Protein 1KQN (pdb70)

Organism: Homo sapiens (NCBI:txid9606)

Solvent-accessible surface area: 59235 Å² total; per-residue (Å²): 177,55,69,0,2,0,0,5,15,24,14,11,3,0,0,0,11,39,27,4,14,21,2,11,36,0,51,40,79,0,56,41,32,45,113,30,51,9,61,56,0,7,0,0,0,8,3,58,28,46,87,84,109,0,2,2,53,7,163,45,0,11,41,0,0,82,46,8,12,138,98,20,136,26,10,86,26,19,50,65,7,15,137,38,186,115,25,53,12,16,6,80,0,0,87,46,4,27,104,115,40,111,120,149,68,26,120,1,10,0,2,5,22,16,130,39,0,60,23,15,69,67,103,78,27,45,81,78,96,9,22,51,60,0,0,37,98,27,0,0,0,0,4,9,103,38,4,43,81,0,59,101,43,10,12,89,30,59,55,3,44,150,33,82,95,31,10,22,22,6,36,20,56,25,6,17,39,4,36,20,63,45,0,16,26,7,21,58,42,70,51,22,0,22,28,2,2,27,54,61,0,26,92,32,3,86,160,78,122,20,12,43,73,144,11,33,87,99,32,49,89,78,99,41,13,4,55,98,85,42,96,116,177,54,82,0,2,0,0,9,14,25,17,11,7,0,0,0,11,38,33,2,19,24,2,12,35,0,51,37,76,0,59,42,40,42,106,28,51,11,59,68,0,13,0,0,0,10,6,59,30,42,90,94,114,0,2,3,34,11,133,22,0,17,66,0,0,80,48,7,12,146,94,16,135,25,8,79,27,20,44,64,6,16,134,53,191,113,27,48,11,15,8,78,0,0,84,50,8,27,100,126,49,109,126,124,29,112,1,10,0,2,8,22,14,127,41,0,61,25,21,68,69,104,84,27,45,79,81,98,10,17,48,61,0,0,41,98,23,0,0,0,0,4,11,112,42,2,45,82,0,53,98,38,11,13,89,29,56,51,3,48,148,35,87,94,28,13,17,26,7,35,25,51,24,10,15,39,5,32,20,64,41,0,21,30,6,37,58,43,66,52,27,4,24,31,5,4,25,63,62,0,18,91,24,5,101,167,77,134,17,15,43,75,149,14,32,82,98,30,53,83,80,100,36,12,4,48,79,99,48,98,102,170,51,81,0,0,0,0,5,16,27,16,11,6,0,0,0,9,38,29,3,15,22,2,12,34,0,53,45,76,0,57,36,38,40,112,30,51,10,55,55,0,11,0,0,0,11,3,54,27,43,91,88,108,0,2,3,52,7,162,45,0,14,42,0,0,80,47,9,11,142,100,19,129,28,11,95,21,20,47,66,8,18,135,42,192,113,24,51,12,18,9,78,0,0,88,52,3,26,99,115,37,109,119,123,28,110,1,13,0,1,6,22,14,129,41,0,62,26,16,68,69,109,79,27,45,80,78,97,7,21,48,58,0,0,34,102,24,0,0,0,0,4,9,119,40,2,44,86,0,60,101,41,8,15,90,31,54,55,3,45,150,33,86,93,35,11,18,26,7,37,24,56,22,10,11,49,4,31,19,67,38,0,16,26,6,38,57,44,70,50,24,3,18,27,2,3,26,53,64,0,22,88,33,4,112,165,75,122,19,12,42,77,147,12,34,84,101,32,54,87,80,97,39,13,4,48,85,89,44,97,105,176,59,80,0,1,0,0,5,14,26,16,12,8,0,0,0,13,38,34,2,15,24,2,10,30,0,51,39,76,0,57,45,39,45,112,32,51,10,62,59,0,10,0,0,0,10,6,64,28,42,92,89,112,0,2,4,34,11,137,22,0,17,68,0,0,82,45,6,12,143,92,18,132,24,7,88,27,18,45,63,6,17,135,54,194,113,27,46,10,15,6,76,0,0,88,53,4,31,101,115,39,107,122,125,26,105,1,4,0,1,6,24,15,124,42,0,59,24,16,69,70,105,86,27,48,85,72,96,11,20,50,60,0,0,40,94,20,0,0,0,0,3,10,98,40,3,48,82,0,59,102,38,13,15,84,30,53,51,2,47,154,40,82,90,29,13,19,26,6,36,20,51,17,10,12,41,6,34,20,65,40,0,18,27,5,34,57,45,68,46,27,5,22,23,0,3,24,53,64,0,19,87,28,4,101,174,84,131,17,15,45,76,150,13,34,88,102,29,51,87,77,93,35,12,4,50,77,92,54,80,111,175,51,74,0,1,0,0,7,16,24,16,13,4,0,0,0,10,49,34,3,16,32,2,10,21,0,49,41,77,0,56,41,42,42,118,32,49,13,56,59,0,4,0,0,0,9,5,64,31,45,96,92,105,0,2,4,33,9,136,18,0,12,60,0,0,78,45,8,9,146,100,14,140,25,8,77,23,13,48,61,8,18,137,56,190,120,26,50,9,18,7,73,0,0,89,48,4,28,105,111,44,107,132,149,69,26,118,0,10,0,1,6,18,16,112,35,0,61,24,18,65,67,104,87,25,47,87,77,96,12,22,52,69,0,0,40,100,25,0,0,0,0,5,14,134,44,3,38,83,0,56,102,40,11,15,83,33,54,58,2,48,149,37,90,93,30,12,24,24,7,36,24,48,10,4,20,57,4,30,21,64,44,0,22,28,8,38,58,43,70,44,26,3,16,22,1,3,26,55,63,0,19,80,33,4,105,171,85,133,19,16,45,76,152,14,33,85,99,31,51,86,74,101,40,13,4,51,97,85,43,98,119,179,54,86,0,0,0,0,4,15,26,15,12,4,0,0,0,9,40,31,4,17,29,2,12,35,0,53,38,76,0,56,39,38,38,112,27,53,11,52,65,0,8,0,0,0,9,2,54,27,40,88,92,108,0,1,3,49,8,155,44,0,15,47,0,0,77,48,6,10,145,100,15,136,25,9,85,26,21,42,71,6,14,135,46,186,106,24,49,10,17,8,76,0,0,82,48,1,34,103,117,40,110,129,119,28,112,1,10,0,1,5,21,13,132,41,0,56,22,17,68,68,103,87,26,46,76,74,100,9,23,51,66,0,0,38,96,24,0,0,0,0,3,10,105,45,4,59,55,0,62,106,41,7,13,84,31,57,60,4,46,152,34,92,97,28,12,22,25,6,34,23,45,22,11,17,42,1,36,22,64,45,0,20,32,3,23,56,43,65,43,22,0,16,19,4,2,25,58,60,0,24,87,39,2,70,166,77,120,21,10,40,72,149,14,34,84,97,35,47,90,82,94,39,14,4,54,86,90,41,100,110

Secondary structure (DSSP, 8-state):
-EEEEEEEEE--TT--HHHHHHHHHHHHHHHHTSSEEEEEEEEEEPPGGG--TT---HHHHHHHHHHHTTT-SSEEE--TGGG-SSPPPHHHHHHHHHHHHT--PPEEEEEEEHHHHHHTTSTTTS-HHHHHHHHHHT-EEEEES-HHHHHHHHHT-HHHHHTGGGEEEEE--S-----HHHHHHHHHTT---BTTB-HHHHHHHHHHT--SHHHHTTTTTPPPHHHHHHH-/-EEEEEEEEE--TT--HHHHHHHHHHHHHHHHTSSEEEEEEEEEEPPGGG--TT---HHHHHHHHHHHHTT-SSEEE--HHHHSSS---HHHHHHHHHHHH---PEEEEEEEHHHHHHTTSTTTS-HHHHHHIIIII-EEEEES-HHHHHHHHHT-HHHHHTGGGEEEEE-SS-----HHHHHHHHHTT---BTTB-HHHHHHHHHHT---HHHHHTTTTPPPHHHHHS--/-EEEEEEEEE--TT--HHHHHHHHHHHHHHHHTSSEEEEEEEEEEPPGGG--TT---HHHHHHHHHHHTTT-SSEEE--TGGG-SSPPPHHHHHHHHHHHHT---EEEEEEEHHHHHGGGSTTTS-HHHHHHIIIII-EEEEES-HHHHHHHHHT-HHHHHTGGGEEEEE--S-B---HHHHHHHHHTT---BTTB-HHHHHHHHHHT--SHHHHTTTTTPPPHHHHHHH-/-EEEEEEEEE--TT--HHHHHHHHHHHHHHHHTSSEEEEEEEEEEPPGGG--TT---HHHHHHHHHHHHTT-SSEEE--HHHHSSS---HHHHHHHHHHHH---PEEEEEEEHHHHHGGGSTTTS-HHHHHHHHHHT-EEEEES-HHHHHHHHHT-HHHHHTGGGEEEEE-SS-B---HHHHHHHHHTT---BTTB-HHHHHHHHHTT---HHHHHTTTTPPPHHHHHHH-/-EEEEEEEEE--TT--HHHHHHHHHHHHHHHHHSSEEEEEEEEEEPPGGG--TT---HHHHHHHHHHHHTT-SSEEE--HHHHSSS---HHHHHHHHHHHH---PPEEEEEEEHHHHHGGGSTTTS-HHHHHHIIIII-EEEEES-HHHHHHHHHT-HHHHHTGGGEEEEE-SS-B---HHHHHHHHHTT---BTTB-HHHHHHHHHHT---HHHHHTTTTPPPHHHHHHH-/-EEEEEEEEE--TT--HHHHHHHHHHHHHHHHHSSEEEEEEEEEEPPGGG--TT---HHHHHHHHHHHHTT-SSEEE--TTTT-SSPPPHHHHHHHHHHHHT--PEEEEEEEHHHHHGGGSTTTS-HHHHHHHHHHT-EEEEES-HHHHHHHHHT-HHHHHTGGGEEEEE--S-B---HHHHHHHHHTT---BTTB-HHHHHHHHHHT---HHHHTTTTTPPPHHHHHTT-

Foldseek 3Di:
DAEAEEEEEEACLPPWVVVVVLVVQLQCVQVVVVPYHYQAYEYEHAACLLLDFLRFQLVLNQVLVCLQCVPPPGYDYDYPRNPDPATDDVLVVLVVVQVVQVCNGHAYAYREELVVVLCVPVPQLDDVVSVLCNLQPGAYAYEYCDQVVSVVSLVPDPRSVVSVVRYHYGHDPVDDDLDSVVVLVCLQVVHDCPPGHDPSSSVVCVVVVRHYPVSSRGSPVHDRNSNVVRVD/DAEAEEEEEEACLPPWVVNVVLVVLLQCVQVVVVPYHYQAYEYEHWACLQLDFLRDHPVLRQVLQQLQCVVPPGYHYDHPRRVDPHTDDVLVVLVVVCVVCVCPHAYAYREELVVVVCVPVPQLDDVVSVLCRLPPGAYEYEYQPQVVSVVSLVPDPSSVVSVVRYHYGHDPPDDDLDSVVVLVCLQVVHDCPPTHDPSSVVSCVVVVPHHPVSNRGSPVPDRRSNVVSPD/DAEAEEEEEDACLPPWVVVVVLVVQLQCVQVVVVPYHYQAYEYEHAACLLLDFLRFQPVLNQVLVCVQCVVPPGYHYDHVRNPDPATDDVLVVLVVVCVVCVCPHAYAYREELVVVLCVPVPQQDDPVSVLCRLVPGAYEYEYQCQVVSVVSQVPDPSSVVSVVRYHYGHDPVDDDLDSVVVLVCLQVVHDCPPTHDPVSSVVCVVVVRHHPVSSRRSPPPDRNRNVVRVD/DAEEEEEEEDACLPPWPVNVVLVVLLQCVQVVVVPYHYQAYEYEHWACLQLPFLRDHPVLRQVLQQLQCVPPPGYHYDHPNRVDPHTDDVLVVLVVVCVVCVCPHAYAYREELVVVVCVPPPQQHDVVSVLCRLPVGAYEYEYQPQVVSVVSLVPDPSSVVSVVRYHYGHDPPDDDLDSVVVLVCLQVVHDCPPGHPPSSVVSCVVVVPHYPVSSRGSPVPDRRSSVVSPD/DAEAEEEEEEQCLPPWVVNVVLVVQLQCVQVVVVPYHYQAYEYEHWACLQLDFLRFHPVLRQVLVQVQCVVPPHYHYDHPRRPDDHTDDVLVVLVVVQVVQVCSGHAYAYEEEQVVLLCVPVPLQHDVVSVLCRLPVGAYEYEYQCQVSSVVSLVPDPSSVVSVVRYHYGHDPPDDCLDSVVVLVCLQVVHDCPPTHDPRSSVSCVVVVPHHPVSSRGSPPPDRRSNVVSVD/DAEAEEEEEEACLPPWPVNVVLVVQLQCVQVVVVPYHYQAYEYEHAACLQLDFLRFHPVLRQVLQQVQCVVPDGYHYDHPRRPDPHTDDVLVVLVVVCVVCVCPHAYAYREELVVVVCVPVPQLDDVVSVLCRLVPHAYAYEYQCLPVSVVSLVPDPSSVVSVVRYHYGYDVPPQDLDSVVVLVCLQVPHQCPPGHDPVSSVVCVVVVRHYPVSSRGSPVHDRNSNVVRVD

Sequence (1388 aa):
KTEVVLLACGSFNPITNMHLRLFELAKDYMNGTGRYTVVKGIISPVGDAYKKKGLIPAYHRVIMAELATKNSKWVEVDTWESLQKEWKETLKVLRHHQEKLEAAVPKVKLLCGADLLESFAVPNLWKSEDITQIVANYGLICVTRAGNDAQKFIYESDVLWKHRSNIHVVNEWIANDISSTKIRRALRRGQSIRYLVPDLVQEYIEKHNLYSSESEDRNAGVILAPLQRNTAKTEVVLLACGSFNPITNMHLRLFELAKDYMNGTGRYTVVKGIISPVGDAYKKKGLIPAYHRVIMAELATKNSKWVEVDTWESLQKEWKETLKVLRHHQEKLEAVPKVKLLCGADLLESFAVPNLWKSEDITQIVANYGLICVTRAGNDAQKFIYESDVLWKHRSNIHVVNEWIANDISSTKIRRALRRGQSIRYLVPDLVQEYIEKHNLYSSESEDRNAGVILAPLQRNTAKTEVVLLACGSFNPITNMHLRLFELAKDYMNGTGRYTVVKGIISPVGDAYKKKGLIPAYHRVIMAELATKNSKWVEVDTWESLQKEWKETLKVLRHHQEKLEAVPKVKLLCGADLLESFAVPNLWKSEDITQIVANYGLICVTRAGNDAQKFIYESDVLWKHRSNIHVVNEWIANDISSTKIRRALRRGQSIRYLVPDLVQEYIEKHNLYSSESEDRNAGVILAPLQRNTAKTEVVLLACGSFNPITNMHLRLFELAKDYMNGTGRYTVVKGIISPVGDAYKKKGLIPAYHRVIMAELATKNSKWVEVDTWESLQKEWKETLKVLRHHQEKLEAVPKVKLLCGADLLESFAVPNLWKSEDITQIVANYGLICVTRAGNDAQKFIYESDVLWKHRSNIHVVNEWIANDISSTKIRRALRRGQSIRYLVPDLVQEYIEKHNLYSSESEDRNAGVILAPLQRNTAKTEVVLLACGSFNPITNMHLRLFELAKDYMNGTGRYTVVKGIISPVGDAYKKKGLIPAYHRVIMAELATKNSKWVEVDTWESLQKEWKETLKVLRHHQEKLEAAVPKVKLLCGADLLESFAVPNLWKSEDITQIVANYGLICVTRAGNDAQKFIYESDVLWKHRSNIHVVNEWIANDISSTKIRRALRRGQSIRYLVPDLVQEYIEKHNLYSSESEDRNAGVILAPLQRNTAKTEVVLLACGSFNPITNMHLRLFELAKDYMNGTGRYTVVKGIISPVGDAYKKKGLIPAYHRVIMAELATKNSKWVEVDTWESLQKEWKETLKVLRHHQEKLEAVPKVKLLCGADLLESFAVPNLWKSEDITQIVANYGLICVTRAGNDAQKFIYESDVLWKHRSNIHVVNEWIANDISSTKIRRALRRGQSIRYLVPDLVQEYIEKHNLYSSESEDRNAGVILAPLQRNTA

Structure (mmCIF, N/CA/C/O backbone):
data_1KQN
#
_entry.id   1KQN
#
_cell.length_a   130.816
_cell.length_b   90.879
_cell.length_c   136.585
_cell.angle_alpha   90.00
_cell.angle_beta   116.85
_cell.angle_gamma   90.00
#
_symmetry.space_group_name_H-M   'P 1 21 1'
#
loop_
_entity.id
_entity.type
_entity.pdbx_description
1 polymer 'NICOTINAMIDE MONONUCLEOTIDE ADENYLYL TRANSFERASE'
2 non-polymer NICOTINAMIDE-ADENINE-DINUCLEOTIDE
3 non-polymer XENON
4 water water
#
loop_
_atom_site.group_PDB
_atom_site.id
_atom_site.type_symbol
_atom_site.label_atom_id
_atom_site.label_alt_id
_atom_site.label_comp_id
_atom_site.label_asym_id
_atom_site.label_entity_id
_atom_site.label_seq_id
_atom_site.pdbx_PDB_ins_code
_atom_site.Cartn_x
_atom_site.Cartn_y
_atom_site.Cartn_z
_atom_site.occupancy
_atom_site.B_iso_or_equiv
_atom_site.auth_seq_id
_atom_site.auth_comp_id
_atom_site.auth_asym_id
_atom_site.auth_atom_id
_atom_site.pdbx_PDB_model_num
ATOM 1 N N . LYS A 1 6 ? -7.925 28.138 35.776 1.00 47.84 6 LYS A N 1
ATOM 2 C CA . LYS A 1 6 ? -7.070 28.283 34.549 1.00 48.26 6 LYS A CA 1
ATOM 3 C C . LYS A 1 6 ? -7.323 29.603 33.830 1.00 48.49 6 LYS A C 1
ATOM 4 O O . LYS A 1 6 ? -8.461 29.929 33.480 1.00 48.90 6 LYS A O 1
ATOM 10 N N . THR A 1 7 ? -6.251 30.353 33.603 1.00 48.29 7 THR A N 1
ATOM 11 C CA . THR A 1 7 ? -6.337 31.645 32.922 1.00 47.92 7 THR A CA 1
ATOM 12 C C . THR A 1 7 ? -6.327 31.546 31.405 1.00 47.25 7 THR A C 1
ATOM 13 O O . THR A 1 7 ? -5.367 31.019 30.813 1.00 47.14 7 THR A O 1
ATOM 17 N N . GLU A 1 8 ? -7.397 32.045 30.783 1.00 46.38 8 GLU A N 1
ATOM 18 C CA . GLU A 1 8 ? -7.501 32.051 29.323 1.00 44.42 8 GLU A CA 1
ATOM 19 C C . GLU A 1 8 ? -6.552 33.115 28.833 1.00 40.82 8 GLU A C 1
ATOM 20 O O . GLU A 1 8 ? -6.447 34.158 29.442 1.00 41.76 8 GLU A O 1
ATOM 26 N N . VAL A 1 9 ? -5.855 32.840 27.740 1.00 38.59 9 VAL A N 1
ATOM 27 C CA . VAL A 1 9 ? -4.875 33.770 27.194 1.00 36.02 9 VAL A CA 1
ATOM 28 C C . VAL A 1 9 ? -5.058 34.005 25.695 1.00 35.02 9 VAL A C 1
ATOM 29 O O . VAL A 1 9 ? -5.541 33.124 24.952 1.00 33.76 9 VAL A O 1
ATOM 33 N N . VAL A 1 10 ? -4.691 35.210 25.267 1.00 32.90 10 VAL A N 1
ATOM 34 C CA . VAL A 1 10 ? -4.711 35.571 23.851 1.00 31.78 10 VAL A CA 1
ATOM 35 C C . VAL A 1 10 ? -3.261 35.965 23.571 1.00 29.89 10 VAL A C 1
ATOM 36 O O . VAL A 1 10 ? -2.669 36.808 24.276 1.00 31.21 10 VAL A O 1
ATOM 40 N N . LEU A 1 11 ? -2.677 35.320 22.574 1.00 27.21 11 LEU A N 1
ATOM 41 C CA . LEU A 1 11 ? -1.312 35.595 22.209 1.00 26.81 11 LEU A CA 1
ATOM 42 C C . LEU A 1 11 ? -1.367 36.640 21.119 1.00 26.65 11 LEU A C 1
ATOM 43 O O . LEU A 1 11 ? -1.970 36.430 20.067 1.00 28.27 11 LEU A O 1
ATOM 48 N N . LEU A 1 12 ? -0.731 37.772 21.377 1.00 25.89 12 LEU A N 1
ATOM 49 C CA . LEU A 1 12 ? -0.696 38.860 20.426 1.00 24.18 12 LEU A CA 1
ATOM 50 C C . LEU A 1 12 ? 0.707 39.057 19.944 1.00 22.33 12 LEU A C 1
ATOM 51 O O . LEU A 1 12 ? 1.609 39.357 20.726 1.00 23.96 12 LEU A O 1
ATOM 56 N N . ALA A 1 13 ? 0.895 38.896 18.644 1.00 21.37 13 ALA A N 1
ATOM 57 C CA . ALA A 1 13 ? 2.203 39.091 18.080 1.00 21.49 13 ALA A CA 1
ATOM 58 C C . ALA A 1 13 ? 2.269 40.374 17.250 1.00 22.31 13 ALA A C 1
ATOM 59 O O . ALA A 1 13 ? 1.666 40.458 16.180 1.00 20.59 13 ALA A O 1
ATOM 61 N N . CYS A 1 14 ? 3.009 41.363 17.761 1.00 22.71 14 CYS A N 1
ATOM 62 C CA . CYS A 1 14 ? 3.208 42.624 17.062 1.00 24.00 14 CYS A CA 1
ATOM 63 C C . CYS A 1 14 ? 4.478 42.514 16.257 1.00 25.98 14 CYS A C 1
ATOM 64 O O . CYS A 1 14 ? 5.529 42.133 16.780 1.00 28.22 14 CYS A O 1
ATOM 67 N N . GLY A 1 15 ? 4.408 42.845 14.976 1.00 26.22 15 GLY A N 1
ATOM 68 C CA . GLY A 1 15 ? 5.613 42.745 14.181 1.00 26.83 15 GLY A CA 1
ATOM 69 C C . GLY A 1 15 ? 5.437 43.273 12.785 1.00 27.05 15 GLY A C 1
ATOM 70 O O . GLY A 1 15 ? 4.333 43.664 12.394 1.00 29.36 15 GLY A O 1
ATOM 71 N N . SER A 1 16 ? 6.529 43.293 12.034 1.00 25.63 16 SER A N 1
ATOM 72 C CA . SER A 1 16 ? 6.485 43.762 10.670 1.00 26.15 16 SER A CA 1
ATOM 73 C C . SER A 1 16 ? 5.902 42.772 9.680 1.00 26.22 16 SER A C 1
ATOM 74 O O . SER A 1 16 ? 5.142 43.172 8.786 1.00 27.48 16 SER A O 1
ATOM 77 N N . PHE A 1 17 ? 6.269 41.496 9.818 1.00 25.17 17 PHE A N 1
ATOM 78 C CA . PHE A 1 17 ? 5.790 40.440 8.904 1.00 23.71 17 PHE A CA 1
ATOM 79 C C . PHE A 1 17 ? 6.031 40.871 7.472 1.00 22.10 17 PHE A C 1
ATOM 80 O O . PHE A 1 17 ? 5.131 40.945 6.661 1.00 21.76 17 PHE A O 1
ATOM 88 N N . ASN A 1 18 ? 7.289 41.134 7.187 1.00 19.98 18 ASN A N 1
ATOM 89 C CA . ASN A 1 18 ? 7.721 41.646 5.914 1.00 19.21 18 ASN A CA 1
ATOM 90 C C . ASN A 1 18 ? 8.706 40.703 5.225 1.00 19.62 18 ASN A C 1
ATOM 91 O O . ASN A 1 18 ? 9.850 41.075 4.956 1.00 21.48 18 ASN A O 1
ATOM 96 N N . PRO A 1 19 ? 8.256 39.508 4.842 1.00 20.72 19 PRO A N 1
ATOM 97 C CA . PRO A 1 19 ? 6.894 38.978 4.977 1.00 19.48 19 PRO A CA 1
ATOM 98 C C . PRO A 1 19 ? 6.708 37.956 6.075 1.00 19.78 19 PRO A C 1
ATOM 99 O O . PRO A 1 19 ? 7.676 37.507 6.694 1.00 19.81 19 PRO A O 1
ATOM 103 N N . ILE A 1 20 ? 5.454 37.577 6.313 1.00 19.01 20 ILE A N 1
ATOM 104 C CA . ILE A 1 20 ? 5.185 36.527 7.289 1.00 16.32 20 ILE A CA 1
ATOM 105 C C . ILE A 1 20 ? 5.855 35.214 6.725 1.00 17.62 20 ILE A C 1
ATOM 106 O O . ILE A 1 20 ? 5.909 35.002 5.492 1.00 16.39 20 ILE A O 1
ATOM 111 N N . THR A 1 21 ? 6.426 34.389 7.602 1.00 17.68 21 THR A N 1
ATOM 112 C CA . THR A 1 21 ? 7.057 33.127 7.160 1.00 19.42 21 THR A CA 1
ATOM 113 C C . THR A 1 21 ? 6.583 31.940 8.043 1.00 20.44 21 THR A C 1
ATOM 114 O O . THR A 1 21 ? 5.791 32.149 8.981 1.00 20.18 21 THR A O 1
ATOM 118 N N . ASN A 1 22 ? 7.050 30.720 7.765 1.00 20.70 22 ASN A N 1
ATOM 119 C CA . ASN A 1 22 ? 6.622 29.589 8.602 1.00 23.38 22 ASN A CA 1
ATOM 120 C C . ASN A 1 22 ? 7.110 29.767 10.034 1.00 24.63 22 ASN A C 1
ATOM 121 O O . ASN A 1 22 ? 6.481 29.298 10.993 1.00 25.40 22 ASN A O 1
ATOM 126 N N . MET A 1 23 ? 8.223 30.467 10.193 1.00 25.99 23 MET A N 1
ATOM 127 C CA . MET A 1 23 ? 8.734 30.689 11.534 1.00 26.82 23 MET A CA 1
ATOM 128 C C . MET A 1 23 ? 7.732 31.470 12.390 1.00 25.63 23 MET A C 1
ATOM 129 O O . MET A 1 23 ? 7.520 31.133 13.550 1.00 26.29 23 MET A O 1
ATOM 134 N N . HIS A 1 24 ? 7.090 32.498 11.845 1.00 23.27 24 HIS A N 1
ATOM 135 C CA . HIS A 1 24 ? 6.118 33.256 12.646 1.00 22.34 24 HIS A CA 1
ATOM 136 C C . HIS A 1 24 ? 4.961 32.338 13.008 1.00 23.59 24 HIS A C 1
ATOM 137 O O . HIS A 1 24 ? 4.404 32.457 14.098 1.00 24.61 24 HIS A O 1
ATOM 144 N N . LEU A 1 25 ? 4.580 31.421 12.107 1.00 23.32 25 LEU A N 1
ATOM 145 C CA . LEU A 1 25 ? 3.430 30.540 12.414 1.00 24.67 25 LEU A CA 1
ATOM 146 C C . LEU A 1 25 ? 3.819 29.543 13.520 1.00 23.84 25 LEU A C 1
ATOM 147 O O . LEU A 1 25 ? 3.056 29.312 14.446 1.00 23.28 25 LEU A O 1
ATOM 152 N N . ARG A 1 26 ? 5.016 28.980 13.413 1.00 24.80 26 ARG A N 1
ATOM 153 C CA . ARG A 1 26 ? 5.530 28.050 14.414 1.00 27.62 26 ARG A CA 1
ATOM 154 C C . ARG A 1 26 ? 5.492 28.716 15.783 1.00 27.66 26 ARG A C 1
ATOM 155 O O . ARG A 1 26 ? 5.071 28.118 16.785 1.00 27.93 26 ARG A O 1
ATOM 163 N N . LEU A 1 27 ? 5.922 29.967 15.807 1.00 27.27 27 LEU A N 1
ATOM 164 C CA . LEU A 1 27 ? 5.944 30.745 17.033 1.00 27.94 27 LEU A CA 1
ATOM 165 C C . LEU A 1 27 ? 4.657 30.600 17.796 1.00 27.06 27 LEU A C 1
ATOM 166 O O . LEU A 1 27 ? 4.668 30.418 19.001 1.00 26.93 27 LEU A O 1
ATOM 171 N N . PHE A 1 28 ? 3.532 30.720 17.103 1.00 25.66 28 PHE A N 1
ATOM 172 C CA . PHE A 1 28 ? 2.247 30.587 17.770 1.00 24.99 28 PHE A CA 1
ATOM 173 C C . PHE A 1 28 ? 2.064 29.122 18.241 1.00 26.10 28 PHE A C 1
ATOM 174 O O . PHE A 1 28 ? 1.667 28.885 19.391 1.00 27.27 28 PHE A O 1
ATOM 182 N N . GLU A 1 29 ? 2.345 28.149 17.367 1.00 24.69 29 GLU A N 1
ATOM 183 C CA . GLU A 1 29 ? 2.237 26.729 17.752 1.00 25.95 29 GLU A CA 1
ATOM 184 C C . GLU A 1 29 ? 3.015 26.420 19.055 1.00 24.71 29 GLU A C 1
ATOM 185 O O . GLU A 1 29 ? 2.453 25.880 19.997 1.00 24.63 29 GLU A O 1
ATOM 191 N N . LEU A 1 30 ? 4.298 26.768 19.086 1.00 25.05 30 LEU A N 1
ATOM 192 C CA . LEU A 1 30 ? 5.167 26.542 20.234 1.00 25.50 30 LEU A CA 1
ATOM 193 C C . LEU A 1 30 ? 4.628 27.172 21.510 1.00 27.17 30 LEU A C 1
ATOM 194 O O . LEU A 1 30 ? 4.510 26.506 22.573 1.00 25.34 30 LEU A O 1
ATOM 199 N N . ALA A 1 31 ? 4.312 28.467 21.410 1.00 25.49 31 ALA A N 1
ATOM 200 C CA . ALA A 1 31 ? 3.819 29.190 22.559 1.00 25.71 31 ALA A CA 1
ATOM 201 C C . ALA A 1 31 ? 2.515 28.599 23.043 1.00 25.66 31 ALA A C 1
ATOM 202 O O . ALA A 1 31 ? 2.270 28.595 24.235 1.00 26.60 31 ALA A O 1
ATOM 204 N N . LYS A 1 32 ? 1.682 28.104 22.134 1.00 26.65 32 LYS A N 1
ATOM 205 C CA . LYS A 1 32 ? 0.399 27.544 22.555 1.00 27.42 32 LYS A CA 1
ATOM 206 C C . LYS A 1 32 ? 0.666 26.264 23.329 1.00 27.11 32 LYS A C 1
ATOM 207 O O . LYS A 1 32 ? 0.134 26.056 24.432 1.00 26.56 32 LYS A O 1
ATOM 213 N N . ASP A 1 33 ? 1.493 25.402 22.747 1.00 25.52 33 ASP A N 1
ATOM 214 C CA . ASP A 1 33 ? 1.821 24.157 23.407 1.00 26.30 33 ASP A CA 1
ATOM 215 C C . ASP A 1 33 ? 2.412 24.423 24.791 1.00 26.98 33 ASP A C 1
ATOM 216 O O . ASP A 1 33 ? 2.034 23.798 25.782 1.00 26.73 33 ASP A O 1
ATOM 221 N N . TYR A 1 34 ? 3.344 25.356 24.862 1.00 27.49 34 TYR A N 1
ATOM 222 C CA . TYR A 1 34 ? 3.963 25.661 26.139 1.00 29.04 34 TYR A CA 1
ATOM 223 C C . TYR A 1 34 ? 2.982 26.163 27.195 1.00 30.70 34 TYR A C 1
ATOM 224 O O . TYR A 1 34 ? 2.970 25.664 28.331 1.00 31.71 34 TYR A O 1
ATOM 233 N N . MET A 1 35 ? 2.186 27.171 26.844 1.00 30.00 35 MET A N 1
ATOM 234 C CA . MET A 1 35 ? 1.240 27.733 27.800 1.00 30.41 35 MET A CA 1
ATOM 235 C C . MET A 1 35 ? 0.215 26.692 28.247 1.00 31.50 35 MET A C 1
ATOM 236 O O . MET A 1 35 ? -0.128 26.589 29.425 1.00 31.32 35 MET A O 1
ATOM 241 N N . ASN A 1 36 ? -0.289 25.921 27.298 1.00 32.00 36 ASN A N 1
ATOM 242 C CA . ASN A 1 36 ? -1.288 24.918 27.649 1.00 34.04 36 ASN A CA 1
ATOM 243 C C . ASN A 1 36 ? -0.646 23.809 28.480 1.00 34.77 36 ASN A C 1
ATOM 244 O O . ASN A 1 36 ? -1.285 23.269 29.375 1.00 34.63 36 ASN A O 1
ATOM 249 N N . GLY A 1 37 ? 0.615 23.498 28.169 1.00 34.84 37 GLY A N 1
ATOM 250 C CA . GLY A 1 37 ? 1.339 22.461 28.869 1.00 35.13 37 GLY A CA 1
ATOM 251 C C . GLY A 1 37 ? 1.673 22.776 30.316 1.00 36.61 37 GLY A C 1
ATOM 252 O O . GLY A 1 37 ? 1.996 21.855 31.065 1.00 37.33 37 GLY A O 1
ATOM 253 N N . THR A 1 38 ? 1.602 24.050 30.725 1.00 35.81 38 THR A N 1
ATOM 254 C CA . THR A 1 38 ? 1.901 24.397 32.112 1.00 35.04 38 THR A CA 1
ATOM 255 C C . THR A 1 38 ? 0.760 23.953 33.017 1.00 36.99 38 THR A C 1
ATOM 256 O O . THR A 1 38 ? 0.885 23.968 34.248 1.00 37.21 38 THR A O 1
ATOM 260 N N . GLY A 1 39 ? -0.351 23.568 32.411 1.00 37.19 39 GLY A N 1
ATOM 261 C CA . GLY A 1 39 ? -1.480 23.165 33.206 1.00 40.06 39 GLY A CA 1
ATOM 262 C C . GLY A 1 39 ? -2.210 24.365 33.800 1.00 42.45 39 GLY A C 1
ATOM 263 O O . GLY A 1 39 ? -3.301 24.195 34.354 1.00 43.29 39 GLY A O 1
ATOM 264 N N . ARG A 1 40 ? -1.654 25.577 33.703 1.00 43.28 40 ARG A N 1
ATOM 265 C CA . ARG A 1 40 ? -2.370 26.715 34.280 1.00 44.22 40 ARG A CA 1
ATOM 266 C C . ARG A 1 40 ? -2.958 27.754 33.348 1.00 43.20 40 ARG A C 1
ATOM 267 O O . ARG A 1 40 ? -3.561 28.732 33.797 1.00 43.57 40 ARG A O 1
ATOM 275 N N . TYR A 1 41 ? -2.832 27.525 32.052 1.00 41.43 41 TYR A N 1
ATOM 276 C CA . TYR A 1 41 ? -3.362 28.458 31.078 1.00 39.94 41 TYR A CA 1
ATOM 277 C C . TYR A 1 41 ? -4.138 27.743 29.998 1.00 39.61 41 TYR A C 1
ATOM 278 O O . TYR A 1 41 ? -3.991 26.542 29.818 1.00 38.96 41 TYR A O 1
ATOM 287 N N . THR A 1 42 ? -4.972 28.489 29.286 1.00 38.92 42 THR A N 1
ATOM 288 C CA . THR A 1 42 ? -5.713 27.942 28.154 1.00 39.70 42 THR A CA 1
ATOM 289 C C . THR A 1 42 ? -5.664 29.002 27.070 1.00 38.70 42 THR A C 1
ATOM 290 O O . THR A 1 42 ? -6.300 30.048 27.185 1.00 38.06 42 THR A O 1
ATOM 294 N N . VAL A 1 43 ? -4.883 28.737 26.030 1.00 38.76 43 VAL A N 1
ATOM 295 C CA . VAL A 1 43 ? -4.745 29.678 24.919 1.00 37.45 43 VAL A CA 1
ATOM 296 C C . VAL A 1 43 ? -5.992 29.643 24.040 1.00 36.35 43 VAL A C 1
ATOM 297 O O . VAL A 1 43 ? -6.274 28.658 23.369 1.00 35.79 43 VAL A O 1
ATOM 301 N N . VAL A 1 44 ? -6.741 30.733 24.038 1.00 36.94 44 VAL A N 1
ATOM 302 C CA . VAL A 1 44 ? -7.968 30.768 23.247 1.00 37.26 44 VAL A CA 1
ATOM 303 C C . VAL A 1 44 ? -7.887 31.390 21.855 1.00 37.60 44 VAL A C 1
ATOM 304 O O . VAL A 1 44 ? -8.779 31.193 21.027 1.00 35.88 44 VAL A O 1
ATOM 308 N N . LYS A 1 45 ? -6.824 32.143 21.591 1.00 36.75 45 LYS A N 1
ATOM 309 C CA . LYS A 1 45 ? -6.721 32.796 20.301 1.00 35.44 45 LYS A CA 1
ATOM 310 C C . LYS A 1 45 ? -5.354 33.385 20.049 1.00 32.88 45 LYS A C 1
ATOM 311 O O . LYS A 1 45 ? -4.636 33.771 20.972 1.00 33.52 45 LYS A O 1
ATOM 317 N N . GLY A 1 46 ? -4.997 33.447 18.780 1.00 30.58 46 GLY A N 1
ATOM 318 C CA . GLY A 1 46 ? -3.739 34.049 18.399 1.00 27.89 46 GLY A CA 1
ATOM 319 C C . GLY A 1 46 ? -4.034 35.247 17.493 1.00 27.92 46 GLY A C 1
ATOM 320 O O . GLY A 1 46 ? -4.964 35.204 16.662 1.00 26.53 46 GLY A O 1
ATOM 321 N N . ILE A 1 47 ? -3.240 36.309 17.621 1.00 25.68 47 ILE A N 1
ATOM 322 C CA . ILE A 1 47 ? -3.463 37.476 16.797 1.00 24.13 47 ILE A CA 1
ATOM 323 C C . ILE A 1 47 ? -2.197 37.980 16.157 1.00 22.92 47 ILE A C 1
ATOM 324 O O . ILE A 1 47 ? -1.211 38.222 16.835 1.00 25.47 47 ILE A O 1
ATOM 329 N N . ILE A 1 48 ? -2.222 38.088 14.834 1.00 22.08 48 ILE A N 1
ATOM 330 C CA . ILE A 1 48 ? -1.104 38.598 14.059 1.00 20.64 48 ILE A CA 1
ATOM 331 C C . ILE A 1 48 ? -1.473 40.056 13.755 1.00 22.66 48 ILE A C 1
ATOM 332 O O . ILE A 1 48 ? -2.554 40.344 13.223 1.00 22.12 48 ILE A O 1
ATOM 337 N N . SER A 1 49 ? -0.589 40.967 14.151 1.00 23.04 49 SER A N 1
ATOM 338 C CA . SER A 1 49 ? -0.834 42.398 13.977 1.00 21.85 49 SER A CA 1
ATOM 339 C C . SER A 1 49 ? 0.294 43.092 13.286 1.00 21.30 49 SER A C 1
ATOM 340 O O . SER A 1 49 ? 1.250 43.518 13.933 1.00 23.23 49 SER A O 1
ATOM 343 N N . PRO A 1 50 ? 0.208 43.219 11.957 1.00 19.89 50 PRO A N 1
ATOM 344 C CA . PRO A 1 50 ? 1.246 43.873 11.169 1.00 20.13 50 PRO A CA 1
ATOM 345 C C . PRO A 1 50 ? 1.309 45.349 11.499 1.00 20.39 50 PRO A C 1
ATOM 346 O O . PRO A 1 50 ? 0.285 45.990 11.728 1.00 22.86 50 PRO A O 1
ATOM 350 N N . VAL A 1 51 ? 2.514 45.880 11.530 1.00 20.34 51 VAL A N 1
ATOM 351 C CA . VAL A 1 51 ? 2.718 47.268 11.873 1.00 20.09 51 VAL A CA 1
ATOM 352 C C . VAL A 1 51 ? 2.340 48.212 10.688 1.00 21.22 51 VAL A C 1
ATOM 353 O O . VAL A 1 51 ? 2.505 47.856 9.529 1.00 20.00 51 VAL A O 1
ATOM 357 N N . GLY A 1 52 ? 1.829 49.407 11.002 1.00 22.41 52 GLY A N 1
ATOM 358 C CA . GLY A 1 52 ? 1.460 50.362 9.966 1.00 22.03 52 GLY A CA 1
ATOM 359 C C . GLY A 1 52 ? 2.706 50.901 9.311 1.00 20.62 52 GLY A C 1
ATOM 360 O O . GLY A 1 52 ? 3.786 50.780 9.858 1.00 22.63 52 GLY A O 1
ATOM 361 N N . ASP A 1 53 ? 2.564 51.505 8.147 1.00 22.98 53 ASP A N 1
ATOM 362 C CA . ASP A 1 53 ? 3.700 52.013 7.403 1.00 23.83 53 ASP A CA 1
ATOM 363 C C . ASP A 1 53 ? 4.479 53.154 8.063 1.00 25.26 53 ASP A C 1
ATOM 364 O O . ASP A 1 53 ? 5.648 53.365 7.745 1.00 28.02 53 ASP A O 1
ATOM 369 N N . ALA A 1 54 ? 3.829 53.893 8.947 1.00 23.33 54 ALA A N 1
ATOM 370 C CA . ALA A 1 54 ? 4.480 54.969 9.693 1.00 26.82 54 ALA A CA 1
ATOM 371 C C . ALA A 1 54 ? 5.614 54.439 10.623 1.00 29.13 54 ALA A C 1
ATOM 372 O O . ALA A 1 54 ? 6.397 55.235 11.153 1.00 28.16 54 ALA A O 1
ATOM 374 N N . TYR A 1 55 ? 5.695 53.117 10.842 1.00 29.58 55 TYR A N 1
ATOM 375 C CA . TYR A 1 55 ? 6.770 52.591 11.684 1.00 30.38 55 TYR A CA 1
ATOM 376 C C . TYR A 1 55 ? 8.040 53.010 10.964 1.00 31.64 55 TYR A C 1
ATOM 377 O O . TYR A 1 55 ? 9.048 53.357 11.603 1.00 32.29 55 TYR A O 1
ATOM 386 N N . LYS A 1 56 ? 7.985 53.004 9.628 1.00 30.93 56 LYS A N 1
ATOM 387 C CA . LYS A 1 56 ? 9.103 53.470 8.800 1.00 31.06 56 LYS A CA 1
ATOM 388 C C . LYS A 1 56 ? 10.340 52.628 8.735 1.00 31.19 56 LYS A C 1
ATOM 389 O O . LYS A 1 56 ? 11.419 53.148 8.412 1.00 30.16 56 LYS A O 1
ATOM 395 N N . LYS A 1 57 ? 10.210 51.344 9.051 1.00 31.15 57 LYS A N 1
ATOM 396 C CA . LYS A 1 57 ? 11.355 50.437 9.006 1.00 30.45 57 LYS A CA 1
ATOM 397 C C . LYS A 1 57 ? 11.946 50.302 7.592 1.00 29.33 57 LYS A C 1
ATOM 398 O O . LYS A 1 57 ? 11.220 50.290 6.597 1.00 28.05 57 LYS A O 1
ATOM 404 N N . LYS A 1 58 ? 13.267 50.203 7.510 1.00 29.22 58 LYS A N 1
ATOM 405 C CA . LYS A 1 58 ? 13.912 50.036 6.221 1.00 30.72 58 LYS A CA 1
ATOM 406 C C . LYS A 1 58 ? 13.376 48.784 5.525 1.00 30.07 58 LYS A C 1
ATOM 407 O O . LYS A 1 58 ? 13.150 47.759 6.178 1.00 30.83 58 LYS A O 1
ATOM 413 N N . GLY A 1 59 ? 13.154 48.883 4.211 1.00 28.73 59 GLY A N 1
ATOM 414 C CA . GL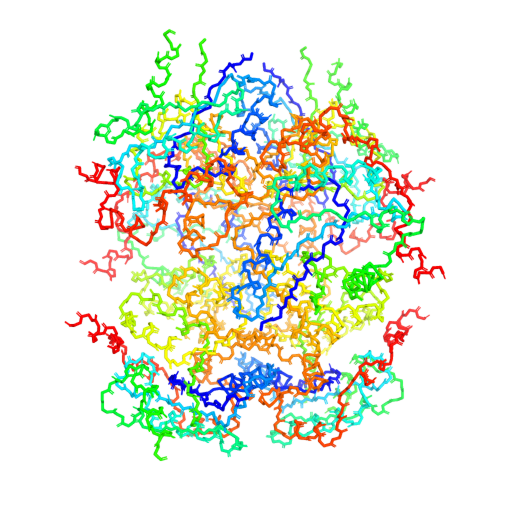Y A 1 59 ? 12.608 47.777 3.446 1.00 26.07 59 GLY A CA 1
ATOM 415 C C . GLY A 1 59 ? 11.153 47.369 3.723 1.00 24.53 59 GLY A C 1
ATOM 416 O O . GLY A 1 59 ? 10.703 46.380 3.179 1.00 24.81 59 GLY A O 1
ATOM 417 N N . LEU A 1 60 ? 10.401 48.125 4.519 1.00 23.27 60 LEU A N 1
ATOM 418 C CA . LEU A 1 60 ? 9.009 47.773 4.835 1.00 23.64 60 LEU A CA 1
ATOM 419 C C . LEU A 1 60 ? 8.023 48.065 3.684 1.00 26.25 60 LEU A C 1
ATOM 420 O O . LEU A 1 60 ? 7.796 49.233 3.338 1.00 25.34 60 LEU A O 1
ATOM 425 N N . ILE A 1 61 ? 7.414 47.029 3.102 1.00 25.50 61 ILE A N 1
ATOM 426 C CA . ILE A 1 61 ? 6.480 47.263 1.995 1.00 22.67 61 ILE A CA 1
ATOM 427 C C . ILE A 1 61 ? 5.082 47.694 2.483 1.00 22.94 61 ILE A C 1
ATOM 428 O O . ILE A 1 61 ? 4.785 47.626 3.670 1.00 21.92 61 ILE A O 1
ATOM 433 N N . PRO A 1 62 ? 4.211 48.149 1.570 1.00 22.58 62 PRO A N 1
ATOM 434 C CA . PRO A 1 62 ? 2.880 48.574 2.002 1.00 21.84 62 PRO A CA 1
ATOM 435 C C . PRO A 1 62 ? 2.207 47.628 2.982 1.00 22.88 62 PRO A C 1
ATOM 436 O O . PRO A 1 62 ? 2.268 46.405 2.849 1.00 23.96 62 PRO A O 1
ATOM 440 N N . ALA A 1 63 ? 1.565 48.223 3.968 1.00 20.75 63 ALA A N 1
ATOM 441 C CA . ALA A 1 63 ? 0.895 47.489 5.004 1.00 23.43 63 ALA A CA 1
ATOM 442 C C . ALA A 1 63 ? -0.194 46.570 4.480 1.00 24.57 63 ALA A C 1
ATOM 443 O O . ALA A 1 63 ? -0.387 45.446 4.981 1.00 24.64 63 ALA A O 1
ATOM 445 N N . TYR A 1 64 ? -0.917 47.050 3.477 1.00 24.95 64 TYR A N 1
ATOM 446 C CA . TYR A 1 64 ? -2.023 46.279 2.921 1.00 24.11 64 TYR A CA 1
ATOM 447 C C . TYR A 1 64 ? -1.527 44.921 2.411 1.00 24.04 64 TYR A C 1
ATOM 448 O O . TYR A 1 64 ? -2.216 43.920 2.592 1.00 24.46 64 TYR A O 1
ATOM 457 N N . HIS A 1 65 ? -0.352 44.883 1.770 1.00 21.28 65 HIS A N 1
ATOM 458 C CA . HIS A 1 65 ? 0.185 43.594 1.281 1.00 22.92 65 HIS A CA 1
ATOM 459 C C . HIS A 1 65 ? 0.577 42.665 2.432 1.00 23.29 65 HIS A C 1
ATOM 460 O O . HIS A 1 65 ? 0.235 41.488 2.418 1.00 23.44 65 HIS A O 1
ATOM 467 N N . ARG A 1 66 ? 1.285 43.212 3.422 1.00 21.26 66 ARG A N 1
ATOM 468 C CA . ARG A 1 66 ? 1.700 42.421 4.575 1.00 20.83 66 ARG A CA 1
ATOM 469 C C . ARG A 1 66 ? 0.459 41.874 5.270 1.00 21.65 66 ARG A C 1
ATOM 470 O O . ARG A 1 66 ? 0.474 40.750 5.743 1.00 21.87 66 ARG A O 1
ATOM 478 N N . VAL A 1 67 ? -0.616 42.659 5.323 1.00 21.14 67 VAL A N 1
ATOM 479 C CA . VAL A 1 67 ? -1.860 42.193 5.938 1.00 19.72 67 VAL A CA 1
ATOM 480 C C . VAL A 1 67 ? -2.434 41.036 5.124 1.00 21.17 67 VAL A C 1
ATOM 481 O O . VAL A 1 67 ? -2.841 40.025 5.676 1.00 22.42 67 VAL A O 1
ATOM 485 N N . ILE A 1 68 ? -2.480 41.187 3.808 1.00 21.60 68 ILE A N 1
ATOM 486 C CA . ILE A 1 68 ? -3.000 40.135 2.947 1.00 22.41 68 ILE A CA 1
ATOM 487 C C . ILE A 1 68 ? -2.161 38.851 3.064 1.00 22.83 68 ILE A C 1
ATOM 488 O O . ILE A 1 68 ? -2.709 37.752 3.104 1.00 21.22 68 ILE A O 1
ATOM 493 N N . MET A 1 69 ? -0.839 38.979 3.085 1.00 21.12 69 MET A N 1
ATOM 494 C CA . MET A 1 69 ? -0.020 37.785 3.230 1.00 22.36 69 MET A CA 1
ATOM 495 C C . MET A 1 69 ? -0.327 37.009 4.528 1.00 21.31 69 MET A C 1
ATOM 496 O O . MET A 1 69 ? -0.397 35.782 4.517 1.00 20.14 69 MET A O 1
ATOM 501 N N . ALA A 1 70 ? -0.555 37.734 5.618 1.00 22.14 70 ALA A N 1
ATOM 502 C CA . ALA A 1 70 ? -0.855 37.130 6.908 1.00 22.70 70 ALA A CA 1
ATOM 503 C C . ALA A 1 70 ? -2.209 36.435 6.897 1.00 25.19 70 ALA A C 1
ATOM 504 O O . ALA A 1 70 ? -2.429 35.418 7.604 1.00 23.30 70 ALA A O 1
ATOM 506 N N . GLU A 1 71 ? -3.138 37.010 6.139 1.00 25.70 71 GLU A N 1
ATOM 507 C CA . GLU A 1 71 ? -4.460 36.415 6.049 1.00 28.99 71 GLU A CA 1
ATOM 508 C C . GLU A 1 71 ? -4.357 35.183 5.186 1.00 27.21 71 GLU A C 1
ATOM 509 O O . GLU A 1 71 ? -4.993 34.176 5.458 1.00 25.23 71 GLU A O 1
ATOM 515 N N . LEU A 1 72 ? -3.539 35.257 4.154 1.00 25.89 72 LEU A N 1
ATOM 516 C CA . LEU A 1 72 ? -3.359 34.088 3.317 1.00 27.13 72 LEU A CA 1
ATOM 517 C C . LEU A 1 72 ? -2.711 33.000 4.189 1.00 28.06 72 LEU A C 1
ATOM 518 O O . LEU A 1 72 ? -3.158 31.846 4.188 1.00 27.85 72 LEU A O 1
ATOM 523 N N . ALA A 1 73 ? -1.708 33.402 4.967 1.00 27.62 73 ALA A N 1
ATOM 524 C CA . ALA A 1 73 ? -0.970 32.490 5.842 1.00 27.02 73 ALA A CA 1
ATOM 525 C C . ALA A 1 73 ? -1.833 31.834 6.892 1.00 27.71 73 ALA A C 1
ATOM 526 O O . ALA A 1 73 ? -1.536 30.728 7.314 1.00 27.76 73 ALA A O 1
ATOM 528 N N . THR A 1 74 ? -2.886 32.504 7.332 1.00 27.74 74 THR A N 1
ATOM 529 C CA . THR A 1 74 ? -3.718 31.931 8.361 1.00 28.58 74 THR A CA 1
ATOM 530 C C . THR A 1 74 ? -5.064 31.432 7.883 1.00 29.71 74 THR A C 1
ATOM 531 O O . THR A 1 74 ? -5.937 31.081 8.680 1.00 28.58 74 THR A O 1
ATOM 535 N N . LYS A 1 75 ? -5.226 31.373 6.575 1.00 34.40 75 LYS A N 1
ATOM 536 C CA . LYS A 1 75 ? -6.488 30.919 6.004 1.00 38.76 75 LYS A CA 1
ATOM 537 C C . LYS A 1 75 ? -6.897 29.552 6.562 1.00 39.27 75 LYS A C 1
ATOM 538 O O . LYS A 1 75 ? -8.051 29.319 6.860 1.00 37.84 75 LYS A O 1
ATOM 544 N N . ASN A 1 76 ? -5.927 28.666 6.727 1.00 42.56 76 ASN A N 1
ATOM 545 C CA . ASN A 1 76 ? -6.209 27.339 7.239 1.00 47.78 76 ASN A CA 1
ATOM 546 C C . ASN A 1 76 ? -5.902 27.147 8.735 1.00 48.95 76 ASN A C 1
ATOM 547 O O . ASN A 1 76 ? -5.627 26.026 9.184 1.00 50.32 76 ASN A O 1
ATOM 552 N N . SER A 1 77 ? -5.946 28.237 9.504 1.00 47.55 77 SER A N 1
ATOM 553 C CA . SER A 1 77 ? -5.696 28.146 10.921 1.00 45.30 77 SER A CA 1
ATOM 554 C C . SER A 1 77 ? -7.001 28.257 11.633 1.00 45.13 77 SER A C 1
ATOM 555 O O . SER A 1 77 ? -7.792 29.156 11.386 1.00 45.84 77 SER A O 1
ATOM 558 N N . LYS A 1 78 ? -7.199 27.346 12.561 1.00 44.77 78 LYS A N 1
ATOM 559 C CA . LYS A 1 78 ? -8.409 27.298 13.357 1.00 44.02 78 LYS A CA 1
ATOM 560 C C . LYS A 1 78 ? -8.365 28.291 14.507 1.00 42.20 78 LYS A C 1
ATOM 561 O O . LYS A 1 78 ? -9.407 28.614 15.091 1.00 44.31 78 LYS A O 1
ATOM 567 N N . TRP A 1 79 ? -7.183 28.806 14.838 1.00 37.31 79 TRP A N 1
ATOM 568 C CA . TRP A 1 79 ? -7.134 29.673 16.002 1.00 33.01 79 TRP A CA 1
ATOM 569 C C . TRP A 1 79 ? -6.322 30.971 15.920 1.00 30.84 79 TRP A C 1
ATOM 570 O O . TRP A 1 79 ? -6.425 31.831 16.796 1.00 29.49 79 TRP A O 1
ATOM 581 N N . VAL A 1 80 ? -5.501 31.108 14.891 1.00 30.47 80 VAL A N 1
ATOM 582 C CA . VAL A 1 80 ? -4.739 32.340 14.712 1.00 29.92 80 VAL A CA 1
ATOM 583 C C . VAL A 1 80 ? -5.418 33.237 13.665 1.00 30.90 80 VAL A C 1
ATOM 584 O O . VAL A 1 80 ? -5.800 32.768 12.590 1.00 31.22 80 VAL A O 1
ATOM 588 N N . GLU A 1 81 ? -5.568 34.519 13.975 1.00 30.76 81 GLU A N 1
ATOM 589 C CA . GLU A 1 81 ? -6.183 35.436 13.033 1.00 31.46 81 GLU A CA 1
ATOM 590 C C . GLU A 1 81 ? -5.410 36.739 12.910 1.00 30.05 81 GLU A C 1
ATOM 591 O O . GLU A 1 81 ? -4.518 37.012 13.698 1.00 30.25 81 GLU A O 1
ATOM 597 N N . VAL A 1 82 ? -5.752 37.537 11.906 1.00 29.90 82 VAL A N 1
ATOM 598 C CA . VAL A 1 82 ? -5.076 38.808 11.672 1.00 28.70 82 VAL A CA 1
ATOM 599 C C . VAL A 1 82 ? -5.891 40.023 12.132 1.00 30.02 82 VAL A C 1
ATOM 600 O O . VAL A 1 82 ? -7.088 40.090 11.883 1.00 30.98 82 VAL A O 1
ATOM 604 N N . ASP A 1 83 ? -5.260 40.959 12.847 1.00 29.64 83 ASP A N 1
ATOM 605 C CA . ASP A 1 83 ? -5.964 42.171 13.253 1.00 29.09 83 ASP A CA 1
ATOM 606 C C . ASP A 1 83 ? -5.285 43.348 12.554 1.00 29.91 83 ASP A C 1
ATOM 607 O O . ASP A 1 83 ? -4.058 43.516 12.639 1.00 28.88 83 ASP A O 1
ATOM 612 N N . THR A 1 84 ? -6.086 44.197 11.914 1.00 29.90 84 THR A N 1
ATOM 613 C CA . THR A 1 84 ? -5.557 45.334 11.143 1.00 28.68 84 THR A CA 1
ATOM 614 C C . THR A 1 84 ? -5.471 46.695 11.816 1.00 29.45 84 THR A C 1
ATOM 615 O O . THR A 1 84 ? -4.984 47.664 11.206 1.00 26.60 84 THR A O 1
ATOM 619 N N . TRP A 1 85 ? -5.935 46.788 13.051 1.00 31.60 85 TRP A N 1
ATOM 620 C CA . TRP A 1 85 ? -5.950 48.090 13.732 1.00 34.26 85 TRP A CA 1
ATOM 621 C C . TRP A 1 85 ? -4.642 48.855 13.607 1.00 34.19 85 TRP A C 1
ATOM 622 O O . TRP A 1 85 ? -4.580 50.044 13.258 1.00 34.03 85 TRP A O 1
ATOM 633 N N . GLU A 1 86 ? -3.574 48.142 13.884 1.00 33.28 86 GLU A N 1
ATOM 634 C CA . GLU A 1 86 ? -2.278 48.735 13.832 1.00 31.07 86 GLU A CA 1
ATOM 635 C C . GLU A 1 86 ? -1.878 49.153 12.399 1.00 31.28 86 GLU A C 1
ATOM 636 O O . GLU A 1 86 ? -1.258 50.222 12.196 1.00 32.60 86 GLU A O 1
ATOM 642 N N . SER A 1 87 ? -2.238 48.343 11.394 1.00 29.35 87 SER A N 1
ATOM 643 C CA . SER A 1 87 ? -1.901 48.655 9.994 1.00 27.28 87 SER A CA 1
ATOM 644 C C . SER A 1 87 ? -2.626 49.904 9.449 1.00 27.43 87 SER A C 1
ATOM 645 O O . SER A 1 87 ? -2.178 50.517 8.488 1.00 27.29 87 SER A O 1
ATOM 648 N N . LEU A 1 88 ? -3.744 50.252 10.074 1.00 28.46 88 LEU A N 1
ATOM 649 C CA . LEU A 1 88 ? -4.569 51.407 9.717 1.00 31.24 88 LEU A CA 1
ATOM 650 C C . LEU A 1 88 ? -4.288 52.728 10.474 1.00 33.28 88 LEU A C 1
ATOM 651 O O . LEU A 1 88 ? -5.013 53.717 10.259 1.00 33.82 88 LEU A O 1
ATOM 656 N N . GLN A 1 89 ? -3.293 52.741 11.377 1.00 34.49 89 GLN A N 1
ATOM 657 C CA . GLN A 1 89 ? -2.944 53.937 12.167 1.00 33.97 89 GLN A CA 1
ATOM 658 C C . GLN A 1 89 ? -2.019 54.829 11.381 1.00 32.63 89 GLN A C 1
ATOM 659 O O . GLN A 1 89 ? -0.963 54.372 10.948 1.00 31.26 89 GLN A O 1
ATOM 665 N N . LYS A 1 90 ? -2.379 56.103 11.232 1.00 31.95 90 LYS A N 1
ATOM 666 C CA . LYS A 1 90 ? -1.537 57.049 10.488 1.00 33.85 90 LYS A CA 1
ATOM 667 C C . LYS A 1 90 ? -0.282 57.423 11.281 1.00 34.50 90 LYS A C 1
ATOM 668 O O . LYS A 1 90 ? 0.767 57.772 10.708 1.00 34.23 90 LYS A O 1
ATOM 674 N N . GLU A 1 91 ? -0.407 57.379 12.602 1.00 35.19 91 GLU A N 1
ATOM 675 C CA . GLU A 1 91 ? 0.739 57.654 13.484 1.00 39.02 91 GLU A CA 1
ATOM 676 C C . GLU A 1 91 ? 1.128 56.295 14.102 1.00 37.28 91 GLU A C 1
ATOM 677 O O . GLU A 1 91 ? 0.273 55.572 14.646 1.00 36.01 91 GLU A O 1
ATOM 683 N N . TRP A 1 92 ? 2.398 55.927 13.982 1.00 35.10 92 TRP A N 1
ATOM 684 C CA . TRP A 1 92 ? 2.840 54.665 14.533 1.00 34.42 92 TRP A CA 1
ATOM 685 C C . TRP A 1 92 ? 2.429 54.529 16.012 1.00 33.92 92 TRP A C 1
ATOM 686 O O . TRP A 1 92 ? 2.568 55.451 16.810 1.00 31.44 92 TRP A O 1
ATOM 697 N N . LYS A 1 93 ? 1.874 53.382 16.371 1.00 34.65 93 LYS A N 1
ATOM 698 C CA . LYS A 1 93 ? 1.433 53.152 17.750 1.00 35.59 93 LYS A CA 1
ATOM 699 C C . LYS A 1 93 ? 2.427 52.293 18.587 1.00 35.15 93 LYS A C 1
ATOM 700 O O . LYS A 1 93 ? 2.949 51.275 18.102 1.00 34.30 93 LYS A O 1
ATOM 706 N N . GLU A 1 94 ? 2.705 52.722 19.822 1.00 32.78 94 GLU A N 1
ATOM 707 C CA . GLU A 1 94 ? 3.588 51.978 20.743 1.00 30.79 94 GLU A CA 1
ATOM 708 C C . GLU A 1 94 ? 2.951 50.622 21.080 1.00 27.58 94 GLU A C 1
ATOM 709 O O . GLU A 1 94 ? 1.733 50.544 21.320 1.00 27.01 94 GLU A O 1
ATOM 715 N N . THR A 1 95 ? 3.763 49.565 21.130 1.00 25.10 95 THR A N 1
ATOM 716 C CA . THR A 1 95 ? 3.219 48.237 21.448 1.00 23.94 95 THR A CA 1
ATOM 717 C C . THR A 1 95 ? 2.368 48.219 22.706 1.00 24.09 95 THR A C 1
ATOM 718 O O . THR A 1 95 ? 1.366 47.473 22.793 1.00 24.25 95 THR A O 1
ATOM 722 N N . LEU A 1 96 ? 2.760 49.012 23.708 1.00 25.69 96 LEU A N 1
ATOM 723 C CA . LEU A 1 96 ? 1.961 49.060 24.926 1.00 27.17 96 LEU A CA 1
ATOM 724 C C . LEU A 1 96 ? 0.542 49.527 24.561 1.00 27.70 96 LEU A C 1
ATOM 725 O O . LEU A 1 96 ? -0.460 49.014 25.105 1.00 28.01 96 LEU A O 1
ATOM 730 N N . LYS A 1 97 ? 0.441 50.456 23.609 1.00 28.80 97 LYS A N 1
ATOM 731 C CA . LYS A 1 97 ? -0.890 50.944 23.208 1.00 30.70 97 LYS A CA 1
ATOM 732 C C . LYS A 1 97 ? -1.652 49.857 22.463 1.00 30.79 97 LYS A C 1
ATOM 733 O O . LYS A 1 97 ? -2.874 49.715 22.632 1.00 29.93 97 LYS A O 1
ATOM 739 N N . VAL A 1 98 ? -0.940 49.062 21.660 1.00 29.53 98 VAL A N 1
ATOM 740 C CA . VAL A 1 98 ? -1.624 47.985 20.951 1.00 29.72 98 VAL A CA 1
ATOM 741 C C . VAL A 1 98 ? -2.102 46.967 21.976 1.00 30.02 98 VAL A C 1
ATOM 742 O O . VAL A 1 98 ? -3.218 46.449 21.865 1.00 30.05 98 VAL A O 1
ATOM 746 N N . LEU A 1 99 ? -1.263 46.677 22.977 1.00 31.28 99 LEU A N 1
ATOM 747 C CA . LEU A 1 99 ? -1.646 45.717 24.015 1.00 29.65 99 LEU A CA 1
ATOM 748 C C . LEU A 1 99 ? -2.913 46.215 24.722 1.00 30.99 99 LEU A C 1
ATOM 749 O O . LEU A 1 99 ? -3.890 45.462 24.907 1.00 29.54 99 LEU A O 1
ATOM 754 N N . ARG A 1 100 ? -2.885 47.484 25.123 1.00 32.65 100 ARG A N 1
ATOM 755 C CA . ARG A 1 100 ? -4.037 48.111 25.793 1.00 35.62 100 ARG A CA 1
ATOM 756 C C . ARG A 1 100 ? -5.280 48.048 24.896 1.00 34.54 100 ARG A C 1
ATOM 757 O O . ARG A 1 100 ? -6.371 47.647 25.335 1.00 33.01 100 ARG A O 1
ATOM 765 N N . HIS A 1 101 ? -5.099 48.424 23.626 1.00 35.15 101 HIS A N 1
ATOM 766 C CA . HIS A 1 101 ? -6.201 48.391 22.663 1.00 35.54 101 HIS A CA 1
ATOM 767 C C . HIS A 1 101 ? -6.872 47.001 22.624 1.00 34.82 101 HIS A C 1
ATOM 768 O O . HIS A 1 101 ? -8.089 46.873 22.657 1.00 34.28 101 HIS A O 1
ATOM 775 N N . HIS A 1 102 ? -6.070 45.948 22.563 1.00 33.77 102 HIS A N 1
ATOM 776 C CA . HIS A 1 102 ? -6.639 44.622 22.517 1.00 32.94 102 HIS A CA 1
ATOM 777 C C . HIS A 1 102 ? -7.269 44.146 23.794 1.00 35.90 102 HIS A C 1
ATOM 778 O O . HIS A 1 102 ? -8.301 43.445 23.765 1.00 35.91 102 HIS A O 1
ATOM 785 N N . GLN A 1 103 ? -6.652 44.503 24.915 1.00 37.18 103 GLN A N 1
ATOM 786 C CA . GLN A 1 103 ? -7.193 44.112 26.195 1.00 38.77 103 GLN A CA 1
ATOM 787 C C . GLN A 1 103 ? -8.525 44.838 26.360 1.00 40.42 103 GLN A C 1
ATOM 788 O O . GLN A 1 103 ? -9.512 44.225 26.726 1.00 40.34 103 GLN A O 1
ATOM 794 N N . GLU A 1 104 ? -8.562 46.140 26.081 1.00 42.58 104 GLU A N 1
ATOM 795 C CA . GLU A 1 104 ? -9.822 46.879 26.223 1.00 46.18 104 GLU A CA 1
ATOM 796 C C . GLU A 1 104 ? -10.886 46.290 25.323 1.00 46.75 104 GLU A C 1
ATOM 797 O O . GLU A 1 104 ? -12.065 46.291 25.652 1.00 45.88 104 GLU A O 1
ATOM 803 N N . LYS A 1 105 ? -10.451 45.775 24.185 1.00 48.44 105 LYS A N 1
ATOM 804 C CA . LYS A 1 105 ? -11.363 45.177 23.236 1.00 49.88 105 LYS A CA 1
ATOM 805 C C . LYS A 1 105 ? -11.970 43.902 23.817 1.00 51.47 105 LYS A C 1
ATOM 806 O O . LYS A 1 105 ? -13.181 43.699 23.750 1.00 51.34 105 LYS A O 1
ATOM 812 N N . LEU A 1 106 ? -11.131 43.049 24.401 1.00 53.01 106 LEU A N 1
ATOM 813 C CA . LEU A 1 106 ? -11.611 41.799 24.981 1.00 54.27 106 LEU A CA 1
ATOM 814 C C . LEU A 1 106 ? -12.616 42.077 26.070 1.00 56.38 106 LEU A C 1
ATOM 815 O O . LEU A 1 106 ? -13.583 41.343 26.231 1.00 56.48 106 LEU A O 1
ATOM 820 N N . GLU A 1 107 ? -12.378 43.146 26.815 1.00 59.77 107 GLU A N 1
ATOM 821 C CA . GLU A 1 107 ? -13.256 43.542 27.907 1.00 64.30 107 GLU A CA 1
ATOM 822 C C . GLU A 1 107 ? -14.674 43.876 27.430 1.00 66.02 107 GLU A C 1
ATOM 823 O O . GLU A 1 107 ? -15.601 43.935 28.235 1.00 67.02 107 GLU A O 1
ATOM 829 N N . ALA A 1 108 ? -14.845 44.078 26.124 1.00 67.31 108 ALA A N 1
ATOM 830 C CA . ALA A 1 108 ? -16.154 44.410 25.561 1.00 67.63 108 ALA A CA 1
ATOM 831 C C . ALA A 1 108 ? -16.876 43.193 24.976 1.00 67.65 108 ALA A C 1
ATOM 832 O O . ALA A 1 108 ? -16.385 42.061 25.042 1.00 68.03 108 ALA A O 1
ATOM 834 N N . ALA A 1 147 ? -13.871 36.817 34.146 1.00 55.61 147 ALA A N 1
ATOM 835 C CA . ALA A 1 147 ? -13.801 35.762 33.122 1.00 55.29 147 ALA A CA 1
ATOM 836 C C . ALA A 1 147 ? -13.236 36.295 31.768 1.00 54.87 147 ALA A C 1
ATOM 837 O O . ALA A 1 147 ? -13.457 35.636 30.693 1.00 55.11 147 ALA A O 1
ATOM 839 N N . VAL A 1 148 ? -12.536 37.448 31.757 1.00 51.66 148 VAL A N 1
ATOM 840 C CA . VAL A 1 148 ? -11.986 38.008 30.495 1.00 48.97 148 VAL A CA 1
ATOM 841 C C . VAL A 1 148 ? -10.564 37.565 30.189 1.00 47.39 148 VAL A C 1
ATOM 842 O O . VAL A 1 148 ? -9.672 37.758 31.013 1.00 46.70 148 VAL A O 1
ATOM 846 N N . PRO A 1 149 ? -10.322 37.022 28.984 1.00 44.02 149 PRO A N 1
ATOM 847 C CA . PRO A 1 149 ? -8.976 36.561 28.616 1.00 43.17 149 PRO A CA 1
ATOM 848 C C . PRO A 1 149 ? -7.894 37.644 28.729 1.00 41.90 149 PRO A C 1
ATOM 849 O O . PRO A 1 149 ? -8.174 38.823 28.518 1.00 42.97 149 PRO A O 1
ATOM 853 N N . LYS A 1 150 ? -6.667 37.242 29.064 1.00 39.53 150 LYS A N 1
ATOM 854 C CA . LYS A 1 150 ? -5.582 38.205 29.204 1.00 39.18 150 LYS A CA 1
ATOM 855 C C . LYS A 1 150 ? -4.718 38.227 27.981 1.00 37.23 150 LYS A C 1
ATOM 856 O O . LYS A 1 150 ? -4.325 37.183 27.462 1.00 36.87 150 LYS A O 1
ATOM 862 N N . VAL A 1 151 ? -4.408 39.430 27.522 1.00 34.78 151 VAL A N 1
ATOM 863 C CA . VAL A 1 151 ? -3.596 39.558 26.338 1.00 33.47 151 VAL A CA 1
ATOM 864 C C . VAL A 1 151 ? -2.129 39.555 26.697 1.00 32.10 151 VAL A C 1
ATOM 865 O O . VAL A 1 151 ? -1.684 40.375 27.500 1.00 32.67 151 VAL A O 1
ATOM 869 N N . LYS A 1 152 ? -1.377 38.661 26.070 1.00 29.90 152 LYS A N 1
ATOM 870 C CA . LYS A 1 152 ? 0.059 38.584 26.300 1.00 28.18 152 LYS A CA 1
ATOM 871 C C . LYS A 1 152 ? 0.774 38.815 24.991 1.00 26.48 152 LYS A C 1
ATOM 872 O O . LYS A 1 152 ? 0.335 38.329 23.943 1.00 27.35 152 LYS A O 1
ATOM 878 N N . LEU A 1 153 ? 1.888 39.532 25.048 1.00 25.74 153 LEU A N 1
ATOM 879 C CA . LEU A 1 153 ? 2.712 39.782 23.882 1.00 24.20 153 LEU A CA 1
ATOM 880 C C . LEU A 1 153 ? 3.577 38.513 23.557 1.00 26.11 153 LEU A C 1
ATOM 881 O O . LEU A 1 153 ? 4.272 37.968 24.419 1.00 24.86 153 LEU A O 1
ATOM 886 N N . LEU A 1 154 ? 3.491 38.044 22.319 1.00 25.77 154 LEU A N 1
ATOM 887 C CA . LEU A 1 154 ? 4.231 36.874 21.840 1.00 26.37 154 LEU A CA 1
ATOM 888 C C . LEU A 1 154 ? 5.386 37.453 21.060 1.00 25.67 154 LEU A C 1
ATOM 889 O O . LEU A 1 154 ? 5.156 38.257 20.162 1.00 26.76 154 LEU A O 1
ATOM 894 N N . CYS A 1 155 ? 6.607 37.056 21.350 1.00 22.14 155 CYS A N 1
ATOM 895 C CA . CYS A 1 155 ? 7.706 37.594 20.605 1.00 22.50 155 CYS A CA 1
ATOM 896 C C . CYS A 1 155 ? 8.884 36.653 20.690 1.00 24.03 155 CYS A C 1
ATOM 897 O O . CYS A 1 155 ? 8.800 35.571 21.289 1.00 23.50 155 CYS A O 1
ATOM 900 N N . GLY A 1 156 ? 9.975 37.090 20.074 1.00 23.82 156 GLY A N 1
ATOM 901 C CA . GLY A 1 156 ? 11.215 36.350 20.084 1.00 24.32 156 GLY A CA 1
ATOM 902 C C . GLY A 1 156 ? 12.231 37.085 20.962 1.00 25.15 156 GLY A C 1
ATOM 903 O O . GLY A 1 156 ? 11.979 38.189 21.480 1.00 22.07 156 GLY A O 1
ATOM 904 N N . ALA A 1 157 ? 13.397 36.476 21.110 1.00 25.06 157 ALA A N 1
ATOM 905 C CA . ALA A 1 157 ? 14.471 37.035 21.918 1.00 27.84 157 ALA A CA 1
ATOM 906 C C . ALA A 1 157 ? 14.912 38.396 21.415 1.00 27.99 157 ALA A C 1
ATOM 907 O O . ALA A 1 157 ? 15.283 39.237 22.223 1.00 29.44 157 ALA A O 1
ATOM 909 N N . ASP A 1 158 ? 14.903 38.587 20.093 1.00 28.41 158 ASP A N 1
ATOM 910 C CA . ASP A 1 158 ? 15.283 39.845 19.471 1.00 31.09 158 ASP A CA 1
ATOM 911 C C . ASP A 1 158 ? 14.446 41.002 19.972 1.00 30.34 158 ASP A C 1
ATOM 912 O O . ASP A 1 158 ? 14.971 42.076 20.274 1.00 29.25 158 ASP A O 1
ATOM 917 N N . LEU A 1 159 ? 13.136 40.806 20.060 1.00 29.74 159 LEU A N 1
ATOM 918 C CA . LEU A 1 159 ? 12.295 41.920 20.516 1.00 29.85 159 LEU A CA 1
ATOM 919 C C . LEU A 1 159 ? 12.570 42.190 22.005 1.00 30.90 159 LEU A C 1
ATOM 920 O O . LEU A 1 159 ? 12.698 43.351 22.415 1.00 32.59 159 LEU A O 1
ATOM 925 N N . LEU A 1 160 ? 12.701 41.135 22.808 1.00 28.84 160 LEU A N 1
ATOM 926 C CA . LEU A 1 160 ? 12.950 41.329 24.225 1.00 27.80 160 LEU A CA 1
ATOM 927 C C . LEU A 1 160 ? 14.229 42.115 24.474 1.00 27.24 160 LEU A C 1
ATOM 928 O O . LEU A 1 160 ? 14.255 43.102 25.215 1.00 29.59 160 LEU A O 1
ATOM 933 N N . GLU A 1 161 ? 15.291 41.690 23.837 1.00 26.75 161 GLU A N 1
ATOM 934 C CA . GLU A 1 161 ? 16.567 42.320 24.046 1.00 28.88 161 GLU A CA 1
ATOM 935 C C . GLU A 1 161 ? 16.663 43.703 23.413 1.00 28.96 161 GLU A C 1
ATOM 936 O O . GLU A 1 161 ? 17.554 44.484 23.759 1.00 28.72 161 GLU A O 1
ATOM 942 N N . SER A 1 162 ? 15.735 44.005 22.501 1.00 27.51 162 SER A N 1
ATOM 943 C CA . SER A 1 162 ? 15.694 45.322 21.869 1.00 28.73 162 SER A CA 1
ATOM 944 C C . SER A 1 162 ? 15.323 46.359 22.968 1.00 28.48 162 SER A C 1
ATOM 945 O O . SER A 1 162 ? 15.587 47.548 22.794 1.00 29.48 162 SER A O 1
ATOM 948 N N . PHE A 1 163 ? 14.731 45.903 24.086 1.00 28.60 163 PHE A N 1
ATOM 949 C CA . PHE A 1 163 ? 14.397 46.804 25.203 1.00 29.97 163 PHE A CA 1
ATOM 950 C C . PHE A 1 163 ? 15.650 47.561 25.624 1.00 30.06 163 PHE A C 1
ATOM 951 O O . PHE A 1 163 ? 15.558 48.594 26.238 1.00 29.14 163 PHE A O 1
ATOM 959 N N . ALA A 1 164 ? 16.824 47.035 25.328 1.00 31.33 164 ALA A N 1
ATOM 960 C CA . ALA A 1 164 ? 18.023 47.745 25.751 1.00 33.11 164 ALA A CA 1
ATOM 961 C C . ALA A 1 164 ? 18.567 48.751 24.737 1.00 33.70 164 ALA A C 1
ATOM 962 O O . ALA A 1 164 ? 19.498 49.477 25.051 1.00 33.85 164 ALA A O 1
ATOM 964 N N . VAL A 1 165 ? 18.018 48.792 23.528 1.00 34.07 165 VAL A N 1
ATOM 965 C CA . VAL A 1 165 ? 18.506 49.759 22.549 1.00 33.36 165 VAL A CA 1
ATOM 966 C C . VAL A 1 165 ? 18.111 51.162 23.066 1.00 34.34 165 VAL A C 1
ATOM 967 O O . VAL A 1 165 ? 16.935 51.422 23.394 1.00 33.39 165 VAL A O 1
ATOM 971 N N . PRO A 1 166 ? 19.092 52.081 23.145 1.00 34.97 166 PRO A N 1
ATOM 972 C CA . PRO A 1 166 ? 18.859 53.454 23.634 1.00 36.57 166 PRO A CA 1
ATOM 973 C C . PRO A 1 166 ? 17.688 54.106 22.929 1.00 36.62 166 PRO A C 1
ATOM 974 O O . PRO A 1 166 ? 17.643 54.096 21.696 1.00 37.88 166 PRO A O 1
ATOM 978 N N . ASN A 1 167 ? 16.743 54.642 23.695 1.00 36.55 167 ASN A N 1
ATOM 979 C CA . ASN A 1 167 ? 15.588 55.344 23.109 1.00 37.65 167 ASN A CA 1
ATOM 980 C C . ASN A 1 167 ? 14.496 54.571 22.375 1.00 38.29 167 ASN A C 1
ATOM 981 O O . ASN A 1 167 ? 13.491 55.185 21.975 1.00 40.62 167 ASN A O 1
ATOM 986 N N . LEU A 1 168 ? 14.673 53.264 22.175 1.00 35.60 168 LEU A N 1
ATOM 987 C CA . LEU A 1 168 ? 13.701 52.504 21.416 1.00 32.92 168 LEU A CA 1
ATOM 988 C C . LEU A 1 168 ? 12.397 52.320 22.155 1.00 32.47 168 LEU A C 1
ATOM 989 O O . LEU A 1 168 ? 11.317 52.392 21.574 1.00 33.37 168 LEU A O 1
ATOM 994 N N . TRP A 1 169 ? 12.494 52.084 23.449 1.00 31.74 169 TRP A N 1
ATOM 995 C CA . TRP A 1 169 ? 11.317 51.877 24.264 1.00 31.30 169 TRP A CA 1
ATOM 996 C C . TRP A 1 169 ? 11.343 52.803 25.478 1.00 33.62 169 TRP A C 1
ATOM 997 O O . TRP A 1 169 ? 12.355 52.873 26.181 1.00 34.18 169 TRP A O 1
ATOM 1008 N N . LYS A 1 170 ? 10.240 53.493 25.748 1.00 33.73 170 LYS A N 1
ATOM 1009 C CA . LYS A 1 170 ? 10.200 54.350 26.923 1.00 35.13 170 LYS A CA 1
ATOM 1010 C C . LYS A 1 170 ? 10.295 53.388 28.117 1.00 36.75 170 LYS A C 1
ATOM 1011 O O . LYS A 1 170 ? 9.644 52.320 28.132 1.00 36.04 170 LYS A O 1
ATOM 1017 N N . SER A 1 171 ? 11.092 53.752 29.119 1.00 35.43 171 SER A N 1
ATOM 1018 C CA . SER A 1 171 ? 11.252 52.861 30.241 1.00 36.19 171 SER A CA 1
ATOM 1019 C C . SER A 1 171 ? 9.929 52.481 30.921 1.00 35.90 171 SER A C 1
ATOM 1020 O O . SER A 1 171 ? 9.760 51.346 31.338 1.00 36.35 171 SER A O 1
ATOM 1023 N N . GLU A 1 172 ? 8.971 53.391 31.010 1.00 35.82 172 GLU A N 1
ATOM 1024 C CA . GLU A 1 172 ? 7.712 53.044 31.662 1.00 36.59 172 GLU A CA 1
ATOM 1025 C C . GLU A 1 172 ? 6.900 52.074 30.813 1.00 34.74 172 GLU A C 1
ATOM 1026 O O . GLU A 1 172 ? 6.034 51.348 31.319 1.00 35.40 172 GLU A O 1
ATOM 1032 N N . ASP A 1 173 ? 7.149 52.094 29.511 1.00 33.23 173 ASP A N 1
ATOM 1033 C CA . ASP A 1 173 ? 6.437 51.200 28.604 1.00 31.00 173 ASP A CA 1
ATOM 1034 C C . ASP A 1 173 ? 6.923 49.789 28.926 1.00 29.83 173 ASP A C 1
ATOM 1035 O O . ASP A 1 173 ? 6.125 48.892 29.162 1.00 26.57 173 ASP A O 1
ATOM 1040 N N . ILE A 1 174 ? 8.240 49.604 28.962 1.00 29.76 174 ILE A N 1
ATOM 1041 C CA . ILE A 1 174 ? 8.793 48.299 29.315 1.00 29.82 174 ILE A CA 1
ATOM 1042 C C . ILE A 1 174 ? 8.181 47.828 30.649 1.00 30.89 174 ILE A C 1
ATOM 1043 O O . ILE A 1 174 ? 7.710 46.666 30.793 1.00 30.39 174 ILE A O 1
ATOM 1048 N N . THR A 1 175 ? 8.121 48.750 31.612 1.00 28.93 175 THR A N 1
ATOM 1049 C CA . THR A 1 175 ? 7.570 48.387 32.891 1.00 28.40 175 THR A CA 1
ATOM 1050 C C . THR A 1 175 ? 6.130 47.937 32.879 1.00 29.45 175 THR A C 1
ATOM 1051 O O . THR A 1 175 ? 5.782 46.937 33.519 1.00 29.48 175 THR A O 1
ATOM 1055 N N . GLN A 1 176 ? 5.279 48.682 32.181 1.00 30.32 176 GLN A N 1
ATOM 1056 C CA . GLN A 1 176 ? 3.847 48.346 32.148 1.00 32.71 176 GLN A CA 1
ATOM 1057 C C . GLN A 1 176 ? 3.538 47.118 31.319 1.00 31.44 176 GLN A C 1
ATOM 1058 O O . GLN A 1 176 ? 2.573 46.399 31.588 1.00 31.81 176 GLN A O 1
ATOM 1064 N N . ILE A 1 177 ? 4.335 46.911 30.282 1.00 29.73 177 ILE A N 1
ATOM 1065 C CA . ILE A 1 177 ? 4.142 45.748 29.453 1.00 31.22 177 ILE A CA 1
ATOM 1066 C C . ILE A 1 177 ? 4.405 44.506 30.289 1.00 31.83 177 ILE A C 1
ATOM 1067 O O . ILE A 1 177 ? 3.546 43.625 30.358 1.00 32.89 177 ILE A O 1
ATOM 1072 N N . VAL A 1 178 ? 5.561 44.444 30.952 1.00 32.46 178 VAL A N 1
ATOM 1073 C CA . VAL A 1 178 ? 5.878 43.223 31.718 1.00 33.18 178 VAL A CA 1
ATOM 1074 C C . VAL A 1 178 ? 5.092 43.063 32.979 1.00 34.18 178 VAL A C 1
ATOM 1075 O O . VAL A 1 178 ? 4.805 41.927 33.373 1.00 35.37 178 VAL A O 1
ATOM 1079 N N . ALA A 1 179 ? 4.707 44.183 33.593 1.00 33.52 179 ALA A N 1
ATOM 1080 C CA . ALA A 1 179 ? 3.922 44.107 34.812 1.00 32.07 179 ALA A CA 1
ATOM 1081 C C . ALA A 1 179 ? 2.453 43.945 34.531 1.00 33.32 179 ALA A C 1
ATOM 1082 O O . ALA A 1 179 ? 1.769 43.183 35.212 1.00 33.28 179 ALA A O 1
ATOM 1084 N N . ASN A 1 180 ? 1.929 44.644 33.531 1.00 34.37 180 ASN A N 1
ATOM 1085 C CA . ASN A 1 180 ? 0.486 44.532 33.325 1.00 35.86 180 ASN A CA 1
ATOM 1086 C C . ASN A 1 180 ? -0.046 43.650 32.222 1.00 35.80 180 ASN A C 1
ATOM 1087 O O . ASN A 1 180 ? -1.249 43.438 32.141 1.00 37.74 180 ASN A O 1
ATOM 1092 N N . TYR A 1 181 ? 0.835 43.111 31.386 1.00 36.06 181 TYR A N 1
ATOM 1093 C CA . TYR A 1 181 ? 0.381 42.245 30.323 1.00 35.76 181 TYR A CA 1
ATOM 1094 C C . TYR A 1 181 ? 1.182 40.969 30.325 1.00 35.61 181 TYR A C 1
ATOM 1095 O O . TYR A 1 181 ? 0.657 39.914 30.650 1.00 37.25 181 TYR A O 1
ATOM 1104 N N . GLY A 1 182 ? 2.452 41.052 29.943 1.00 34.16 182 GLY A N 1
ATOM 1105 C CA . GLY A 1 182 ? 3.270 39.859 29.932 1.00 32.60 182 GLY A CA 1
ATOM 1106 C C . GLY A 1 182 ? 3.848 39.513 28.588 1.00 31.80 182 GLY A C 1
ATOM 1107 O O . GLY A 1 182 ? 3.312 39.942 27.570 1.00 32.42 182 GLY A O 1
ATOM 1108 N N . LEU A 1 183 ? 4.945 38.758 28.595 1.00 29.96 183 LEU A N 1
ATOM 1109 C CA . LEU A 1 183 ? 5.628 38.325 27.393 1.00 31.52 183 LEU A CA 1
ATOM 1110 C C . LEU A 1 183 ? 5.788 36.825 27.309 1.00 31.11 183 LEU A C 1
ATOM 1111 O O . LEU A 1 183 ? 6.025 36.155 28.308 1.00 33.15 183 LEU A O 1
ATOM 1116 N N . ILE A 1 184 ? 5.673 36.290 26.115 1.00 28.89 184 ILE A N 1
ATOM 1117 C CA . ILE A 1 184 ? 5.919 34.882 25.935 1.00 27.18 184 ILE A CA 1
ATOM 1118 C C . ILE A 1 184 ? 6.999 34.971 24.901 1.00 27.04 184 ILE A C 1
ATOM 1119 O O . ILE A 1 184 ? 6.740 35.239 23.733 1.00 28.57 184 ILE A O 1
ATOM 1124 N N . CYS A 1 185 ? 8.229 34.812 25.362 1.00 24.88 185 CYS A N 1
ATOM 1125 C CA . CYS A 1 185 ? 9.384 34.928 24.508 1.00 24.52 185 CYS A CA 1
ATOM 1126 C C . CYS A 1 185 ? 9.928 33.565 24.040 1.00 25.27 185 CYS A C 1
ATOM 1127 O O . CYS A 1 185 ? 10.483 32.788 24.828 1.00 22.26 185 CYS A O 1
ATOM 1130 N N . VAL A 1 186 ? 9.762 33.305 22.741 1.00 24.39 186 VAL A N 1
ATOM 1131 C CA . VAL A 1 186 ? 10.201 32.064 22.147 1.00 23.09 186 VAL A CA 1
ATOM 1132 C C . VAL A 1 186 ? 11.586 32.230 21.576 1.00 26.24 186 VAL A C 1
ATOM 1133 O O . VAL A 1 186 ? 11.862 33.171 20.826 1.00 27.53 186 VAL A O 1
ATOM 1137 N N . THR A 1 187 ? 12.480 31.306 21.888 1.00 27.75 187 THR A N 1
ATOM 1138 C CA . THR A 1 187 ? 13.813 31.465 21.377 1.00 28.29 187 THR A CA 1
ATOM 1139 C C . THR A 1 187 ? 14.665 30.205 21.432 1.00 30.95 187 THR A C 1
ATOM 1140 O O . THR A 1 187 ? 14.470 29.298 22.262 1.00 28.43 187 THR A O 1
ATOM 1144 N N . ARG A 1 188 ? 15.651 30.209 20.556 1.00 32.40 188 ARG A N 1
ATOM 1145 C CA . ARG A 1 188 ? 16.625 29.143 20.405 1.00 37.22 188 ARG A CA 1
ATOM 1146 C C . ARG A 1 188 ? 17.805 29.436 21.348 1.00 37.23 188 ARG A C 1
ATOM 1147 O O . ARG A 1 188 ? 18.741 28.655 21.438 1.00 36.22 188 ARG A O 1
ATOM 1155 N N . ALA A 1 189 ? 17.748 30.587 22.026 1.00 38.57 189 ALA A N 1
ATOM 1156 C CA . ALA A 1 189 ? 18.800 31.049 22.955 1.00 40.02 189 ALA A CA 1
ATOM 1157 C C . ALA A 1 189 ? 18.156 31.371 24.299 1.00 41.73 189 ALA A C 1
ATOM 1158 O O . ALA A 1 189 ? 18.008 32.553 24.672 1.00 42.49 189 ALA A O 1
ATOM 1160 N N . GLY A 1 190 ? 17.747 30.315 25.007 1.00 41.38 190 GLY A N 1
ATOM 1161 C CA . GLY A 1 190 ? 17.082 30.487 26.290 1.00 42.18 190 GLY A CA 1
ATOM 1162 C C . GLY A 1 190 ? 17.907 31.104 27.417 1.00 42.83 190 GLY A C 1
ATOM 1163 O O . GLY A 1 190 ? 17.391 31.940 28.146 1.00 40.38 190 GLY A O 1
ATOM 1164 N N . ASN A 1 191 ? 19.163 30.676 27.580 1.00 45.25 191 ASN A N 1
ATOM 1165 C CA . ASN A 1 191 ? 20.044 31.218 28.632 1.00 46.59 191 ASN A CA 1
ATOM 1166 C C . ASN A 1 191 ? 20.223 32.725 28.412 1.00 44.54 191 ASN A C 1
ATOM 1167 O O . ASN A 1 191 ? 20.096 33.478 29.348 1.00 46.05 191 ASN A O 1
ATOM 1172 N N . ASP A 1 192 ? 20.519 33.151 27.183 1.00 43.12 192 ASP A N 1
ATOM 1173 C CA . ASP A 1 192 ? 20.674 34.573 26.860 1.00 41.69 192 ASP A CA 1
ATOM 1174 C C . ASP A 1 192 ? 19.448 35.394 27.279 1.00 38.39 192 ASP A C 1
ATOM 1175 O O . ASP A 1 192 ? 19.583 36.448 27.869 1.00 38.01 192 ASP A O 1
ATOM 1180 N N . ALA A 1 193 ? 18.255 34.910 26.949 1.00 33.61 193 ALA A N 1
ATOM 1181 C CA . ALA A 1 193 ? 17.038 35.590 27.340 1.00 30.31 193 ALA A CA 1
ATOM 1182 C C . ALA A 1 193 ? 16.900 35.606 28.889 1.00 28.81 193 ALA A C 1
ATOM 1183 O O . ALA A 1 193 ? 16.375 36.557 29.466 1.00 26.67 193 ALA A O 1
ATOM 1185 N N . GLN A 1 194 ? 17.328 34.533 29.555 1.00 28.22 194 GLN A N 1
ATOM 1186 C CA . GLN A 1 194 ? 17.255 34.478 31.024 1.00 28.67 194 GLN A CA 1
ATOM 1187 C C . GLN A 1 194 ? 18.302 35.431 31.600 1.00 27.36 194 GLN A C 1
ATOM 1188 O O . GLN A 1 194 ? 18.067 36.126 32.562 1.00 26.94 194 GLN A O 1
ATOM 1194 N N . LYS A 1 195 ? 19.476 35.443 30.997 1.00 26.27 195 LYS A N 1
ATOM 1195 C CA . LYS A 1 195 ? 20.518 36.314 31.440 1.00 26.55 195 LYS A CA 1
ATOM 1196 C C . LYS A 1 195 ? 20.014 37.770 31.322 1.00 26.83 195 LYS A C 1
ATOM 1197 O O . LYS A 1 195 ? 20.155 38.545 32.266 1.00 24.08 195 LYS A O 1
ATOM 1203 N N . PHE A 1 196 ? 19.411 38.111 30.173 1.00 26.18 196 PHE A N 1
ATOM 1204 C CA . PHE A 1 196 ? 18.881 39.458 29.911 1.00 25.72 196 PHE A CA 1
ATOM 1205 C C . PHE A 1 196 ? 17.877 39.861 30.986 1.00 24.95 196 PHE A C 1
ATOM 1206 O O . PHE A 1 196 ? 17.877 40.995 31.460 1.00 26.89 196 PHE A O 1
ATOM 1214 N N . ILE A 1 197 ? 17.006 38.926 31.334 1.00 21.98 197 ILE A N 1
ATOM 1215 C CA . ILE A 1 197 ? 16.014 39.127 32.357 1.00 21.88 197 ILE A CA 1
ATOM 1216 C C . ILE A 1 197 ? 16.703 39.338 33.717 1.00 25.41 197 ILE A C 1
ATOM 1217 O O . ILE A 1 197 ? 16.361 40.272 34.475 1.00 22.98 197 ILE A O 1
ATOM 1222 N N . TYR A 1 198 ? 17.671 38.461 34.011 1.00 24.89 198 TYR A N 1
ATOM 1223 C CA . TYR A 1 198 ? 18.414 38.502 35.251 1.00 25.49 198 TYR A CA 1
ATOM 1224 C C . TYR A 1 198 ? 19.169 39.829 35.396 1.00 26.48 198 TYR A C 1
ATOM 1225 O O . TYR A 1 198 ? 19.277 40.352 36.506 1.00 25.56 198 TYR A O 1
ATOM 1234 N N . GLU A 1 199 ? 19.690 40.360 34.291 1.00 25.10 199 GLU A N 1
ATOM 1235 C CA . GLU A 1 199 ? 20.409 41.627 34.354 1.00 27.04 199 GLU A CA 1
ATOM 1236 C C . GLU A 1 199 ? 19.526 42.918 34.453 1.00 26.14 199 GLU A C 1
ATOM 1237 O O . GLU A 1 199 ? 20.029 44.007 34.526 1.00 26.49 199 GLU A O 1
ATOM 1243 N N . SER A 1 200 ? 18.219 42.783 34.517 1.00 24.68 200 SER A N 1
ATOM 1244 C CA . SER A 1 200 ? 17.407 43.968 34.545 1.00 25.27 200 SER A CA 1
ATOM 1245 C C . SER A 1 200 ? 16.508 43.934 35.723 1.00 24.91 200 SER A C 1
ATOM 1246 O O . SER A 1 200 ? 15.602 43.080 35.822 1.00 24.65 200 SER A O 1
ATOM 1249 N N . ASP A 1 201 ? 16.740 44.875 36.625 1.00 25.72 201 ASP A N 1
ATOM 1250 C CA . ASP A 1 201 ? 15.931 44.921 37.809 1.00 26.27 201 ASP A CA 1
ATOM 1251 C C . ASP A 1 201 ? 14.450 44.827 37.512 1.00 24.79 201 ASP A C 1
ATOM 1252 O O . ASP A 1 201 ? 13.760 44.083 38.188 1.00 24.38 201 ASP A O 1
ATOM 1257 N N . VAL A 1 202 ? 13.958 45.540 36.484 1.00 27.13 202 VAL A N 1
ATOM 1258 C CA . VAL A 1 202 ? 12.512 45.520 36.149 1.00 26.77 202 VAL A CA 1
ATOM 1259 C C . VAL A 1 202 ? 12.060 44.199 35.594 1.00 24.76 202 VAL A C 1
ATOM 1260 O O . VAL A 1 202 ? 11.015 43.673 35.968 1.00 24.45 202 VAL A O 1
ATOM 1264 N N . LEU A 1 203 ? 12.836 43.669 34.672 1.00 24.68 203 LEU A N 1
ATOM 1265 C CA . LEU A 1 203 ? 12.462 42.386 34.107 1.00 25.84 203 LEU A CA 1
ATOM 1266 C C . LEU A 1 203 ? 12.446 41.320 35.206 1.00 27.71 203 LEU A C 1
ATOM 1267 O O . LEU A 1 203 ? 11.445 40.593 35.395 1.00 23.87 203 LEU A O 1
ATOM 1272 N N . TRP A 1 204 ? 13.545 41.259 35.969 1.00 29.74 204 TRP A N 1
ATOM 1273 C CA . TRP A 1 204 ? 13.629 40.271 37.042 1.00 29.69 204 TRP A CA 1
ATOM 1274 C C . TRP A 1 204 ? 12.468 40.399 37.992 1.00 29.31 204 TRP A C 1
ATOM 1275 O O . TRP A 1 204 ? 11.840 39.394 38.370 1.00 29.85 204 TRP A O 1
ATOM 1286 N N . LYS A 1 205 ? 12.166 41.629 38.392 1.00 29.66 205 LYS A N 1
ATOM 1287 C CA . LYS A 1 205 ? 11.055 41.830 39.312 1.00 28.93 205 LYS A CA 1
ATOM 1288 C C . LYS A 1 205 ? 9.759 41.234 38.821 1.00 28.32 205 LYS A C 1
ATOM 1289 O O . LYS A 1 205 ? 8.996 40.690 39.604 1.00 28.85 205 LYS A O 1
ATOM 1295 N N . HIS A 1 206 ? 9.512 41.318 37.518 1.00 29.10 206 HIS A N 1
ATOM 1296 C CA . HIS A 1 206 ? 8.277 40.801 36.942 1.00 30.02 206 HIS A CA 1
ATOM 1297 C C . HIS A 1 206 ? 8.458 39.485 36.187 1.00 32.58 206 HIS A C 1
ATOM 1298 O O . HIS A 1 206 ? 7.592 39.074 35.404 1.00 32.79 206 HIS A O 1
ATOM 1305 N N . ARG A 1 207 ? 9.575 38.811 36.433 1.00 31.94 207 ARG A N 1
ATOM 1306 C CA . ARG A 1 207 ? 9.861 37.563 35.766 1.00 32.07 207 ARG A CA 1
ATOM 1307 C C . ARG A 1 207 ? 8.732 36.547 35.804 1.00 33.14 207 ARG A C 1
ATOM 1308 O O . ARG A 1 207 ? 8.695 35.656 34.966 1.00 33.47 207 ARG A O 1
ATOM 1316 N N . SER A 1 208 ? 7.811 36.653 36.751 1.00 34.57 208 SER A N 1
ATOM 1317 C CA . SER A 1 208 ? 6.740 35.671 36.766 1.00 36.89 208 SER A CA 1
ATOM 1318 C C . SER A 1 208 ? 5.839 35.884 35.557 1.00 38.66 208 SER A C 1
ATOM 1319 O O . SER A 1 208 ? 5.069 34.994 35.175 1.00 39.80 208 SER A O 1
ATOM 1322 N N . ASN A 1 209 ? 5.931 37.066 34.957 1.00 38.54 209 ASN A N 1
ATOM 1323 C CA . ASN A 1 209 ? 5.096 37.381 33.811 1.00 37.66 209 ASN A CA 1
ATOM 1324 C C . ASN A 1 209 ? 5.792 37.282 32.483 1.00 35.32 209 ASN A C 1
ATOM 1325 O O . ASN A 1 209 ? 5.228 37.605 31.457 1.00 36.61 209 ASN A O 1
ATOM 1330 N N . ILE A 1 210 ? 7.033 36.846 32.512 1.00 32.39 210 ILE A N 1
ATOM 1331 C CA . ILE A 1 210 ? 7.817 36.681 31.318 1.00 31.43 210 ILE A CA 1
ATOM 1332 C C . ILE A 1 210 ? 8.116 35.193 31.161 1.00 32.52 210 ILE A C 1
ATOM 1333 O O . ILE A 1 210 ? 8.836 34.622 31.963 1.00 36.87 210 ILE A O 1
ATOM 1338 N N . HIS A 1 211 ? 7.560 34.555 30.143 1.00 32.39 211 HIS A N 1
ATOM 1339 C CA . HIS A 1 211 ? 7.766 33.122 29.938 1.00 30.62 211 HIS A CA 1
ATOM 1340 C C . HIS A 1 211 ? 8.744 32.864 28.801 1.00 28.86 211 HIS A C 1
ATOM 1341 O O . HIS A 1 211 ? 8.448 33.203 27.657 1.00 28.71 211 HIS A O 1
ATOM 1348 N N . VAL A 1 212 ? 9.908 32.291 29.107 1.00 25.41 212 VAL A N 1
ATOM 1349 C CA . VAL A 1 212 ? 10.894 32.000 28.073 1.00 22.88 212 VAL A CA 1
ATOM 1350 C C . VAL A 1 212 ? 10.577 30.616 27.561 1.00 23.58 212 VAL A C 1
ATOM 1351 O O . VAL A 1 212 ? 10.470 29.683 28.332 1.00 24.44 212 VAL A O 1
ATOM 1355 N N . VAL A 1 213 ? 10.356 30.501 26.261 1.00 22.27 213 VAL A N 1
ATOM 1356 C CA . VAL A 1 213 ? 9.997 29.232 25.683 1.00 23.54 213 VAL A CA 1
ATOM 1357 C C . VAL A 1 213 ? 11.078 28.703 24.778 1.00 24.08 213 VAL A C 1
ATOM 1358 O O . VAL A 1 213 ? 11.425 29.334 23.783 1.00 23.62 213 VAL A O 1
ATOM 1362 N N . ASN A 1 214 ? 11.647 27.557 25.154 1.00 23.06 214 ASN A N 1
ATOM 1363 C CA . ASN A 1 214 ? 12.703 26.964 24.341 1.00 25.75 214 ASN A CA 1
ATOM 1364 C C . ASN A 1 214 ? 12.214 26.433 22.996 1.00 25.15 214 ASN A C 1
ATOM 1365 O O . ASN A 1 214 ? 11.165 25.792 22.904 1.00 24.40 214 ASN A O 1
ATOM 1370 N N . GLU A 1 215 ? 12.990 26.716 21.959 1.00 25.23 215 GLU A N 1
ATOM 1371 C CA . GLU A 1 215 ? 12.682 26.273 20.606 1.00 26.36 215 GLU A CA 1
ATOM 1372 C C . GLU A 1 215 ? 13.778 25.229 20.322 1.00 24.42 215 GLU A C 1
ATOM 1373 O O . GLU A 1 215 ? 14.859 25.559 19.854 1.00 25.02 215 GLU A O 1
ATOM 1379 N N . TRP A 1 216 ? 13.508 23.972 20.626 1.00 24.14 216 TRP A N 1
ATOM 1380 C CA . TRP A 1 216 ? 14.499 22.920 20.391 1.00 25.40 216 TRP A CA 1
ATOM 1381 C C . TRP A 1 216 ? 14.724 22.562 18.905 1.00 27.89 216 TRP A C 1
ATOM 1382 O O . TRP A 1 216 ? 15.833 22.160 18.509 1.00 25.80 216 TRP A O 1
ATOM 1393 N N . ILE A 1 217 ? 13.684 22.684 18.073 1.00 30.48 217 ILE A N 1
ATOM 1394 C CA . ILE A 1 217 ? 13.859 22.437 16.626 1.00 33.67 217 ILE A CA 1
ATOM 1395 C C . ILE A 1 217 ? 14.238 23.827 16.151 1.00 36.33 217 ILE A C 1
ATOM 1396 O O . ILE A 1 217 ? 13.375 24.687 16.038 1.00 37.69 217 ILE A O 1
ATOM 1401 N N . ALA A 1 218 ? 15.521 24.049 15.907 1.00 39.10 218 ALA A N 1
ATOM 1402 C CA . ALA A 1 218 ? 15.992 25.360 15.489 1.00 43.82 218 ALA A CA 1
ATOM 1403 C C . ALA A 1 218 ? 15.310 25.788 14.197 1.00 46.84 218 ALA A C 1
ATOM 1404 O O . ALA A 1 218 ? 15.208 25.033 13.220 1.00 47.99 218 ALA A O 1
ATOM 1406 N N . ASN A 1 219 ? 14.907 27.046 14.176 1.00 48.85 219 ASN A N 1
ATOM 1407 C CA . ASN A 1 219 ? 14.177 27.636 13.072 1.00 48.88 219 ASN A CA 1
ATOM 1408 C C . ASN A 1 219 ? 14.695 29.070 13.008 1.00 48.51 219 ASN A C 1
ATOM 1409 O O . ASN A 1 219 ? 14.724 29.774 14.038 1.00 47.31 219 ASN A O 1
ATOM 1414 N N . ASP A 1 220 ? 15.183 29.486 11.847 1.00 46.13 220 ASP A N 1
ATOM 1415 C CA . ASP A 1 220 ? 15.586 30.870 11.731 1.00 44.29 220 ASP A CA 1
ATOM 1416 C C . ASP A 1 220 ? 15.298 31.361 10.327 1.00 38.84 220 ASP A C 1
ATOM 1417 O O . ASP A 1 220 ? 16.162 31.848 9.588 1.00 36.05 220 ASP A O 1
ATOM 1422 N N . ILE A 1 221 ? 14.027 31.209 9.977 1.00 34.02 221 ILE A N 1
ATOM 1423 C CA . ILE A 1 221 ? 13.543 31.655 8.689 1.00 31.82 221 ILE A CA 1
ATOM 1424 C C . ILE A 1 221 ? 13.167 33.132 8.891 1.00 30.91 221 ILE A C 1
ATOM 1425 O O . ILE A 1 221 ? 11.991 33.473 9.093 1.00 31.71 221 ILE A O 1
ATOM 1430 N N . SER A 1 222 ? 14.176 34.001 8.875 1.00 26.15 222 SER A N 1
ATOM 1431 C CA . SER A 1 222 ? 13.915 35.418 9.042 1.00 24.37 222 SER A CA 1
ATOM 1432 C C . SER A 1 222 ? 13.336 36.015 7.749 1.00 22.54 222 SER A C 1
ATOM 1433 O O . SER A 1 222 ? 13.594 35.538 6.639 1.00 22.53 222 SER A O 1
ATOM 1436 N N . SER A 1 223 ? 12.535 37.051 7.921 1.00 20.90 223 SER A N 1
ATOM 1437 C CA . SER A 1 223 ? 11.992 37.782 6.803 1.00 21.46 223 SER A CA 1
ATOM 1438 C C . SER A 1 223 ? 13.172 38.300 5.955 1.00 20.73 223 SER A C 1
ATOM 1439 O O . SER A 1 223 ? 13.145 38.219 4.740 1.00 19.56 223 SER A O 1
ATOM 1442 N N . THR A 1 224 ? 14.211 38.821 6.597 1.00 21.14 224 THR A N 1
ATOM 1443 C CA . THR A 1 224 ? 15.349 39.354 5.851 1.00 20.86 224 THR A CA 1
ATOM 1444 C C . THR A 1 224 ? 15.950 38.295 4.931 1.00 22.01 224 THR A C 1
ATOM 1445 O O . THR A 1 224 ? 16.229 38.562 3.750 1.00 23.41 224 THR A O 1
ATOM 1449 N N . LYS A 1 225 ? 16.150 37.078 5.423 1.00 21.22 225 LYS A N 1
ATOM 1450 C CA . LYS A 1 225 ? 16.707 36.056 4.515 1.00 22.15 225 LYS A CA 1
ATOM 1451 C C . LYS A 1 225 ? 15.692 35.685 3.410 1.00 20.66 225 LYS A C 1
ATOM 1452 O O . LYS A 1 225 ? 16.082 35.323 2.300 1.00 20.41 225 LYS A O 1
ATOM 1458 N N . ILE A 1 226 ? 14.394 35.819 3.698 1.00 19.84 226 ILE A N 1
ATOM 1459 C CA . ILE A 1 226 ? 13.392 35.499 2.691 1.00 19.57 226 ILE A CA 1
ATOM 1460 C C . ILE A 1 226 ? 13.476 36.537 1.569 1.00 21.20 226 ILE A C 1
ATOM 1461 O O . ILE A 1 226 ? 13.522 36.171 0.393 1.00 20.76 226 ILE A O 1
ATOM 1466 N N . ARG A 1 227 ? 13.525 37.821 1.918 1.00 20.97 227 ARG A N 1
ATOM 1467 C CA . ARG A 1 227 ? 13.615 38.871 0.882 1.00 21.39 227 ARG A CA 1
ATOM 1468 C C . ARG A 1 227 ? 14.874 38.761 0.080 1.00 20.76 227 ARG A C 1
ATOM 1469 O O . ARG A 1 227 ? 14.886 38.921 -1.141 1.00 24.03 227 ARG A O 1
ATOM 1477 N N . ARG A 1 228 ? 15.965 38.471 0.747 1.00 23.28 228 ARG A N 1
ATOM 1478 C CA . ARG A 1 228 ? 17.224 38.319 0.021 1.00 23.00 228 ARG A CA 1
ATOM 1479 C C . ARG A 1 228 ? 17.052 37.192 -1.014 1.00 22.39 228 ARG A C 1
ATOM 1480 O O . ARG A 1 228 ? 17.410 37.336 -2.182 1.00 24.76 228 ARG A O 1
ATOM 1488 N N . ALA A 1 229 ? 16.480 36.066 -0.587 1.00 21.71 229 ALA A N 1
ATOM 1489 C CA . ALA A 1 229 ? 16.252 34.949 -1.493 1.00 20.38 229 ALA A CA 1
ATOM 1490 C C . ALA A 1 229 ? 15.459 35.369 -2.715 1.00 20.72 229 ALA A C 1
ATOM 1491 O O . ALA A 1 229 ? 15.822 35.022 -3.831 1.00 21.14 229 ALA A O 1
ATOM 1493 N N . LEU A 1 230 ? 14.351 36.080 -2.485 1.00 21.39 230 LEU A N 1
ATOM 1494 C CA . LEU A 1 230 ? 13.486 36.559 -3.548 1.00 21.62 230 LEU A CA 1
ATOM 1495 C C . LEU A 1 230 ? 14.233 37.514 -4.492 1.00 22.30 230 LEU A C 1
ATOM 1496 O O . LEU A 1 230 ? 14.130 37.388 -5.692 1.00 23.39 230 LEU A O 1
ATOM 1501 N N . ARG A 1 231 ? 14.995 38.462 -3.965 1.00 24.08 231 ARG A N 1
ATOM 1502 C CA . ARG A 1 231 ? 15.753 39.345 -4.861 1.00 24.82 231 ARG A CA 1
ATOM 1503 C C . ARG A 1 231 ? 16.635 38.527 -5.764 1.00 27.20 231 ARG A C 1
ATOM 1504 O O . ARG A 1 231 ? 16.845 38.894 -6.897 1.00 28.82 231 ARG A O 1
ATOM 1512 N N . ARG A 1 232 ? 17.144 37.401 -5.273 1.00 27.58 232 ARG A N 1
ATOM 1513 C CA . ARG A 1 232 ? 18.046 36.590 -6.078 1.00 27.93 232 ARG A CA 1
ATOM 1514 C C . ARG A 1 232 ? 17.363 35.512 -6.916 1.00 29.30 232 ARG A C 1
ATOM 1515 O O . ARG A 1 232 ? 18.019 34.683 -7.526 1.00 28.92 232 ARG A O 1
ATOM 1523 N N . GLY A 1 233 ? 16.039 35.530 -6.948 1.00 29.50 233 GLY A N 1
ATOM 1524 C CA . GLY A 1 233 ? 15.320 34.532 -7.722 1.00 30.58 233 GLY A CA 1
ATOM 1525 C C . GLY A 1 233 ? 15.482 33.117 -7.185 1.00 29.41 233 GLY A C 1
ATOM 1526 O O . GLY A 1 233 ? 15.481 32.160 -7.953 1.00 29.85 233 GLY A O 1
ATOM 1527 N N . GLN A 1 234 ? 15.637 32.976 -5.871 1.00 28.55 234 GLN A N 1
ATOM 1528 C CA . GLN A 1 234 ? 15.785 31.659 -5.262 1.00 27.31 234 GLN A CA 1
ATOM 1529 C C . GLN A 1 234 ? 14.490 31.159 -4.734 1.00 25.55 234 GLN A C 1
ATOM 1530 O O . GLN A 1 234 ? 13.595 31.934 -4.442 1.00 23.59 234 GLN A O 1
ATOM 1536 N N . SER A 1 235 ? 14.395 29.852 -4.559 1.00 25.75 235 SER A N 1
ATOM 1537 C CA . SER A 1 235 ? 13.144 29.302 -4.083 1.00 22.80 235 SER A CA 1
ATOM 1538 C C . SER A 1 235 ? 12.880 29.515 -2.635 1.00 23.41 235 SER A C 1
ATOM 1539 O O . SER A 1 235 ? 13.768 29.304 -1.810 1.00 23.37 235 SER A O 1
ATOM 1542 N N . ILE A 1 236 ? 11.671 29.957 -2.305 1.00 19.56 236 ILE A N 1
ATOM 1543 C CA . ILE A 1 236 ? 11.346 30.069 -0.905 1.00 22.06 236 ILE A CA 1
ATOM 1544 C C . ILE A 1 236 ? 10.217 29.074 -0.581 1.00 20.94 236 ILE A C 1
ATOM 1545 O O . ILE A 1 236 ? 9.571 29.171 0.440 1.00 22.48 236 ILE A O 1
ATOM 1550 N N . ARG A 1 237 ? 9.963 28.147 -1.487 1.00 22.58 237 ARG A N 1
ATOM 1551 C CA . ARG A 1 237 ? 8.935 27.117 -1.255 1.00 24.56 237 ARG A CA 1
ATOM 1552 C C . ARG A 1 237 ? 9.245 26.337 0.036 1.00 25.25 237 ARG A C 1
ATOM 1553 O O . ARG A 1 237 ? 10.411 25.981 0.309 1.00 24.72 237 ARG A O 1
ATOM 1561 N N . TYR A 1 238 ? 8.206 26.073 0.813 1.00 23.66 238 TYR A N 1
ATOM 1562 C CA . TYR A 1 238 ? 8.339 25.322 2.043 1.00 24.38 238 TYR A CA 1
ATOM 1563 C C . TYR A 1 238 ? 8.893 26.135 3.207 1.00 26.50 238 TYR A C 1
ATOM 1564 O O . TYR A 1 238 ? 9.017 25.596 4.315 1.00 25.55 238 TYR A O 1
ATOM 1573 N N . LEU A 1 239 ? 9.235 27.410 2.966 1.00 23.94 239 LEU A N 1
ATOM 1574 C CA . LEU A 1 239 ? 9.733 28.287 4.030 1.00 22.87 239 LEU A CA 1
ATOM 1575 C C . LEU A 1 239 ? 8.607 29.260 4.466 1.00 21.71 239 LEU A C 1
ATOM 1576 O O . LEU A 1 239 ? 8.650 29.853 5.558 1.00 24.44 239 LEU A O 1
ATOM 1581 N N . VAL A 1 240 ? 7.628 29.436 3.578 1.00 20.65 240 VAL A N 1
ATOM 1582 C CA . VAL A 1 240 ? 6.456 30.284 3.819 1.00 20.17 240 VAL A CA 1
ATOM 1583 C C . VAL A 1 240 ? 5.280 29.495 3.266 1.00 21.09 240 VAL A C 1
ATOM 1584 O O . VAL A 1 240 ? 5.455 28.604 2.434 1.00 22.29 240 VAL A O 1
ATOM 1588 N N . PRO A 1 241 ? 4.064 29.800 3.694 1.00 21.30 241 PRO A N 1
ATOM 1589 C CA . PRO A 1 241 ? 3.011 28.967 3.090 1.00 22.69 241 PRO A CA 1
ATOM 1590 C C . PRO A 1 241 ? 2.896 29.173 1.574 1.00 23.14 241 PRO A C 1
ATOM 1591 O O . PRO A 1 241 ? 3.263 30.230 1.059 1.00 22.83 241 PRO A O 1
ATOM 1595 N N . ASP A 1 242 ? 2.417 28.152 0.864 1.00 23.85 242 ASP A N 1
ATOM 1596 C CA . ASP A 1 242 ? 2.239 28.217 -0.604 1.00 24.02 242 ASP A CA 1
ATOM 1597 C C . ASP A 1 242 ? 1.468 29.484 -1.119 1.00 23.41 242 ASP A C 1
ATOM 1598 O O . ASP A 1 242 ? 1.908 30.169 -2.052 1.00 22.54 242 ASP A O 1
ATOM 1603 N N . LEU A 1 243 ? 0.325 29.794 -0.507 1.00 22.70 243 LEU A N 1
ATOM 1604 C CA . LEU A 1 243 ? -0.450 30.987 -0.913 1.00 21.64 243 LEU A CA 1
ATOM 1605 C C . LEU A 1 243 ? 0.391 32.272 -0.796 1.00 21.15 243 LEU A C 1
ATOM 1606 O O . LEU A 1 243 ? 0.316 33.151 -1.644 1.00 22.59 243 LEU A O 1
ATOM 1611 N N . VAL A 1 244 ? 1.190 32.374 0.262 1.00 21.30 244 VAL A N 1
ATOM 1612 C CA . VAL A 1 244 ? 2.045 33.540 0.479 1.00 19.24 244 VAL A CA 1
ATOM 1613 C C . VAL A 1 244 ? 3.128 33.621 -0.571 1.00 21.47 244 VAL A C 1
ATOM 1614 O O . VAL A 1 244 ? 3.389 34.693 -1.149 1.00 24.61 244 VAL A O 1
ATOM 1618 N N . GLN A 1 245 ? 3.764 32.485 -0.833 1.00 22.67 245 GLN A N 1
ATOM 1619 C CA . GLN A 1 245 ? 4.813 32.440 -1.841 1.00 24.15 245 GLN A CA 1
ATOM 1620 C C . GLN A 1 245 ? 4.196 32.818 -3.184 1.00 23.87 245 GLN A C 1
ATOM 1621 O O . GLN A 1 245 ? 4.762 33.611 -3.954 1.00 22.16 245 GLN A O 1
ATOM 1627 N N . GLU A 1 246 ? 3.032 32.238 -3.464 1.00 23.97 246 GLU A N 1
ATOM 1628 C CA . GLU A 1 246 ? 2.339 32.527 -4.727 1.00 25.25 246 GLU A CA 1
ATOM 1629 C C . GLU A 1 246 ? 1.929 34.012 -4.838 1.00 24.89 246 GLU A C 1
ATOM 1630 O O . GLU A 1 246 ? 2.142 34.649 -5.876 1.00 24.43 246 GLU A O 1
ATOM 1636 N N . TYR A 1 247 ? 1.350 34.572 -3.774 1.00 24.39 247 TYR A N 1
ATOM 1637 C CA . TYR A 1 247 ? 0.966 35.974 -3.825 1.00 23.27 247 TYR A CA 1
ATOM 1638 C C . TYR A 1 247 ? 2.234 36.808 -4.075 1.00 25.38 247 TYR A C 1
ATOM 1639 O O . TYR A 1 247 ? 2.258 37.677 -4.943 1.00 24.61 247 TYR A O 1
ATOM 1648 N N . ILE A 1 248 ? 3.306 36.517 -3.336 1.00 26.52 248 ILE A N 1
ATOM 1649 C CA . ILE A 1 248 ? 4.542 37.281 -3.494 1.00 26.39 248 ILE A CA 1
ATOM 1650 C C . ILE A 1 248 ? 5.088 37.237 -4.916 1.00 27.20 248 ILE A C 1
ATOM 1651 O O . ILE A 1 248 ? 5.561 38.252 -5.463 1.00 25.78 248 ILE A O 1
ATOM 1656 N N . GLU A 1 249 ? 5.054 36.046 -5.500 1.00 29.46 249 GLU A N 1
ATOM 1657 C CA . GLU A 1 249 ? 5.601 35.870 -6.830 1.00 33.34 249 GLU A CA 1
ATOM 1658 C C . GLU A 1 249 ? 4.738 36.580 -7.852 1.00 32.19 249 GLU A C 1
ATOM 1659 O O . GLU A 1 249 ? 5.253 37.186 -8.785 1.00 30.45 249 GLU A O 1
ATOM 1665 N N . LYS A 1 250 ? 3.428 36.510 -7.660 1.00 31.01 250 LYS A N 1
ATOM 1666 C CA . LYS A 1 250 ? 2.515 37.142 -8.576 1.00 30.71 250 LYS A CA 1
ATOM 1667 C C . LYS A 1 250 ? 2.650 38.668 -8.625 1.00 30.54 250 LYS A C 1
ATOM 1668 O O . LYS A 1 250 ? 2.473 39.284 -9.674 1.00 29.95 250 LYS A O 1
ATOM 1674 N N . HIS A 1 251 ? 2.979 39.297 -7.510 1.00 29.32 251 HIS A N 1
ATOM 1675 C CA . HIS A 1 251 ? 3.052 40.745 -7.537 1.00 27.84 251 HIS A CA 1
ATOM 1676 C C . HIS A 1 251 ? 4.458 41.289 -7.463 1.00 29.55 251 HIS A C 1
ATOM 1677 O O . HIS A 1 251 ? 4.636 42.502 -7.392 1.00 29.89 251 HIS A O 1
ATOM 1684 N N . ASN A 1 252 ? 5.455 40.405 -7.489 1.00 30.58 252 ASN A N 1
ATOM 1685 C CA . ASN A 1 252 ? 6.862 40.796 -7.357 1.00 31.41 252 ASN A CA 1
ATOM 1686 C C . ASN A 1 252 ? 7.106 41.778 -6.221 1.00 31.09 252 ASN A C 1
ATOM 1687 O O . ASN A 1 252 ? 7.810 42.774 -6.399 1.00 29.32 252 ASN A O 1
ATOM 1692 N N . LEU A 1 253 ? 6.555 41.464 -5.049 1.00 29.42 253 LEU A N 1
ATOM 1693 C CA . LEU A 1 253 ? 6.656 42.351 -3.903 1.00 28.71 253 LEU A CA 1
ATOM 1694 C C . LEU A 1 253 ? 8.036 42.730 -3.380 1.00 27.51 253 LEU A C 1
ATOM 1695 O O . LEU A 1 253 ? 8.224 43.861 -2.914 1.00 27.13 253 LEU A O 1
ATOM 1700 N N . TYR A 1 254 ? 9.009 41.831 -3.490 1.00 24.75 254 TYR A N 1
ATOM 1701 C CA . TYR A 1 254 ? 10.315 42.121 -2.924 1.00 22.65 254 TYR A CA 1
ATOM 1702 C C . TYR A 1 254 ? 11.395 42.245 -3.926 1.00 23.29 254 TYR A C 1
ATOM 1703 O O . TYR A 1 254 ? 11.552 41.377 -4.748 1.00 25.63 254 TYR A O 1
ATOM 1712 N N . SER A 1 255 ? 12.167 43.323 -3.817 1.00 23.62 255 SER A N 1
ATOM 1713 C CA . SER A 1 255 ? 13.226 43.633 -4.778 1.00 25.72 255 SER A CA 1
ATOM 1714 C C . SER A 1 255 ? 14.220 44.630 -4.207 1.00 26.02 255 SER A C 1
ATOM 1715 O O . SER A 1 255 ? 14.086 45.122 -3.074 1.00 24.55 255 SER A O 1
ATOM 1718 N N . SER A 1 256 ? 15.214 44.944 -5.024 1.00 28.96 256 SER A N 1
ATOM 1719 C CA . SER A 1 256 ? 16.210 45.931 -4.619 1.00 31.40 256 SER A CA 1
ATOM 1720 C C . SER A 1 256 ? 15.502 47.229 -4.225 1.00 32.11 256 SER A C 1
ATOM 1721 O O . SER A 1 256 ? 15.778 47.824 -3.174 1.00 31.76 256 SER A O 1
ATOM 1724 N N . GLU A 1 257 ? 14.549 47.631 -5.053 1.00 33.70 257 GLU A N 1
ATOM 1725 C CA . GLU A 1 257 ? 13.810 48.845 -4.794 1.00 36.38 257 GLU A CA 1
ATOM 1726 C C . GLU A 1 257 ? 13.003 48.779 -3.508 1.00 34.92 257 GLU A C 1
ATOM 1727 O O . GLU A 1 257 ? 13.067 49.713 -2.704 1.00 34.45 257 GLU A O 1
ATOM 1733 N N . SER A 1 258 ? 12.240 47.696 -3.292 1.00 33.88 258 SER A N 1
ATOM 1734 C CA . SER A 1 258 ? 11.452 47.628 -2.057 1.00 30.94 258 SER A CA 1
ATOM 1735 C C . SER A 1 258 ? 12.378 47.679 -0.833 1.00 29.42 258 SER A C 1
ATOM 1736 O O . SER A 1 258 ? 12.052 48.302 0.191 1.00 26.40 258 SER A O 1
ATOM 1739 N N . GLU A 1 259 ? 13.543 47.047 -0.953 1.00 29.49 259 GLU A N 1
ATOM 1740 C CA . GLU A 1 259 ? 14.498 47.026 0.147 1.00 32.33 259 GLU A CA 1
ATOM 1741 C C . GLU A 1 259 ? 15.007 48.428 0.532 1.00 33.65 259 GLU A C 1
ATOM 1742 O O . GLU A 1 259 ? 15.390 48.658 1.693 1.00 32.66 259 GLU A O 1
ATOM 1748 N N . ASP A 1 260 ? 14.967 49.355 -0.427 1.00 34.29 260 ASP A N 1
ATOM 1749 C CA . ASP A 1 260 ? 15.405 50.736 -0.212 1.00 35.82 260 ASP A CA 1
ATOM 1750 C C . ASP A 1 260 ? 14.386 51.636 0.454 1.00 34.19 260 ASP A C 1
ATOM 1751 O O . ASP A 1 260 ? 14.688 52.768 0.813 1.00 35.33 260 ASP A O 1
ATOM 1756 N N . ARG A 1 261 ? 13.177 51.142 0.624 1.00 31.61 261 ARG A N 1
ATOM 1757 C CA . ARG A 1 261 ? 12.157 51.970 1.210 1.00 31.07 261 ARG A CA 1
ATOM 1758 C C . ARG A 1 261 ? 12.599 52.394 2.579 1.00 32.46 261 ARG A C 1
ATOM 1759 O O . ARG A 1 261 ? 13.091 51.581 3.367 1.00 31.19 261 ARG A O 1
ATOM 1767 N N . ASN A 1 262 ? 12.428 53.685 2.827 1.00 31.45 262 ASN A N 1
ATOM 1768 C CA . ASN A 1 262 ? 12.762 54.330 4.082 1.00 32.32 262 ASN A CA 1
ATOM 1769 C C . ASN A 1 262 ? 14.253 54.408 4.391 1.00 31.29 262 ASN A C 1
ATOM 1770 O O . ASN A 1 262 ? 14.618 54.655 5.517 1.00 31.45 262 ASN A O 1
ATOM 1775 N N . ALA A 1 263 ? 15.111 54.138 3.420 1.00 32.24 263 ALA A N 1
ATOM 1776 C CA . ALA A 1 263 ? 16.554 54.274 3.657 1.00 36.37 263 ALA A CA 1
ATOM 1777 C C . ALA A 1 263 ? 16.818 55.695 4.208 1.00 38.18 263 ALA A C 1
ATOM 1778 O O . ALA A 1 263 ? 16.122 56.653 3.843 1.00 39.77 263 ALA A O 1
ATOM 1780 N N . GLY A 1 264 ? 17.804 55.838 5.085 1.00 38.99 264 GLY A N 1
ATOM 1781 C CA . GLY A 1 264 ? 18.097 57.154 5.619 1.00 38.75 264 GLY A CA 1
ATOM 1782 C C . GLY A 1 264 ? 17.069 57.702 6.590 1.00 38.76 264 GLY A C 1
ATOM 1783 O O . GLY A 1 264 ? 17.320 58.706 7.258 1.00 39.84 264 GLY A O 1
ATOM 1784 N N . VAL A 1 265 ? 15.911 57.062 6.664 1.00 36.75 265 VAL A N 1
ATOM 1785 C CA . VAL A 1 265 ? 14.860 57.498 7.570 1.00 36.60 265 VAL A CA 1
ATOM 1786 C C . VAL A 1 265 ? 15.045 56.860 8.973 1.00 38.67 265 VAL A C 1
ATOM 1787 O O . VAL A 1 265 ? 15.520 55.726 9.099 1.00 40.09 265 VAL A O 1
ATOM 1791 N N . ILE A 1 266 ? 14.666 57.590 10.019 1.00 39.84 266 ILE A N 1
ATOM 1792 C CA . ILE A 1 266 ? 14.774 57.126 11.408 1.00 40.67 266 ILE A CA 1
ATOM 1793 C C . ILE A 1 266 ? 13.525 56.373 11.841 1.00 40.09 266 ILE A C 1
ATOM 1794 O O . ILE A 1 266 ? 12.414 56.871 11.662 1.00 40.60 266 ILE A O 1
ATOM 1799 N N . LEU A 1 267 ? 13.707 55.189 12.423 1.00 40.09 267 LEU A N 1
ATOM 1800 C CA . LEU A 1 267 ? 12.579 54.354 12.881 1.00 38.96 267 LEU A CA 1
ATOM 1801 C C . LEU A 1 267 ? 11.610 55.163 13.777 1.00 38.21 267 LEU A C 1
ATOM 1802 O O . LEU A 1 267 ? 12.052 55.831 14.716 1.00 40.12 267 LEU A O 1
ATOM 1807 N N . ALA A 1 268 ? 10.304 55.095 13.525 1.00 33.94 268 ALA A N 1
ATOM 1808 C CA . ALA A 1 268 ? 9.376 55.889 14.309 1.00 32.89 268 ALA A CA 1
ATOM 1809 C C . ALA A 1 268 ? 9.639 56.013 15.823 1.00 35.25 268 ALA A C 1
ATOM 1810 O O . ALA A 1 268 ? 9.735 57.126 16.338 1.00 34.44 268 ALA A O 1
ATOM 1812 N N . PRO A 1 269 ? 9.762 54.885 16.556 1.00 35.87 269 PRO A N 1
ATOM 1813 C CA . PRO A 1 269 ? 10.006 55.012 18.007 1.00 35.84 269 PRO A CA 1
ATOM 1814 C C . PRO A 1 269 ? 11.236 55.860 18.347 1.00 34.74 269 PRO A C 1
ATOM 1815 O O . PRO A 1 269 ? 11.167 56.659 19.245 1.00 33.57 269 PRO A O 1
ATOM 1819 N N . LEU A 1 270 ? 12.340 55.682 17.622 1.00 35.23 270 LEU A N 1
ATOM 1820 C CA . LEU A 1 270 ? 13.557 56.426 17.881 1.00 37.57 270 LEU A CA 1
ATOM 1821 C C . LEU A 1 270 ? 13.321 57.924 17.658 1.00 41.36 270 LEU A C 1
ATOM 1822 O O . LEU A 1 270 ? 13.606 58.743 18.539 1.00 43.35 270 LEU A O 1
ATOM 1827 N N . GLN A 1 271 ? 12.806 58.289 16.490 1.00 42.95 271 GLN A N 1
ATOM 1828 C CA . GLN A 1 271 ? 12.511 59.688 16.191 1.00 43.99 271 GLN A CA 1
ATOM 1829 C C . GLN A 1 271 ? 11.673 60.323 17.315 1.00 43.47 271 GLN A C 1
ATOM 1830 O O . GLN A 1 271 ? 12.029 61.363 17.872 1.00 43.10 271 GLN A O 1
ATOM 1836 N N . ARG A 1 272 ? 10.564 59.671 17.648 1.00 43.27 272 ARG A N 1
ATOM 1837 C CA . ARG A 1 272 ? 9.630 60.149 18.657 1.00 42.82 272 ARG A CA 1
ATOM 1838 C C . ARG A 1 272 ? 10.152 60.204 20.092 1.00 45.11 272 ARG A C 1
ATOM 1839 O O . ARG A 1 272 ? 9.739 61.069 20.861 1.00 43.61 272 ARG A O 1
ATOM 1847 N N . ASN A 1 273 ? 11.040 59.282 20.457 1.00 46.87 273 ASN A N 1
ATOM 1848 C CA . ASN A 1 273 ? 11.573 59.239 21.821 1.00 49.18 273 ASN A CA 1
ATOM 1849 C C . ASN A 1 273 ? 12.828 60.095 21.991 1.00 51.82 273 ASN A C 1
ATOM 1850 O O . ASN A 1 273 ? 13.378 60.188 23.075 1.00 52.72 273 ASN A O 1
ATOM 1855 N N . THR A 1 274 ? 13.278 60.718 20.915 1.00 55.70 274 THR A N 1
ATOM 1856 C CA . THR A 1 274 ? 14.454 61.576 20.966 1.00 59.37 274 THR A CA 1
ATOM 1857 C C . THR A 1 274 ? 14.030 63.020 20.700 1.00 62.43 274 THR A C 1
ATOM 1858 O O . THR A 1 274 ? 14.850 63.948 20.769 1.00 64.31 274 THR A O 1
ATOM 1862 N N . ALA A 1 275 ? 12.741 63.196 20.398 1.00 64.48 275 ALA A N 1
ATOM 1863 C CA . ALA A 1 275 ? 12.166 64.512 20.116 1.00 66.28 275 ALA A CA 1
ATOM 1864 C C . ALA A 1 275 ? 11.963 65.290 21.421 1.00 67.48 275 ALA A C 1
ATOM 1865 O O . ALA A 1 275 ? 12.617 66.310 21.653 1.00 68.76 275 ALA A O 1
ATOM 1867 N N . LYS B 1 6 ? 25.173 22.545 -21.274 1.00 48.06 6 LYS B N 1
ATOM 1868 C CA . LYS B 1 6 ? 24.668 22.260 -19.887 1.00 47.78 6 LYS B CA 1
ATOM 1869 C C . LYS B 1 6 ? 24.303 20.788 -19.666 1.00 47.35 6 LYS B C 1
ATOM 1870 O O . LYS B 1 6 ? 23.525 20.207 -20.438 1.00 48.59 6 LYS B O 1
ATOM 1876 N N . THR B 1 7 ? 24.858 20.205 -18.602 1.00 45.21 7 THR B N 1
ATOM 1877 C CA . THR B 1 7 ? 24.621 18.809 -18.226 1.00 42.96 7 THR B CA 1
ATOM 1878 C C . THR B 1 7 ? 23.279 18.664 -17.496 1.00 42.18 7 THR B C 1
ATOM 1879 O O . THR B 1 7 ? 23.059 19.330 -16.481 1.00 42.64 7 THR B O 1
ATOM 1883 N N . GLU B 1 8 ? 22.385 17.807 -17.989 1.00 41.24 8 GLU B N 1
ATOM 1884 C CA . GLU B 1 8 ? 21.104 17.596 -17.299 1.00 37.90 8 GLU B CA 1
ATOM 1885 C C . GLU B 1 8 ? 21.429 16.733 -16.089 1.00 35.97 8 GLU B C 1
ATOM 1886 O O . GLU B 1 8 ? 22.277 15.848 -16.156 1.00 34.02 8 GLU B O 1
ATOM 1892 N N . VAL B 1 9 ? 20.744 16.972 -14.982 1.00 35.68 9 VAL B N 1
ATOM 1893 C CA . VAL B 1 9 ? 21.008 16.205 -13.778 1.00 33.52 9 VAL B CA 1
ATOM 1894 C C . VAL B 1 9 ? 19.749 15.778 -13.020 1.00 31.29 9 VAL B C 1
ATOM 1895 O O . VAL B 1 9 ? 18.733 16.496 -12.999 1.00 32.03 9 VAL B O 1
ATOM 1899 N N . VAL B 1 10 ? 19.813 14.597 -12.420 1.00 28.27 10 VAL B N 1
ATOM 1900 C CA . VAL B 1 10 ? 18.705 14.073 -11.630 1.00 26.14 10 VAL B CA 1
ATOM 1901 C C . VAL B 1 10 ? 19.220 13.933 -10.223 1.00 25.54 10 VAL B C 1
ATOM 1902 O O . VAL B 1 10 ? 20.214 13.236 -9.987 1.00 23.85 10 VAL B O 1
ATOM 1906 N N . LEU B 1 11 ? 18.569 14.627 -9.300 1.00 24.39 11 LEU B N 1
ATOM 1907 C CA . LEU B 1 11 ? 18.936 14.585 -7.898 1.00 25.44 11 LEU B CA 1
ATOM 1908 C C . LEU B 1 11 ? 18.228 13.408 -7.232 1.00 25.33 11 LEU B C 1
ATOM 1909 O O . LEU B 1 11 ? 16.993 13.316 -7.241 1.00 25.55 11 LEU B O 1
ATOM 1914 N N . LEU B 1 12 ? 19.014 12.520 -6.643 1.00 26.45 12 LEU B N 1
ATOM 1915 C CA . LEU B 1 12 ? 18.464 11.350 -5.976 1.00 26.64 12 LEU B CA 1
ATOM 1916 C C . LEU B 1 12 ? 18.838 11.364 -4.515 1.00 27.29 12 LEU B C 1
ATOM 1917 O O . LEU B 1 12 ? 20.019 11.414 -4.177 1.00 28.72 12 LEU B O 1
ATOM 1922 N N . ALA B 1 13 ? 17.845 11.302 -3.643 1.00 25.64 13 ALA B N 1
ATOM 1923 C CA . ALA B 1 13 ? 18.143 11.266 -2.233 1.00 25.83 13 ALA B CA 1
ATOM 1924 C C . ALA B 1 13 ? 17.631 9.980 -1.599 1.00 26.70 13 ALA B C 1
ATOM 1925 O O . ALA B 1 13 ? 16.425 9.761 -1.518 1.00 24.57 13 ALA B O 1
ATOM 1927 N N . CYS B 1 14 ? 18.563 9.133 -1.158 1.00 27.53 14 CYS B N 1
ATOM 1928 C CA . CYS B 1 14 ? 18.189 7.912 -0.460 1.00 27.76 14 CYS B CA 1
ATOM 1929 C C . CYS B 1 14 ? 18.137 8.316 1.003 1.00 26.77 14 CYS B C 1
ATOM 1930 O O . CYS B 1 14 ? 18.973 9.068 1.471 1.00 26.60 14 CYS B O 1
ATOM 1933 N N . GLY B 1 15 ? 17.162 7.815 1.737 1.00 26.13 15 GLY B N 1
ATOM 1934 C CA . GLY B 1 15 ? 17.083 8.163 3.130 1.00 24.49 15 GLY B CA 1
ATOM 1935 C C . GLY B 1 15 ? 15.956 7.346 3.702 1.00 26.03 15 GLY B C 1
ATOM 1936 O O . GLY B 1 15 ? 15.277 6.627 2.980 1.00 24.67 15 GLY B O 1
ATOM 1937 N N . SER B 1 16 ? 15.765 7.493 4.999 1.00 24.35 16 SER B N 1
ATOM 1938 C CA . SER B 1 16 ? 14.741 6.816 5.740 1.00 26.05 16 SER B CA 1
ATOM 1939 C C . SER B 1 16 ? 13.406 7.506 5.659 1.00 25.40 16 SER B C 1
ATOM 1940 O O . SER B 1 16 ? 12.385 6.830 5.622 1.00 26.31 16 SER B O 1
ATOM 1943 N N . PHE B 1 17 ? 13.415 8.842 5.686 1.00 24.59 17 PHE B N 1
ATOM 1944 C CA . PHE B 1 17 ? 12.184 9.666 5.656 1.00 23.65 17 PHE B CA 1
ATOM 1945 C C . PHE B 1 17 ? 11.189 9.080 6.622 1.00 23.60 17 PHE B C 1
ATOM 1946 O O . PHE B 1 17 ? 10.113 8.584 6.267 1.00 24.48 17 PHE B O 1
ATOM 1954 N N . ASN B 1 18 ? 11.587 9.166 7.880 1.00 24.81 18 ASN B N 1
ATOM 1955 C CA . ASN B 1 18 ? 10.856 8.604 8.974 1.00 22.90 18 ASN B CA 1
ATOM 1956 C C . ASN B 1 18 ? 10.531 9.649 10.022 1.00 23.25 18 ASN B C 1
ATOM 1957 O O . ASN B 1 18 ? 10.976 9.536 11.154 1.00 24.51 18 ASN B O 1
ATOM 1962 N N . PRO B 1 19 ? 9.687 10.636 9.690 1.00 21.03 19 PRO B N 1
ATOM 1963 C CA . PRO B 1 19 ? 8.983 10.875 8.429 1.00 20.41 19 PRO B CA 1
ATOM 1964 C C . PRO B 1 19 ? 9.606 11.991 7.611 1.00 22.85 19 PRO B C 1
ATOM 1965 O O . PRO B 1 19 ? 10.441 12.745 8.082 1.00 24.27 19 PRO B O 1
ATOM 1969 N N . ILE B 1 20 ? 9.195 12.090 6.366 1.00 22.58 20 ILE B N 1
ATOM 1970 C CA . ILE B 1 20 ? 9.668 13.154 5.516 1.00 22.55 20 ILE B CA 1
ATOM 1971 C C . ILE B 1 20 ? 9.203 14.456 6.203 1.00 23.53 20 ILE B C 1
ATOM 1972 O O . ILE B 1 20 ? 8.139 14.469 6.852 1.00 22.33 20 ILE B O 1
ATOM 1977 N N . THR B 1 21 ? 10.006 15.523 6.107 1.00 23.07 21 THR B N 1
ATOM 1978 C CA . THR B 1 21 ? 9.659 16.836 6.701 1.00 23.98 21 THR B CA 1
ATOM 1979 C C . THR B 1 21 ? 9.920 17.952 5.671 1.00 24.49 21 THR B C 1
ATOM 1980 O O . THR B 1 21 ? 10.490 17.687 4.603 1.00 25.61 21 THR B O 1
ATOM 1984 N N . ASN B 1 22 ? 9.520 19.188 5.984 1.00 24.94 22 ASN B N 1
ATOM 1985 C CA . ASN B 1 22 ? 9.768 20.318 5.067 1.00 25.19 22 ASN B CA 1
ATOM 1986 C C . ASN B 1 22 ? 11.256 20.445 4.786 1.00 26.75 22 ASN B C 1
ATOM 1987 O O . ASN B 1 22 ? 11.676 20.857 3.697 1.00 26.15 22 ASN B O 1
ATOM 1992 N N . MET B 1 23 ? 12.064 20.049 5.763 1.00 28.28 23 MET B N 1
ATOM 1993 C CA . MET B 1 23 ? 13.505 20.091 5.608 1.00 28.67 23 MET B CA 1
ATOM 1994 C C . MET B 1 23 ? 13.996 19.266 4.411 1.00 27.08 23 MET B C 1
ATOM 1995 O O . MET B 1 23 ? 14.844 19.740 3.627 1.00 24.24 23 MET B O 1
ATOM 2000 N N . HIS B 1 24 ? 13.475 18.045 4.249 1.00 24.91 24 HIS B N 1
ATOM 2001 C CA . HIS B 1 24 ? 13.902 17.171 3.124 1.00 23.55 24 HIS B CA 1
ATOM 2002 C C . HIS B 1 24 ? 13.542 17.805 1.792 1.00 22.62 24 HIS B C 1
ATOM 2003 O O . HIS B 1 24 ? 14.355 17.798 0.858 1.00 22.53 24 HIS B O 1
ATOM 2010 N N . LEU B 1 25 ? 12.325 18.355 1.701 1.00 20.78 25 LEU B N 1
ATOM 2011 C CA . LEU B 1 25 ? 11.839 19.003 0.460 1.00 21.90 25 LEU B CA 1
ATOM 2012 C C . LEU B 1 25 ? 12.696 20.247 0.210 1.00 23.34 25 LEU B C 1
ATOM 2013 O O . LEU B 1 25 ? 13.092 20.547 -0.913 1.00 24.39 25 LEU B O 1
ATOM 2018 N N . ARG B 1 26 ? 12.976 20.958 1.294 1.00 23.87 26 ARG B N 1
ATOM 2019 C CA . ARG B 1 26 ? 13.790 22.164 1.259 1.00 25.66 26 ARG B CA 1
ATOM 2020 C C . ARG B 1 26 ? 15.172 21.835 0.715 1.00 24.74 26 ARG B C 1
ATOM 2021 O O . ARG B 1 26 ? 15.743 22.576 -0.077 1.00 27.86 26 ARG B O 1
ATOM 2029 N N . LEU B 1 27 ? 15.672 20.665 1.077 1.00 25.45 27 LEU B N 1
ATOM 2030 C CA . LEU B 1 27 ? 16.973 20.217 0.618 1.00 25.83 27 LEU B CA 1
ATOM 2031 C C . LEU B 1 27 ? 17.029 20.192 -0.893 1.00 26.06 27 LEU B C 1
ATOM 2032 O O . LEU B 1 27 ? 18.002 20.656 -1.495 1.00 25.43 27 LEU B O 1
ATOM 2037 N N . PHE B 1 28 ? 15.980 19.632 -1.506 1.00 25.56 28 PHE B N 1
ATOM 2038 C CA . PHE B 1 28 ? 15.881 19.563 -2.954 1.00 23.76 28 PHE B CA 1
ATOM 2039 C C . PHE B 1 28 ? 15.866 20.952 -3.590 1.00 22.25 28 PHE B C 1
ATOM 2040 O O . PHE B 1 28 ? 16.572 21.163 -4.544 1.00 21.56 28 PHE B O 1
ATOM 2048 N N . GLU B 1 29 ? 15.079 21.887 -3.040 1.00 20.79 29 GLU B N 1
ATOM 2049 C CA . GLU B 1 29 ? 14.976 23.256 -3.570 1.00 21.74 29 GLU B CA 1
ATOM 2050 C C . GLU B 1 29 ? 16.355 23.944 -3.603 1.00 21.52 29 GLU B C 1
ATOM 2051 O O . GLU B 1 29 ? 16.743 24.577 -4.596 1.00 20.54 29 GLU B O 1
ATOM 2057 N N . LEU B 1 30 ? 17.076 23.831 -2.490 1.00 22.68 30 LEU B N 1
ATOM 2058 C CA . LEU B 1 30 ? 18.415 24.405 -2.372 1.00 23.41 30 LEU B CA 1
ATOM 2059 C C . LEU B 1 30 ? 19.374 23.782 -3.361 1.00 23.31 30 LEU B C 1
ATOM 2060 O O . LEU B 1 30 ? 20.133 24.491 -4.039 1.00 22.75 30 LEU B O 1
ATOM 2065 N N . ALA B 1 31 ? 19.372 22.456 -3.448 1.00 22.16 31 ALA B N 1
ATOM 2066 C CA . ALA B 1 31 ? 20.309 21.844 -4.390 1.00 23.78 31 ALA B CA 1
ATOM 2067 C C . ALA B 1 31 ? 19.983 22.263 -5.832 1.00 24.94 31 ALA B C 1
ATOM 2068 O O . ALA B 1 31 ? 20.869 22.463 -6.671 1.00 26.45 31 ALA B O 1
ATOM 2070 N N . LYS B 1 32 ? 18.701 22.416 -6.127 1.00 24.49 32 LYS B N 1
ATOM 2071 C CA . LYS B 1 32 ? 18.333 22.770 -7.485 1.00 26.72 32 LYS B CA 1
ATOM 2072 C C . LYS B 1 32 ? 18.796 24.189 -7.803 1.00 26.32 32 LYS B C 1
ATOM 2073 O O . LYS B 1 32 ? 19.378 24.432 -8.869 1.00 26.50 32 LYS B O 1
ATOM 2079 N N . ASP B 1 33 ? 18.525 25.117 -6.880 1.00 26.21 33 ASP B N 1
ATOM 2080 C CA . ASP B 1 33 ? 18.901 26.518 -7.057 1.00 26.84 33 ASP B CA 1
ATOM 2081 C C . ASP B 1 33 ? 20.409 26.576 -7.269 1.00 27.49 33 ASP B C 1
ATOM 2082 O O . ASP B 1 33 ? 20.887 27.218 -8.191 1.00 27.31 33 ASP B O 1
ATOM 2087 N N . TYR B 1 34 ? 21.146 25.879 -6.417 1.00 29.60 34 TYR B N 1
ATOM 2088 C CA . TYR B 1 34 ? 22.590 25.836 -6.525 1.00 32.06 34 TYR B CA 1
ATOM 2089 C C . TYR B 1 34 ? 23.081 25.245 -7.854 1.00 31.59 34 TYR B C 1
ATOM 2090 O O . TYR B 1 34 ? 23.921 25.847 -8.559 1.00 30.96 34 TYR B O 1
ATOM 2099 N N . MET B 1 35 ? 22.591 24.066 -8.202 1.00 30.95 35 MET B N 1
ATOM 2100 C CA . MET B 1 35 ? 23.059 23.475 -9.460 1.00 32.16 35 MET B CA 1
ATOM 2101 C C . MET B 1 35 ? 22.630 24.324 -10.678 1.00 32.18 35 MET B C 1
ATOM 2102 O O . MET B 1 35 ? 23.437 24.540 -11.587 1.00 30.49 35 MET B O 1
ATOM 2107 N N . ASN B 1 36 ? 21.395 24.830 -10.701 1.00 30.86 36 ASN B N 1
ATOM 2108 C CA . ASN B 1 36 ? 20.995 25.641 -11.857 1.00 32.71 36 ASN B CA 1
ATOM 2109 C C . ASN B 1 36 ? 21.727 26.990 -11.825 1.00 34.33 36 ASN B C 1
ATOM 2110 O O . ASN B 1 36 ? 21.924 27.612 -12.859 1.00 34.26 36 ASN B O 1
ATOM 2115 N N . GLY B 1 37 ? 22.091 27.442 -10.630 1.00 34.74 37 GLY B N 1
ATOM 2116 C CA . GLY B 1 37 ? 22.787 28.705 -10.488 1.00 36.44 37 GLY B CA 1
ATOM 2117 C C . GLY B 1 37 ? 24.192 28.721 -11.065 1.00 38.98 37 GLY B C 1
ATOM 2118 O O . GLY B 1 37 ? 24.618 29.755 -11.576 1.00 40.59 37 GLY B O 1
ATOM 2119 N N . THR B 1 38 ? 24.918 27.603 -10.992 1.00 39.49 38 THR B N 1
ATOM 2120 C CA . THR B 1 38 ? 26.283 27.537 -11.523 1.00 39.78 38 THR B CA 1
ATOM 2121 C C . THR B 1 38 ? 26.318 27.810 -13.028 1.00 41.36 38 THR B C 1
ATOM 2122 O O . THR B 1 38 ? 27.388 28.003 -13.600 1.00 41.51 38 THR B O 1
ATOM 2126 N N . GLY B 1 39 ? 25.151 27.783 -13.667 1.00 42.68 39 GLY B N 1
ATOM 2127 C CA . GLY B 1 39 ? 25.070 28.037 -15.092 1.00 42.87 39 GLY B CA 1
ATOM 2128 C C . GLY B 1 39 ? 25.486 26.854 -15.948 1.00 45.17 39 GLY B C 1
ATOM 2129 O O . GLY B 1 39 ? 25.360 26.901 -17.170 1.00 46.15 39 GLY B O 1
ATOM 2130 N N . ARG B 1 40 ? 25.983 25.784 -15.339 1.00 45.28 40 ARG B N 1
ATOM 2131 C CA . ARG B 1 40 ? 26.390 24.647 -16.142 1.00 45.92 40 ARG B CA 1
ATOM 2132 C C . ARG B 1 40 ? 25.661 23.320 -15.897 1.00 43.95 40 ARG B C 1
ATOM 2133 O O . ARG B 1 40 ? 26.162 22.252 -16.219 1.00 43.23 40 ARG B O 1
ATOM 2141 N N . TYR B 1 41 ? 24.460 23.393 -15.352 1.00 41.33 41 TYR B N 1
ATOM 2142 C CA . TYR B 1 41 ? 23.690 22.188 -15.103 1.00 39.15 41 TYR B CA 1
ATOM 2143 C C . TYR B 1 41 ? 22.255 22.584 -15.257 1.00 37.70 41 TYR B C 1
ATOM 2144 O O . TYR B 1 41 ? 21.920 23.764 -15.192 1.00 36.88 41 TYR B O 1
ATOM 2153 N N . THR B 1 42 ? 21.405 21.595 -15.459 1.00 37.16 42 THR B N 1
ATOM 2154 C CA . THR B 1 42 ? 19.976 21.821 -15.554 1.00 36.73 42 THR B CA 1
ATOM 2155 C C . THR B 1 42 ? 19.312 20.670 -14.797 1.00 36.73 42 THR B C 1
ATOM 2156 O O . THR B 1 42 ? 19.353 19.509 -15.241 1.00 36.18 42 THR B O 1
ATOM 2160 N N . VAL B 1 43 ? 18.727 20.986 -13.641 1.00 34.71 43 VAL B N 1
ATOM 2161 C CA . VAL B 1 43 ? 18.092 19.962 -12.822 1.00 33.34 43 VAL B CA 1
ATOM 2162 C C . VAL B 1 43 ? 16.747 19.638 -13.414 1.00 33.95 43 VAL B C 1
ATOM 2163 O O . VAL B 1 43 ? 15.815 20.439 -13.343 1.00 34.37 43 VAL B O 1
ATOM 2167 N N . VAL B 1 44 ? 16.641 18.454 -13.993 1.00 33.26 44 VAL B N 1
ATOM 2168 C CA . VAL B 1 44 ? 15.391 18.070 -14.623 1.00 33.94 44 VAL B CA 1
ATOM 2169 C C . VAL B 1 44 ? 14.481 17.259 -13.720 1.00 34.08 44 VAL B C 1
ATOM 2170 O O . VAL B 1 44 ? 13.297 17.125 -14.010 1.00 35.21 44 VAL B O 1
ATOM 2174 N N . LYS B 1 45 ? 15.008 16.708 -12.632 1.00 32.56 45 LYS B N 1
ATOM 2175 C CA . LYS B 1 45 ? 14.145 15.944 -11.741 1.00 32.10 45 LYS B CA 1
ATOM 2176 C C . LYS B 1 45 ? 14.748 15.618 -10.370 1.00 30.01 45 LYS B C 1
ATOM 2177 O O . LYS B 1 45 ? 15.963 15.514 -10.212 1.00 28.84 45 LYS B O 1
ATOM 2183 N N . GLY B 1 46 ? 13.875 15.447 -9.389 1.00 27.27 46 GLY B N 1
ATOM 2184 C CA . GLY B 1 46 ? 14.306 15.085 -8.066 1.00 25.67 46 GLY B CA 1
ATOM 2185 C C . GLY B 1 46 ? 13.632 13.787 -7.680 1.00 25.90 46 GLY B C 1
ATOM 2186 O O . GLY B 1 46 ? 12.429 13.598 -7.906 1.00 25.27 46 GLY B O 1
ATOM 2187 N N . ILE B 1 47 ? 14.406 12.879 -7.094 1.00 26.58 47 ILE B N 1
ATOM 2188 C CA . ILE B 1 47 ? 13.868 11.584 -6.705 1.00 26.28 47 ILE B CA 1
ATOM 2189 C C . ILE B 1 47 ? 14.102 11.227 -5.252 1.00 25.31 47 ILE B C 1
ATOM 2190 O O . ILE B 1 47 ? 15.225 11.221 -4.787 1.00 27.43 47 ILE B O 1
ATOM 2195 N N . ILE B 1 48 ? 13.030 10.945 -4.543 1.00 24.68 48 ILE B N 1
ATOM 2196 C CA . ILE B 1 48 ? 13.110 10.544 -3.165 1.00 24.95 48 ILE B CA 1
ATOM 2197 C C . ILE B 1 48 ? 12.923 9.021 -3.174 1.00 27.82 48 ILE B C 1
ATOM 2198 O O . ILE B 1 48 ? 11.920 8.527 -3.713 1.00 27.65 48 ILE B O 1
ATOM 2203 N N . SER B 1 49 ? 13.877 8.292 -2.584 1.00 27.11 49 SER B N 1
ATOM 2204 C CA . SER B 1 49 ? 13.856 6.821 -2.528 1.00 25.32 49 SER B CA 1
ATOM 2205 C C . SER B 1 49 ? 13.923 6.345 -1.089 1.00 24.26 49 SER B C 1
ATOM 2206 O O . SER B 1 49 ? 15.009 6.245 -0.509 1.00 23.37 49 SER B O 1
ATOM 2209 N N . PRO B 1 50 ? 12.767 6.084 -0.474 1.00 22.78 50 PRO B N 1
ATOM 2210 C CA . PRO B 1 50 ? 12.755 5.622 0.915 1.00 23.48 50 PRO B CA 1
ATOM 2211 C C . PRO B 1 50 ? 13.484 4.300 1.054 1.00 25.59 50 PRO B C 1
ATOM 2212 O O . PRO B 1 50 ? 13.431 3.479 0.145 1.00 26.39 50 PRO B O 1
ATOM 2216 N N . VAL B 1 51 ? 14.178 4.103 2.179 1.00 26.32 51 VAL B N 1
ATOM 2217 C CA . VAL B 1 51 ? 14.951 2.881 2.417 1.00 26.48 51 VAL B CA 1
ATOM 2218 C C . VAL B 1 51 ? 13.981 1.755 2.812 1.00 27.05 51 VAL B C 1
ATOM 2219 O O . VAL B 1 51 ? 12.901 2.007 3.377 1.00 27.19 51 VAL B O 1
ATOM 2223 N N . GLY B 1 52 ? 14.353 0.525 2.483 1.00 27.43 52 GLY B N 1
ATOM 2224 C CA . GLY B 1 52 ? 13.501 -0.598 2.817 1.00 29.82 52 GLY B CA 1
ATOM 2225 C C . GLY B 1 52 ? 13.604 -0.977 4.278 1.00 31.18 52 GLY B C 1
ATOM 2226 O O . GLY B 1 52 ? 14.584 -0.640 4.952 1.00 32.07 52 GLY B O 1
ATOM 2227 N N . ASP B 1 53 ? 12.602 -1.688 4.769 1.00 31.39 53 ASP B N 1
ATOM 2228 C CA . ASP B 1 53 ? 12.581 -2.117 6.148 1.00 33.48 53 ASP B CA 1
ATOM 2229 C C . ASP B 1 53 ? 13.762 -3.047 6.492 1.00 34.95 53 ASP B C 1
ATOM 2230 O O . ASP B 1 53 ? 14.135 -3.205 7.653 1.00 35.97 53 ASP B O 1
ATOM 2235 N N . ALA B 1 54 ? 14.368 -3.655 5.489 1.00 36.08 54 ALA B N 1
ATOM 2236 C CA . ALA B 1 54 ? 15.515 -4.501 5.756 1.00 38.57 54 ALA B CA 1
ATOM 2237 C C . ALA B 1 54 ? 16.689 -3.673 6.347 1.00 40.34 54 ALA B C 1
ATOM 2238 O O . ALA B 1 54 ? 17.678 -4.246 6.832 1.00 38.82 54 ALA B O 1
ATOM 2240 N N . TYR B 1 55 ? 16.596 -2.339 6.293 1.00 41.77 55 TYR B N 1
ATOM 2241 C CA . TYR B 1 55 ? 17.674 -1.488 6.820 1.00 43.51 55 TYR B CA 1
ATOM 2242 C C . TYR B 1 55 ? 17.842 -1.736 8.323 1.00 44.77 55 TYR B C 1
ATOM 2243 O O . TYR B 1 55 ? 18.952 -1.695 8.851 1.00 43.54 55 TYR B O 1
ATOM 2252 N N . LYS B 1 56 ? 16.726 -1.993 9.001 1.00 46.10 56 LYS B N 1
ATOM 2253 C CA . LYS B 1 56 ? 16.744 -2.296 10.429 1.00 48.72 56 LYS B CA 1
ATOM 2254 C C . LYS B 1 56 ? 17.180 -1.177 11.379 1.00 48.42 56 LYS B C 1
ATOM 2255 O O . LYS B 1 56 ? 17.602 -1.455 12.502 1.00 49.08 56 LYS B O 1
ATOM 2261 N N . LYS B 1 57 ? 17.075 0.076 10.932 1.00 47.22 57 LYS B N 1
ATOM 2262 C CA . LYS B 1 57 ? 17.431 1.240 11.756 1.00 44.64 57 LYS B CA 1
ATOM 2263 C C . LYS B 1 57 ? 16.437 1.284 12.896 1.00 42.25 57 LYS B C 1
ATOM 2264 O O . LYS B 1 57 ? 15.274 0.936 12.724 1.00 41.37 57 LYS B O 1
ATOM 2270 N N . LYS B 1 58 ? 16.889 1.712 14.064 1.00 41.07 58 LYS B N 1
ATOM 2271 C CA . LYS B 1 58 ? 15.999 1.755 15.216 1.00 39.48 58 LYS B CA 1
ATOM 2272 C C . LYS B 1 58 ? 14.867 2.757 15.008 1.00 35.98 58 LYS B C 1
ATOM 2273 O O . LYS B 1 58 ? 15.100 3.838 14.476 1.00 36.84 58 LYS B O 1
ATOM 2279 N N . GLY B 1 59 ? 13.650 2.403 15.419 1.00 32.01 59 GLY B N 1
ATOM 2280 C CA . GLY B 1 59 ? 12.531 3.321 15.272 1.00 29.14 59 GLY B CA 1
ATOM 2281 C C . GLY B 1 59 ? 11.923 3.452 13.874 1.00 28.29 59 GLY B C 1
ATOM 2282 O O . GLY B 1 59 ? 10.910 4.129 13.706 1.00 27.43 59 GLY B O 1
ATOM 2283 N N . LEU B 1 60 ? 12.528 2.796 12.887 1.00 26.71 60 LEU B N 1
ATOM 2284 C CA . LEU B 1 60 ? 12.054 2.825 11.508 1.00 29.27 60 LEU B CA 1
ATOM 2285 C C . LEU B 1 60 ? 10.673 2.204 11.329 1.00 30.27 60 LEU B C 1
ATOM 2286 O O . LEU B 1 60 ? 10.544 0.983 11.420 1.00 30.11 60 LEU B O 1
ATOM 2291 N N . ILE B 1 61 ? 9.635 3.003 11.088 1.00 27.59 61 ILE B N 1
ATOM 2292 C CA . ILE B 1 61 ? 8.346 2.377 10.860 1.00 26.72 61 ILE B CA 1
ATOM 2293 C C . ILE B 1 61 ? 8.262 1.682 9.461 1.00 27.53 61 ILE B C 1
ATOM 2294 O O . ILE B 1 61 ? 9.154 1.855 8.597 1.00 25.26 61 ILE B O 1
ATOM 2299 N N . PRO B 1 62 ? 7.188 0.889 9.214 1.00 28.19 62 PRO B N 1
ATOM 2300 C CA . PRO B 1 62 ? 7.105 0.197 7.906 1.00 28.15 62 PRO B CA 1
ATOM 2301 C C . PRO B 1 62 ? 7.206 1.051 6.650 1.00 27.94 62 PRO B C 1
ATOM 2302 O O . PRO B 1 62 ? 6.630 2.143 6.552 1.00 28.87 62 PRO B O 1
ATOM 2306 N N . ALA B 1 63 ? 7.961 0.531 5.695 1.00 27.27 63 ALA B N 1
ATOM 2307 C CA . ALA B 1 63 ? 8.170 1.208 4.428 1.00 29.13 63 ALA B CA 1
ATOM 2308 C C . ALA B 1 63 ? 6.912 1.800 3.770 1.00 29.57 63 ALA B C 1
ATOM 2309 O O . ALA B 1 63 ? 6.941 2.966 3.320 1.00 28.11 63 ALA B O 1
ATOM 2311 N N . TYR B 1 64 ? 5.807 1.043 3.737 1.00 27.14 64 TYR B N 1
ATOM 2312 C CA . TYR B 1 64 ? 4.614 1.555 3.052 1.00 26.02 64 TYR B CA 1
ATOM 2313 C C . TYR B 1 64 ? 4.148 2.843 3.643 1.00 25.23 64 TYR B C 1
ATOM 2314 O O . TYR B 1 64 ? 3.650 3.709 2.925 1.00 28.93 64 TYR B O 1
ATOM 2323 N N . HIS B 1 65 ? 4.286 2.989 4.946 1.00 25.23 65 HIS B N 1
ATOM 2324 C CA . HIS B 1 65 ? 3.874 4.255 5.551 1.00 26.10 65 HIS B CA 1
ATOM 2325 C C . HIS B 1 65 ? 4.819 5.377 5.091 1.00 26.10 65 HIS B C 1
ATOM 2326 O O . HIS B 1 65 ? 4.373 6.469 4.747 1.00 24.35 65 HIS B O 1
ATOM 2333 N N . ARG B 1 66 ? 6.114 5.080 5.043 1.00 24.80 66 ARG B N 1
ATOM 2334 C CA . ARG B 1 66 ? 7.072 6.105 4.654 1.00 26.38 66 ARG B CA 1
ATOM 2335 C C . ARG B 1 66 ? 6.983 6.489 3.178 1.00 28.21 66 ARG B C 1
ATOM 2336 O O . ARG B 1 66 ? 7.232 7.641 2.812 1.00 29.45 66 ARG B O 1
ATOM 2344 N N . VAL B 1 67 ? 6.598 5.532 2.327 1.00 29.26 67 VAL B N 1
ATOM 2345 C CA . VAL B 1 67 ? 6.455 5.792 0.903 1.00 25.62 67 VAL B CA 1
ATOM 2346 C C . VAL B 1 67 ? 5.228 6.678 0.702 1.00 24.74 67 VAL B C 1
ATOM 2347 O O . VAL B 1 67 ? 5.274 7.712 0.050 1.00 25.01 67 VAL B O 1
ATOM 2351 N N . ILE B 1 68 ? 4.126 6.280 1.289 1.00 25.18 68 ILE B N 1
ATOM 2352 C CA . ILE B 1 68 ? 2.909 7.048 1.132 1.00 26.27 68 ILE B CA 1
ATOM 2353 C C . ILE B 1 68 ? 3.075 8.518 1.575 1.00 27.58 68 ILE B C 1
ATOM 2354 O O . ILE B 1 68 ? 2.643 9.441 0.874 1.00 28.57 68 ILE B O 1
ATOM 2359 N N . MET B 1 69 ? 3.707 8.723 2.723 1.00 25.64 69 MET B N 1
ATOM 2360 C CA . MET B 1 69 ? 3.921 10.062 3.248 1.00 25.32 69 MET B CA 1
ATOM 2361 C C . MET B 1 69 ? 4.796 10.867 2.307 1.00 24.20 69 MET B C 1
ATOM 2362 O O . MET B 1 69 ? 4.550 12.044 2.067 1.00 24.68 69 MET B O 1
ATOM 2367 N N . ALA B 1 70 ? 5.831 10.228 1.793 1.00 22.14 70 ALA B N 1
ATOM 2368 C CA . ALA B 1 70 ? 6.709 10.888 0.879 1.00 24.06 70 ALA B CA 1
ATOM 2369 C C . ALA B 1 70 ? 5.936 11.198 -0.429 1.00 26.85 70 ALA B C 1
ATOM 2370 O O . ALA B 1 70 ? 6.241 12.169 -1.150 1.00 26.45 70 ALA B O 1
ATOM 2372 N N . GLU B 1 71 ? 4.948 10.365 -0.746 1.00 26.57 71 GLU B N 1
ATOM 2373 C CA . GLU B 1 71 ? 4.181 10.581 -1.965 1.00 26.17 71 GLU B CA 1
ATOM 2374 C C . GLU B 1 71 ? 3.203 11.717 -1.705 1.00 27.01 71 GLU B C 1
ATOM 2375 O O . GLU B 1 71 ? 3.026 12.599 -2.547 1.00 27.02 71 GLU B O 1
ATOM 2381 N N . LEU B 1 72 ? 2.621 11.741 -0.515 1.00 25.85 72 LEU B N 1
ATOM 2382 C CA . LEU B 1 72 ? 1.695 12.808 -0.171 1.00 26.41 72 LEU B CA 1
ATOM 2383 C C . LEU B 1 72 ? 2.430 14.147 -0.166 1.00 28.07 72 LEU B C 1
ATOM 2384 O O . LEU B 1 72 ? 1.887 15.185 -0.576 1.00 28.02 72 LEU B O 1
ATOM 2389 N N . ALA B 1 73 ? 3.680 14.115 0.283 1.00 27.87 73 ALA B N 1
ATOM 2390 C CA . ALA B 1 73 ? 4.502 15.322 0.392 1.00 25.68 73 ALA B CA 1
ATOM 2391 C C . ALA B 1 73 ? 4.846 15.940 -0.947 1.00 25.75 73 ALA B C 1
ATOM 2392 O O . ALA B 1 73 ? 4.887 17.160 -1.072 1.00 25.23 73 ALA B O 1
ATOM 2394 N N . THR B 1 74 ? 5.074 15.085 -1.941 1.00 26.11 74 THR B N 1
ATOM 2395 C CA . THR B 1 74 ? 5.436 15.543 -3.269 1.00 28.64 74 THR B CA 1
ATOM 2396 C C . THR B 1 74 ? 4.292 15.634 -4.267 1.00 30.30 74 THR B C 1
ATOM 2397 O O . THR B 1 74 ? 4.509 15.917 -5.437 1.00 30.35 74 THR B O 1
ATOM 2401 N N . LYS B 1 75 ? 3.076 15.382 -3.808 1.00 32.12 75 LYS B N 1
ATOM 2402 C CA . LYS B 1 75 ? 1.919 15.475 -4.673 1.00 34.81 75 LYS B CA 1
ATOM 2403 C C . LYS B 1 75 ? 1.875 16.876 -5.266 1.00 34.19 75 LYS B C 1
ATOM 2404 O O . LYS B 1 75 ? 1.591 17.039 -6.437 1.00 35.03 75 LYS B O 1
ATOM 2410 N N . ASN B 1 76 ? 2.182 17.889 -4.471 1.00 33.60 76 ASN B N 1
ATOM 2411 C CA . ASN B 1 76 ? 2.156 19.237 -4.999 1.00 32.54 76 ASN B CA 1
ATOM 2412 C C . ASN B 1 76 ? 3.487 19.783 -5.435 1.00 32.48 76 ASN B C 1
ATOM 2413 O O . ASN B 1 76 ? 3.668 21.005 -5.491 1.00 31.79 76 ASN B O 1
ATOM 2418 N N . SER B 1 77 ? 4.422 18.878 -5.737 1.00 30.47 77 SER B N 1
ATOM 2419 C CA . SER B 1 77 ? 5.717 19.272 -6.272 1.00 28.88 77 SER B CA 1
ATOM 2420 C C . SER B 1 77 ? 5.638 19.036 -7.783 1.00 31.01 77 SER B C 1
ATOM 2421 O O . SER B 1 77 ? 5.202 17.992 -8.249 1.00 29.12 77 SER B O 1
ATOM 2424 N N . LYS B 1 78 ? 6.090 20.001 -8.556 1.00 32.49 78 LYS B N 1
ATOM 2425 C CA . LYS B 1 78 ? 6.044 19.857 -9.992 1.00 33.63 78 LYS B CA 1
ATOM 2426 C C . LYS B 1 78 ? 7.296 19.148 -10.471 1.00 32.35 78 LYS B C 1
ATOM 2427 O O . LYS B 1 78 ? 7.396 18.820 -11.654 1.00 32.47 78 LYS B O 1
ATOM 2433 N N . TRP B 1 79 ? 8.244 18.869 -9.583 1.00 28.11 79 TRP B N 1
ATOM 2434 C CA . TRP B 1 79 ? 9.464 18.226 -10.072 1.00 25.45 79 TRP B CA 1
ATOM 2435 C C . TRP B 1 79 ? 10.121 17.139 -9.205 1.00 24.67 79 TRP B C 1
ATOM 2436 O O . TRP B 1 79 ? 11.072 16.477 -9.638 1.00 24.80 79 TRP B O 1
ATOM 2447 N N . VAL B 1 80 ? 9.629 16.945 -7.992 1.00 24.33 80 VAL B N 1
ATOM 2448 C CA . VAL B 1 80 ? 10.217 15.947 -7.121 1.00 23.50 80 VAL B CA 1
ATOM 2449 C C . VAL B 1 80 ? 9.276 14.769 -7.007 1.00 24.63 80 VAL B C 1
ATOM 2450 O O . VAL B 1 80 ? 8.080 14.956 -6.754 1.00 21.34 80 VAL B O 1
ATOM 2454 N N . GLU B 1 81 ? 9.790 13.550 -7.188 1.00 24.87 81 GLU B N 1
ATOM 2455 C CA . GLU B 1 81 ? 8.896 12.399 -7.041 1.00 27.78 81 GLU B CA 1
ATOM 2456 C C . GLU B 1 81 ? 9.474 11.249 -6.265 1.00 27.11 81 GLU B C 1
ATOM 2457 O O . GLU B 1 81 ? 10.674 11.204 -5.999 1.00 27.92 81 GLU B O 1
ATOM 2463 N N . VAL B 1 82 ? 8.610 10.323 -5.870 1.00 26.50 82 VAL B N 1
ATOM 2464 C CA . VAL B 1 82 ? 9.067 9.167 -5.132 1.00 26.85 82 VAL B CA 1
ATOM 2465 C C . VAL B 1 82 ? 9.351 7.980 -6.066 1.00 27.82 82 VAL B C 1
ATOM 2466 O O . VAL B 1 82 ? 8.689 7.823 -7.073 1.00 29.62 82 VAL B O 1
ATOM 2470 N N . ASP B 1 83 ? 10.377 7.194 -5.761 1.00 28.58 83 ASP B N 1
ATOM 2471 C CA . ASP B 1 83 ? 10.692 5.995 -6.523 1.00 29.21 83 ASP B CA 1
ATOM 2472 C C . ASP B 1 83 ? 10.714 4.873 -5.520 1.00 28.77 83 ASP B C 1
ATOM 2473 O O . ASP B 1 83 ? 11.443 4.941 -4.554 1.00 30.19 83 ASP B O 1
ATOM 2478 N N . THR B 1 84 ? 9.948 3.815 -5.761 1.00 26.87 84 THR B N 1
ATOM 2479 C CA . THR B 1 84 ? 9.858 2.735 -4.784 1.00 25.37 84 THR B CA 1
ATOM 2480 C C . THR B 1 84 ? 10.770 1.513 -5.014 1.00 25.30 84 THR B C 1
ATOM 2481 O O . THR B 1 84 ? 10.702 0.538 -4.276 1.00 25.13 84 THR B O 1
ATOM 2485 N N . TRP B 1 85 ? 11.641 1.557 -5.996 1.00 25.93 85 TRP B N 1
ATOM 2486 C CA . TRP B 1 85 ? 12.432 0.362 -6.274 1.00 30.56 85 TRP B CA 1
ATOM 2487 C C . TRP B 1 85 ? 13.119 -0.199 -5.050 1.00 31.65 85 TRP B C 1
ATOM 2488 O O . TRP B 1 85 ? 12.823 -1.313 -4.589 1.00 31.23 85 TRP B O 1
ATOM 2499 N N . GLU B 1 86 ? 14.025 0.608 -4.510 1.00 31.21 86 GLU B N 1
ATOM 2500 C CA . GLU B 1 86 ? 14.779 0.245 -3.330 1.00 30.58 86 GLU B CA 1
ATOM 2501 C C . GLU B 1 86 ? 13.907 -0.362 -2.233 1.00 29.13 86 GLU B C 1
ATOM 2502 O O . GLU B 1 86 ? 14.182 -1.444 -1.747 1.00 28.19 86 GLU B O 1
ATOM 2508 N N . SER B 1 87 ? 12.846 0.328 -1.861 1.00 27.75 87 SER B N 1
ATOM 2509 C CA . SER B 1 87 ? 12.000 -0.146 -0.792 1.00 29.45 87 SER B CA 1
ATOM 2510 C C . SER B 1 87 ? 11.285 -1.460 -1.064 1.00 31.68 87 SER B C 1
ATOM 2511 O O . SER B 1 87 ? 10.795 -2.094 -0.135 1.00 32.22 87 SER B O 1
ATOM 2514 N N . LEU B 1 88 ? 11.221 -1.864 -2.327 1.00 31.85 88 LEU B N 1
ATOM 2515 C CA . LEU B 1 88 ? 10.542 -3.095 -2.654 1.00 34.27 88 LEU B CA 1
ATOM 2516 C C . LEU B 1 88 ? 11.485 -4.327 -2.677 1.00 37.00 88 LEU B C 1
ATOM 2517 O O . LEU B 1 88 ? 11.001 -5.453 -2.649 1.00 37.64 88 LEU B O 1
ATOM 2522 N N . GLN B 1 89 ? 12.808 -4.113 -2.718 1.00 38.63 89 GLN B N 1
ATOM 2523 C CA . GLN B 1 89 ? 13.777 -5.209 -2.721 1.00 40.75 89 GLN B CA 1
ATOM 2524 C C . GLN B 1 89 ? 13.711 -5.949 -1.394 1.00 43.92 89 GLN B C 1
ATOM 2525 O O . GLN B 1 89 ? 13.388 -5.363 -0.343 1.00 43.31 89 GLN B O 1
ATOM 2531 N N . LYS B 1 90 ? 14.008 -7.245 -1.437 1.00 47.81 90 LYS B N 1
ATOM 2532 C CA . LYS B 1 90 ? 13.953 -8.061 -0.229 1.00 51.91 90 LYS B CA 1
ATOM 2533 C C . LYS B 1 90 ? 15.099 -7.833 0.732 1.00 50.83 90 LYS B C 1
ATOM 2534 O O . LYS B 1 90 ? 14.895 -7.849 1.950 1.00 50.88 90 LYS B O 1
ATOM 2540 N N . GLU B 1 91 ? 16.288 -7.602 0.185 1.00 50.10 91 GLU B N 1
ATOM 2541 C CA . GLU B 1 91 ? 17.469 -7.314 1.000 1.00 50.61 91 GLU B CA 1
ATOM 2542 C C . GLU B 1 91 ? 17.812 -5.806 0.913 1.00 49.12 91 GLU B C 1
ATOM 2543 O O . GLU B 1 91 ? 17.640 -5.176 -0.141 1.00 47.57 91 GLU B O 1
ATOM 2549 N N . TRP B 1 92 ? 18.255 -5.228 2.029 1.00 46.68 92 TRP B N 1
ATOM 2550 C CA . TRP B 1 92 ? 18.658 -3.830 2.068 1.00 43.13 92 TRP B CA 1
ATOM 2551 C C . TRP B 1 92 ? 19.653 -3.613 0.932 1.00 42.50 92 TRP B C 1
ATOM 2552 O O . TRP B 1 92 ? 20.465 -4.486 0.641 1.00 40.59 92 TRP B O 1
ATOM 2563 N N . LYS B 1 93 ? 19.606 -2.440 0.309 1.00 41.47 93 LYS B N 1
ATOM 2564 C CA . LYS B 1 93 ? 20.477 -2.141 -0.816 1.00 41.71 93 LYS B CA 1
ATOM 2565 C C . LYS B 1 93 ? 21.445 -0.970 -0.599 1.00 40.45 93 LYS B C 1
ATOM 2566 O O . LYS B 1 93 ? 21.038 0.105 -0.160 1.00 40.40 93 LYS B O 1
ATOM 2572 N N . GLU B 1 94 ? 22.716 -1.191 -0.915 1.00 38.10 94 GLU B N 1
ATOM 2573 C CA . GLU B 1 94 ? 23.763 -0.167 -0.807 1.00 37.57 94 GLU B CA 1
ATOM 2574 C C . GLU B 1 94 ? 23.392 1.039 -1.662 1.00 36.61 94 GLU B C 1
ATOM 2575 O O . GLU B 1 94 ? 22.885 0.894 -2.785 1.00 37.49 94 GLU B O 1
ATOM 2581 N N . THR B 1 95 ? 23.678 2.231 -1.169 1.00 33.39 95 THR B N 1
ATOM 2582 C CA . THR B 1 95 ? 23.361 3.407 -1.955 1.00 30.50 95 THR B CA 1
ATOM 2583 C C . THR B 1 95 ? 24.028 3.395 -3.334 1.00 30.48 95 THR B C 1
ATOM 2584 O O . THR B 1 95 ? 23.440 3.864 -4.311 1.00 31.71 95 THR B O 1
ATOM 2588 N N . LEU B 1 96 ? 25.236 2.857 -3.459 1.00 31.29 96 LEU B N 1
ATOM 2589 C CA . LEU B 1 96 ? 25.850 2.793 -4.785 1.00 31.71 96 LEU B CA 1
ATOM 2590 C C . LEU B 1 96 ? 24.969 1.957 -5.735 1.00 32.83 96 LEU B C 1
ATOM 2591 O O . LEU B 1 96 ? 24.889 2.220 -6.941 1.00 31.93 96 LEU B O 1
ATOM 2596 N N . LYS B 1 97 ? 24.308 0.946 -5.183 1.00 33.51 97 LYS B N 1
ATOM 2597 C CA . LYS B 1 97 ? 23.451 0.096 -6.005 1.00 35.30 97 LYS B CA 1
ATOM 2598 C C . LYS B 1 97 ? 22.216 0.862 -6.423 1.00 34.51 97 LYS B C 1
ATOM 2599 O O . LYS B 1 97 ? 21.804 0.747 -7.575 1.00 33.62 97 LYS B O 1
ATOM 2605 N N . VAL B 1 98 ? 21.628 1.645 -5.508 1.00 32.03 98 VAL B N 1
ATOM 2606 C CA . VAL B 1 98 ? 20.450 2.433 -5.882 1.00 30.25 98 VAL B CA 1
ATOM 2607 C C . VAL B 1 98 ? 20.825 3.480 -6.950 1.00 31.01 98 VAL B C 1
ATOM 2608 O O . VAL B 1 98 ? 20.106 3.660 -7.952 1.00 30.10 98 VAL B O 1
ATOM 2612 N N . LEU B 1 99 ? 21.967 4.146 -6.775 1.00 31.62 99 LEU B N 1
ATOM 2613 C CA . LEU B 1 99 ? 22.402 5.131 -7.761 1.00 33.30 99 LEU B CA 1
ATOM 2614 C C . LEU B 1 99 ? 22.555 4.468 -9.112 1.00 35.98 99 LEU B C 1
ATOM 2615 O O . LEU B 1 99 ? 22.103 5.003 -10.130 1.00 35.41 99 LEU B O 1
ATOM 2620 N N . ARG B 1 100 ? 23.210 3.305 -9.125 1.00 37.48 100 ARG B N 1
ATOM 2621 C CA . ARG B 1 100 ? 23.440 2.575 -10.373 1.00 39.56 100 ARG B CA 1
ATOM 2622 C C . ARG B 1 100 ? 22.105 2.166 -11.027 1.00 38.57 100 ARG B C 1
ATOM 2623 O O . ARG B 1 100 ? 21.922 2.316 -12.236 1.00 37.99 100 ARG B O 1
ATOM 2631 N N . HIS B 1 101 ? 21.176 1.666 -10.230 1.00 37.19 101 HIS B N 1
ATOM 2632 C CA . HIS B 1 101 ? 19.892 1.274 -10.765 1.00 38.58 101 HIS B CA 1
ATOM 2633 C C . HIS B 1 101 ? 19.291 2.436 -11.548 1.00 40.16 101 HIS B C 1
ATOM 2634 O O . HIS B 1 101 ? 18.947 2.306 -12.732 1.00 40.35 101 HIS B O 1
ATOM 2641 N N . HIS B 1 102 ? 19.168 3.580 -10.892 1.00 39.91 102 HIS B N 1
ATOM 2642 C CA . HIS B 1 102 ? 18.612 4.735 -11.562 1.00 40.93 102 HIS B CA 1
ATOM 2643 C C . HIS B 1 102 ? 19.406 5.221 -12.727 1.00 41.29 102 HIS B C 1
ATOM 2644 O O . HIS B 1 102 ? 18.815 5.645 -13.703 1.00 41.68 102 HIS B O 1
ATOM 2651 N N . GLN B 1 103 ? 20.731 5.179 -12.661 1.00 42.36 103 GLN B N 1
ATOM 2652 C CA . GLN B 1 103 ? 21.476 5.681 -13.801 1.00 44.35 103 GLN B CA 1
ATOM 2653 C C . GLN B 1 103 ? 21.181 4.810 -15.000 1.00 47.41 103 GLN B C 1
ATOM 2654 O O . GLN B 1 103 ? 21.029 5.319 -16.100 1.00 47.20 103 GLN B O 1
ATOM 2660 N N . GLU B 1 104 ? 21.082 3.501 -14.787 1.00 50.57 104 GLU B N 1
ATOM 2661 C CA . GLU B 1 104 ? 20.804 2.579 -15.891 1.00 54.43 104 GLU B CA 1
ATOM 2662 C C . GLU B 1 104 ? 19.375 2.771 -16.392 1.00 55.60 104 GLU B C 1
ATOM 2663 O O . GLU B 1 104 ? 19.143 2.963 -17.585 1.00 56.51 104 GLU B O 1
ATOM 2669 N N . LYS B 1 105 ? 18.418 2.747 -15.480 1.00 56.94 105 LYS B N 1
ATOM 2670 C CA . LYS B 1 105 ? 17.038 2.947 -15.869 1.00 58.60 105 LYS B CA 1
ATOM 2671 C C . LYS B 1 105 ? 16.904 4.190 -16.750 1.00 60.40 105 LYS B C 1
ATOM 2672 O O . LYS B 1 105 ? 16.020 4.255 -17.599 1.00 61.25 105 LYS B O 1
ATOM 2678 N N . LEU B 1 106 ? 17.775 5.179 -16.565 1.00 62.02 106 LEU B N 1
ATOM 2679 C CA . LEU B 1 106 ? 17.682 6.378 -17.390 1.00 64.14 106 LEU B CA 1
ATOM 2680 C C . LEU B 1 106 ? 18.131 6.032 -18.780 1.00 66.43 106 LEU B C 1
ATOM 2681 O O . LEU B 1 106 ? 17.451 6.349 -19.741 1.00 67.76 106 LEU B O 1
ATOM 2686 N N . GLU B 1 107 ? 19.279 5.372 -18.874 1.00 68.86 107 GLU B N 1
ATOM 2687 C CA . GLU B 1 107 ? 19.849 4.965 -20.155 1.00 71.17 107 GLU B CA 1
ATOM 2688 C C . GLU B 1 107 ? 19.002 3.871 -20.838 1.00 71.95 107 GLU B C 1
ATOM 2689 O O . GLU B 1 107 ? 19.491 2.793 -21.190 1.00 72.08 107 GLU B O 1
ATOM 2695 N N . ALA B 1 108 ? 17.719 4.183 -21.014 1.00 72.48 108 ALA B N 1
ATOM 2696 C CA . ALA B 1 108 ? 16.738 3.308 -21.645 1.00 72.65 108 ALA B CA 1
ATOM 2697 C C . ALA B 1 108 ? 15.701 4.200 -22.327 1.00 73.17 108 ALA B C 1
ATOM 2698 O O . ALA B 1 108 ? 15.118 5.096 -21.698 1.00 73.17 108 ALA B O 1
ATOM 2700 N N . VAL B 1 148 ? 21.735 11.680 -22.063 1.00 47.89 148 VAL B N 1
ATOM 2701 C CA . VAL B 1 148 ? 21.171 11.008 -20.893 1.00 49.20 148 VAL B CA 1
ATOM 2702 C C . VAL B 1 148 ? 21.520 11.757 -19.587 1.00 48.34 148 VAL B C 1
ATOM 2703 O O . VAL B 1 148 ? 22.695 11.998 -19.286 1.00 47.81 148 VAL B O 1
ATOM 2707 N N . PRO B 1 149 ? 20.501 12.132 -18.799 1.00 47.51 149 PRO B N 1
ATOM 2708 C CA . PRO B 1 149 ? 20.754 12.845 -17.543 1.00 47.30 149 PRO B CA 1
ATOM 2709 C C . PRO B 1 149 ? 21.653 12.058 -16.590 1.00 46.69 149 PRO B C 1
ATOM 2710 O O . PRO B 1 149 ? 21.636 10.830 -16.599 1.00 46.65 149 PRO B O 1
ATOM 2714 N N . LYS B 1 150 ? 22.443 12.774 -15.789 1.00 45.93 150 LYS B N 1
ATOM 2715 C CA . LYS B 1 150 ? 23.319 12.150 -14.801 1.00 45.35 150 LYS B CA 1
ATOM 2716 C C . LYS B 1 150 ? 22.667 12.183 -13.443 1.00 43.74 150 LYS B C 1
ATOM 2717 O O . LYS B 1 150 ? 22.127 13.218 -13.025 1.00 42.69 150 LYS B O 1
ATOM 2723 N N . VAL B 1 151 ? 22.705 11.029 -12.776 1.00 41.87 151 VAL B N 1
ATOM 2724 C CA . VAL B 1 151 ? 22.140 10.869 -11.450 1.00 39.62 151 VAL B CA 1
ATOM 2725 C C . VAL B 1 151 ? 23.210 11.247 -10.435 1.00 38.31 151 VAL B C 1
ATOM 2726 O O . VAL B 1 151 ? 24.318 10.753 -10.525 1.00 38.78 151 VAL B O 1
ATOM 2730 N N . LYS B 1 152 ? 22.868 12.137 -9.495 1.00 37.04 152 LYS B N 1
ATOM 2731 C CA . LYS B 1 152 ? 23.769 12.579 -8.422 1.00 34.80 152 LYS B CA 1
ATOM 2732 C C . LYS B 1 152 ? 23.074 12.348 -7.087 1.00 33.00 152 LYS B C 1
ATOM 2733 O O . LYS B 1 152 ? 21.863 12.595 -6.962 1.00 34.12 152 LYS B O 1
ATOM 2739 N N . LEU B 1 153 ? 23.835 11.903 -6.089 1.00 30.01 153 LEU B N 1
ATOM 2740 C CA . LEU B 1 153 ? 23.308 11.688 -4.752 1.00 27.98 153 LEU B CA 1
ATOM 2741 C C . LEU B 1 153 ? 23.144 13.040 -4.019 1.00 28.08 153 LEU B C 1
ATOM 2742 O O . LEU B 1 153 ? 24.064 13.874 -3.996 1.00 27.71 153 LEU B O 1
ATOM 2747 N N . LEU B 1 154 ? 21.958 13.258 -3.457 1.00 27.13 154 LEU B N 1
ATOM 2748 C CA . LEU B 1 154 ? 21.621 14.480 -2.712 1.00 25.86 154 LEU B CA 1
ATOM 2749 C C . LEU B 1 154 ? 21.612 14.062 -1.247 1.00 26.60 154 LEU B C 1
ATOM 2750 O O . LEU B 1 154 ? 20.897 13.115 -0.897 1.00 26.17 154 LEU B O 1
ATOM 2755 N N . CYS B 1 155 ? 22.371 14.746 -0.391 1.00 26.15 155 CYS B N 1
ATOM 2756 C CA . CYS B 1 155 ? 22.403 14.388 1.043 1.00 26.72 155 CYS B CA 1
ATOM 2757 C C . CYS B 1 155 ? 22.848 15.556 1.938 1.00 26.91 155 CYS B C 1
ATOM 2758 O O . CYS B 1 155 ? 23.259 16.609 1.460 1.00 26.91 155 CYS B O 1
ATOM 2761 N N . GLY B 1 156 ? 22.767 15.332 3.247 1.00 28.68 156 GLY B N 1
ATOM 2762 C CA . GLY B 1 156 ? 23.222 16.307 4.213 1.00 30.13 156 GLY B CA 1
ATOM 2763 C C . GLY B 1 156 ? 24.649 15.956 4.635 1.00 32.40 156 GLY B C 1
ATOM 2764 O O . GLY B 1 156 ? 25.218 14.951 4.204 1.00 31.35 156 GLY B O 1
ATOM 2765 N N . ALA B 1 157 ? 25.245 16.794 5.475 1.00 33.94 157 ALA B N 1
ATOM 2766 C CA . ALA B 1 157 ? 26.613 16.573 5.959 1.00 34.12 157 ALA B CA 1
ATOM 2767 C C . ALA B 1 157 ? 26.656 15.272 6.751 1.00 34.05 157 ALA B C 1
ATOM 2768 O O . ALA B 1 157 ? 27.652 14.561 6.757 1.00 31.33 157 ALA B O 1
ATOM 2770 N N . ASP B 1 158 ? 25.555 14.991 7.430 1.00 34.80 158 ASP B N 1
ATOM 2771 C CA . ASP B 1 158 ? 25.417 13.795 8.218 1.00 36.90 158 ASP B CA 1
ATOM 2772 C C . ASP B 1 158 ? 25.855 12.534 7.472 1.00 36.58 158 ASP B C 1
ATOM 2773 O O . ASP B 1 158 ? 26.792 11.820 7.866 1.00 36.43 158 ASP B O 1
ATOM 2778 N N . LEU B 1 159 ? 25.151 12.245 6.388 1.00 35.11 159 LEU B N 1
ATOM 2779 C CA . LEU B 1 159 ? 25.464 11.059 5.619 1.00 35.17 159 LEU B CA 1
ATOM 2780 C C . LEU B 1 159 ? 26.906 11.156 5.112 1.00 34.33 159 LEU B C 1
ATOM 2781 O O . LEU B 1 159 ? 27.672 10.180 5.199 1.00 33.66 159 LEU B O 1
ATOM 2786 N N . LEU B 1 160 ? 27.274 12.321 4.584 1.00 31.97 160 LEU B N 1
ATOM 2787 C CA . LEU B 1 160 ? 28.631 12.497 4.097 1.00 32.89 160 LEU B CA 1
ATOM 2788 C C . LEU B 1 160 ? 29.627 11.981 5.128 1.00 33.73 160 LEU B C 1
ATOM 2789 O O . LEU B 1 160 ? 30.478 11.137 4.841 1.00 33.71 160 LEU B O 1
ATOM 2794 N N . GLU B 1 161 ? 29.485 12.474 6.342 1.00 32.58 161 GLU B N 1
ATOM 2795 C CA . GLU B 1 161 ? 30.388 12.107 7.394 1.00 35.27 161 GLU B CA 1
ATOM 2796 C C . GLU B 1 161 ? 30.280 10.702 7.921 1.00 34.93 161 GLU B C 1
ATOM 2797 O O . GLU B 1 161 ? 31.211 10.249 8.570 1.00 34.09 161 GLU B O 1
ATOM 2803 N N . SER B 1 162 ? 29.161 10.016 7.661 1.00 33.55 162 SER B N 1
ATOM 2804 C CA . SER B 1 162 ? 29.026 8.638 8.131 1.00 34.31 162 SER B CA 1
ATOM 2805 C C . SER B 1 162 ? 29.979 7.763 7.308 1.00 34.02 162 SER B C 1
ATOM 2806 O O . SER B 1 162 ? 30.168 6.592 7.607 1.00 35.06 162 SER B O 1
ATOM 2809 N N . PHE B 1 163 ? 30.584 8.345 6.277 1.00 34.51 163 PHE B N 1
ATOM 2810 C CA . PHE B 1 163 ? 31.544 7.617 5.453 1.00 36.60 163 PHE B CA 1
ATOM 2811 C C . PHE B 1 163 ? 32.698 7.172 6.361 1.00 38.55 163 PHE B C 1
ATOM 2812 O O . PHE B 1 163 ? 33.448 6.253 6.045 1.00 39.63 163 PHE B O 1
ATOM 2820 N N . ALA B 1 164 ? 32.842 7.845 7.492 1.00 40.12 164 ALA B N 1
ATOM 2821 C CA . ALA B 1 164 ? 33.925 7.532 8.418 1.00 40.81 164 ALA B CA 1
ATOM 2822 C C . ALA B 1 164 ? 33.557 6.468 9.459 1.00 40.74 164 ALA B C 1
ATOM 2823 O O . ALA B 1 164 ? 34.440 5.871 10.048 1.00 41.49 164 ALA B O 1
ATOM 2825 N N . VAL B 1 165 ? 32.271 6.225 9.696 1.00 41.07 165 VAL B N 1
ATOM 2826 C CA . VAL B 1 165 ? 31.899 5.208 10.670 1.00 40.94 165 VAL B CA 1
ATOM 2827 C C . VAL B 1 165 ? 32.462 3.869 10.217 1.00 44.01 165 VAL B C 1
ATOM 2828 O O . VAL B 1 165 ? 32.249 3.427 9.076 1.00 44.18 165 VAL B O 1
ATOM 2832 N N . PRO B 1 166 ? 33.238 3.219 11.097 1.00 45.76 166 PRO B N 1
ATOM 2833 C CA . PRO B 1 166 ? 33.856 1.919 10.803 1.00 45.87 166 PRO B CA 1
ATOM 2834 C C . PRO B 1 166 ? 32.845 0.910 10.259 1.00 45.86 166 PRO B C 1
ATOM 2835 O O . PRO B 1 166 ? 31.780 0.720 10.854 1.00 44.52 166 PRO B O 1
ATOM 2839 N N . ASN B 1 167 ? 33.178 0.295 9.122 1.00 47.75 167 ASN B N 1
ATOM 2840 C CA . ASN B 1 167 ? 32.327 -0.742 8.499 1.00 49.38 167 ASN B CA 1
ATOM 2841 C C . ASN B 1 167 ? 30.918 -0.338 8.071 1.00 48.69 167 ASN B C 1
ATOM 2842 O O . ASN B 1 167 ? 30.054 -1.221 7.963 1.00 49.53 167 ASN B O 1
ATOM 2847 N N . LEU B 1 168 ? 30.664 0.950 7.851 1.00 45.53 168 LEU B N 1
ATOM 2848 C CA . LEU B 1 168 ? 29.329 1.367 7.469 1.00 42.86 168 LEU B CA 1
ATOM 2849 C C . LEU B 1 168 ? 29.206 1.397 5.943 1.00 42.08 168 LEU B C 1
ATOM 2850 O O . LEU B 1 168 ? 28.165 1.019 5.373 1.00 40.19 168 LEU B O 1
ATOM 2855 N N . TRP B 1 169 ? 30.289 1.834 5.308 1.00 40.92 169 TRP B N 1
ATOM 2856 C CA . TRP B 1 169 ? 30.387 1.956 3.865 1.00 42.13 169 TRP B CA 1
ATOM 2857 C C . TRP B 1 169 ? 31.653 1.247 3.362 1.00 45.45 169 TRP B C 1
ATOM 2858 O O . TRP B 1 169 ? 32.746 1.455 3.920 1.00 44.69 169 TRP B O 1
ATOM 2869 N N . LYS B 1 170 ? 31.507 0.437 2.307 1.00 46.56 170 LYS B N 1
ATOM 2870 C CA . LYS B 1 170 ? 32.649 -0.251 1.714 1.00 49.05 170 LYS B CA 1
ATOM 2871 C C . LYS B 1 170 ? 33.470 0.847 1.043 1.00 49.62 170 LYS B C 1
ATOM 2872 O O . LYS B 1 170 ? 32.920 1.685 0.326 1.00 51.15 170 LYS B O 1
ATOM 2878 N N . SER B 1 171 ? 34.778 0.864 1.280 1.00 49.24 171 SER B N 1
ATOM 2879 C CA . SER B 1 171 ? 35.624 1.904 0.698 1.00 49.15 171 SER B CA 1
ATOM 2880 C C . SER B 1 171 ? 35.551 2.037 -0.836 1.00 48.87 171 SER B C 1
ATOM 2881 O O . SER B 1 171 ? 35.772 3.124 -1.382 1.00 48.80 171 SER B O 1
ATOM 2884 N N . GLU B 1 172 ? 35.252 0.945 -1.537 1.00 48.11 172 GLU B N 1
ATOM 2885 C CA . GLU B 1 172 ? 35.159 1.022 -2.993 1.00 49.32 172 GLU B CA 1
ATOM 2886 C C . GLU B 1 172 ? 33.824 1.655 -3.379 1.00 47.63 172 GLU B C 1
ATOM 2887 O O . GLU B 1 172 ? 33.724 2.270 -4.438 1.00 47.67 172 GLU B O 1
ATOM 2893 N N . ASP B 1 173 ? 32.804 1.485 -2.533 1.00 45.61 173 ASP B N 1
ATOM 2894 C CA . ASP B 1 173 ? 31.494 2.090 -2.789 1.00 45.06 173 ASP B CA 1
ATOM 2895 C C . ASP B 1 173 ? 31.654 3.612 -2.803 1.00 44.19 173 ASP B C 1
ATOM 2896 O O . ASP B 1 173 ? 31.209 4.279 -3.741 1.00 45.14 173 ASP B O 1
ATOM 2901 N N . ILE B 1 174 ? 32.320 4.139 -1.770 1.00 42.96 174 ILE B N 1
ATOM 2902 C CA . ILE B 1 174 ? 32.575 5.572 -1.627 1.00 40.20 174 ILE B CA 1
ATOM 2903 C C . ILE B 1 174 ? 33.287 6.105 -2.848 1.00 39.87 174 ILE B C 1
ATOM 2904 O O . ILE B 1 174 ? 32.870 7.104 -3.436 1.00 39.93 174 ILE B O 1
ATOM 2909 N N . THR B 1 175 ? 34.343 5.418 -3.267 1.00 39.50 175 THR B N 1
ATOM 2910 C CA . THR B 1 175 ? 35.094 5.872 -4.431 1.00 38.32 175 THR B CA 1
ATOM 2911 C C . THR B 1 175 ? 34.234 5.874 -5.666 1.00 38.29 175 THR B C 1
ATOM 2912 O O . THR B 1 175 ? 34.289 6.792 -6.494 1.00 37.33 175 THR B O 1
ATOM 2916 N N . GLN B 1 176 ? 33.440 4.825 -5.813 1.00 39.53 176 GLN B N 1
ATOM 2917 C CA . GLN B 1 176 ? 32.609 4.758 -7.001 1.00 40.55 176 GLN B CA 1
ATOM 2918 C C . GLN B 1 176 ? 31.510 5.802 -6.935 1.00 38.61 176 GLN B C 1
ATOM 2919 O O . GLN B 1 176 ? 31.219 6.450 -7.952 1.00 38.58 176 GLN B O 1
ATOM 2925 N N . ILE B 1 177 ? 30.928 5.996 -5.748 1.00 35.61 177 ILE B N 1
ATOM 2926 C CA . ILE B 1 177 ? 29.874 6.989 -5.630 1.00 34.10 177 ILE B CA 1
ATOM 2927 C C . ILE B 1 177 ? 30.369 8.378 -6.026 1.00 34.59 177 ILE B C 1
ATOM 2928 O O . ILE B 1 177 ? 29.779 9.015 -6.911 1.00 33.17 177 ILE B O 1
ATOM 2933 N N . VAL B 1 178 ? 31.470 8.830 -5.420 1.00 35.13 178 VAL B N 1
ATOM 2934 C CA . VAL B 1 178 ? 31.978 10.167 -5.732 1.00 36.23 178 VAL B CA 1
ATOM 2935 C C . VAL B 1 178 ? 32.563 10.291 -7.110 1.00 37.24 178 VAL B C 1
ATOM 2936 O O . VAL B 1 178 ? 32.385 11.311 -7.762 1.00 37.69 178 VAL B O 1
ATOM 2940 N N . ALA B 1 179 ? 33.249 9.256 -7.579 1.00 39.29 179 ALA B N 1
ATOM 2941 C CA . ALA B 1 179 ? 33.842 9.337 -8.912 1.00 40.06 179 ALA B CA 1
ATOM 2942 C C . ALA B 1 179 ? 32.846 9.144 -10.055 1.00 40.40 179 ALA B C 1
ATOM 2943 O O . ALA B 1 179 ? 32.869 9.894 -11.026 1.00 40.03 179 ALA B O 1
ATOM 2945 N N . ASN B 1 180 ? 31.947 8.169 -9.927 1.00 41.33 180 ASN B N 1
ATOM 2946 C CA . ASN B 1 180 ? 31.023 7.882 -11.013 1.00 42.39 180 ASN B CA 1
ATOM 2947 C C . ASN B 1 180 ? 29.690 8.586 -11.036 1.00 43.71 180 ASN B C 1
ATOM 2948 O O . ASN B 1 180 ? 29.086 8.745 -12.098 1.00 45.30 180 ASN B O 1
ATOM 2953 N N . TYR B 1 181 ? 29.214 9.029 -9.889 1.00 43.96 181 TYR B N 1
ATOM 2954 C CA . TYR B 1 181 ? 27.932 9.702 -9.881 1.00 44.03 181 TYR B CA 1
ATOM 2955 C C . TYR B 1 181 ? 28.067 11.138 -9.405 1.00 44.24 181 TYR B C 1
ATOM 2956 O O . TYR B 1 181 ? 27.858 12.075 -10.183 1.00 45.67 181 TYR B O 1
ATOM 2965 N N . GLY B 1 182 ? 28.429 11.317 -8.139 1.00 43.59 182 GLY B N 1
ATOM 2966 C CA . GLY B 1 182 ? 28.578 12.662 -7.605 1.00 41.63 182 GLY B CA 1
ATOM 2967 C C . GLY B 1 182 ? 27.816 12.882 -6.315 1.00 39.70 182 GLY B C 1
ATOM 2968 O O . GLY B 1 182 ? 26.931 12.099 -5.948 1.00 40.61 182 GLY B O 1
ATOM 2969 N N . LEU B 1 183 ? 28.151 13.950 -5.612 1.00 37.86 183 LEU B N 1
ATOM 2970 C CA . LEU B 1 183 ? 27.494 14.235 -4.345 1.00 36.35 183 LEU B CA 1
ATOM 2971 C C . LEU B 1 183 ? 27.140 15.706 -4.195 1.00 35.48 183 LEU B C 1
ATOM 2972 O O . LEU B 1 183 ? 27.962 16.577 -4.477 1.00 37.04 183 LEU B O 1
ATOM 2977 N N . ILE B 1 184 ? 25.922 15.980 -3.745 1.00 33.90 184 ILE B N 1
ATOM 2978 C CA . ILE B 1 184 ? 25.490 17.354 -3.497 1.00 31.96 184 ILE B CA 1
ATOM 2979 C C . ILE B 1 184 ? 25.152 17.326 -2.022 1.00 30.90 184 ILE B C 1
ATOM 2980 O O . ILE B 1 184 ? 24.165 16.716 -1.603 1.00 31.38 184 ILE B O 1
ATOM 2985 N N . CYS B 1 185 ? 26.032 17.918 -1.225 1.00 27.87 185 CYS B N 1
ATOM 2986 C CA . CYS B 1 185 ? 25.864 17.909 0.212 1.00 27.17 185 CYS B CA 1
ATOM 2987 C C . CYS B 1 185 ? 25.338 19.265 0.692 1.00 25.47 185 CYS B C 1
ATOM 2988 O O . CYS B 1 185 ? 26.012 20.294 0.591 1.00 24.81 185 CYS B O 1
ATOM 2991 N N . VAL B 1 186 ? 24.118 19.259 1.194 1.00 24.88 186 VAL B N 1
ATOM 2992 C CA . VAL B 1 186 ? 23.481 20.480 1.654 1.00 26.53 186 VAL B CA 1
ATOM 2993 C C . VAL B 1 186 ? 23.621 20.527 3.130 1.00 29.53 186 VAL B C 1
ATOM 2994 O O . VAL B 1 186 ? 23.175 19.612 3.791 1.00 31.46 186 VAL B O 1
ATOM 2998 N N . THR B 1 187 ? 24.213 21.595 3.655 1.00 31.97 187 THR B N 1
ATOM 2999 C CA . THR B 1 187 ? 24.420 21.702 5.095 1.00 33.30 187 THR B CA 1
ATOM 3000 C C . THR B 1 187 ? 24.602 23.104 5.688 1.00 35.97 187 THR B C 1
ATOM 3001 O O . THR B 1 187 ? 24.970 24.062 4.998 1.00 32.45 187 THR B O 1
ATOM 3005 N N . ARG B 1 188 ? 24.375 23.196 6.999 1.00 40.32 188 ARG B N 1
ATOM 3006 C CA . ARG B 1 188 ? 24.541 24.450 7.734 1.00 45.19 188 ARG B CA 1
ATOM 3007 C C . ARG B 1 188 ? 26.010 24.584 8.145 1.00 46.91 188 ARG B C 1
ATOM 3008 O O . ARG B 1 188 ? 26.542 25.690 8.245 1.00 49.46 188 ARG B O 1
ATOM 3016 N N . ALA B 1 189 ? 26.643 23.438 8.407 1.00 47.91 189 ALA B N 1
ATOM 3017 C CA . ALA B 1 189 ? 28.055 23.350 8.784 1.00 48.03 189 ALA B CA 1
ATOM 3018 C C . ALA B 1 189 ? 28.838 23.059 7.496 1.00 48.42 189 ALA B C 1
ATOM 3019 O O . ALA B 1 189 ? 29.182 21.907 7.195 1.00 47.31 189 ALA B O 1
ATOM 3021 N N . GLY B 1 190 ? 29.076 24.127 6.734 1.00 49.08 190 GLY B N 1
ATOM 3022 C CA . GLY B 1 190 ? 29.787 24.029 5.478 1.00 49.53 190 GLY B CA 1
ATOM 3023 C C . GLY B 1 190 ? 31.255 23.765 5.702 1.00 50.38 190 GLY B C 1
ATOM 3024 O O . GLY B 1 190 ? 31.852 22.961 4.986 1.00 50.67 190 GLY B O 1
ATOM 3025 N N . ASN B 1 191 ? 31.841 24.427 6.698 1.00 50.70 191 ASN B N 1
ATOM 3026 C CA . ASN B 1 191 ? 33.248 24.231 6.991 1.00 50.51 191 ASN B CA 1
ATOM 3027 C C . ASN B 1 191 ? 33.476 22.809 7.493 1.00 48.46 191 ASN B C 1
ATOM 3028 O O . ASN B 1 191 ? 34.477 22.211 7.177 1.00 49.55 191 ASN B O 1
ATOM 3033 N N . ASP B 1 192 ? 32.554 22.257 8.268 1.00 47.41 192 ASP B N 1
ATOM 3034 C CA . ASP B 1 192 ? 32.716 20.889 8.730 1.00 45.05 192 ASP B CA 1
ATOM 3035 C C . ASP B 1 192 ? 32.716 19.956 7.522 1.00 42.54 192 ASP B C 1
ATOM 3036 O O . ASP B 1 192 ? 33.543 19.050 7.426 1.00 41.78 192 ASP B O 1
ATOM 3041 N N . ALA B 1 193 ? 31.801 20.174 6.591 1.00 37.99 193 ALA B N 1
ATOM 3042 C CA . ALA B 1 193 ? 31.757 19.338 5.395 1.00 35.81 193 ALA B CA 1
ATOM 3043 C C . ALA B 1 193 ? 33.020 19.509 4.540 1.00 34.83 193 ALA B C 1
ATOM 3044 O O . ALA B 1 193 ? 33.605 18.530 4.061 1.00 33.63 193 ALA B O 1
ATOM 3046 N N . GLN B 1 194 ? 33.424 20.757 4.322 1.00 34.38 194 GLN B N 1
ATOM 3047 C CA . GLN B 1 194 ? 34.622 21.054 3.542 1.00 36.23 194 GLN B CA 1
ATOM 3048 C C . GLN B 1 194 ? 35.831 20.414 4.191 1.00 36.23 194 GLN B C 1
ATOM 3049 O O . GLN B 1 194 ? 36.705 19.894 3.516 1.00 36.41 194 GLN B O 1
ATOM 3055 N N . LYS B 1 195 ? 35.872 20.465 5.513 1.00 34.94 195 LYS B N 1
ATOM 3056 C CA . LYS B 1 195 ? 36.970 19.908 6.253 1.00 36.18 195 LYS B CA 1
ATOM 3057 C C . LYS B 1 195 ? 37.033 18.390 6.102 1.00 35.83 195 LYS B C 1
ATOM 3058 O O . LYS B 1 195 ? 38.124 17.808 5.916 1.00 35.27 195 LYS B O 1
ATOM 3064 N N . PHE B 1 196 ? 35.865 17.756 6.194 1.00 33.64 196 PHE B N 1
ATOM 3065 C CA . PHE B 1 196 ? 35.752 16.310 6.083 1.00 32.98 196 PHE B CA 1
ATOM 3066 C C . PHE B 1 196 ? 36.245 15.888 4.709 1.00 32.66 196 PHE B C 1
ATOM 3067 O O . PHE B 1 196 ? 36.952 14.892 4.551 1.00 32.78 196 PHE B O 1
ATOM 3075 N N . ILE B 1 197 ? 35.851 16.650 3.706 1.00 31.77 197 ILE B N 1
ATOM 3076 C CA . ILE B 1 197 ? 36.286 16.347 2.368 1.00 32.96 197 ILE B CA 1
ATOM 3077 C C . ILE B 1 197 ? 37.806 16.502 2.281 1.00 35.39 197 ILE B C 1
ATOM 3078 O O . ILE B 1 197 ? 38.490 15.659 1.690 1.00 33.27 197 ILE B O 1
ATOM 3083 N N . TYR B 1 198 ? 38.323 17.581 2.866 1.00 35.99 198 TYR B N 1
ATOM 3084 C CA . TYR B 1 198 ? 39.757 17.847 2.867 1.00 37.50 198 TYR B CA 1
ATOM 3085 C C . TYR B 1 198 ? 40.532 16.736 3.599 1.00 37.10 198 TYR B C 1
ATOM 3086 O O . TYR B 1 198 ? 41.627 16.358 3.177 1.00 37.61 198 TYR B O 1
ATOM 3095 N N . GLU B 1 199 ? 39.963 16.193 4.666 1.00 35.61 199 GLU B N 1
ATOM 3096 C CA . GLU B 1 199 ? 40.669 15.158 5.408 1.00 35.88 199 GLU B CA 1
ATOM 3097 C C . GLU B 1 199 ? 40.689 13.743 4.829 1.00 35.21 199 GLU B C 1
ATOM 3098 O O . GLU B 1 199 ? 41.191 12.813 5.467 1.00 35.78 199 GLU B O 1
ATOM 3104 N N . SER B 1 200 ? 40.154 13.578 3.631 1.00 35.12 200 SER B N 1
ATOM 3105 C CA . SER B 1 200 ? 40.117 12.267 2.995 1.00 34.69 200 SER B CA 1
ATOM 3106 C C . SER B 1 200 ? 40.660 12.347 1.597 1.00 34.85 200 SER B C 1
ATOM 3107 O O . SER B 1 200 ? 40.219 13.181 0.804 1.00 35.28 200 SER B O 1
ATOM 3110 N N . ASP B 1 201 ? 41.596 11.462 1.276 1.00 34.34 201 ASP B N 1
ATOM 3111 C CA . ASP B 1 201 ? 42.206 11.471 -0.053 1.00 35.50 201 ASP B CA 1
ATOM 3112 C C . ASP B 1 201 ? 41.231 11.189 -1.205 1.00 33.70 201 ASP B C 1
ATOM 3113 O O . ASP B 1 201 ? 41.289 11.860 -2.244 1.00 32.38 201 ASP B O 1
ATOM 3118 N N . VAL B 1 202 ? 40.337 10.212 -1.039 1.00 33.06 202 VAL B N 1
ATOM 3119 C CA . VAL B 1 202 ? 39.372 9.922 -2.111 1.00 32.11 202 VAL B CA 1
ATOM 3120 C C . VAL B 1 202 ? 38.489 11.137 -2.350 1.00 31.19 202 VAL B C 1
ATOM 3121 O O . VAL B 1 202 ? 38.381 11.620 -3.469 1.00 30.27 202 VAL B O 1
ATOM 3125 N N . LEU B 1 203 ? 37.841 11.629 -1.300 1.00 31.74 203 LEU B N 1
ATOM 3126 C CA . LEU B 1 203 ? 36.965 12.769 -1.511 1.00 33.37 203 LEU B CA 1
ATOM 3127 C C . LEU B 1 203 ? 37.710 13.959 -2.104 1.00 34.00 203 LEU B C 1
ATOM 3128 O O . LEU B 1 203 ? 37.267 14.541 -3.104 1.00 32.66 203 LEU B O 1
ATOM 3133 N N . TRP B 1 204 ? 38.858 14.305 -1.528 1.00 35.18 204 TRP B N 1
ATOM 3134 C CA . TRP B 1 204 ? 39.604 15.432 -2.053 1.00 35.69 204 TRP B CA 1
ATOM 3135 C C . TRP B 1 204 ? 39.900 15.194 -3.521 1.00 36.21 204 TRP B C 1
ATOM 3136 O O . TRP B 1 204 ? 39.752 16.090 -4.363 1.00 35.17 204 TRP B O 1
ATOM 3147 N N . LYS B 1 205 ? 40.319 13.976 -3.839 1.00 37.52 205 LYS B N 1
ATOM 3148 C CA . LYS B 1 205 ? 40.650 13.666 -5.224 1.00 39.82 205 LYS B CA 1
ATOM 3149 C C . LYS B 1 205 ? 39.473 13.894 -6.197 1.00 39.77 205 LYS B C 1
ATOM 3150 O O . LYS B 1 205 ? 39.668 14.382 -7.320 1.00 37.65 205 LYS B O 1
ATOM 3156 N N . HIS B 1 206 ? 38.259 13.570 -5.749 1.00 39.72 206 HIS B N 1
ATOM 3157 C CA . HIS B 1 206 ? 37.055 13.743 -6.562 1.00 41.45 206 HIS B CA 1
ATOM 3158 C C . HIS B 1 206 ? 36.213 14.933 -6.131 1.00 42.54 206 HIS B C 1
ATOM 3159 O O . HIS B 1 206 ? 34.986 14.971 -6.360 1.00 43.03 206 HIS B O 1
ATOM 3166 N N . ARG B 1 207 ? 36.871 15.908 -5.512 1.00 41.55 207 ARG B N 1
ATOM 3167 C CA . ARG B 1 207 ? 36.171 17.077 -5.023 1.00 41.88 207 ARG B CA 1
ATOM 3168 C C . ARG B 1 207 ? 35.436 17.832 -6.122 1.00 41.69 207 ARG B C 1
ATOM 3169 O O . ARG B 1 207 ? 34.437 18.482 -5.847 1.00 42.80 207 ARG B O 1
ATOM 3177 N N . SER B 1 208 ? 35.903 17.731 -7.363 1.00 42.13 208 SER B N 1
ATOM 3178 C CA . SER B 1 208 ? 35.259 18.436 -8.473 1.00 43.55 208 SER B CA 1
ATOM 3179 C C . SER B 1 208 ? 33.886 17.853 -8.782 1.00 43.96 208 SER B C 1
ATOM 3180 O O . SER B 1 208 ? 33.109 18.403 -9.576 1.00 44.58 208 SER B O 1
ATOM 3183 N N . ASN B 1 209 ? 33.591 16.721 -8.169 1.00 42.62 209 ASN B N 1
ATOM 3184 C CA . ASN B 1 209 ? 32.310 16.105 -8.408 1.00 40.69 209 ASN B CA 1
ATOM 3185 C C . ASN B 1 209 ? 31.511 16.115 -7.117 1.00 38.76 209 ASN B C 1
ATOM 3186 O O . ASN B 1 209 ? 30.456 15.475 -7.019 1.00 37.98 209 ASN B O 1
ATOM 3191 N N . ILE B 1 210 ? 32.023 16.831 -6.110 1.00 36.19 210 ILE B N 1
ATOM 3192 C CA . ILE B 1 210 ? 31.324 16.947 -4.842 1.00 33.91 210 ILE B CA 1
ATOM 3193 C C . ILE B 1 210 ? 30.950 18.411 -4.648 1.00 35.70 210 ILE B C 1
ATOM 3194 O O . ILE B 1 210 ? 31.810 19.283 -4.793 1.00 38.91 210 ILE B O 1
ATOM 3199 N N . HIS B 1 211 ? 29.690 18.709 -4.349 1.00 34.25 211 HIS B N 1
ATOM 3200 C CA . HIS B 1 211 ? 29.306 20.115 -4.160 1.00 33.97 211 HIS B CA 1
ATOM 3201 C C . HIS B 1 211 ? 28.697 20.364 -2.799 1.00 32.29 211 HIS B C 1
ATOM 3202 O O . HIS B 1 211 ? 27.726 19.701 -2.405 1.00 31.71 211 HIS B O 1
ATOM 3209 N N . VAL B 1 212 ? 29.298 21.281 -2.054 1.00 28.84 212 VAL B N 1
ATOM 3210 C CA . VAL B 1 212 ? 28.786 21.604 -0.729 1.00 28.53 212 VAL B CA 1
ATOM 3211 C C . VAL B 1 212 ? 27.843 22.774 -0.916 1.00 26.62 212 VAL B C 1
ATOM 3212 O O . VAL B 1 212 ? 28.197 23.753 -1.544 1.00 28.14 212 VAL B O 1
ATOM 3216 N N . VAL B 1 213 ? 26.619 22.652 -0.436 1.00 25.30 213 VAL B N 1
ATOM 3217 C CA . VAL B 1 213 ? 25.651 23.746 -0.607 1.00 25.00 213 VAL B CA 1
ATOM 3218 C C . VAL B 1 213 ? 25.319 24.301 0.741 1.00 24.39 213 VAL B C 1
ATOM 3219 O O . VAL B 1 213 ? 24.746 23.604 1.577 1.00 24.23 213 VAL B O 1
ATOM 3223 N N . ASN B 1 214 ? 25.711 25.546 0.954 1.00 26.08 214 ASN B N 1
ATOM 3224 C CA . ASN B 1 214 ? 25.454 26.225 2.229 1.00 28.70 214 ASN B CA 1
ATOM 3225 C C . ASN B 1 214 ? 23.975 26.479 2.396 1.00 29.55 214 ASN B C 1
ATOM 3226 O O . ASN B 1 214 ? 23.320 26.937 1.467 1.00 30.51 214 ASN B O 1
ATOM 3231 N N . GLU B 1 215 ? 23.476 26.181 3.589 1.00 29.52 215 GLU B N 1
ATOM 3232 C CA . GLU B 1 215 ? 22.080 26.355 3.958 1.00 29.41 215 GLU B CA 1
ATOM 3233 C C . GLU B 1 215 ? 22.147 27.557 4.908 1.00 28.62 215 GLU B C 1
ATOM 3234 O O . GLU B 1 215 ? 22.344 27.377 6.104 1.00 28.42 215 GLU B O 1
ATOM 3240 N N . TRP B 1 216 ? 22.014 28.771 4.368 1.00 28.10 216 TRP B N 1
ATOM 3241 C CA . TRP B 1 216 ? 22.078 30.015 5.160 1.00 28.39 216 TRP B CA 1
ATOM 3242 C C . TRP B 1 216 ? 20.861 30.246 6.045 1.00 29.59 216 TRP B C 1
ATOM 3243 O O . TRP B 1 216 ? 20.956 30.979 7.030 1.00 27.32 216 TRP B O 1
ATOM 3254 N N . ILE B 1 217 ? 19.720 29.649 5.688 1.00 31.55 217 ILE B N 1
ATOM 3255 C CA . ILE B 1 217 ? 18.509 29.772 6.495 1.00 34.97 217 ILE B CA 1
ATOM 3256 C C . ILE B 1 217 ? 18.500 28.467 7.223 1.00 39.87 217 ILE B C 1
ATOM 3257 O O . ILE B 1 217 ? 17.902 27.500 6.761 1.00 41.82 217 ILE B O 1
ATOM 3262 N N . ALA B 1 218 ? 19.196 28.451 8.353 1.00 43.97 218 ALA B N 1
ATOM 3263 C CA . ALA B 1 218 ? 19.356 27.272 9.190 1.00 49.57 218 ALA B CA 1
ATOM 3264 C C . ALA B 1 218 ? 18.078 26.676 9.695 1.00 52.73 218 ALA B C 1
ATOM 3265 O O . ALA B 1 218 ? 17.490 27.169 10.658 1.00 55.14 218 ALA B O 1
ATOM 3267 N N . ASN B 1 219 ? 17.645 25.610 9.050 1.00 54.97 219 ASN B N 1
ATOM 3268 C CA . ASN B 1 219 ? 16.472 24.949 9.540 1.00 57.19 219 ASN B CA 1
ATOM 3269 C C . ASN B 1 219 ? 16.933 23.563 9.986 1.00 56.55 219 ASN B C 1
ATOM 3270 O O . ASN B 1 219 ? 17.939 23.013 9.507 1.00 56.58 219 ASN B O 1
ATOM 3275 N N . ASP B 1 220 ? 16.205 23.023 10.939 1.00 54.69 220 ASP B N 1
ATOM 3276 C CA . ASP B 1 220 ? 16.599 21.779 11.549 1.00 53.49 220 ASP B CA 1
ATOM 3277 C C . ASP B 1 220 ? 15.644 20.639 11.257 1.00 49.22 220 ASP B C 1
ATOM 3278 O O . ASP B 1 220 ? 16.049 19.606 10.733 1.00 53.59 220 ASP B O 1
ATOM 3283 N N . ILE B 1 221 ? 14.383 20.849 11.587 1.00 43.57 221 ILE B N 1
ATOM 3284 C CA . ILE B 1 221 ? 13.318 19.862 11.459 1.00 37.95 221 ILE B CA 1
ATOM 3285 C C . ILE B 1 221 ? 13.787 18.441 11.152 1.00 35.52 221 ILE B C 1
ATOM 3286 O O . ILE B 1 221 ? 13.537 17.904 10.062 1.00 34.36 221 ILE B O 1
ATOM 3291 N N . SER B 1 222 ? 14.465 17.822 12.125 1.00 31.80 222 SER B N 1
ATOM 3292 C CA . SER B 1 222 ? 14.962 16.454 11.937 1.00 29.22 222 SER B CA 1
ATOM 3293 C C . SER B 1 222 ? 13.798 15.508 12.229 1.00 25.91 222 SER B C 1
ATOM 3294 O O . SER B 1 222 ? 12.870 15.866 12.964 1.00 24.01 222 SER B O 1
ATOM 3297 N N . SER B 1 223 ? 13.839 14.325 11.623 1.00 23.27 223 SER B N 1
ATOM 3298 C CA . SER B 1 223 ? 12.785 13.325 11.838 1.00 23.99 223 SER B CA 1
ATOM 3299 C C . SER B 1 223 ? 12.757 12.962 13.314 1.00 21.11 223 SER B C 1
ATOM 3300 O O . SER B 1 223 ? 11.705 12.850 13.943 1.00 22.78 223 SER B O 1
ATOM 3303 N N . THR B 1 224 ? 13.934 12.812 13.882 1.00 21.37 224 THR B N 1
ATOM 3304 C CA . THR B 1 224 ? 13.988 12.476 15.299 1.00 23.24 224 THR B CA 1
ATOM 3305 C C . THR B 1 224 ? 13.209 13.464 16.159 1.00 23.68 224 THR B C 1
ATOM 3306 O O . THR B 1 224 ? 12.454 13.060 17.057 1.00 25.09 224 THR B O 1
ATOM 3310 N N . LYS B 1 225 ? 13.359 14.754 15.887 1.00 22.61 225 LYS B N 1
ATOM 3311 C CA . LYS B 1 225 ? 12.625 15.744 16.675 1.00 22.28 225 LYS B CA 1
ATOM 3312 C C . LYS B 1 225 ? 11.139 15.747 16.410 1.00 20.75 225 LYS B C 1
ATOM 3313 O O . LYS B 1 225 ? 10.337 16.113 17.294 1.00 20.30 225 LYS B O 1
ATOM 3319 N N . ILE B 1 226 ? 10.770 15.362 15.188 1.00 21.39 226 ILE B N 1
ATOM 3320 C CA . ILE B 1 226 ? 9.359 15.314 14.826 1.00 22.77 226 ILE B CA 1
ATOM 3321 C C . ILE B 1 226 ? 8.693 14.111 15.578 1.00 22.68 226 ILE B C 1
ATOM 3322 O O . ILE B 1 226 ? 7.644 14.272 16.187 1.00 24.64 226 ILE B O 1
ATOM 3327 N N . ARG B 1 227 ? 9.303 12.924 15.515 1.00 22.42 227 ARG B N 1
ATOM 3328 C CA . ARG B 1 227 ? 8.768 11.749 16.248 1.00 24.24 227 ARG B CA 1
ATOM 3329 C C . ARG B 1 227 ? 8.719 12.126 17.740 1.00 24.04 227 ARG B C 1
ATOM 3330 O O . ARG B 1 227 ? 7.725 11.881 18.436 1.00 24.23 227 ARG B O 1
ATOM 3338 N N . ARG B 1 228 ? 9.789 12.744 18.239 1.00 23.63 228 ARG B N 1
ATOM 3339 C CA . ARG B 1 228 ? 9.764 13.146 19.656 1.00 22.43 228 ARG B CA 1
ATOM 3340 C C . ARG B 1 228 ? 8.566 14.064 19.934 1.00 21.20 228 ARG B C 1
ATOM 3341 O O . ARG B 1 228 ? 7.832 13.833 20.905 1.00 21.22 228 ARG B O 1
ATOM 3349 N N . ALA B 1 229 ? 8.343 15.097 19.102 1.00 18.55 229 ALA B N 1
ATOM 3350 C CA . ALA B 1 229 ? 7.182 15.963 19.360 1.00 19.04 229 ALA B CA 1
ATOM 3351 C C . ALA B 1 229 ? 5.836 15.199 19.306 1.00 20.40 229 ALA B C 1
ATOM 3352 O O . ALA B 1 229 ? 4.920 15.472 20.101 1.00 21.02 229 ALA B O 1
ATOM 3354 N N . LEU B 1 230 ? 5.702 14.263 18.350 1.00 21.01 230 LEU B N 1
ATOM 3355 C CA . LEU B 1 230 ? 4.469 13.465 18.205 1.00 20.07 230 LEU B CA 1
ATOM 3356 C C . LEU B 1 230 ? 4.237 12.619 19.432 1.00 22.35 230 LEU B C 1
ATOM 3357 O O . LEU B 1 230 ? 3.141 12.608 19.978 1.00 23.45 230 LEU B O 1
ATOM 3362 N N . ARG B 1 231 ? 5.270 11.924 19.900 1.00 25.07 231 ARG B N 1
ATOM 3363 C CA . ARG B 1 231 ? 5.123 11.151 21.136 1.00 26.61 231 ARG B CA 1
ATOM 3364 C C . ARG B 1 231 ? 4.578 12.041 22.268 1.00 28.21 231 ARG B C 1
ATOM 3365 O O . ARG B 1 231 ? 3.790 11.582 23.121 1.00 29.25 231 ARG B O 1
ATOM 3373 N N . ARG B 1 232 ? 4.964 13.317 22.271 1.00 27.18 232 ARG B N 1
ATOM 3374 C CA . ARG B 1 232 ? 4.525 14.201 23.344 1.00 26.51 232 ARG B CA 1
ATOM 3375 C C . ARG B 1 232 ? 3.263 14.949 23.059 1.00 26.68 232 ARG B C 1
ATOM 3376 O O . ARG B 1 232 ? 2.841 15.793 23.850 1.00 27.20 232 ARG B O 1
ATOM 3384 N N . GLY B 1 233 ? 2.625 14.642 21.938 1.00 25.75 233 GLY B N 1
ATOM 3385 C CA . GLY B 1 233 ? 1.411 15.363 21.634 1.00 23.24 233 GLY B CA 1
ATOM 3386 C C . GLY B 1 233 ? 1.703 16.821 21.278 1.00 25.84 233 GLY B C 1
ATOM 3387 O O . GLY B 1 233 ? 0.835 17.681 21.370 1.00 23.98 233 GLY B O 1
ATOM 3388 N N . GLN B 1 234 ? 2.917 17.149 20.870 1.00 25.33 234 GLN B N 1
ATOM 3389 C CA . GLN B 1 234 ? 3.110 18.563 20.527 1.00 27.97 234 GLN B CA 1
ATOM 3390 C C . GLN B 1 234 ? 2.813 18.822 19.062 1.00 27.27 234 GLN B C 1
ATOM 3391 O O . GLN B 1 234 ? 2.936 17.931 18.249 1.00 26.33 234 GLN B O 1
ATOM 3397 N N . SER B 1 235 ? 2.452 20.053 18.716 1.00 29.02 235 SER B N 1
ATOM 3398 C CA . SER B 1 235 ? 2.157 20.388 17.313 1.00 26.45 235 SER B CA 1
ATOM 3399 C C . SER B 1 235 ? 3.311 20.307 16.341 1.00 25.97 235 SER B C 1
ATOM 3400 O O . SER B 1 235 ? 4.378 20.838 16.602 1.00 26.55 235 SER B O 1
ATOM 3403 N N . ILE B 1 236 ? 3.103 19.650 15.205 1.00 25.18 236 ILE B N 1
ATOM 3404 C CA . ILE B 1 236 ? 4.135 19.653 14.170 1.00 25.00 236 ILE B CA 1
ATOM 3405 C C . ILE B 1 236 ? 3.637 20.406 12.919 1.00 23.51 236 ILE B C 1
ATOM 3406 O O . ILE B 1 236 ? 4.154 20.232 11.826 1.00 24.26 236 ILE B O 1
ATOM 3411 N N . ARG B 1 237 ? 2.628 21.241 13.111 1.00 24.71 237 ARG B N 1
ATOM 3412 C CA . ARG B 1 237 ? 2.068 22.054 12.045 1.00 26.53 237 ARG B CA 1
ATOM 3413 C C . ARG B 1 237 ? 3.192 22.979 11.551 1.00 26.99 237 ARG B C 1
ATOM 3414 O O . ARG B 1 237 ? 3.956 23.567 12.338 1.00 25.22 237 ARG B O 1
ATOM 3422 N N . TYR B 1 238 ? 3.290 23.078 10.237 1.00 23.96 238 TYR B N 1
ATOM 3423 C CA . TYR B 1 238 ? 4.265 23.911 9.585 1.00 24.05 238 TYR B CA 1
ATOM 3424 C C . TYR B 1 238 ? 5.641 23.344 9.588 1.00 23.84 238 TYR B C 1
ATOM 3425 O O . TYR B 1 238 ? 6.571 23.998 9.130 1.00 25.94 238 TYR B O 1
ATOM 3434 N N . LEU B 1 239 ? 5.798 22.127 10.085 1.00 22.31 239 LEU B N 1
ATOM 3435 C CA . LEU B 1 239 ? 7.129 21.511 10.035 1.00 22.40 239 LEU B CA 1
ATOM 3436 C C . LEU B 1 239 ? 7.148 20.446 8.963 1.00 20.74 239 LEU B C 1
ATOM 3437 O O . LEU B 1 239 ? 8.199 20.070 8.464 1.00 21.77 239 LEU B O 1
ATOM 3442 N N . VAL B 1 240 ? 5.966 19.929 8.636 1.00 21.28 240 VAL B N 1
ATOM 3443 C CA . VAL B 1 240 ? 5.818 18.914 7.588 1.00 21.62 240 VAL B CA 1
ATOM 3444 C C . VAL B 1 240 ? 4.610 19.374 6.775 1.00 22.65 240 VAL B C 1
ATOM 3445 O O . VAL B 1 240 ? 3.849 20.244 7.219 1.00 22.69 240 VAL B O 1
ATOM 3449 N N . PRO B 1 241 ? 4.442 18.831 5.568 1.00 22.33 241 PRO B N 1
ATOM 3450 C CA . PRO B 1 241 ? 3.307 19.216 4.734 1.00 22.33 241 PRO B CA 1
ATOM 3451 C C . PRO B 1 241 ? 1.976 18.764 5.381 1.00 26.58 241 PRO B C 1
ATOM 3452 O O . PRO B 1 241 ? 1.884 17.657 5.927 1.00 25.52 241 PRO B O 1
ATOM 3456 N N . ASP B 1 242 ? 0.965 19.629 5.348 1.00 28.52 242 ASP B N 1
ATOM 3457 C CA . ASP B 1 242 ? -0.357 19.290 5.872 1.00 31.86 242 ASP B CA 1
ATOM 3458 C C . ASP B 1 242 ? -0.830 17.851 5.573 1.00 30.99 242 ASP B C 1
ATOM 3459 O O . ASP B 1 242 ? -1.362 17.181 6.446 1.00 30.28 242 ASP B O 1
ATOM 3464 N N . LEU B 1 243 ? -0.644 17.384 4.343 1.00 31.50 243 LEU B N 1
ATOM 3465 C CA . LEU B 1 243 ? -1.092 16.036 3.963 1.00 31.52 243 LEU B CA 1
ATOM 3466 C C . LEU B 1 243 ? -0.376 14.975 4.749 1.00 30.74 243 LEU B C 1
ATOM 3467 O O . LEU B 1 243 ? -0.989 13.976 5.128 1.00 31.44 243 LEU B O 1
ATOM 3472 N N . VAL B 1 244 ? 0.920 15.186 4.978 1.00 29.10 244 VAL B N 1
ATOM 3473 C CA . VAL B 1 244 ? 1.720 14.253 5.754 1.00 27.64 244 VAL B CA 1
ATOM 3474 C C . VAL B 1 244 ? 1.250 14.264 7.205 1.00 28.96 244 VAL B C 1
ATOM 3475 O O . VAL B 1 244 ? 1.063 13.212 7.861 1.00 26.52 244 VAL B O 1
ATOM 3479 N N . GLN B 1 245 ? 1.044 15.469 7.699 1.00 30.50 245 GLN B N 1
ATOM 3480 C CA . GLN B 1 245 ? 0.609 15.641 9.064 1.00 32.31 245 GLN B CA 1
ATOM 3481 C C . GLN B 1 245 ? -0.712 14.926 9.278 1.00 33.05 245 GLN B C 1
ATOM 3482 O O . GLN B 1 245 ? -0.911 14.220 10.278 1.00 32.87 245 GLN B O 1
ATOM 3488 N N . GLU B 1 246 ? -1.615 15.135 8.333 1.00 33.57 246 GLU B N 1
ATOM 3489 C CA . GLU B 1 246 ? -2.932 14.558 8.393 1.00 35.26 246 GLU B CA 1
ATOM 3490 C C . GLU B 1 246 ? -2.864 13.039 8.357 1.00 33.79 246 GLU B C 1
ATOM 3491 O O . GLU B 1 246 ? -3.592 12.363 9.090 1.00 34.78 246 GLU B O 1
ATOM 3497 N N . TYR B 1 247 ? -1.966 12.503 7.542 1.00 30.30 247 TYR B N 1
ATOM 3498 C CA . TYR B 1 247 ? -1.786 11.065 7.461 1.00 28.64 247 TYR B CA 1
ATOM 3499 C C . TYR B 1 247 ? -1.251 10.513 8.780 1.00 28.83 247 TYR B C 1
ATOM 3500 O O . TYR B 1 247 ? -1.776 9.527 9.319 1.00 28.58 247 TYR B O 1
ATOM 3509 N N . ILE B 1 248 ? -0.207 11.160 9.301 1.00 28.84 248 ILE B N 1
ATOM 3510 C CA . ILE B 1 248 ? 0.392 10.764 10.566 1.00 26.56 248 ILE B CA 1
ATOM 3511 C C . ILE B 1 248 ? -0.669 10.698 11.642 1.00 28.77 248 ILE B C 1
ATOM 3512 O O . ILE B 1 248 ? -0.694 9.742 12.429 1.00 26.88 248 ILE B O 1
ATOM 3517 N N . GLU B 1 249 ? -1.547 11.700 11.679 1.00 31.14 249 GLU B N 1
ATOM 3518 C CA . GLU B 1 249 ? -2.618 11.722 12.664 1.00 35.66 249 GLU B CA 1
ATOM 3519 C C . GLU B 1 249 ? -3.634 10.614 12.386 1.00 37.43 249 GLU B C 1
ATOM 3520 O O . GLU B 1 249 ? -4.011 9.890 13.288 1.00 39.15 249 GLU B O 1
ATOM 3526 N N . LYS B 1 250 ? -4.045 10.443 11.136 1.00 39.39 250 LYS B N 1
ATOM 3527 C CA . LYS B 1 250 ? -5.020 9.406 10.821 1.00 40.95 250 LYS B CA 1
ATOM 3528 C C . LYS B 1 250 ? -4.591 8.012 11.266 1.00 41.16 250 LYS B C 1
ATOM 3529 O O . LYS B 1 250 ? -5.402 7.241 11.760 1.00 43.22 250 LYS B O 1
ATOM 3535 N N . HIS B 1 251 ? -3.327 7.679 11.091 1.00 38.99 251 HIS B N 1
ATOM 3536 C CA . HIS B 1 251 ? -2.858 6.364 11.473 1.00 39.31 251 HIS B CA 1
ATOM 3537 C C . HIS B 1 251 ? -2.090 6.305 12.793 1.00 38.97 251 HIS B C 1
ATOM 3538 O O . HIS B 1 251 ? -1.538 5.247 13.106 1.00 37.31 251 HIS B O 1
ATOM 3545 N N . ASN B 1 252 ? -2.058 7.419 13.549 1.00 38.98 252 ASN B N 1
ATOM 3546 C CA . ASN B 1 252 ? -1.323 7.510 14.835 1.00 39.27 252 ASN B CA 1
ATOM 3547 C C . ASN B 1 252 ? 0.067 6.899 14.711 1.00 36.83 252 ASN B C 1
ATOM 3548 O O . ASN B 1 252 ? 0.463 6.065 15.509 1.00 35.82 252 ASN B O 1
ATOM 3553 N N . LEU B 1 253 ? 0.807 7.362 13.717 1.00 35.88 253 LEU B N 1
ATOM 3554 C CA . LEU B 1 253 ? 2.092 6.808 13.376 1.00 36.29 253 LEU B CA 1
ATOM 3555 C C . LEU B 1 253 ? 3.248 6.667 14.316 1.00 37.98 253 LEU B C 1
ATOM 3556 O O . LEU B 1 253 ? 3.933 5.608 14.290 1.00 42.29 253 LEU B O 1
ATOM 3561 N N . TYR B 1 254 ? 3.492 7.672 15.147 1.00 33.73 254 TYR B N 1
ATOM 3562 C CA . TYR B 1 254 ? 4.651 7.587 16.007 1.00 31.19 254 TYR B CA 1
ATOM 3563 C C . TYR B 1 254 ? 4.412 7.491 17.502 1.00 32.26 254 TYR B C 1
ATOM 3564 O O . TYR B 1 254 ? 3.607 8.234 18.069 1.00 33.25 254 TYR B O 1
ATOM 3573 N N . SER B 1 255 ? 5.149 6.573 18.138 1.00 34.14 255 SER B N 1
ATOM 3574 C CA . SER B 1 255 ? 5.000 6.314 19.582 1.00 35.05 255 SER B CA 1
ATOM 3575 C C . SER B 1 255 ? 6.270 5.719 20.198 1.00 34.73 255 SER B C 1
ATOM 3576 O O . SER B 1 255 ? 7.265 5.447 19.490 1.00 33.72 255 SER B O 1
ATOM 3579 N N . SER B 1 256 ? 6.209 5.472 21.513 1.00 35.15 256 SER B N 1
ATOM 3580 C CA . SER B 1 256 ? 7.323 4.872 22.231 1.00 38.41 256 SER B CA 1
ATOM 3581 C C . SER B 1 256 ? 7.566 3.504 21.604 1.00 39.66 256 SER B C 1
ATOM 3582 O O . SER B 1 256 ? 8.713 3.103 21.385 1.00 40.63 256 SER B O 1
ATOM 3585 N N . GLU B 1 257 ? 6.468 2.799 21.314 1.00 42.42 257 GLU B N 1
ATOM 3586 C CA . GLU B 1 257 ? 6.508 1.483 20.671 1.00 43.49 257 GLU B CA 1
ATOM 3587 C C . GLU B 1 257 ? 7.271 1.544 19.354 1.00 42.46 257 GLU B C 1
ATOM 3588 O O . GLU B 1 257 ? 8.257 0.811 19.155 1.00 41.42 257 GLU B O 1
ATOM 3594 N N . SER B 1 258 ? 6.795 2.401 18.438 1.00 39.53 258 SER B N 1
ATOM 3595 C CA . SER B 1 258 ? 7.456 2.509 17.141 1.00 38.34 258 SER B CA 1
ATOM 3596 C C . SER B 1 258 ? 8.934 2.819 17.336 1.00 37.48 258 SER B C 1
ATOM 3597 O O . SER B 1 258 ? 9.798 2.329 16.585 1.00 34.85 258 SER B O 1
ATOM 3600 N N . GLU B 1 259 ? 9.218 3.608 18.371 1.00 36.98 259 GLU B N 1
ATOM 3601 C CA . GLU B 1 259 ? 10.594 4.002 18.653 1.00 39.07 259 GLU B CA 1
ATOM 3602 C C . GLU B 1 259 ? 11.513 2.802 19.026 1.00 40.34 259 GLU B C 1
ATOM 3603 O O . GLU B 1 259 ? 12.718 2.828 18.760 1.00 40.22 259 GLU B O 1
ATOM 3609 N N . ASP B 1 260 ? 10.943 1.743 19.599 1.00 42.03 260 ASP B N 1
ATOM 3610 C CA . ASP B 1 260 ? 11.726 0.545 19.931 1.00 45.11 260 ASP B CA 1
ATOM 3611 C C . ASP B 1 260 ? 11.999 -0.381 18.767 1.00 44.87 260 ASP B C 1
ATOM 3612 O O . ASP B 1 260 ? 12.797 -1.305 18.897 1.00 45.33 260 ASP B O 1
ATOM 3617 N N . ARG B 1 261 ? 11.329 -0.177 17.643 1.00 43.69 261 ARG B N 1
ATOM 3618 C CA . ARG B 1 261 ? 11.555 -1.048 16.508 1.00 43.00 261 ARG B CA 1
ATOM 3619 C C . ARG B 1 261 ? 13.042 -1.263 16.231 1.00 43.19 261 ARG B C 1
ATOM 3620 O O . ARG B 1 261 ? 13.832 -0.303 16.188 1.00 42.44 261 ARG B O 1
ATOM 3628 N N . ASN B 1 262 ? 13.405 -2.530 16.035 1.00 44.01 262 ASN B N 1
ATOM 3629 C CA . ASN B 1 262 ? 14.769 -2.944 15.753 1.00 44.60 262 ASN B CA 1
ATOM 3630 C C . ASN B 1 262 ? 15.691 -2.603 16.889 1.00 45.27 262 ASN B C 1
ATOM 3631 O O . ASN B 1 262 ? 16.909 -2.456 16.691 1.00 43.20 262 ASN B O 1
ATOM 3636 N N . ALA B 1 263 ? 15.105 -2.440 18.074 1.00 46.15 263 ALA B N 1
ATOM 3637 C CA . ALA B 1 263 ? 15.907 -2.155 19.263 1.00 48.27 263 ALA B CA 1
ATOM 3638 C C . ALA B 1 263 ? 16.871 -3.325 19.334 1.00 48.37 263 ALA B C 1
ATOM 3639 O O . ALA B 1 263 ? 16.481 -4.474 19.105 1.00 48.01 263 ALA B O 1
ATOM 3641 N N . GLY B 1 264 ? 18.131 -3.036 19.604 1.00 48.51 264 GLY B N 1
ATOM 3642 C CA . GLY B 1 264 ? 19.089 -4.112 19.686 1.00 49.67 264 GLY B CA 1
ATOM 3643 C C . GLY B 1 264 ? 19.582 -4.644 18.356 1.00 50.36 264 GLY B C 1
ATOM 3644 O O . GLY B 1 264 ? 20.710 -5.141 18.290 1.00 52.03 264 GLY B O 1
ATOM 3645 N N . VAL B 1 265 ? 18.789 -4.545 17.290 1.00 49.44 265 VAL B N 1
ATOM 3646 C CA . VAL B 1 265 ? 19.243 -5.080 16.000 1.00 48.00 265 VAL B CA 1
ATOM 3647 C C . VAL B 1 265 ? 20.411 -4.296 15.413 1.00 47.39 265 VAL B C 1
ATOM 3648 O O . VAL B 1 265 ? 20.530 -3.093 15.622 1.00 48.49 265 VAL B O 1
ATOM 3652 N N . ILE B 1 266 ? 21.265 -4.979 14.668 1.00 46.34 266 ILE B N 1
ATOM 3653 C CA . ILE B 1 266 ? 22.424 -4.338 14.069 1.00 46.42 266 ILE B CA 1
ATOM 3654 C C . ILE B 1 266 ? 22.107 -3.854 12.666 1.00 46.43 266 ILE B C 1
ATOM 3655 O O . ILE B 1 266 ? 21.708 -4.649 11.813 1.00 47.00 266 ILE B O 1
ATOM 3660 N N . LEU B 1 267 ? 22.288 -2.551 12.434 1.00 45.68 267 LEU B N 1
ATOM 3661 C CA . LEU B 1 267 ? 22.024 -1.929 11.140 1.00 43.76 267 LEU B CA 1
ATOM 3662 C C . LEU B 1 267 ? 22.622 -2.747 10.000 1.00 44.07 267 LEU B C 1
ATOM 3663 O O . LEU B 1 267 ? 23.817 -3.044 9.989 1.00 43.83 267 LEU B O 1
ATOM 3668 N N . ALA B 1 268 ? 21.772 -3.083 9.034 1.00 44.32 268 ALA B N 1
ATOM 3669 C CA . ALA B 1 268 ? 22.141 -3.891 7.879 1.00 44.92 268 ALA B CA 1
ATOM 3670 C C . ALA B 1 268 ? 23.531 -3.695 7.282 1.00 46.03 268 ALA B C 1
ATOM 3671 O O . ALA B 1 268 ? 24.269 -4.659 7.127 1.00 46.88 268 ALA B O 1
ATOM 3673 N N . PRO B 1 269 ? 23.908 -2.455 6.922 1.00 47.31 269 PRO B N 1
ATOM 3674 C CA . PRO B 1 269 ? 25.248 -2.230 6.335 1.00 48.11 269 PRO B CA 1
ATOM 3675 C C . PRO B 1 269 ? 26.362 -2.796 7.225 1.00 49.41 269 PRO B C 1
ATOM 3676 O O . PRO B 1 269 ? 27.342 -3.353 6.732 1.00 48.82 269 PRO B O 1
ATOM 3680 N N . LEU B 1 270 ? 26.195 -2.612 8.534 1.00 50.00 270 LEU B N 1
ATOM 3681 C CA . LEU B 1 270 ? 27.148 -3.068 9.537 1.00 53.06 270 LEU B CA 1
ATOM 3682 C C . LEU B 1 270 ? 27.138 -4.588 9.671 1.00 55.82 270 LEU B C 1
ATOM 3683 O O . LEU B 1 270 ? 28.196 -5.222 9.729 1.00 55.44 270 LEU B O 1
ATOM 3688 N N . GLN B 1 271 ? 25.939 -5.164 9.741 1.00 58.69 271 GLN B N 1
ATOM 3689 C CA . GLN B 1 271 ? 25.801 -6.607 9.836 1.00 60.91 271 GLN B CA 1
ATOM 3690 C C . GLN B 1 271 ? 26.470 -7.252 8.626 1.00 61.15 271 GLN B C 1
ATOM 3691 O O . GLN B 1 271 ? 27.127 -8.276 8.754 1.00 61.76 271 GLN B O 1
ATOM 3697 N N . ARG B 1 272 ? 26.318 -6.624 7.463 1.00 61.35 272 ARG B N 1
ATOM 3698 C CA . ARG B 1 272 ? 26.865 -7.138 6.216 1.00 62.18 272 ARG B CA 1
ATOM 3699 C C . ARG B 1 272 ? 28.370 -6.943 6.037 1.00 64.72 272 ARG B C 1
ATOM 3700 O O . ARG B 1 272 ? 29.069 -7.859 5.594 1.00 65.83 272 ARG B O 1
ATOM 3708 N N . ASN B 1 273 ? 28.882 -5.760 6.365 1.00 66.63 273 ASN B N 1
ATOM 3709 C CA . ASN B 1 273 ? 30.313 -5.507 6.209 1.00 68.94 273 ASN B CA 1
ATOM 3710 C C . ASN B 1 273 ? 31.086 -6.079 7.408 1.00 71.75 273 ASN B C 1
ATOM 3711 O O . ASN B 1 273 ? 32.286 -5.846 7.572 1.00 71.87 273 ASN B O 1
ATOM 3716 N N . THR B 1 274 ? 30.371 -6.832 8.240 1.00 75.16 274 THR B N 1
ATOM 3717 C CA . THR B 1 274 ? 30.931 -7.493 9.421 1.00 78.35 274 THR B CA 1
ATOM 3718 C C . THR B 1 274 ? 30.474 -8.963 9.392 1.00 80.31 274 THR B C 1
ATOM 3719 O O . THR B 1 274 ? 31.082 -9.794 8.694 1.00 80.29 274 THR B O 1
ATOM 3723 N N . ALA B 1 275 ? 29.393 -9.262 10.125 1.00 82.22 275 ALA B N 1
ATOM 3724 C CA . ALA B 1 275 ? 28.814 -10.613 10.228 1.00 83.68 275 ALA B CA 1
ATOM 3725 C C . ALA B 1 275 ? 29.851 -11.687 10.592 1.00 84.65 275 ALA B C 1
ATOM 3726 O O . ALA B 1 275 ? 29.512 -12.747 11.135 1.00 84.83 275 ALA B O 1
ATOM 3728 N N . LYS C 1 6 ? -0.116 27.532 49.075 1.00 53.68 6 LYS C N 1
ATOM 3729 C CA . LYS C 1 6 ? 1.372 27.378 49.062 1.00 53.49 6 LYS C CA 1
ATOM 3730 C C . LYS C 1 6 ? 1.836 26.053 49.639 1.00 53.20 6 LYS C C 1
ATOM 3731 O O . LYS C 1 6 ? 1.646 25.786 50.825 1.00 53.80 6 LYS C O 1
ATOM 3737 N N . THR C 1 7 ? 2.450 25.229 48.794 1.00 52.64 7 THR C N 1
ATOM 3738 C CA . THR C 1 7 ? 2.973 23.920 49.201 1.00 51.19 7 THR C CA 1
ATOM 3739 C C . THR C 1 7 ? 4.261 24.058 50.018 1.00 50.17 7 THR C C 1
ATOM 3740 O O . THR C 1 7 ? 5.206 24.720 49.567 1.00 50.58 7 THR C O 1
ATOM 3744 N N . GLU C 1 8 ? 4.312 23.448 51.205 1.00 47.52 8 GLU C N 1
ATOM 3745 C CA . GLU C 1 8 ? 5.534 23.511 52.002 1.00 44.94 8 GLU C CA 1
ATOM 3746 C C . GLU C 1 8 ? 6.499 22.492 51.403 1.00 43.37 8 GLU C C 1
ATOM 3747 O O . GLU C 1 8 ? 6.078 21.443 50.907 1.00 43.12 8 GLU C O 1
ATOM 3753 N N . VAL C 1 9 ? 7.793 22.800 51.435 1.00 41.44 9 VAL C N 1
ATOM 3754 C CA . VAL C 1 9 ? 8.784 21.925 50.819 1.00 37.76 9 VAL C CA 1
ATOM 3755 C C . VAL C 1 9 ? 10.037 21.772 51.649 1.00 35.85 9 VAL C C 1
ATOM 3756 O O . VAL C 1 9 ? 10.474 22.713 52.302 1.00 33.81 9 VAL C O 1
ATOM 3760 N N . VAL C 1 10 ? 10.597 20.565 51.620 1.00 33.33 10 VAL C N 1
ATOM 3761 C CA . VAL C 1 10 ? 11.819 20.259 52.323 1.00 30.14 10 VAL C CA 1
ATOM 3762 C C . VAL C 1 10 ? 12.854 19.909 51.287 1.00 28.88 10 VAL C C 1
ATOM 3763 O O . VAL C 1 10 ? 12.651 19.016 50.459 1.00 27.73 10 VAL C O 1
ATOM 3767 N N . LEU C 1 11 ? 13.972 20.617 51.334 1.00 27.69 11 LEU C N 1
ATOM 3768 C CA . LEU C 1 11 ? 15.039 20.390 50.383 1.00 25.99 11 LEU C CA 1
ATOM 3769 C C . LEU C 1 11 ? 15.994 19.355 50.935 1.00 26.44 11 LEU C C 1
ATOM 3770 O O . LEU C 1 11 ? 16.580 19.529 52.002 1.00 28.03 11 LEU C O 1
ATOM 3775 N N . LEU C 1 12 ? 16.166 18.275 50.192 1.00 25.48 12 LEU C N 1
ATOM 3776 C CA . LEU C 1 12 ? 17.024 17.195 50.615 1.00 24.65 12 LEU C CA 1
ATOM 3777 C C . LEU C 1 12 ? 18.164 17.023 49.679 1.00 23.26 12 LEU C C 1
ATOM 3778 O O . LEU C 1 12 ? 17.963 16.603 48.559 1.00 24.47 12 LEU C O 1
ATOM 3783 N N . ALA C 1 13 ? 19.376 17.313 50.131 1.00 23.88 13 ALA C N 1
ATOM 3784 C CA . ALA C 1 13 ? 20.542 17.118 49.279 1.00 22.53 13 ALA C CA 1
ATOM 3785 C C . ALA C 1 13 ? 21.322 15.843 49.671 1.00 23.41 13 ALA C C 1
ATOM 3786 O O . ALA C 1 13 ? 21.947 15.805 50.742 1.00 22.63 13 ALA C O 1
ATOM 3788 N N . CYS C 1 14 ? 21.274 14.808 48.829 1.00 23.48 14 CYS C N 1
ATOM 3789 C CA . CYS C 1 14 ? 22.047 13.596 49.082 1.00 25.06 14 CYS C CA 1
ATOM 3790 C C . CYS C 1 14 ? 23.366 13.809 48.385 1.00 25.50 14 CYS C C 1
ATOM 3791 O O . CYS C 1 14 ? 23.399 14.264 47.272 1.00 27.58 14 CYS C O 1
ATOM 3794 N N . GLY C 1 15 ? 24.473 13.476 49.021 1.00 26.63 15 GLY C N 1
ATOM 3795 C CA . GLY C 1 15 ? 25.746 13.676 48.355 1.00 24.43 15 GLY C CA 1
ATOM 3796 C C . GLY C 1 15 ? 26.862 13.080 49.176 1.00 24.61 15 GLY C C 1
ATOM 3797 O O . GLY C 1 15 ? 26.617 12.514 50.227 1.00 25.89 15 GLY C O 1
ATOM 3798 N N . SER C 1 16 ? 28.090 13.182 48.698 1.00 23.98 16 SER C N 1
ATOM 3799 C CA . SER C 1 16 ? 29.190 12.653 49.458 1.00 23.82 16 SER C CA 1
ATOM 3800 C C . SER C 1 16 ? 29.708 13.658 50.479 1.00 24.08 16 SER C C 1
ATOM 3801 O O . SER C 1 16 ? 30.109 13.255 51.558 1.00 22.36 16 SER C O 1
ATOM 3804 N N . PHE C 1 17 ? 29.686 14.955 50.134 1.00 21.71 17 PHE C N 1
ATOM 3805 C CA . PHE C 1 17 ? 30.186 16.003 51.001 1.00 21.11 17 PHE C CA 1
ATOM 3806 C C . PHE C 1 17 ? 31.565 15.611 51.516 1.00 20.44 17 PHE C C 1
ATOM 3807 O O . PHE C 1 17 ? 31.795 15.480 52.724 1.00 21.83 17 PHE C O 1
ATOM 3815 N N . ASN C 1 18 ? 32.477 15.462 50.570 1.00 18.58 18 ASN C N 1
ATOM 3816 C CA . ASN C 1 18 ? 33.837 14.984 50.815 1.00 19.24 18 ASN C CA 1
ATOM 3817 C C . ASN C 1 18 ? 34.943 15.936 50.353 1.00 18.64 18 ASN C C 1
ATOM 3818 O O . ASN C 1 18 ? 35.773 15.574 49.532 1.00 19.04 18 ASN C O 1
ATOM 3823 N N . PRO C 1 19 ? 35.053 17.103 50.986 1.00 19.43 19 PRO C N 1
ATOM 3824 C CA . PRO C 1 19 ? 34.241 17.568 52.122 1.00 18.98 19 PRO C CA 1
ATOM 3825 C C . PRO C 1 19 ? 33.139 18.535 51.744 1.00 18.81 19 PRO C C 1
ATOM 3826 O O . PRO C 1 19 ? 33.018 18.919 50.603 1.00 20.56 19 PRO C O 1
ATOM 3830 N N . ILE C 1 20 ? 32.305 18.922 52.693 1.00 19.98 20 ILE C N 1
ATOM 3831 C CA . ILE C 1 20 ? 31.296 19.919 52.361 1.00 19.58 20 ILE C CA 1
ATOM 3832 C C . ILE C 1 20 ? 32.035 21.244 52.066 1.00 18.76 20 ILE C C 1
ATOM 3833 O O . ILE C 1 20 ? 33.095 21.490 52.637 1.00 18.15 20 ILE C O 1
ATOM 3838 N N . THR C 1 21 ? 31.528 22.057 51.135 1.00 18.97 21 THR C N 1
ATOM 3839 C CA . THR C 1 21 ? 32.193 23.356 50.800 1.00 19.95 21 THR C CA 1
ATOM 3840 C C . THR C 1 21 ? 31.168 24.498 50.827 1.00 21.67 21 THR C C 1
ATOM 3841 O O . THR C 1 21 ? 29.949 24.241 51.012 1.00 19.98 21 THR C O 1
ATOM 3845 N N . ASN C 1 22 ? 31.624 25.737 50.626 1.00 19.87 22 ASN C N 1
ATOM 3846 C CA . ASN C 1 22 ? 30.681 26.883 50.616 1.00 22.59 22 ASN C CA 1
ATOM 3847 C C . ASN C 1 22 ? 29.623 26.718 49.494 1.00 22.68 22 ASN C C 1
ATOM 3848 O O . ASN C 1 22 ? 28.486 27.179 49.591 1.00 22.74 22 ASN C O 1
ATOM 3853 N N . MET C 1 23 ? 30.029 26.075 48.420 1.00 21.92 23 MET C N 1
ATOM 3854 C CA . MET C 1 23 ? 29.176 25.851 47.283 1.00 23.55 23 MET C CA 1
ATOM 3855 C C . MET C 1 23 ? 27.917 25.002 47.616 1.00 23.44 23 MET C C 1
ATOM 3856 O O . MET C 1 23 ? 26.801 25.311 47.155 1.00 20.55 23 MET C O 1
ATOM 3861 N N . HIS C 1 24 ? 28.085 23.953 48.421 1.00 21.32 24 HIS C N 1
ATOM 3862 C CA . HIS C 1 24 ? 26.953 23.098 48.807 1.00 21.61 24 HIS C CA 1
ATOM 3863 C C . HIS C 1 24 ? 26.044 23.950 49.643 1.00 22.86 24 HIS C C 1
ATOM 3864 O O . HIS C 1 24 ? 24.827 23.814 49.582 1.00 24.78 24 HIS C O 1
ATOM 3871 N N . LEU C 1 25 ? 26.632 24.817 50.457 1.00 21.61 25 LEU C N 1
ATOM 3872 C CA . LEU C 1 25 ? 25.791 25.656 51.305 1.00 25.26 25 LEU C CA 1
ATOM 3873 C C . LEU C 1 25 ? 25.028 26.650 50.406 1.00 22.61 25 LEU C C 1
ATOM 3874 O O . LEU C 1 25 ? 23.859 26.871 50.605 1.00 22.56 25 LEU C O 1
ATOM 3879 N N . ARG C 1 26 ? 25.699 27.207 49.407 1.00 23.35 26 ARG C N 1
ATOM 3880 C CA . ARG C 1 26 ? 25.058 28.131 48.462 1.00 25.04 26 ARG C CA 1
ATOM 3881 C C . ARG C 1 26 ? 23.890 27.451 47.751 1.00 25.11 26 ARG C C 1
ATOM 3882 O O . ARG C 1 26 ? 22.835 28.038 47.521 1.00 26.16 26 ARG C O 1
ATOM 3890 N N . LEU C 1 27 ? 24.080 26.191 47.438 1.00 24.86 27 LEU C N 1
ATOM 3891 C CA . LEU C 1 27 ? 23.053 25.430 46.760 1.00 26.77 27 LEU C CA 1
ATOM 3892 C C . LEU C 1 27 ? 21.751 25.591 47.515 1.00 26.29 27 LEU C C 1
ATOM 3893 O O . LEU C 1 27 ? 20.713 25.817 46.919 1.00 26.86 27 LEU C O 1
ATOM 3898 N N . PHE C 1 28 ? 21.802 25.494 48.841 1.00 25.75 28 PHE C N 1
ATOM 3899 C CA . PHE C 1 28 ? 20.585 25.633 49.611 1.00 24.32 28 PHE C CA 1
ATOM 3900 C C . PHE C 1 28 ? 19.991 27.053 49.578 1.00 24.99 28 PHE C C 1
ATOM 3901 O O . PHE C 1 28 ? 18.771 27.212 49.488 1.00 25.60 28 PHE C O 1
ATOM 3909 N N . GLU C 1 29 ? 20.840 28.070 49.678 1.00 24.32 29 GLU C N 1
ATOM 3910 C CA . GLU C 1 29 ? 20.377 29.460 49.629 1.00 26.00 29 GLU C CA 1
ATOM 3911 C C . GLU C 1 29 ? 19.665 29.756 48.295 1.00 25.33 29 GLU C C 1
ATOM 3912 O O . GLU C 1 29 ? 18.558 30.298 48.265 1.00 24.57 29 GLU C O 1
ATOM 3918 N N . LEU C 1 30 ? 20.305 29.377 47.200 1.00 26.00 30 LEU C N 1
ATOM 3919 C CA . LEU C 1 30 ? 19.744 29.578 45.872 1.00 26.65 30 LEU C CA 1
ATOM 3920 C C . LEU C 1 30 ? 18.414 28.881 45.705 1.00 27.18 30 LEU C C 1
ATOM 3921 O O . LEU C 1 30 ? 17.425 29.516 45.315 1.00 27.60 30 LEU C O 1
ATOM 3926 N N . ALA C 1 31 ? 18.389 27.575 45.998 1.00 26.77 31 ALA C N 1
ATOM 3927 C CA . ALA C 1 31 ? 17.170 26.779 45.857 1.00 26.29 31 ALA C CA 1
ATOM 3928 C C . ALA C 1 31 ? 16.028 27.361 46.676 1.00 26.08 31 ALA C C 1
ATOM 3929 O O . ALA C 1 31 ? 14.873 27.351 46.256 1.00 24.16 31 ALA C O 1
ATOM 3931 N N . LYS C 1 32 ? 16.351 27.873 47.860 1.00 28.07 32 LYS C N 1
ATOM 3932 C CA . LYS C 1 32 ? 15.315 28.417 48.715 1.00 27.14 32 LYS C CA 1
ATOM 3933 C C . LYS C 1 32 ? 14.765 29.743 48.182 1.00 26.77 32 LYS C C 1
ATOM 3934 O O . LYS C 1 32 ? 13.549 29.966 48.190 1.00 25.41 32 LYS C O 1
ATOM 3940 N N . ASP C 1 33 ? 15.652 30.623 47.716 1.00 26.52 33 ASP C N 1
ATOM 3941 C CA . ASP C 1 33 ? 15.219 31.920 47.177 1.00 26.81 33 ASP C CA 1
ATOM 3942 C C . ASP C 1 33 ? 14.346 31.692 45.936 1.00 26.88 33 ASP C C 1
ATOM 3943 O O . ASP C 1 33 ? 13.318 32.366 45.736 1.00 24.44 33 ASP C O 1
ATOM 3948 N N . TYR C 1 34 ? 14.750 30.712 45.134 1.00 26.51 34 TYR C N 1
ATOM 3949 C CA . TYR C 1 34 ? 14.015 30.357 43.936 1.00 27.42 34 TYR C CA 1
ATOM 3950 C C . TYR C 1 34 ? 12.597 29.817 44.270 1.00 28.47 34 TYR C C 1
ATOM 3951 O O . TYR C 1 34 ? 11.586 30.371 43.807 1.00 27.48 34 TYR C O 1
ATOM 3960 N N . MET C 1 35 ? 12.505 28.748 45.067 1.00 28.40 35 MET C N 1
ATOM 3961 C CA . MET C 1 35 ? 11.185 28.189 45.391 1.00 29.29 35 MET C CA 1
ATOM 3962 C C . MET C 1 35 ? 10.256 29.188 46.070 1.00 31.39 35 MET C C 1
ATOM 3963 O O . MET C 1 35 ? 9.093 29.273 45.725 1.00 32.08 35 MET C O 1
ATOM 3968 N N . ASN C 1 36 ? 10.752 29.938 47.049 1.00 33.44 36 ASN C N 1
ATOM 3969 C CA . ASN C 1 36 ? 9.907 30.918 47.733 1.00 34.86 36 ASN C CA 1
ATOM 3970 C C . ASN C 1 36 ? 9.592 32.027 46.718 1.00 36.11 36 ASN C C 1
ATOM 3971 O O . ASN C 1 36 ? 8.538 32.627 46.763 1.00 36.32 36 ASN C O 1
ATOM 3976 N N . GLY C 1 37 ? 10.528 32.278 45.810 1.00 36.99 37 GLY C N 1
ATOM 3977 C CA . GLY C 1 37 ? 10.351 33.306 44.805 1.00 38.97 37 GLY C CA 1
ATOM 3978 C C . GLY C 1 37 ? 9.208 33.056 43.838 1.00 40.58 37 GLY C C 1
ATOM 3979 O O . GLY C 1 37 ? 8.556 33.996 43.375 1.00 40.39 37 GLY C O 1
ATOM 3980 N N . THR C 1 38 ? 8.957 31.792 43.526 1.00 40.04 38 THR C N 1
ATOM 3981 C CA . THR C 1 38 ? 7.860 31.455 42.629 1.00 40.85 38 THR C CA 1
ATOM 3982 C C . THR C 1 38 ? 6.517 31.909 43.217 1.00 42.89 38 THR C C 1
ATOM 3983 O O . THR C 1 38 ? 5.534 32.053 42.499 1.00 44.53 38 THR C O 1
ATOM 3987 N N . GLY C 1 39 ? 6.462 32.101 44.521 1.00 43.64 39 GLY C N 1
ATOM 3988 C CA . GLY C 1 39 ? 5.214 32.511 45.114 1.00 45.14 39 GLY C CA 1
ATOM 3989 C C . GLY C 1 39 ? 4.284 31.338 45.364 1.00 46.46 39 GLY C C 1
ATOM 3990 O O . GLY C 1 39 ? 3.208 31.528 45.926 1.00 46.91 39 GLY C O 1
ATOM 3991 N N . ARG C 1 40 ? 4.661 30.125 44.964 1.00 46.95 40 ARG C N 1
ATOM 3992 C CA . ARG C 1 40 ? 3.765 28.998 45.224 1.00 48.61 40 ARG C CA 1
ATOM 3993 C C . ARG C 1 40 ? 4.324 27.858 46.089 1.00 48.00 40 ARG C C 1
ATOM 3994 O O . ARG C 1 40 ? 3.744 26.772 46.166 1.00 47.25 40 ARG C O 1
ATOM 4002 N N . TYR C 1 41 ? 5.426 28.141 46.773 1.00 46.56 41 TYR C N 1
ATOM 4003 C CA . TYR C 1 41 ? 6.079 27.178 47.642 1.00 44.55 41 TYR C CA 1
ATOM 4004 C C . TYR C 1 41 ? 6.625 27.908 48.843 1.00 43.99 41 TYR C C 1
ATOM 4005 O O . TYR C 1 41 ? 6.881 29.107 48.781 1.00 44.41 41 TYR C O 1
ATOM 4014 N N . THR C 1 42 ? 6.805 27.173 49.934 1.00 43.06 42 THR C N 1
ATOM 4015 C CA . THR C 1 42 ? 7.385 27.719 51.148 1.00 42.31 42 THR C CA 1
ATOM 4016 C C . THR C 1 42 ? 8.415 26.699 51.618 1.00 42.04 42 THR C C 1
ATOM 4017 O O . THR C 1 42 ? 8.073 25.561 51.978 1.00 40.66 42 THR C O 1
ATOM 4021 N N . VAL C 1 43 ? 9.684 27.095 51.572 1.00 40.74 43 VAL C N 1
ATOM 4022 C CA . VAL C 1 43 ? 10.756 26.201 51.995 1.00 39.86 43 VAL C CA 1
ATOM 4023 C C . VAL C 1 43 ? 10.886 26.186 53.519 1.00 38.49 43 VAL C C 1
ATOM 4024 O O . VAL C 1 43 ? 11.370 27.144 54.120 1.00 39.17 43 VAL C O 1
ATOM 4028 N N . VAL C 1 44 ? 10.457 25.088 54.131 1.00 37.02 44 VAL C N 1
ATOM 4029 C CA . VAL C 1 44 ? 10.510 24.963 55.578 1.00 36.48 44 VAL C CA 1
ATOM 4030 C C . VAL C 1 44 ? 11.796 24.348 56.141 1.00 37.13 44 VAL C C 1
ATOM 4031 O O . VAL C 1 44 ? 12.116 24.559 57.309 1.00 37.56 44 VAL C O 1
ATOM 4035 N N . LYS C 1 45 ? 12.545 23.590 55.348 1.00 36.09 45 LYS C N 1
ATOM 4036 C CA . LYS C 1 45 ? 13.747 23.007 55.913 1.00 34.58 45 LYS C CA 1
ATOM 4037 C C . LYS C 1 45 ? 14.729 22.494 54.867 1.00 33.34 45 LYS C C 1
ATOM 4038 O O . LYS C 1 45 ? 14.369 22.167 53.729 1.00 31.11 45 LYS C O 1
ATOM 4044 N N . GLY C 1 46 ? 15.981 22.421 55.283 1.00 30.31 46 GLY C N 1
ATOM 4045 C CA . GLY C 1 46 ? 17.011 21.932 54.416 1.00 29.00 46 GLY C CA 1
ATOM 4046 C C . GLY C 1 46 ? 17.706 20.804 55.128 1.00 28.48 46 GLY C C 1
ATOM 4047 O O . GLY C 1 46 ? 18.011 20.904 56.316 1.00 30.19 46 GLY C O 1
ATOM 4048 N N . ILE C 1 47 ? 17.990 19.745 54.389 1.00 26.96 47 ILE C N 1
ATOM 4049 C CA . ILE C 1 47 ? 18.628 18.585 54.946 1.00 26.73 47 ILE C CA 1
ATOM 4050 C C . ILE C 1 47 ? 19.834 18.120 54.156 1.00 25.11 47 ILE C C 1
ATOM 4051 O O . ILE C 1 47 ? 19.719 17.787 52.983 1.00 27.26 47 ILE C O 1
ATOM 4056 N N . ILE C 1 48 ? 20.989 18.117 54.800 1.00 23.90 48 ILE C N 1
ATOM 4057 C CA . ILE C 1 48 ? 22.217 17.627 54.185 1.00 23.29 48 ILE C CA 1
ATOM 4058 C C . ILE C 1 48 ? 22.320 16.162 54.616 1.00 25.71 48 ILE C C 1
ATOM 4059 O O . ILE C 1 48 ? 22.260 15.856 55.811 1.00 25.13 48 ILE C O 1
ATOM 4064 N N . SER C 1 49 ? 22.459 15.256 53.652 1.00 25.55 49 SER C N 1
ATOM 4065 C CA . SER C 1 49 ? 22.501 13.843 53.964 1.00 25.04 49 SER C CA 1
ATOM 4066 C C . SER C 1 49 ? 23.696 13.113 53.382 1.00 24.09 49 SER C C 1
ATOM 4067 O O . SER C 1 49 ? 23.614 12.515 52.316 1.00 26.50 49 SER C O 1
ATOM 4070 N N . PRO C 1 50 ? 24.824 13.118 54.104 1.00 23.04 50 PRO C N 1
ATOM 4071 C CA . PRO C 1 50 ? 26.061 12.463 53.671 1.00 22.25 50 PRO C CA 1
ATOM 4072 C C . PRO C 1 50 ? 25.903 10.963 53.391 1.00 23.52 50 PRO C C 1
ATOM 4073 O O . PRO C 1 50 ? 25.273 10.225 54.143 1.00 25.20 50 PRO C O 1
ATOM 4077 N N . VAL C 1 51 ? 26.485 10.508 52.301 1.00 24.89 51 VAL C N 1
ATOM 4078 C CA . VAL C 1 51 ? 26.378 9.108 51.957 1.00 24.53 51 VAL C CA 1
ATOM 4079 C C . VAL C 1 51 ? 27.224 8.197 52.895 1.00 26.33 51 VAL C C 1
ATOM 4080 O O . VAL C 1 51 ? 28.253 8.613 53.480 1.00 23.05 51 VAL C O 1
ATOM 4084 N N . GLY C 1 52 ? 26.764 6.952 53.031 1.00 25.57 52 GLY C N 1
ATOM 4085 C CA . GLY C 1 52 ? 27.431 5.994 53.891 1.00 27.54 52 GLY C CA 1
ATOM 4086 C C . GLY C 1 52 ? 28.658 5.457 53.216 1.00 27.44 52 GLY C C 1
ATOM 4087 O O . GLY C 1 52 ? 28.772 5.538 52.001 1.00 26.52 52 GLY C O 1
ATOM 4088 N N . ASP C 1 53 ? 29.571 4.891 53.988 1.00 28.59 53 ASP C N 1
ATOM 4089 C CA . ASP C 1 53 ? 30.802 4.405 53.390 1.00 29.03 53 ASP C CA 1
ATOM 4090 C C . ASP C 1 53 ? 30.643 3.229 52.442 1.00 27.56 53 ASP C C 1
ATOM 4091 O O . ASP C 1 53 ? 31.526 2.963 51.629 1.00 27.67 53 ASP C O 1
ATOM 4096 N N . ALA C 1 54 ? 29.518 2.546 52.533 1.00 27.09 54 ALA C N 1
ATOM 4097 C CA . ALA C 1 54 ? 29.251 1.419 51.632 1.00 29.74 54 ALA C CA 1
ATOM 4098 C C . ALA C 1 54 ? 29.112 1.896 50.151 1.00 30.56 54 ALA C C 1
ATOM 4099 O O . ALA C 1 54 ? 29.166 1.089 49.202 1.00 29.90 54 ALA C O 1
ATOM 4101 N N . TYR C 1 55 ? 28.946 3.208 49.945 1.00 30.87 55 TYR C N 1
ATOM 4102 C CA . TYR C 1 55 ? 28.856 3.734 48.583 1.00 29.58 55 TYR C CA 1
ATOM 4103 C C . TYR C 1 55 ? 30.144 3.368 47.839 1.00 29.61 55 TYR C C 1
ATOM 4104 O O . TYR C 1 55 ? 30.127 3.130 46.638 1.00 30.01 55 TYR C O 1
ATOM 4113 N N . LYS C 1 56 ? 31.253 3.319 48.574 1.00 30.56 56 LYS C N 1
ATOM 4114 C CA . LYS C 1 56 ? 32.575 2.961 48.053 1.00 30.93 56 LYS C CA 1
ATOM 4115 C C . LYS C 1 56 ? 33.206 3.859 47.010 1.00 31.27 56 LYS C C 1
ATOM 4116 O O . LYS C 1 56 ? 34.069 3.416 46.244 1.00 31.61 56 LYS C O 1
ATOM 4122 N N . LYS C 1 57 ? 32.810 5.120 46.975 1.00 30.67 57 LYS C N 1
ATOM 4123 C CA . LYS C 1 57 ? 33.377 6.036 46.000 1.00 30.55 57 LYS C CA 1
ATOM 4124 C C . LYS C 1 57 ? 34.855 6.280 46.214 1.00 30.13 57 LYS C C 1
ATOM 4125 O O . LYS C 1 57 ? 35.309 6.423 47.334 1.00 29.74 57 LYS C O 1
ATOM 4131 N N . LYS C 1 58 ? 35.617 6.344 45.136 1.00 30.72 58 LYS C N 1
ATOM 4132 C CA . LYS C 1 58 ? 37.040 6.596 45.284 1.00 31.75 58 LYS C CA 1
ATOM 4133 C C . LYS C 1 58 ? 37.307 7.880 46.071 1.00 31.58 58 LYS C C 1
ATOM 4134 O O . LYS C 1 58 ? 36.693 8.926 45.823 1.00 32.40 58 LYS C O 1
ATOM 4140 N N . GLY C 1 59 ? 38.224 7.795 47.030 1.00 31.46 59 GLY C N 1
ATOM 4141 C CA . GLY C 1 59 ? 38.565 8.958 47.830 1.00 28.51 59 GLY C CA 1
ATOM 4142 C C . GLY C 1 59 ? 37.620 9.324 48.951 1.00 26.93 59 GLY C C 1
ATOM 4143 O O . GLY C 1 59 ? 37.850 10.317 49.610 1.00 28.96 59 GLY C O 1
ATOM 4144 N N . LEU C 1 60 ? 36.574 8.545 49.177 1.00 25.17 60 LEU C N 1
ATOM 4145 C CA . LEU C 1 60 ? 35.635 8.811 50.245 1.00 24.65 60 LEU C CA 1
ATOM 4146 C C . LEU C 1 60 ? 36.221 8.521 51.649 1.00 27.91 60 LEU C C 1
ATOM 4147 O O . LEU C 1 60 ? 36.476 7.359 51.984 1.00 28.64 60 LEU C O 1
ATOM 4152 N N . ILE C 1 61 ? 36.403 9.552 52.487 1.00 26.96 61 ILE C N 1
ATOM 4153 C CA . ILE C 1 61 ? 36.939 9.318 53.834 1.00 25.62 61 ILE C CA 1
ATOM 4154 C C . ILE C 1 61 ? 35.793 8.846 54.715 1.00 24.82 61 ILE C C 1
ATOM 4155 O O . ILE C 1 61 ? 34.649 8.892 54.302 1.00 24.19 61 ILE C O 1
ATOM 4160 N N . PRO C 1 62 ? 36.083 8.405 55.949 1.00 24.88 62 PRO C N 1
ATOM 4161 C CA . PRO C 1 62 ? 35.015 7.932 56.836 1.00 23.00 62 PRO C CA 1
ATOM 4162 C C . PRO C 1 62 ? 33.815 8.857 57.018 1.00 23.47 62 PRO C C 1
ATOM 4163 O O . PRO C 1 62 ? 33.931 10.064 57.204 1.00 23.57 62 PRO C O 1
ATOM 4167 N N . ALA C 1 63 ? 32.649 8.244 56.995 1.00 21.48 63 ALA C N 1
ATOM 4168 C CA . ALA C 1 63 ? 31.415 8.936 57.132 1.00 22.66 63 ALA C CA 1
ATOM 4169 C C . ALA C 1 63 ? 31.333 9.823 58.367 1.00 25.04 63 ALA C C 1
ATOM 4170 O O . ALA C 1 63 ? 30.787 10.933 58.293 1.00 24.96 63 ALA C O 1
ATOM 4172 N N . TYR C 1 64 ? 31.831 9.331 59.507 1.00 24.61 64 TYR C N 1
ATOM 4173 C CA . TYR C 1 64 ? 31.791 10.102 60.745 1.00 23.74 64 TYR C CA 1
ATOM 4174 C C . TYR C 1 64 ? 32.386 11.499 60.522 1.00 22.95 64 TYR C C 1
ATOM 4175 O O . TYR C 1 64 ? 31.792 12.512 60.918 1.00 23.28 64 TYR C O 1
ATOM 4184 N N . HIS C 1 65 ? 33.564 11.557 59.918 1.00 20.62 65 HIS C N 1
ATOM 4185 C CA . HIS C 1 65 ? 34.150 12.865 59.655 1.00 23.52 65 HIS C CA 1
ATOM 4186 C C . HIS C 1 65 ? 33.292 13.764 58.720 1.00 25.87 65 HIS C C 1
ATOM 4187 O O . HIS C 1 65 ? 33.142 14.992 58.952 1.00 24.64 65 HIS C O 1
ATOM 4194 N N . ARG C 1 66 ? 32.771 13.164 57.645 1.00 23.51 66 ARG C N 1
ATOM 4195 C CA . ARG C 1 66 ? 31.979 13.947 56.704 1.00 23.15 66 ARG C CA 1
ATOM 4196 C C . ARG C 1 66 ? 30.747 14.521 57.383 1.00 24.40 66 ARG C C 1
ATOM 4197 O O . ARG C 1 66 ? 30.364 15.645 57.092 1.00 23.58 66 ARG C O 1
ATOM 4205 N N . VAL C 1 67 ? 30.150 13.741 58.294 1.00 23.04 67 VAL C N 1
ATOM 4206 C CA . VAL C 1 67 ? 28.981 14.150 59.024 1.00 21.49 67 VAL C CA 1
ATOM 4207 C C . VAL C 1 67 ? 29.389 15.297 59.977 1.00 22.16 67 VAL C C 1
ATOM 4208 O O . VAL C 1 67 ? 28.702 16.288 60.094 1.00 22.31 67 VAL C O 1
ATOM 4212 N N . ILE C 1 68 ? 30.505 15.156 60.668 1.00 22.01 68 ILE C N 1
ATOM 4213 C CA . ILE C 1 68 ? 30.949 16.221 61.563 1.00 23.81 68 ILE C CA 1
ATOM 4214 C C . ILE C 1 68 ? 31.198 17.529 60.788 1.00 21.37 68 ILE C C 1
ATOM 4215 O O . ILE C 1 68 ? 30.746 18.593 61.203 1.00 22.21 68 ILE C O 1
ATOM 4220 N N . MET C 1 69 ? 31.910 17.451 59.674 1.00 20.06 69 MET C N 1
ATOM 4221 C CA . MET C 1 69 ? 32.177 18.671 58.891 1.00 21.15 69 MET C CA 1
ATOM 4222 C C . MET C 1 69 ? 30.861 19.302 58.464 1.00 20.46 69 MET C C 1
ATOM 4223 O O . MET C 1 69 ? 30.709 20.512 58.534 1.00 19.27 69 MET C O 1
ATOM 4228 N N . ALA C 1 70 ? 29.881 18.471 58.120 1.00 19.79 70 ALA C N 1
ATOM 4229 C CA . ALA C 1 70 ? 28.610 19.006 57.720 1.00 20.84 70 ALA C CA 1
ATOM 4230 C C . ALA C 1 70 ? 27.859 19.680 58.882 1.00 21.12 70 ALA C C 1
ATOM 4231 O O . ALA C 1 70 ? 27.140 20.664 58.653 1.00 21.53 70 ALA C O 1
ATOM 4233 N N . GLU C 1 71 ? 28.029 19.149 60.104 1.00 22.05 71 GLU C N 1
ATOM 4234 C CA . GLU C 1 71 ? 27.407 19.669 61.330 1.00 21.62 71 GLU C CA 1
ATOM 4235 C C . GLU C 1 71 ? 28.094 20.992 61.645 1.00 22.12 71 GLU C C 1
ATOM 4236 O O . GLU C 1 71 ? 27.437 21.988 61.989 1.00 20.33 71 GLU C O 1
ATOM 4242 N N . LEU C 1 72 ? 29.424 20.994 61.558 1.00 21.73 72 LEU C N 1
ATOM 4243 C CA . LEU C 1 72 ? 30.181 22.207 61.793 1.00 23.26 72 LEU C CA 1
ATOM 4244 C C . LEU C 1 72 ? 29.751 23.309 60.810 1.00 25.32 72 LEU C C 1
ATOM 4245 O O . LEU C 1 72 ? 29.577 24.466 61.193 1.00 25.26 72 LEU C O 1
ATOM 4250 N N . ALA C 1 73 ? 29.552 22.947 59.544 1.00 25.58 73 ALA C N 1
ATOM 4251 C CA . ALA C 1 73 ? 29.179 23.934 58.523 1.00 26.05 73 ALA C CA 1
ATOM 4252 C C . ALA C 1 73 ? 27.799 24.540 58.719 1.00 27.18 73 ALA C C 1
ATOM 4253 O O . ALA C 1 73 ? 27.565 25.667 58.313 1.00 25.43 73 ALA C O 1
ATOM 4255 N N . THR C 1 74 ? 26.889 23.794 59.336 1.00 27.95 74 THR C N 1
ATOM 4256 C CA . THR C 1 74 ? 25.526 24.274 59.540 1.00 30.90 74 THR C CA 1
ATOM 4257 C C . THR C 1 74 ? 25.180 24.679 60.964 1.00 32.95 74 THR C C 1
ATOM 4258 O O . THR C 1 74 ? 24.021 24.912 61.298 1.00 30.90 74 THR C O 1
ATOM 4262 N N . LYS C 1 75 ? 26.208 24.759 61.798 1.00 38.28 75 LYS C N 1
ATOM 4263 C CA . LYS C 1 75 ? 26.085 25.117 63.206 1.00 41.30 75 LYS C CA 1
ATOM 4264 C C . LYS C 1 75 ? 25.259 26.387 63.338 1.00 43.44 75 LYS C C 1
ATOM 4265 O O . LYS C 1 75 ? 24.277 26.423 64.092 1.00 43.26 75 LYS C O 1
ATOM 4271 N N . ASN C 1 76 ? 25.656 27.412 62.581 1.00 44.63 76 ASN C N 1
ATOM 4272 C CA . ASN C 1 76 ? 24.989 28.712 62.588 1.00 47.41 76 ASN C CA 1
ATOM 4273 C C . ASN C 1 76 ? 23.866 28.843 61.554 1.00 48.37 76 ASN C C 1
ATOM 4274 O O . ASN C 1 76 ? 23.470 29.967 61.217 1.00 49.16 76 ASN C O 1
ATOM 4279 N N . SER C 1 77 ? 23.374 27.723 61.020 1.00 46.53 77 SER C N 1
ATOM 4280 C CA . SER C 1 77 ? 22.286 27.821 60.073 1.00 45.09 77 SER C CA 1
ATOM 4281 C C . SER C 1 77 ? 20.980 27.634 60.771 1.00 44.66 77 SER C C 1
ATOM 4282 O O . SER C 1 77 ? 20.750 26.680 61.491 1.00 46.36 77 SER C O 1
ATOM 4285 N N . LYS C 1 78 ? 20.112 28.572 60.487 1.00 45.30 78 LYS C N 1
ATOM 4286 C CA . LYS C 1 78 ? 18.771 28.664 61.008 1.00 44.66 78 LYS C CA 1
ATOM 4287 C C . LYS C 1 78 ? 17.823 27.609 60.464 1.00 43.15 78 LYS C C 1
ATOM 4288 O O . LYS C 1 78 ? 16.844 27.251 61.131 1.00 44.30 78 LYS C O 1
ATOM 4294 N N . TRP C 1 79 ? 18.092 27.112 59.252 1.00 39.24 79 TRP C N 1
ATOM 4295 C CA . TRP C 1 79 ? 17.164 26.162 58.637 1.00 34.97 79 TRP C CA 1
ATOM 4296 C C . TRP C 1 79 ? 17.746 24.944 57.932 1.00 33.25 79 TRP C C 1
ATOM 4297 O O . TRP C 1 79 ? 16.988 24.121 57.447 1.00 31.93 79 TRP C O 1
ATOM 4308 N N . VAL C 1 80 ? 19.067 24.831 57.848 1.00 32.00 80 VAL C N 1
ATOM 4309 C CA . VAL C 1 80 ? 19.651 23.653 57.202 1.00 32.97 80 VAL C CA 1
ATOM 4310 C C . VAL C 1 80 ? 20.219 22.701 58.261 1.00 33.18 80 VAL C C 1
ATOM 4311 O O . VAL C 1 80 ? 21.050 23.100 59.054 1.00 32.28 80 VAL C O 1
ATOM 4315 N N . GLU C 1 81 ? 19.763 21.455 58.291 1.00 33.01 81 GLU C N 1
ATOM 4316 C CA . GLU C 1 81 ? 20.318 20.512 59.254 1.00 33.81 81 GLU C CA 1
ATOM 4317 C C . GLU C 1 81 ? 20.942 19.310 58.557 1.00 32.05 81 GLU C C 1
ATOM 4318 O O . GLU C 1 81 ? 20.845 19.157 57.327 1.00 32.18 81 GLU C O 1
ATOM 4324 N N . VAL C 1 82 ? 21.591 18.470 59.353 1.00 29.08 82 VAL C N 1
ATOM 4325 C CA . VAL C 1 82 ? 22.233 17.276 58.870 1.00 25.73 82 VAL C CA 1
ATOM 4326 C C . VAL C 1 82 ? 21.482 16.037 59.346 1.00 27.52 82 VAL C C 1
ATOM 4327 O O . VAL C 1 82 ? 21.252 15.898 60.529 1.00 30.50 82 VAL C O 1
ATOM 4331 N N . ASP C 1 83 ? 21.084 15.150 58.438 1.00 27.83 83 ASP C N 1
ATOM 4332 C CA . ASP C 1 83 ? 20.417 13.904 58.821 1.00 27.52 83 ASP C CA 1
ATOM 4333 C C . ASP C 1 83 ? 21.439 12.811 58.575 1.00 26.63 83 ASP C C 1
ATOM 4334 O O . ASP C 1 83 ? 21.956 12.702 57.484 1.00 24.76 83 ASP C O 1
ATOM 4339 N N . THR C 1 84 ? 21.657 11.958 59.572 1.00 26.34 84 THR C N 1
ATOM 4340 C CA . THR C 1 84 ? 22.668 10.915 59.521 1.00 24.58 84 THR C CA 1
ATOM 4341 C C . THR C 1 84 ? 22.196 9.526 59.100 1.00 25.18 84 THR C C 1
ATOM 4342 O O . THR C 1 84 ? 23.019 8.594 59.035 1.00 23.88 84 THR C O 1
ATOM 4346 N N . TRP C 1 85 ? 20.905 9.373 58.799 1.00 25.27 85 TRP C N 1
ATOM 4347 C CA . TRP C 1 85 ? 20.375 8.050 58.451 1.00 27.82 85 TRP C CA 1
ATOM 4348 C C . TRP C 1 85 ? 21.241 7.309 57.443 1.00 29.91 85 TRP C C 1
ATOM 4349 O O . TRP C 1 85 ? 21.686 6.183 57.707 1.00 32.02 85 TRP C O 1
ATOM 4360 N N . GLU C 1 86 ? 21.512 7.928 56.302 1.00 26.98 86 GLU C N 1
ATOM 4361 C CA . GLU C 1 86 ? 22.311 7.247 55.298 1.00 28.05 86 GLU C CA 1
ATOM 4362 C C . GLU C 1 86 ? 23.669 6.834 55.769 1.00 28.19 86 GLU C C 1
ATOM 4363 O O . GLU C 1 86 ? 24.142 5.747 55.412 1.00 29.98 86 GLU C O 1
ATOM 4369 N N . SER C 1 87 ? 24.319 7.712 56.533 1.00 27.22 87 SER C N 1
ATOM 4370 C CA . SER C 1 87 ? 25.683 7.454 57.027 1.00 27.38 87 SER C CA 1
ATOM 4371 C C . SER C 1 87 ? 25.795 6.222 57.947 1.00 27.49 87 SER C C 1
ATOM 4372 O O . SER C 1 87 ? 26.885 5.614 58.064 1.00 26.22 87 SER C O 1
ATOM 4375 N N . LEU C 1 88 ? 24.675 5.882 58.588 1.00 26.34 88 LEU C N 1
ATOM 4376 C CA . LEU C 1 88 ? 24.587 4.725 59.476 1.00 28.75 88 LEU C CA 1
ATOM 4377 C C . LEU C 1 88 ? 24.094 3.426 58.781 1.00 32.14 88 LEU C C 1
ATOM 4378 O O . LEU C 1 88 ? 24.009 2.365 59.428 1.00 33.24 88 LEU C O 1
ATOM 4383 N N . GLN C 1 89 ? 23.752 3.496 57.490 1.00 31.72 89 GLN C N 1
ATOM 4384 C CA . GLN C 1 89 ? 23.326 2.298 56.785 1.00 33.87 89 GLN C CA 1
ATOM 4385 C C . GLN C 1 89 ? 24.545 1.429 56.446 1.00 33.79 89 GLN C C 1
ATOM 4386 O O . GLN C 1 89 ? 25.536 1.929 55.902 1.00 33.25 89 GLN C O 1
ATOM 4392 N N . LYS C 1 90 ? 24.487 0.134 56.768 1.00 33.30 90 LYS C N 1
ATOM 4393 C CA . LYS C 1 90 ? 25.610 -0.760 56.450 1.00 34.87 90 LYS C CA 1
ATOM 4394 C C . LYS C 1 90 ? 25.564 -1.116 54.968 1.00 35.27 90 LYS C C 1
ATOM 4395 O O . LYS C 1 90 ? 26.558 -1.517 54.389 1.00 36.01 90 LYS C O 1
ATOM 4401 N N . GLU C 1 91 ? 24.389 -0.976 54.370 1.00 36.15 91 GLU C N 1
ATOM 4402 C CA . GLU C 1 91 ? 24.215 -1.225 52.935 1.00 38.10 91 GLU C CA 1
ATOM 4403 C C . GLU C 1 91 ? 23.912 0.124 52.255 1.00 36.96 91 GLU C C 1
ATOM 4404 O O . GLU C 1 91 ? 23.026 0.869 52.698 1.00 34.37 91 GLU C O 1
ATOM 4410 N N . TRP C 1 92 ? 24.653 0.441 51.194 1.00 37.25 92 TRP C N 1
ATOM 4411 C CA . TRP C 1 92 ? 24.418 1.693 50.470 1.00 36.09 92 TRP C CA 1
ATOM 4412 C C . TRP C 1 92 ? 22.956 1.757 50.040 1.00 35.03 92 TRP C C 1
ATOM 4413 O O . TRP C 1 92 ? 22.400 0.780 49.528 1.00 33.99 92 TRP C O 1
ATOM 4424 N N . LYS C 1 93 ? 22.332 2.907 50.288 1.00 33.22 93 LYS C N 1
ATOM 4425 C CA . LYS C 1 93 ? 20.924 3.130 49.984 1.00 33.01 93 LYS C CA 1
ATOM 4426 C C . LYS C 1 93 ? 20.713 3.973 48.708 1.00 33.06 93 LYS C C 1
ATOM 4427 O O . LYS C 1 93 ? 21.364 5.007 48.536 1.00 31.66 93 LYS C O 1
ATOM 4433 N N . GLU C 1 94 ? 19.821 3.525 47.822 1.00 31.07 94 GLU C N 1
ATOM 4434 C CA . GLU C 1 94 ? 19.497 4.287 46.607 1.00 30.45 94 GLU C CA 1
ATOM 4435 C C . GLU C 1 94 ? 18.828 5.596 47.039 1.00 29.90 94 GLU C C 1
ATOM 4436 O O . GLU C 1 94 ? 18.067 5.629 48.033 1.00 28.63 94 GLU C O 1
ATOM 4442 N N . THR C 1 95 ? 19.093 6.672 46.293 1.00 26.51 95 THR C N 1
ATOM 4443 C CA . THR C 1 95 ? 18.492 7.948 46.643 1.00 24.74 95 THR C CA 1
ATOM 4444 C C . THR C 1 95 ? 16.952 7.896 46.733 1.00 25.49 95 THR C C 1
ATOM 4445 O O . THR C 1 95 ? 16.348 8.614 47.553 1.00 26.90 95 THR C O 1
ATOM 4449 N N . LEU C 1 96 ? 16.296 7.061 45.913 1.00 27.79 96 LEU C N 1
ATOM 4450 C CA . LEU C 1 96 ? 14.818 6.961 45.957 1.00 28.68 96 LEU C CA 1
ATOM 4451 C C . LEU C 1 96 ? 14.339 6.544 47.358 1.00 30.17 96 LEU C C 1
ATOM 4452 O O . LEU C 1 96 ? 13.313 7.047 47.870 1.00 29.37 96 LEU C O 1
ATOM 4457 N N . LYS C 1 97 ? 15.090 5.616 47.961 1.00 30.10 97 LYS C N 1
ATOM 4458 C CA . LYS C 1 97 ? 14.791 5.131 49.308 1.00 31.17 97 LYS C CA 1
ATOM 4459 C C . LYS C 1 97 ? 15.052 6.234 50.321 1.00 29.97 97 LYS C C 1
ATOM 4460 O O . LYS C 1 97 ? 14.261 6.433 51.239 1.00 31.35 97 LYS C O 1
ATOM 4466 N N . VAL C 1 98 ? 16.159 6.964 50.153 1.00 29.07 98 VAL C N 1
ATOM 4467 C CA . VAL C 1 98 ? 16.440 8.031 51.084 1.00 28.47 98 VAL C CA 1
ATOM 4468 C C . VAL C 1 98 ? 15.273 9.026 51.015 1.00 29.68 98 VAL C C 1
ATOM 4469 O O . VAL C 1 98 ? 14.787 9.480 52.057 1.00 28.16 98 VAL C O 1
ATOM 4473 N N . LEU C 1 99 ? 14.820 9.360 49.800 1.00 30.08 99 LEU C N 1
ATOM 4474 C CA . LEU C 1 99 ? 13.697 10.297 49.670 1.00 32.37 99 LEU C CA 1
ATOM 4475 C C . LEU C 1 99 ? 12.480 9.732 50.400 1.00 33.29 99 LEU C C 1
ATOM 4476 O O . LEU C 1 99 ? 11.808 10.446 51.161 1.00 33.59 99 LEU C O 1
ATOM 4481 N N . ARG C 1 100 ? 12.194 8.455 50.141 1.00 33.40 100 ARG C N 1
ATOM 4482 C CA . ARG C 1 100 ? 11.053 7.775 50.774 1.00 35.58 100 ARG C CA 1
ATOM 4483 C C . ARG C 1 100 ? 11.199 7.723 52.307 1.00 34.85 100 ARG C C 1
ATOM 4484 O O . ARG C 1 100 ? 10.209 7.801 53.033 1.00 34.49 100 ARG C O 1
ATOM 4492 N N . HIS C 1 101 ? 12.427 7.572 52.798 1.00 34.37 101 HIS C N 1
ATOM 4493 C CA . HIS C 1 101 ? 12.637 7.538 54.253 1.00 34.16 101 HIS C CA 1
ATOM 4494 C C . HIS C 1 101 ? 12.227 8.886 54.846 1.00 33.69 101 HIS C C 1
ATOM 4495 O O . HIS C 1 101 ? 11.473 8.945 55.814 1.00 32.46 101 HIS C O 1
ATOM 4502 N N . HIS C 1 102 ? 12.699 9.972 54.236 1.00 33.52 102 HIS C N 1
ATOM 4503 C CA . HIS C 1 102 ? 12.369 11.302 54.728 1.00 33.81 102 HIS C CA 1
ATOM 4504 C C . HIS C 1 102 ? 10.953 11.689 54.516 1.00 34.62 102 HIS C C 1
ATOM 4505 O O . HIS C 1 102 ? 10.400 12.441 55.310 1.00 33.87 102 HIS C O 1
ATOM 4512 N N . GLN C 1 103 ? 10.346 11.187 53.448 1.00 37.11 103 GLN C N 1
ATOM 4513 C CA . GLN C 1 103 ? 8.969 11.569 53.213 1.00 38.90 103 GLN C CA 1
ATOM 4514 C C . GLN C 1 103 ? 8.052 10.954 54.276 1.00 40.19 103 GLN C C 1
ATOM 4515 O O . GLN C 1 103 ? 7.192 11.643 54.814 1.00 39.29 103 GLN C O 1
ATOM 4521 N N . GLU C 1 104 ? 8.251 9.676 54.600 1.00 42.94 104 GLU C N 1
ATOM 4522 C CA . GLU C 1 104 ? 7.406 8.998 55.604 1.00 46.51 104 GLU C CA 1
ATOM 4523 C C . GLU C 1 104 ? 7.640 9.589 56.987 1.00 48.15 104 GLU C C 1
ATOM 4524 O O . GLU C 1 104 ? 6.716 9.725 57.810 1.00 47.19 104 GLU C O 1
ATOM 4530 N N . LYS C 1 105 ? 8.892 9.961 57.218 1.00 50.43 105 LYS C N 1
ATOM 4531 C CA . LYS C 1 105 ? 9.287 10.567 58.469 1.00 52.66 105 LYS C CA 1
ATOM 4532 C C . LYS C 1 105 ? 8.493 11.847 58.671 1.00 54.58 105 LYS C C 1
ATOM 4533 O O . LYS C 1 105 ? 8.097 12.169 59.790 1.00 55.29 105 LYS C O 1
ATOM 4539 N N . LEU C 1 106 ? 8.259 12.587 57.592 1.00 56.98 106 LEU C N 1
ATOM 4540 C CA . LEU C 1 106 ? 7.504 13.832 57.702 1.00 59.58 106 LEU C CA 1
ATOM 4541 C C . LEU C 1 106 ? 6.031 13.517 57.924 1.00 61.65 106 LEU C C 1
ATOM 4542 O O . LEU C 1 106 ? 5.318 14.267 58.592 1.00 61.87 106 LEU C O 1
ATOM 4547 N N . GLU C 1 107 ? 5.585 12.398 57.363 1.00 63.96 107 GLU C N 1
ATOM 4548 C CA . GLU C 1 107 ? 4.203 11.974 57.503 1.00 67.00 107 GLU C CA 1
ATOM 4549 C C . GLU C 1 107 ? 4.009 11.384 58.894 1.00 68.85 107 GLU C C 1
ATOM 4550 O O . GLU C 1 107 ? 3.073 10.626 59.127 1.00 69.68 107 GLU C O 1
ATOM 4556 N N . ALA C 1 108 ? 4.906 11.730 59.814 1.00 70.09 108 ALA C N 1
ATOM 4557 C CA . ALA C 1 108 ? 4.824 11.249 61.191 1.00 70.63 108 ALA C CA 1
ATOM 4558 C C . ALA C 1 108 ? 4.681 12.430 62.159 1.00 70.55 108 ALA C C 1
ATOM 4559 O O . ALA C 1 108 ? 5.106 13.555 61.870 1.00 70.37 108 ALA C O 1
ATOM 4561 N N . VAL C 1 148 ? 1.284 18.409 55.225 1.00 49.84 148 VAL C N 1
ATOM 4562 C CA . VAL C 1 148 ? 2.505 17.582 55.264 1.00 50.39 148 VAL C CA 1
ATOM 4563 C C . VAL C 1 148 ? 3.522 17.976 54.188 1.00 49.00 148 VAL C C 1
ATOM 4564 O O . VAL C 1 148 ? 3.336 17.661 53.016 1.00 49.14 148 VAL C O 1
ATOM 4568 N N . PRO C 1 149 ? 4.624 18.642 54.578 1.00 47.04 149 PRO C N 1
ATOM 4569 C CA . PRO C 1 149 ? 5.647 19.063 53.615 1.00 45.05 149 PRO C CA 1
ATOM 4570 C C . PRO C 1 149 ? 6.081 17.979 52.643 1.00 44.97 149 PRO C C 1
ATOM 4571 O O . PRO C 1 149 ? 6.053 16.780 52.950 1.00 45.17 149 PRO C O 1
ATOM 4575 N N . LYS C 1 150 ? 6.488 18.414 51.462 1.00 43.68 150 LYS C N 1
ATOM 4576 C CA . LYS C 1 150 ? 6.959 17.497 50.462 1.00 42.65 150 LYS C CA 1
ATOM 4577 C C . LYS C 1 150 ? 8.468 17.619 50.304 1.00 40.53 150 LYS C C 1
ATOM 4578 O O . LYS C 1 150 ? 9.019 18.711 50.180 1.00 40.65 150 LYS C O 1
ATOM 4584 N N . VAL C 1 151 ? 9.123 16.475 50.305 1.00 37.12 151 VAL C N 1
ATOM 4585 C CA . VAL C 1 151 ? 10.563 16.413 50.182 1.00 35.95 151 VAL C CA 1
ATOM 4586 C C . VAL C 1 151 ? 10.992 16.414 48.727 1.00 34.24 151 VAL C C 1
ATOM 4587 O O . VAL C 1 151 ? 10.476 15.633 47.934 1.00 34.23 151 VAL C O 1
ATOM 4591 N N . LYS C 1 152 ? 11.959 17.257 48.386 1.00 32.26 152 LYS C N 1
ATOM 4592 C CA . LYS C 1 152 ? 12.441 17.315 47.019 1.00 29.67 152 LYS C CA 1
ATOM 4593 C C . LYS C 1 152 ? 13.936 17.179 47.046 1.00 28.09 152 LYS C C 1
ATOM 4594 O O . LYS C 1 152 ? 14.591 17.740 47.930 1.00 28.28 152 LYS C O 1
ATOM 4600 N N . LEU C 1 153 ? 14.467 16.447 46.067 1.00 25.35 153 LEU C N 1
ATOM 4601 C CA . LEU C 1 153 ? 15.891 16.241 45.927 1.00 24.69 153 LEU C CA 1
ATOM 4602 C C . LEU C 1 153 ? 16.554 17.534 45.393 1.00 26.09 153 LEU C C 1
ATOM 4603 O O . LEU C 1 153 ? 16.200 18.010 44.315 1.00 26.08 153 LEU C O 1
ATOM 4608 N N . LEU C 1 154 ? 17.511 18.086 46.137 1.00 25.47 154 LEU C N 1
ATOM 4609 C CA . LEU C 1 154 ? 18.238 19.294 45.735 1.00 23.07 154 LEU C CA 1
ATOM 4610 C C . LEU C 1 154 ? 19.502 18.725 45.175 1.00 24.06 154 LEU C C 1
ATOM 4611 O O . LEU C 1 154 ? 20.119 17.867 45.835 1.00 23.41 154 LEU C O 1
ATOM 4616 N N . CYS C 1 155 ? 19.918 19.205 44.007 1.00 21.94 155 CYS C N 1
ATOM 4617 C CA . CYS C 1 155 ? 21.136 18.703 43.392 1.00 21.86 155 CYS C CA 1
ATOM 4618 C C . CYS C 1 155 ? 21.647 19.693 42.329 1.00 23.22 155 CYS C C 1
ATOM 4619 O O . CYS C 1 155 ? 21.028 20.720 42.079 1.00 25.60 155 CYS C O 1
ATOM 4622 N N . GLY C 1 156 ? 22.781 19.376 41.735 1.00 22.65 156 GLY C N 1
ATOM 4623 C CA . GLY C 1 156 ? 23.313 20.185 40.667 1.00 24.69 156 GLY C CA 1
ATOM 4624 C C . GLY C 1 156 ? 23.098 19.385 39.362 1.00 25.70 156 GLY C C 1
ATOM 4625 O O . GLY C 1 156 ? 22.582 18.263 39.372 1.00 23.71 156 GLY C O 1
ATOM 4626 N N . ALA C 1 157 ? 23.512 19.952 38.240 1.00 27.37 157 ALA C N 1
ATOM 4627 C CA . ALA C 1 157 ? 23.347 19.317 36.941 1.00 28.97 157 ALA C CA 1
ATOM 4628 C C . ALA C 1 157 ? 24.093 18.015 36.799 1.00 30.12 157 ALA C C 1
ATOM 4629 O O . ALA C 1 157 ? 23.616 17.139 36.085 1.00 30.33 157 ALA C O 1
ATOM 4631 N N . ASP C 1 158 ? 25.266 17.904 37.431 1.00 30.14 158 ASP C N 1
ATOM 4632 C CA . ASP C 1 158 ? 26.067 16.674 37.375 1.00 32.44 158 ASP C CA 1
ATOM 4633 C C . ASP C 1 158 ? 25.197 15.507 37.819 1.00 31.53 158 ASP C C 1
ATOM 4634 O O . ASP C 1 158 ? 25.095 14.487 37.149 1.00 30.57 158 ASP C O 1
ATOM 4639 N N . LEU C 1 159 ? 24.555 15.659 38.961 1.00 30.35 159 LEU C N 1
ATOM 4640 C CA . LEU C 1 159 ? 23.772 14.537 39.451 1.00 30.64 159 LEU C CA 1
ATOM 4641 C C . LEU C 1 159 ? 22.671 14.174 38.475 1.00 29.91 159 LEU C C 1
ATOM 4642 O O . LEU C 1 159 ? 22.533 12.987 38.123 1.00 29.44 159 LEU C O 1
ATOM 4647 N N . LEU C 1 160 ? 21.915 15.193 38.035 1.00 28.68 160 LEU C N 1
ATOM 4648 C CA . LEU C 1 160 ? 20.811 14.999 37.085 1.00 29.19 160 LEU C CA 1
ATOM 4649 C C . LEU C 1 160 ? 21.282 14.272 35.834 1.00 27.14 160 LEU C C 1
ATOM 4650 O O . LEU C 1 160 ? 20.695 13.279 35.402 1.00 27.96 160 LEU C O 1
ATOM 4655 N N . GLU C 1 161 ? 22.357 14.772 35.280 1.00 25.09 161 GLU C N 1
ATOM 4656 C CA . GLU C 1 161 ? 22.916 14.193 34.103 1.00 28.44 161 GLU C CA 1
ATOM 4657 C C . GLU C 1 161 ? 23.482 12.804 34.330 1.00 27.75 161 GLU C C 1
ATOM 4658 O O . GLU C 1 161 ? 23.529 11.985 33.392 1.00 26.94 161 GLU C O 1
ATOM 4664 N N . SER C 1 162 ? 23.895 12.519 35.560 1.00 25.69 162 SER C N 1
ATOM 4665 C CA . SER C 1 162 ? 24.441 11.192 35.830 1.00 25.43 162 SER C CA 1
ATOM 4666 C C . SER C 1 162 ? 23.339 10.140 35.591 1.00 24.77 162 SER C C 1
ATOM 4667 O O . SER C 1 162 ? 23.657 8.951 35.479 1.00 27.92 162 SER C O 1
ATOM 4670 N N . PHE C 1 163 ? 22.071 10.575 35.532 1.00 24.01 163 PHE C N 1
ATOM 4671 C CA . PHE C 1 163 ? 20.931 9.661 35.265 1.00 26.02 163 PHE C CA 1
ATOM 4672 C C . PHE C 1 163 ? 21.146 8.865 33.984 1.00 24.76 163 PHE C C 1
ATOM 4673 O O . PHE C 1 163 ? 20.522 7.846 33.780 1.00 25.81 163 PHE C O 1
ATOM 4681 N N . ALA C 1 164 ? 22.002 9.359 33.109 1.00 25.86 164 ALA C N 1
ATOM 4682 C CA . ALA C 1 164 ? 22.236 8.679 31.847 1.00 29.22 164 ALA C CA 1
ATOM 4683 C C . ALA C 1 164 ? 23.427 7.738 31.873 1.00 30.63 164 ALA C C 1
ATOM 4684 O O . ALA C 1 164 ? 23.697 7.069 30.871 1.00 30.19 164 ALA C O 1
ATOM 4686 N N . VAL C 1 165 ? 24.173 7.705 32.978 1.00 30.19 165 VAL C N 1
ATOM 4687 C CA . VAL C 1 165 ? 25.339 6.812 33.027 1.00 29.94 165 VAL C CA 1
ATOM 4688 C C . VAL C 1 165 ? 24.776 5.364 33.046 1.00 30.85 165 VAL C C 1
ATOM 4689 O O . VAL C 1 165 ? 23.908 5.020 33.868 1.00 27.66 165 VAL C O 1
ATOM 4693 N N . PRO C 1 166 ? 25.242 4.511 32.114 1.00 31.76 166 PRO C N 1
ATOM 4694 C CA . PRO C 1 166 ? 24.751 3.119 32.062 1.00 32.84 166 PRO C CA 1
ATOM 4695 C C . PRO C 1 166 ? 24.863 2.378 33.405 1.00 32.86 166 PRO C C 1
ATOM 4696 O O . PRO C 1 166 ? 25.960 2.272 33.976 1.00 32.08 166 PRO C O 1
ATOM 4700 N N . ASN C 1 167 ? 23.720 1.917 33.908 1.00 32.13 167 ASN C N 1
ATOM 4701 C CA . ASN C 1 167 ? 23.646 1.155 35.158 1.00 34.88 167 ASN C CA 1
ATOM 4702 C C . ASN C 1 167 ? 23.740 1.929 36.467 1.00 34.89 167 ASN C C 1
ATOM 4703 O O . ASN C 1 167 ? 23.751 1.311 37.532 1.00 36.16 167 ASN C O 1
ATOM 4708 N N . LEU C 1 168 ? 23.818 3.257 3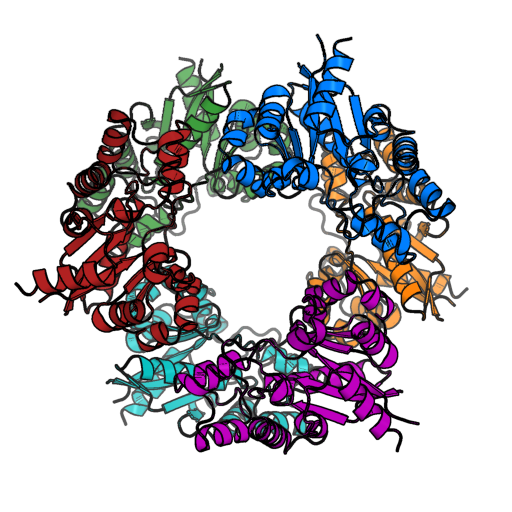6.409 1.00 33.65 168 LEU C N 1
ATOM 4709 C CA . LEU C 1 168 ? 23.942 4.029 37.635 1.00 30.59 168 LEU C CA 1
ATOM 4710 C C . LEU C 1 168 ? 22.642 4.107 38.400 1.00 29.82 168 LEU C C 1
ATOM 4711 O O . LEU C 1 168 ? 22.616 3.873 39.610 1.00 31.59 168 LEU C O 1
ATOM 4716 N N . TRP C 1 169 ? 21.564 4.413 37.702 1.00 29.23 169 TRP C N 1
ATOM 4717 C CA . TRP C 1 169 ? 20.239 4.532 38.298 1.00 30.10 169 TRP C CA 1
ATOM 4718 C C . TRP C 1 169 ? 19.249 3.551 37.660 1.00 32.02 169 TRP C C 1
ATOM 4719 O O . TRP C 1 169 ? 19.250 3.371 36.449 1.00 33.67 169 TRP C O 1
ATOM 4730 N N . LYS C 1 170 ? 18.405 2.909 38.453 1.00 34.07 170 LYS C N 1
ATOM 4731 C CA . LYS C 1 170 ? 17.416 2.008 37.867 1.00 35.15 170 LYS C CA 1
ATOM 4732 C C . LYS C 1 170 ? 16.392 2.932 37.197 1.00 35.95 170 LYS C C 1
ATOM 4733 O O . LYS C 1 170 ? 15.967 3.933 37.797 1.00 35.10 170 LYS C O 1
ATOM 4739 N N . SER C 1 171 ? 15.978 2.600 35.977 1.00 34.41 171 SER C N 1
ATOM 4740 C CA . SER C 1 171 ? 15.035 3.456 35.289 1.00 35.47 171 SER C CA 1
ATOM 4741 C C . SER C 1 171 ? 13.772 3.730 36.110 1.00 34.42 171 SER C C 1
ATOM 4742 O O . SER C 1 171 ? 13.318 4.873 36.135 1.00 34.34 171 SER C O 1
ATOM 4745 N N . GLU C 1 172 ? 13.223 2.726 36.809 1.00 34.93 172 GLU C N 1
ATOM 4746 C CA . GLU C 1 172 ? 12.008 2.934 37.633 1.00 35.61 172 GLU C CA 1
ATOM 4747 C C . GLU C 1 172 ? 12.266 3.964 38.730 1.00 35.11 172 GLU C C 1
ATOM 4748 O O . GLU C 1 172 ? 11.371 4.737 39.123 1.00 35.49 172 GLU C O 1
ATOM 4754 N N . ASP C 1 173 ? 13.494 3.958 39.247 1.00 34.20 173 ASP C N 1
ATOM 4755 C CA . ASP C 1 173 ? 13.887 4.916 40.300 1.00 31.90 173 ASP C CA 1
ATOM 4756 C C . ASP C 1 173 ? 13.793 6.356 39.742 1.00 29.30 173 ASP C C 1
ATOM 4757 O O . ASP C 1 173 ? 13.162 7.239 40.345 1.00 26.98 173 ASP C O 1
ATOM 4762 N N . ILE C 1 174 ? 14.418 6.571 38.582 1.00 29.47 174 ILE C N 1
ATOM 4763 C CA . ILE C 1 174 ? 14.386 7.889 37.924 1.00 28.51 174 ILE C CA 1
ATOM 4764 C C . ILE C 1 174 ? 12.947 8.302 37.779 1.00 28.73 174 ILE C C 1
ATOM 4765 O O . ILE C 1 174 ? 12.560 9.400 38.187 1.00 28.99 174 ILE C O 1
ATOM 4770 N N . THR C 1 175 ? 12.128 7.392 37.267 1.00 28.15 175 THR C N 1
ATOM 4771 C CA . THR C 1 175 ? 10.741 7.731 37.101 1.00 29.84 175 THR C CA 1
ATOM 4772 C C . THR C 1 175 ? 10.082 8.138 38.392 1.00 31.24 175 THR C C 1
ATOM 4773 O O . THR C 1 175 ? 9.440 9.201 38.470 1.00 31.14 175 THR C O 1
ATOM 4777 N N . GLN C 1 176 ? 10.254 7.316 39.425 1.00 32.86 176 GLN C N 1
ATOM 4778 C CA . GLN C 1 176 ? 9.617 7.636 40.700 1.00 32.76 176 GLN C CA 1
ATOM 4779 C C . GLN C 1 176 ? 10.145 8.895 41.351 1.00 30.19 176 GLN C C 1
ATOM 4780 O O . GLN C 1 176 ? 9.395 9.637 41.980 1.00 29.04 176 GLN C O 1
ATOM 4786 N N . ILE C 1 177 ? 11.438 9.129 41.210 1.00 29.38 177 ILE C N 1
ATOM 4787 C CA . ILE C 1 177 ? 12.017 10.336 41.774 1.00 30.02 177 ILE C CA 1
ATOM 4788 C C . ILE C 1 177 ? 11.353 11.582 41.177 1.00 30.46 177 ILE C C 1
ATOM 4789 O O . ILE C 1 177 ? 10.889 12.441 41.922 1.00 31.41 177 ILE C O 1
ATOM 4794 N N . VAL C 1 178 ? 11.254 11.678 39.850 1.00 31.21 178 VAL C N 1
ATOM 4795 C CA . VAL C 1 178 ? 10.660 12.892 39.290 1.00 32.87 178 VAL C CA 1
ATOM 4796 C C . VAL C 1 178 ? 9.152 12.893 39.274 1.00 34.03 178 VAL C C 1
ATOM 4797 O O . VAL C 1 178 ? 8.530 13.938 39.299 1.00 34.77 178 VAL C O 1
ATOM 4801 N N . ALA C 1 179 ? 8.556 11.711 39.272 1.00 35.36 179 ALA C N 1
ATOM 4802 C CA . ALA C 1 179 ? 7.103 11.610 39.290 1.00 36.11 179 ALA C CA 1
ATOM 4803 C C . ALA C 1 179 ? 6.562 11.834 40.692 1.00 36.52 179 ALA C C 1
ATOM 4804 O O . ALA C 1 179 ? 5.650 12.638 40.911 1.00 37.51 179 ALA C O 1
ATOM 4806 N N . ASN C 1 180 ? 7.142 11.134 41.654 1.00 37.26 180 ASN C N 1
ATOM 4807 C CA . ASN C 1 180 ? 6.625 11.225 42.996 1.00 39.28 180 ASN C CA 1
ATOM 4808 C C . ASN C 1 180 ? 7.265 12.189 43.983 1.00 39.67 180 ASN C C 1
ATOM 4809 O O . ASN C 1 180 ? 6.652 12.491 45.003 1.00 39.13 180 ASN C O 1
ATOM 4814 N N . TYR C 1 181 ? 8.458 12.708 43.682 1.00 39.36 181 TYR C N 1
ATOM 4815 C CA . TYR C 1 181 ? 9.090 13.659 44.608 1.00 38.79 181 TYR C CA 1
ATOM 4816 C C . TYR C 1 181 ? 9.441 15.012 43.980 1.00 38.38 181 TYR C C 1
ATOM 4817 O O . TYR C 1 181 ? 8.901 16.044 44.386 1.00 40.17 181 TYR C O 1
ATOM 4826 N N . GLY C 1 182 ? 10.345 15.005 43.011 1.00 35.40 182 GLY C N 1
ATOM 4827 C CA . GLY C 1 182 ? 10.733 16.240 42.362 1.00 36.05 182 GLY C CA 1
ATOM 4828 C C . GLY C 1 182 ? 12.210 16.524 42.530 1.00 35.06 182 GLY C C 1
ATOM 4829 O O . GLY C 1 182 ? 12.800 16.024 43.464 1.00 35.84 182 GLY C O 1
ATOM 4830 N N . LEU C 1 183 ? 12.805 17.286 41.616 1.00 34.31 183 LEU C N 1
ATOM 4831 C CA . LEU C 1 183 ? 14.210 17.659 41.697 1.00 33.54 183 LEU C CA 1
ATOM 4832 C C . LEU C 1 183 ? 14.321 19.152 41.542 1.00 33.70 183 LEU C C 1
ATOM 4833 O O . LEU C 1 183 ? 13.618 19.755 40.721 1.00 33.35 183 LEU C O 1
ATOM 4838 N N . ILE C 1 184 ? 15.221 19.742 42.317 1.00 30.96 184 ILE C N 1
ATOM 4839 C CA . ILE C 1 184 ? 15.505 21.147 42.204 1.00 30.45 184 ILE C CA 1
ATOM 4840 C C . ILE C 1 184 ? 16.965 21.063 41.829 1.00 30.60 184 ILE C C 1
ATOM 4841 O O . ILE C 1 184 ? 17.814 20.641 42.629 1.00 31.51 184 ILE C O 1
ATOM 4846 N N . CYS C 1 185 ? 17.245 21.419 40.580 1.00 28.23 185 CYS C N 1
ATOM 4847 C CA . CYS C 1 185 ? 18.588 21.334 40.062 1.00 27.65 185 CYS C CA 1
ATOM 4848 C C . CYS C 1 185 ? 19.193 22.727 39.859 1.00 27.26 185 CYS C C 1
ATOM 4849 O O . CYS C 1 185 ? 18.729 23.501 39.011 1.00 27.61 185 CYS C O 1
ATOM 4852 N N . VAL C 1 186 ? 20.237 23.028 40.629 1.00 26.53 186 VAL C N 1
ATOM 4853 C CA . VAL C 1 186 ? 20.921 24.329 40.572 1.00 26.43 186 VAL C CA 1
ATOM 4854 C C . VAL C 1 186 ? 22.113 24.244 39.645 1.00 29.98 186 VAL C C 1
ATOM 4855 O O . VAL C 1 186 ? 22.948 23.354 39.793 1.00 32.55 186 VAL C O 1
ATOM 4859 N N . THR C 1 187 ? 22.246 25.171 38.714 1.00 28.92 187 THR C N 1
ATOM 4860 C CA . THR C 1 187 ? 23.389 25.035 37.853 1.00 30.57 187 THR C CA 1
ATOM 4861 C C . THR C 1 187 ? 23.797 26.299 37.086 1.00 32.81 187 THR C C 1
ATOM 4862 O O . THR C 1 187 ? 22.994 27.222 36.906 1.00 28.37 187 THR C O 1
ATOM 4866 N N . ARG C 1 188 ? 25.064 26.322 36.658 1.00 35.69 188 ARG C N 1
ATOM 4867 C CA . ARG C 1 188 ? 25.614 27.415 35.863 1.00 40.00 188 ARG C CA 1
ATOM 4868 C C . ARG C 1 188 ? 25.218 27.185 34.378 1.00 41.50 188 ARG C C 1
ATOM 4869 O O . ARG C 1 188 ? 25.177 28.136 33.585 1.00 42.08 188 ARG C O 1
ATOM 4877 N N . ALA C 1 189 ? 24.963 25.914 34.023 1.00 43.13 189 ALA C N 1
ATOM 4878 C CA . ALA C 1 189 ? 24.569 25.475 32.664 1.00 44.52 189 ALA C CA 1
ATOM 4879 C C . ALA C 1 189 ? 23.084 25.079 32.618 1.00 45.60 189 ALA C C 1
ATOM 4880 O O . ALA C 1 189 ? 22.757 23.882 32.572 1.00 46.14 189 ALA C O 1
ATOM 4882 N N . GLY C 1 190 ? 22.201 26.085 32.656 1.00 46.02 190 GLY C N 1
ATOM 4883 C CA . GLY C 1 190 ? 20.761 25.847 32.638 1.00 46.89 190 GLY C CA 1
ATOM 4884 C C . GLY C 1 190 ? 20.239 25.249 31.342 1.00 48.04 190 GLY C C 1
ATOM 4885 O O . GLY C 1 190 ? 19.407 24.352 31.376 1.00 47.08 190 GLY C O 1
ATOM 4886 N N . ASN C 1 191 ? 20.724 25.749 30.204 1.00 49.51 191 ASN C N 1
ATOM 4887 C CA . ASN C 1 191 ? 20.313 25.234 28.894 1.00 51.29 191 ASN C CA 1
ATOM 4888 C C . ASN C 1 191 ? 20.727 23.755 28.794 1.00 49.27 191 ASN C C 1
ATOM 4889 O O . ASN C 1 191 ? 19.960 22.932 28.319 1.00 50.30 191 ASN C O 1
ATOM 4894 N N . ASP C 1 192 ? 21.932 23.420 29.244 1.00 46.82 192 ASP C N 1
ATOM 4895 C CA . ASP C 1 192 ? 22.380 22.030 29.222 1.00 44.11 192 ASP C CA 1
ATOM 4896 C C . ASP C 1 192 ? 21.476 21.122 30.059 1.00 41.12 192 ASP C C 1
ATOM 4897 O O . ASP C 1 192 ? 21.190 19.998 29.677 1.00 40.33 192 ASP C O 1
ATOM 4902 N N . ALA C 1 193 ? 21.031 21.614 31.199 1.00 36.59 193 ALA C N 1
ATOM 4903 C CA . ALA C 1 193 ? 20.167 20.827 32.052 1.00 34.19 193 ALA C CA 1
ATOM 4904 C C . ALA C 1 193 ? 18.784 20.777 31.406 1.00 32.75 193 ALA C C 1
ATOM 4905 O O . ALA C 1 193 ? 18.058 19.793 31.498 1.00 31.37 193 ALA C O 1
ATOM 4907 N N . GLN C 1 194 ? 18.405 21.879 30.784 1.00 32.41 194 GLN C N 1
ATOM 4908 C CA . GLN C 1 194 ? 17.106 21.954 30.123 1.00 33.12 194 GLN C CA 1
ATOM 4909 C C . GLN C 1 194 ? 17.079 21.052 28.891 1.00 29.46 194 GLN C C 1
ATOM 4910 O O . GLN C 1 194 ? 16.073 20.444 28.583 1.00 28.02 194 GLN C O 1
ATOM 4916 N N . LYS C 1 195 ? 18.192 21.002 28.187 1.00 27.42 195 LYS C N 1
ATOM 4917 C CA . LYS C 1 195 ? 18.280 20.193 27.016 1.00 28.16 195 LYS C CA 1
ATOM 4918 C C . LYS C 1 195 ? 18.242 18.710 27.443 1.00 29.70 195 LYS C C 1
ATOM 4919 O O . LYS C 1 195 ? 17.539 17.892 26.810 1.00 28.31 195 LYS C O 1
ATOM 4925 N N . PHE C 1 196 ? 18.967 18.387 28.526 1.00 25.65 196 PHE C N 1
ATOM 4926 C CA . PHE C 1 196 ? 19.032 17.028 29.038 1.00 24.77 196 PHE C CA 1
ATOM 4927 C C . PHE C 1 196 ? 17.600 16.560 29.349 1.00 23.75 196 PHE C C 1
ATOM 4928 O O . PHE C 1 196 ? 17.216 15.440 29.052 1.00 20.89 196 PHE C O 1
ATOM 4936 N N . ILE C 1 197 ? 16.801 17.452 29.914 1.00 22.72 197 ILE C N 1
ATOM 4937 C CA . ILE C 1 197 ? 15.419 17.155 30.240 1.00 23.01 197 ILE C CA 1
ATOM 4938 C C . ILE C 1 197 ? 14.574 16.954 28.956 1.00 25.31 197 ILE C C 1
ATOM 4939 O O . ILE C 1 197 ? 13.731 16.047 28.871 1.00 23.42 197 ILE C O 1
ATOM 4944 N N . TYR C 1 198 ? 14.818 17.812 27.966 1.00 24.22 198 TYR C N 1
ATOM 4945 C CA . TYR C 1 198 ? 14.081 17.764 26.729 1.00 24.21 198 TYR C CA 1
ATOM 4946 C C . TYR C 1 198 ? 14.373 16.465 25.959 1.00 25.09 198 TYR C C 1
ATOM 4947 O O . TYR C 1 198 ? 13.500 15.942 25.279 1.00 24.25 198 TYR C O 1
ATOM 4956 N N . GLU C 1 199 ? 15.596 15.949 26.071 1.00 24.38 199 GLU C N 1
ATOM 4957 C CA . GLU C 1 199 ? 15.967 14.732 25.369 1.00 25.32 199 GLU C CA 1
ATOM 4958 C C . GLU C 1 199 ? 15.529 13.434 26.062 1.00 25.22 199 GLU C C 1
ATOM 4959 O O . GLU C 1 199 ? 15.819 12.367 25.573 1.00 25.88 199 GLU C O 1
ATOM 4965 N N . SER C 1 200 ? 14.825 13.533 27.183 1.00 22.37 200 SER C N 1
ATOM 4966 C CA . SER C 1 200 ? 14.386 12.345 27.861 1.00 23.69 200 SER C CA 1
ATOM 4967 C C . SER C 1 200 ? 12.889 12.366 28.027 1.00 23.90 200 SER C C 1
ATOM 4968 O O . SER C 1 200 ? 12.314 13.227 28.704 1.00 25.97 200 SER C O 1
ATOM 4971 N N . ASP C 1 201 ? 12.240 11.413 27.393 1.00 24.98 201 ASP C N 1
ATOM 4972 C CA . ASP C 1 201 ? 10.802 11.322 27.511 1.00 26.77 201 ASP C CA 1
ATOM 4973 C C . ASP C 1 201 ? 10.299 11.331 28.950 1.00 25.94 201 ASP C C 1
ATOM 4974 O O . ASP C 1 201 ? 9.297 11.997 29.265 1.00 27.13 201 ASP C O 1
ATOM 4979 N N . VAL C 1 202 ? 10.956 10.596 29.849 1.00 25.85 202 VAL C N 1
ATOM 4980 C CA . VAL C 1 202 ? 10.451 10.593 31.224 1.00 23.81 202 VAL C CA 1
ATOM 4981 C C . VAL C 1 202 ? 10.596 11.933 31.918 1.00 22.46 202 VAL C C 1
ATOM 4982 O O . VAL C 1 202 ? 9.664 12.374 32.623 1.00 20.80 202 VAL C O 1
ATOM 4986 N N . LEU C 1 203 ? 11.776 12.560 31.760 1.00 22.05 203 LEU C N 1
ATOM 4987 C CA . LEU C 1 203 ? 12.035 13.852 32.422 1.00 20.96 203 LEU C CA 1
ATOM 4988 C C . LEU C 1 203 ? 11.061 14.871 31.849 1.00 21.73 203 LEU C C 1
ATOM 4989 O O . LEU C 1 203 ? 10.363 15.587 32.602 1.00 19.16 203 LEU C O 1
ATOM 4994 N N . TRP C 1 204 ? 10.965 14.891 30.513 1.00 22.36 204 TRP C N 1
ATOM 4995 C CA . TRP C 1 204 ? 10.077 15.847 29.880 1.00 25.38 204 TRP C CA 1
ATOM 4996 C C . TRP C 1 204 ? 8.657 15.646 30.380 1.00 24.85 204 TRP C C 1
ATOM 4997 O O . TRP C 1 204 ? 7.973 16.602 30.736 1.00 24.75 204 TRP C O 1
ATOM 5008 N N . LYS C 1 205 ? 8.201 14.406 30.419 1.00 25.58 205 LYS C N 1
ATOM 5009 C CA . LYS C 1 205 ? 6.856 14.182 30.881 1.00 28.64 205 LYS C CA 1
ATOM 5010 C C . LYS C 1 205 ? 6.586 14.769 32.262 1.00 30.90 205 LYS C C 1
ATOM 5011 O O . LYS C 1 205 ? 5.473 15.245 32.526 1.00 31.45 205 LYS C O 1
ATOM 5017 N N . HIS C 1 206 ? 7.585 14.746 33.151 1.00 30.34 206 HIS C N 1
ATOM 5018 C CA . HIS C 1 206 ? 7.374 15.268 34.507 1.00 30.93 206 HIS C CA 1
ATOM 5019 C C . HIS C 1 206 ? 8.162 16.535 34.752 1.00 32.10 206 HIS C C 1
ATOM 5020 O O . HIS C 1 206 ? 8.537 16.826 35.903 1.00 31.11 206 HIS C O 1
ATOM 5027 N N . ARG C 1 207 ? 8.427 17.262 33.667 1.00 31.48 207 ARG C N 1
ATOM 5028 C CA . ARG C 1 207 ? 9.173 18.506 33.719 1.00 32.74 207 ARG C CA 1
ATOM 5029 C C . ARG C 1 207 ? 8.599 19.503 34.737 1.00 32.47 207 ARG C C 1
ATOM 5030 O O . ARG C 1 207 ? 9.315 20.343 35.247 1.00 34.12 207 ARG C O 1
ATOM 5038 N N . SER C 1 208 ? 7.313 19.417 35.040 1.00 32.66 208 SER C N 1
ATOM 5039 C CA . SER C 1 208 ? 6.727 20.343 36.003 1.00 33.85 208 SER C CA 1
ATOM 5040 C C . SER C 1 208 ? 7.228 20.076 37.426 1.00 34.27 208 SER C C 1
ATOM 5041 O O . SER C 1 208 ? 7.031 20.886 38.317 1.00 33.76 208 SER C O 1
ATOM 5044 N N . ASN C 1 209 ? 7.863 18.926 37.627 1.00 35.26 209 ASN C N 1
ATOM 5045 C CA . ASN C 1 209 ? 8.418 18.540 38.925 1.00 34.83 209 ASN C CA 1
ATOM 5046 C C . ASN C 1 209 ? 9.915 18.734 38.952 1.00 32.77 209 ASN C C 1
ATOM 5047 O O . ASN C 1 209 ? 10.547 18.461 39.948 1.00 34.14 209 ASN C O 1
ATOM 5052 N N . ILE C 1 210 ? 10.489 19.177 37.851 1.00 29.28 210 ILE C N 1
ATOM 5053 C CA . ILE C 1 210 ? 11.910 19.409 37.811 1.00 28.71 210 ILE C CA 1
ATOM 5054 C C . ILE C 1 210 ? 12.130 20.899 37.653 1.00 29.81 210 ILE C C 1
ATOM 5055 O O . ILE C 1 210 ? 11.791 21.466 36.642 1.00 34.75 210 ILE C O 1
ATOM 5060 N N . HIS C 1 211 ? 12.658 21.546 38.672 1.00 29.85 211 HIS C N 1
ATOM 5061 C CA . HIS C 1 211 ? 12.885 22.975 38.596 1.00 29.92 211 HIS C CA 1
ATOM 5062 C C . HIS C 1 211 ? 14.354 23.276 38.382 1.00 28.13 211 HIS C C 1
ATOM 5063 O O . HIS C 1 211 ? 15.183 22.917 39.208 1.00 28.68 211 HIS C O 1
ATOM 5070 N N . VAL C 1 212 ? 14.679 23.915 37.265 1.00 27.71 212 VAL C N 1
ATOM 5071 C CA . VAL C 1 212 ? 16.058 24.294 36.971 1.00 26.31 212 VAL C CA 1
ATOM 5072 C C . VAL C 1 212 ? 16.289 25.696 37.504 1.00 27.17 212 VAL C C 1
ATOM 5073 O O . VAL C 1 212 ? 15.566 26.621 37.151 1.00 28.39 212 VAL C O 1
ATOM 5077 N N . VAL C 1 213 ? 17.295 25.836 38.356 1.00 25.22 213 VAL C N 1
ATOM 5078 C CA . VAL C 1 213 ? 17.630 27.102 38.990 1.00 24.30 213 VAL C CA 1
ATOM 5079 C C . VAL C 1 213 ? 18.988 27.608 38.511 1.00 25.80 213 VAL C C 1
ATOM 5080 O O . VAL C 1 213 ? 20.021 26.953 38.701 1.00 24.55 213 VAL C O 1
ATOM 5084 N N . ASN C 1 214 ? 18.987 28.778 37.880 1.00 24.91 214 ASN C N 1
ATOM 5085 C CA . ASN C 1 214 ? 20.232 29.331 37.399 1.00 26.72 214 ASN C CA 1
ATOM 5086 C C . ASN C 1 214 ? 21.106 29.892 38.507 1.00 27.08 214 ASN C C 1
ATOM 5087 O O . ASN C 1 214 ? 20.620 30.554 39.411 1.00 28.46 214 ASN C O 1
ATOM 5092 N N . GLU C 1 215 ? 22.401 29.640 38.400 1.00 27.96 215 GLU C N 1
ATOM 5093 C CA . GLU C 1 215 ? 23.390 30.113 39.354 1.00 29.50 215 GLU C CA 1
ATOM 5094 C C . GLU C 1 215 ? 24.131 31.185 38.573 1.00 28.10 215 GLU C C 1
ATOM 5095 O O . GLU C 1 215 ? 25.053 30.876 37.842 1.00 29.56 215 GLU C O 1
ATOM 5101 N N . TRP C 1 216 ? 23.728 32.441 38.712 1.00 27.60 216 TRP C N 1
ATOM 5102 C CA . TRP C 1 216 ? 24.395 33.535 38.000 1.00 28.43 216 TRP C CA 1
ATOM 5103 C C . TRP C 1 216 ? 25.779 33.934 38.570 1.00 29.33 216 TRP C C 1
ATOM 5104 O O . TRP C 1 216 ? 26.626 34.473 37.861 1.00 28.23 216 TRP C O 1
ATOM 5115 N N . ILE C 1 217 ? 26.011 33.685 39.855 1.00 32.19 217 ILE C N 1
ATOM 5116 C CA . ILE C 1 217 ? 27.323 33.962 40.452 1.00 34.69 217 ILE C CA 1
ATOM 5117 C C . ILE C 1 217 ? 28.020 32.635 40.271 1.00 38.46 217 ILE C C 1
ATOM 5118 O O . ILE C 1 217 ? 27.795 31.719 41.037 1.00 41.37 217 ILE C O 1
ATOM 5123 N N . ALA C 1 218 ? 28.828 32.510 39.233 1.00 41.43 218 ALA C N 1
ATOM 5124 C CA . ALA C 1 218 ? 29.505 31.254 38.982 1.00 46.53 218 ALA C CA 1
ATOM 5125 C C . ALA C 1 218 ? 30.423 30.840 40.132 1.00 49.65 218 ALA C C 1
ATOM 5126 O O . ALA C 1 218 ? 31.318 31.600 40.550 1.00 50.67 218 ALA C O 1
ATOM 5128 N N . ASN C 1 219 ? 30.179 29.642 40.656 1.00 51.05 219 ASN C N 1
ATOM 5129 C CA . ASN C 1 219 ? 31.010 29.093 41.716 1.00 51.43 219 ASN C CA 1
ATOM 5130 C C . ASN C 1 219 ? 31.203 27.624 41.438 1.00 49.61 219 ASN C C 1
ATOM 5131 O O . ASN C 1 219 ? 30.266 26.877 41.226 1.00 48.88 219 ASN C O 1
ATOM 5136 N N . ASP C 1 220 ? 32.457 27.231 41.412 1.00 48.89 220 ASP C N 1
ATOM 5137 C CA . ASP C 1 220 ? 32.808 25.860 41.129 1.00 47.36 220 ASP C CA 1
ATOM 5138 C C . ASP C 1 220 ? 33.751 25.327 42.208 1.00 43.84 220 ASP C C 1
ATOM 5139 O O . ASP C 1 220 ? 34.828 24.784 41.911 1.00 42.17 220 ASP C O 1
ATOM 5144 N N . ILE C 1 221 ? 33.356 25.485 43.468 1.00 39.59 221 ILE C N 1
ATOM 5145 C CA . ILE C 1 221 ? 34.205 24.996 44.538 1.00 36.65 221 ILE C CA 1
ATOM 5146 C C . ILE C 1 221 ? 33.937 23.512 44.741 1.00 34.82 221 ILE C C 1
ATOM 5147 O O . ILE C 1 221 ? 33.300 23.135 45.725 1.00 36.77 221 ILE C O 1
ATOM 5152 N N . SER C 1 222 ? 34.396 22.672 43.800 1.00 32.83 222 SER C N 1
ATOM 5153 C CA . SER C 1 222 ? 34.203 21.223 43.900 1.00 29.09 222 SER C CA 1
ATOM 5154 C C . SER C 1 222 ? 35.059 20.594 45.013 1.00 28.08 222 SER C C 1
ATOM 5155 O O . SER C 1 222 ? 36.155 21.067 45.338 1.00 26.18 222 SER C O 1
ATOM 5158 N N . SER C 1 223 ? 34.543 19.517 45.594 1.00 26.90 223 SER C N 1
ATOM 5159 C CA . SER C 1 223 ? 35.263 18.802 46.638 1.00 24.43 223 SER C CA 1
ATOM 5160 C C . SER C 1 223 ? 36.586 18.281 46.078 1.00 24.48 223 SER C C 1
ATOM 5161 O O . SER C 1 223 ? 37.596 18.320 46.754 1.00 26.33 223 SER C O 1
ATOM 5164 N N . THR C 1 224 ? 36.576 17.788 44.844 1.00 23.33 224 THR C N 1
ATOM 5165 C CA . THR C 1 224 ? 37.782 17.263 44.224 1.00 24.13 224 THR C CA 1
ATOM 5166 C C . THR C 1 224 ? 38.884 18.327 44.181 1.00 25.59 224 THR C C 1
ATOM 5167 O O . THR C 1 224 ? 40.054 18.036 44.428 1.00 24.71 224 THR C O 1
ATOM 5171 N N . LYS C 1 225 ? 38.503 19.552 43.845 1.00 24.70 225 LYS C N 1
ATOM 5172 C CA . LYS C 1 225 ? 39.464 20.637 43.832 1.00 26.58 225 LYS C CA 1
ATOM 5173 C C . LYS C 1 225 ? 39.870 21.013 45.270 1.00 23.71 225 LYS C C 1
ATOM 5174 O O . LYS C 1 225 ? 41.015 21.363 45.508 1.00 22.80 225 LYS C O 1
ATOM 5180 N N . ILE C 1 226 ? 38.952 20.929 46.229 1.00 22.66 226 ILE C N 1
ATOM 5181 C CA . ILE C 1 226 ? 39.334 21.233 47.618 1.00 22.59 226 ILE C CA 1
ATOM 5182 C C . ILE C 1 226 ? 40.405 20.204 48.107 1.00 24.12 226 ILE C C 1
ATOM 5183 O O . ILE C 1 226 ? 41.456 20.579 48.660 1.00 21.71 226 ILE C O 1
ATOM 5188 N N . ARG C 1 227 ? 40.134 18.916 47.886 1.00 23.45 227 ARG C N 1
ATOM 5189 C CA . ARG C 1 227 ? 41.084 17.866 48.293 1.00 26.07 227 ARG C CA 1
ATOM 5190 C C . ARG C 1 227 ? 42.429 18.050 47.586 1.00 25.73 227 ARG C C 1
ATOM 5191 O O . ARG C 1 227 ? 43.475 17.836 48.179 1.00 27.75 227 ARG C O 1
ATOM 5199 N N . ARG C 1 228 ? 42.398 18.473 46.328 1.00 27.88 228 ARG C N 1
ATOM 5200 C CA . ARG C 1 228 ? 43.628 18.689 45.563 1.00 27.26 228 ARG C CA 1
ATOM 5201 C C . ARG C 1 228 ? 44.480 19.763 46.223 1.00 27.06 228 ARG C C 1
ATOM 5202 O O . ARG C 1 228 ? 45.710 19.598 46.423 1.00 25.26 228 ARG C O 1
ATOM 5210 N N . ALA C 1 229 ? 43.811 20.856 46.573 1.00 23.91 229 ALA C N 1
ATOM 5211 C CA . ALA C 1 229 ? 44.450 21.971 47.227 1.00 25.05 229 ALA C CA 1
ATOM 5212 C C . ALA C 1 229 ? 45.072 21.547 48.575 1.00 25.44 229 ALA C C 1
ATOM 5213 O O . ALA C 1 229 ? 46.181 21.956 48.920 1.00 26.35 229 ALA C O 1
ATOM 5215 N N . LEU C 1 230 ? 44.356 20.711 49.327 1.00 25.42 230 LEU C N 1
ATOM 5216 C CA . LEU C 1 230 ? 44.836 20.259 50.631 1.00 23.85 230 LEU C CA 1
ATOM 5217 C C . LEU C 1 230 ? 46.065 19.356 50.489 1.00 25.59 230 LEU C C 1
ATOM 5218 O O . LEU C 1 230 ? 47.061 19.517 51.201 1.00 24.28 230 LEU C O 1
ATOM 5223 N N . ARG C 1 231 ? 46.010 18.420 49.551 1.00 25.53 231 ARG C N 1
ATOM 5224 C CA . ARG C 1 231 ? 47.143 17.551 49.361 1.00 26.40 231 ARG C CA 1
ATOM 5225 C C . ARG C 1 231 ? 48.368 18.395 49.071 1.00 29.09 231 ARG C C 1
ATOM 5226 O O . ARG C 1 231 ? 49.480 18.028 49.459 1.00 30.20 231 ARG C O 1
ATOM 5234 N N . ARG C 1 232 ? 48.170 19.540 48.419 1.00 29.06 232 ARG C N 1
ATOM 5235 C CA . ARG C 1 232 ? 49.285 20.389 48.034 1.00 28.95 232 ARG C CA 1
ATOM 5236 C C . ARG C 1 232 ? 49.658 21.454 49.040 1.00 31.20 232 ARG C C 1
ATOM 5237 O O . ARG C 1 232 ? 50.452 22.352 48.737 1.00 31.67 232 ARG C O 1
ATOM 5245 N N . GLY C 1 233 ? 49.082 21.364 50.232 1.00 30.57 233 GLY C N 1
ATOM 5246 C CA . GLY C 1 233 ? 49.390 22.360 51.229 1.00 31.16 233 GLY C CA 1
ATOM 5247 C C . GLY C 1 233 ? 48.895 23.745 50.854 1.00 31.90 233 GLY C C 1
ATOM 5248 O O . GLY C 1 233 ? 49.477 24.727 51.300 1.00 31.68 233 GLY C O 1
ATOM 5249 N N . GLN C 1 234 ? 47.849 23.843 50.026 1.00 30.74 234 GLN C N 1
ATOM 5250 C CA . GLN C 1 234 ? 47.307 25.159 49.677 1.00 28.95 234 GLN C CA 1
ATOM 5251 C C . GLN C 1 234 ? 46.178 25.558 50.574 1.00 27.14 234 GLN C C 1
ATOM 5252 O O . GLN C 1 234 ? 45.473 24.713 51.122 1.00 26.52 234 GLN C O 1
ATOM 5258 N N . SER C 1 235 ? 45.991 26.856 50.726 1.00 25.47 235 SER C N 1
ATOM 5259 C CA . SER C 1 235 ? 44.916 27.350 51.577 1.00 23.76 235 SER C CA 1
ATOM 5260 C C . SER C 1 235 ? 43.537 27.108 50.995 1.00 22.73 235 SER C C 1
ATOM 5261 O O . SER C 1 235 ? 43.334 27.313 49.818 1.00 23.55 235 SER C O 1
ATOM 5264 N N . ILE C 1 236 ? 42.587 26.668 51.807 1.00 21.20 236 ILE C N 1
ATOM 5265 C CA . ILE C 1 236 ? 41.253 26.521 51.292 1.00 21.01 236 ILE C CA 1
ATOM 5266 C C . ILE C 1 236 ? 40.355 27.474 52.078 1.00 23.41 236 ILE C C 1
ATOM 5267 O O . ILE C 1 236 ? 39.119 27.338 52.087 1.00 22.37 236 ILE C O 1
ATOM 5272 N N . ARG C 1 237 ? 40.979 28.445 52.747 1.00 22.20 237 ARG C N 1
ATOM 5273 C CA . ARG C 1 237 ? 40.178 29.409 53.507 1.00 24.96 237 ARG C CA 1
ATOM 5274 C C . ARG C 1 237 ? 39.261 30.263 52.598 1.00 24.76 237 ARG C C 1
ATOM 5275 O O . ARG C 1 237 ? 39.651 30.673 51.499 1.00 26.29 237 ARG C O 1
ATOM 5283 N N . TYR C 1 238 ? 38.040 30.497 53.054 1.00 24.12 238 TYR C N 1
ATOM 5284 C CA . TYR C 1 238 ? 37.033 31.266 52.317 1.00 24.05 238 TYR C CA 1
ATOM 5285 C C . TYR C 1 238 ? 36.361 30.457 51.211 1.00 25.17 238 TYR C C 1
ATOM 5286 O O . TYR C 1 238 ? 35.493 30.978 50.493 1.00 23.26 238 TYR C O 1
ATOM 5295 N N . LEU C 1 239 ? 36.738 29.174 51.094 1.00 25.32 239 LEU C N 1
ATOM 5296 C CA . LEU C 1 239 ? 36.091 28.260 50.127 1.00 23.59 239 LEU C CA 1
ATOM 5297 C C . LEU C 1 239 ? 35.142 27.303 50.907 1.00 23.20 239 LEU C C 1
ATOM 5298 O O . LEU C 1 239 ? 34.155 26.790 50.370 1.00 22.15 239 LEU C O 1
ATOM 5303 N N . VAL C 1 240 ? 35.463 27.058 52.178 1.00 23.39 240 VAL C N 1
ATOM 5304 C CA . VAL C 1 240 ? 34.662 26.195 53.046 1.00 21.60 240 VAL C CA 1
ATOM 5305 C C . VAL C 1 240 ? 34.545 26.989 54.334 1.00 22.45 240 VAL C C 1
ATOM 5306 O O . VAL C 1 240 ? 35.304 27.924 54.563 1.00 23.96 240 VAL C O 1
ATOM 5310 N N . PRO C 1 241 ? 33.595 26.632 55.191 1.00 22.05 241 PRO C N 1
ATOM 5311 C CA . PRO C 1 241 ? 33.468 27.391 56.439 1.00 21.73 241 PRO C CA 1
ATOM 5312 C C . PRO C 1 241 ? 34.726 27.231 57.282 1.00 23.66 241 PRO C C 1
ATOM 5313 O O . PRO C 1 241 ? 35.433 26.223 57.155 1.00 22.41 241 PRO C O 1
ATOM 5317 N N . ASP C 1 242 ? 35.010 28.244 58.111 1.00 24.65 242 ASP C N 1
ATOM 5318 C CA . ASP C 1 242 ? 36.192 28.278 58.994 1.00 26.50 242 ASP C CA 1
ATOM 5319 C C . ASP C 1 242 ? 36.330 27.029 59.905 1.00 25.64 242 ASP C C 1
ATOM 5320 O O . ASP C 1 242 ? 37.411 26.418 60.013 1.00 25.54 242 ASP C O 1
ATOM 5325 N N . LEU C 1 243 ? 35.223 26.627 60.516 1.00 23.79 243 LEU C N 1
ATOM 5326 C CA . LEU C 1 243 ? 35.248 25.458 61.389 1.00 24.04 243 LEU C CA 1
ATOM 5327 C C . LEU C 1 243 ? 35.622 24.198 60.624 1.00 23.81 243 LEU C C 1
ATOM 5328 O O . LEU C 1 243 ? 36.313 23.320 61.146 1.00 26.40 243 LEU C O 1
ATOM 5333 N N . VAL C 1 244 ? 35.180 24.124 59.374 1.00 22.55 244 VAL C N 1
ATOM 5334 C CA . VAL C 1 244 ? 35.436 22.974 58.525 1.00 19.52 244 VAL C CA 1
ATOM 5335 C C . VAL C 1 244 ? 36.865 22.971 58.128 1.00 20.98 244 VAL C C 1
ATOM 5336 O O . VAL C 1 244 ? 37.499 21.950 58.162 1.00 22.93 244 VAL C O 1
ATOM 5340 N N . GLN C 1 245 ? 37.396 24.124 57.751 1.00 22.51 245 GLN C N 1
ATOM 5341 C CA . GLN C 1 245 ? 38.781 24.155 57.384 1.00 23.59 245 GLN C CA 1
ATOM 5342 C C . GLN C 1 245 ? 39.651 23.791 58.585 1.00 23.72 245 GLN C C 1
ATOM 5343 O O . GLN C 1 245 ? 40.654 23.056 58.469 1.00 23.90 245 GLN C O 1
ATOM 5349 N N . GLU C 1 246 ? 39.265 24.286 59.748 1.00 24.80 246 GLU C N 1
ATOM 5350 C CA . GLU C 1 246 ? 40.031 23.999 60.950 1.00 25.08 246 GLU C CA 1
ATOM 5351 C C . GLU C 1 246 ? 39.963 22.508 61.325 1.00 24.79 246 GLU C C 1
ATOM 5352 O O . GLU C 1 246 ? 40.980 21.938 61.709 1.00 22.89 246 GLU C O 1
ATOM 5358 N N . TYR C 1 247 ? 38.796 21.871 61.180 1.00 23.52 247 TYR C N 1
ATOM 5359 C CA . TYR C 1 247 ? 38.686 20.450 61.519 1.00 23.53 247 TYR C CA 1
ATOM 5360 C C . TYR C 1 247 ? 39.577 19.646 60.569 1.00 26.25 247 TYR C C 1
ATOM 5361 O O . TYR C 1 247 ? 40.303 18.748 60.984 1.00 26.09 247 TYR C O 1
ATOM 5370 N N . ILE C 1 248 ? 39.568 20.022 59.291 1.00 27.71 248 ILE C N 1
ATOM 5371 C CA . ILE C 1 248 ? 40.339 19.300 58.287 1.00 28.37 248 ILE C CA 1
ATOM 5372 C C . ILE C 1 248 ? 41.830 19.406 58.581 1.00 31.42 248 ILE C C 1
ATOM 5373 O O . ILE C 1 248 ? 42.579 18.427 58.489 1.00 30.24 248 ILE C O 1
ATOM 5378 N N . GLU C 1 249 ? 42.236 20.616 58.931 1.00 34.17 249 GLU C N 1
ATOM 5379 C CA . GLU C 1 249 ? 43.629 20.951 59.216 1.00 38.53 249 GLU C CA 1
ATOM 5380 C C . GLU C 1 249 ? 44.151 20.201 60.444 1.00 37.88 249 GLU C C 1
ATOM 5381 O O . GLU C 1 249 ? 45.232 19.626 60.422 1.00 37.73 249 GLU C O 1
ATOM 5387 N N . LYS C 1 250 ? 43.353 20.219 61.501 1.00 36.50 250 LYS C N 1
ATOM 5388 C CA . LYS C 1 250 ? 43.681 19.561 62.738 1.00 38.06 250 LYS C CA 1
ATOM 5389 C C . LYS C 1 250 ? 43.814 18.036 62.595 1.00 38.14 250 LYS C C 1
ATOM 5390 O O . LYS C 1 250 ? 44.627 17.421 63.287 1.00 38.96 250 LYS C O 1
ATOM 5396 N N . HIS C 1 251 ? 43.041 17.422 61.697 1.00 35.45 251 HIS C N 1
ATOM 5397 C CA . HIS C 1 251 ? 43.124 15.979 61.520 1.00 32.85 251 HIS C CA 1
ATOM 5398 C C . HIS C 1 251 ? 43.826 15.457 60.270 1.00 33.45 251 HIS C C 1
ATOM 5399 O O . HIS C 1 251 ? 43.864 14.255 60.078 1.00 32.44 251 HIS C O 1
ATOM 5406 N N . ASN C 1 252 ? 44.369 16.342 59.432 1.00 35.21 252 ASN C N 1
ATOM 5407 C CA . ASN C 1 252 ? 45.007 15.944 58.173 1.00 37.44 252 ASN C CA 1
ATOM 5408 C C . ASN C 1 252 ? 44.162 14.939 57.432 1.00 36.07 252 ASN C C 1
ATOM 5409 O O . ASN C 1 252 ? 44.669 13.930 56.970 1.00 36.81 252 ASN C O 1
ATOM 5414 N N . LEU C 1 253 ? 42.872 15.227 57.315 1.00 34.88 253 LEU C N 1
ATOM 5415 C CA . LEU C 1 253 ? 41.923 14.323 56.679 1.00 31.97 253 LEU C CA 1
ATOM 5416 C C . LEU C 1 253 ? 42.164 13.953 55.225 1.00 31.30 253 LEU C C 1
ATOM 5417 O O . LEU C 1 253 ? 41.959 12.796 54.842 1.00 32.36 253 LEU C O 1
ATOM 5422 N N . TYR C 1 254 ? 42.630 14.912 54.427 1.00 28.22 254 TYR C N 1
ATOM 5423 C CA . TYR C 1 254 ? 42.801 14.686 53.007 1.00 24.82 254 TYR C CA 1
ATOM 5424 C C . TYR C 1 254 ? 44.232 14.590 52.583 1.00 26.34 254 TYR C C 1
ATOM 5425 O O . TYR C 1 254 ? 45.011 15.506 52.788 1.00 28.33 254 TYR C O 1
ATOM 5434 N N . SER C 1 255 ? 44.578 13.475 51.955 1.00 26.86 255 SER C N 1
ATOM 5435 C CA . SER C 1 255 ? 45.950 13.236 51.543 1.00 28.06 255 SER C CA 1
ATOM 5436 C C . SER C 1 255 ? 45.977 12.293 50.355 1.00 28.81 255 SER C C 1
ATOM 5437 O O . SER C 1 255 ? 44.927 11.849 49.860 1.00 28.43 255 SER C O 1
ATOM 5440 N N . SER C 1 256 ? 47.187 11.953 49.931 1.00 29.05 256 SER C N 1
ATOM 5441 C CA . SER C 1 256 ? 47.358 11.026 48.819 1.00 31.83 256 SER C CA 1
ATOM 5442 C C . SER C 1 256 ? 46.776 9.668 49.210 1.00 32.29 256 SER C C 1
ATOM 5443 O O . SER C 1 256 ? 46.115 8.991 48.412 1.00 32.54 256 SER C O 1
ATOM 5446 N N . GLU C 1 257 ? 46.996 9.303 50.466 1.00 33.45 257 GLU C N 1
ATOM 5447 C CA . GLU C 1 257 ? 46.498 8.061 50.988 1.00 34.49 257 GLU C CA 1
ATOM 5448 C C . GLU C 1 257 ? 44.981 8.080 50.974 1.00 32.91 257 GLU C C 1
ATOM 5449 O O . GLU C 1 257 ? 44.355 7.168 50.409 1.00 31.75 257 GLU C O 1
ATOM 5455 N N . SER C 1 258 ? 44.378 9.120 51.568 1.00 30.23 258 SER C N 1
ATOM 5456 C CA . SER C 1 258 ? 42.907 9.179 51.620 1.00 28.31 258 SER C CA 1
ATOM 5457 C C . SER C 1 258 ? 42.309 9.075 50.223 1.00 28.05 258 SER C C 1
ATOM 5458 O O . SER C 1 258 ? 41.305 8.389 50.018 1.00 26.03 258 SER C O 1
ATOM 5461 N N . GLU C 1 259 ? 42.971 9.717 49.259 1.00 29.34 259 GLU C N 1
ATOM 5462 C CA . GLU C 1 259 ? 42.510 9.737 47.857 1.00 31.62 259 GLU C CA 1
ATOM 5463 C C . GLU C 1 259 ? 42.496 8.348 47.209 1.00 33.37 259 GLU C C 1
ATOM 5464 O O . GLU C 1 259 ? 41.812 8.142 46.210 1.00 32.11 259 GLU C O 1
ATOM 5470 N N . ASP C 1 260 ? 43.241 7.398 47.791 1.00 36.37 260 ASP C N 1
ATOM 5471 C CA . ASP C 1 260 ? 43.254 6.020 47.270 1.00 38.01 260 ASP C CA 1
ATOM 5472 C C . ASP C 1 260 ? 42.239 5.112 47.852 1.00 36.45 260 ASP C C 1
ATOM 5473 O O . ASP C 1 260 ? 42.114 3.960 47.429 1.00 38.35 260 ASP C O 1
ATOM 5478 N N . ARG C 1 261 ? 41.526 5.597 48.852 1.00 34.26 261 ARG C N 1
ATOM 5479 C CA . ARG C 1 261 ? 40.518 4.752 49.420 1.00 33.35 261 ARG C CA 1
ATOM 5480 C C . ARG C 1 261 ? 39.638 4.256 48.288 1.00 33.67 261 ARG C C 1
ATOM 5481 O O . ARG C 1 261 ? 39.359 4.973 47.328 1.00 32.67 261 ARG C O 1
ATOM 5489 N N . ASN C 1 262 ? 39.248 3.001 48.377 1.00 34.37 262 ASN C N 1
ATOM 5490 C CA . ASN C 1 262 ? 38.384 2.390 47.392 1.00 36.46 262 ASN C CA 1
ATOM 5491 C C . ASN C 1 262 ? 38.903 2.258 45.955 1.00 37.49 262 ASN C C 1
ATOM 5492 O O . ASN C 1 262 ? 38.138 1.898 45.064 1.00 38.37 262 ASN C O 1
ATOM 5497 N N . ALA C 1 263 ? 40.171 2.577 45.711 1.00 39.41 263 ALA C N 1
ATOM 5498 C CA . ALA C 1 263 ? 40.728 2.464 44.363 1.00 39.68 263 ALA C CA 1
ATOM 5499 C C . ALA C 1 263 ? 40.431 1.064 43.820 1.00 41.10 263 ALA C C 1
ATOM 5500 O O . ALA C 1 263 ? 40.588 0.066 44.528 1.00 40.45 263 ALA C O 1
ATOM 5502 N N . GLY C 1 264 ? 39.971 0.987 42.575 1.00 42.55 264 GLY C N 1
ATOM 5503 C CA . GLY C 1 264 ? 39.689 -0.314 42.004 1.00 43.46 264 GLY C CA 1
ATOM 5504 C C . GLY C 1 264 ? 38.376 -0.920 42.449 1.00 44.22 264 GLY C C 1
ATOM 5505 O O . GLY C 1 264 ? 37.939 -1.922 41.888 1.00 45.63 264 GLY C O 1
ATOM 5506 N N . VAL C 1 265 ? 37.731 -0.354 43.458 1.00 42.75 265 VAL C N 1
ATOM 5507 C CA . VAL C 1 265 ? 36.447 -0.915 43.852 1.00 41.64 265 VAL C CA 1
ATOM 5508 C C . VAL C 1 265 ? 35.360 -0.311 42.947 1.00 41.23 265 VAL C C 1
ATOM 5509 O O . VAL C 1 265 ? 35.489 0.831 42.489 1.00 41.45 265 VAL C O 1
ATOM 5513 N N . ILE C 1 266 ? 34.309 -1.082 42.682 1.00 39.80 266 ILE C N 1
ATOM 5514 C CA . ILE C 1 266 ? 33.208 -0.631 41.836 1.00 39.93 266 ILE C CA 1
ATOM 5515 C C . ILE C 1 266 ? 32.175 0.113 42.684 1.00 39.28 266 ILE C C 1
ATOM 5516 O O . ILE C 1 266 ? 31.751 -0.385 43.732 1.00 38.86 266 ILE C O 1
ATOM 5521 N N . LEU C 1 267 ? 31.763 1.291 42.226 1.00 37.43 267 LEU C N 1
ATOM 5522 C CA . LEU C 1 267 ? 30.764 2.086 42.944 1.00 35.74 267 LEU C CA 1
ATOM 5523 C C . LEU C 1 267 ? 29.520 1.237 43.297 1.00 34.07 267 LEU C C 1
ATOM 5524 O O . LEU C 1 267 ? 28.978 0.530 42.449 1.00 33.80 267 LEU C O 1
ATOM 5529 N N . ALA C 1 268 ? 29.052 1.326 44.535 1.00 33.00 268 ALA C N 1
ATOM 5530 C CA . ALA C 1 268 ? 27.915 0.505 44.969 1.00 34.89 268 ALA C CA 1
ATOM 5531 C C . ALA C 1 268 ? 26.763 0.302 43.961 1.00 36.63 268 ALA C C 1
ATOM 5532 O O . ALA C 1 268 ? 26.405 -0.841 43.660 1.00 36.73 268 ALA C O 1
ATOM 5534 N N . PRO C 1 269 ? 26.173 1.395 43.436 1.00 37.04 269 PRO C N 1
ATOM 5535 C CA . PRO C 1 269 ? 25.062 1.331 42.462 1.00 36.52 269 PRO C CA 1
ATOM 5536 C C . PRO C 1 269 ? 25.430 0.508 41.211 1.00 35.18 269 PRO C C 1
ATOM 5537 O O . PRO C 1 269 ? 24.680 -0.349 40.775 1.00 34.11 269 PRO C O 1
ATOM 5541 N N . LEU C 1 270 ? 26.581 0.798 40.626 1.00 35.38 270 LEU C N 1
ATOM 5542 C CA . LEU C 1 270 ? 27.013 0.065 39.464 1.00 38.31 270 LEU C CA 1
ATOM 5543 C C . LEU C 1 270 ? 27.114 -1.425 39.796 1.00 41.54 270 LEU C C 1
ATOM 5544 O O . LEU C 1 270 ? 26.550 -2.250 39.085 1.00 44.37 270 LEU C O 1
ATOM 5549 N N . GLN C 1 271 ? 27.796 -1.767 40.885 1.00 43.11 271 GLN C N 1
ATOM 5550 C CA . GLN C 1 271 ? 27.965 -3.163 41.283 1.00 44.33 271 GLN C CA 1
ATOM 5551 C C . GLN C 1 271 ? 26.621 -3.861 41.453 1.00 43.04 271 GLN C C 1
ATOM 5552 O O . GLN C 1 271 ? 26.392 -4.949 40.923 1.00 43.14 271 GLN C O 1
ATOM 5558 N N . ARG C 1 272 ? 25.724 -3.217 42.179 1.00 41.87 272 ARG C N 1
ATOM 5559 C CA . ARG C 1 272 ? 24.421 -3.770 42.442 1.00 42.75 272 ARG C CA 1
ATOM 5560 C C . ARG C 1 272 ? 23.500 -3.869 41.229 1.00 46.21 272 ARG C C 1
ATOM 5561 O O . ARG C 1 272 ? 22.817 -4.877 41.045 1.00 45.55 272 ARG C O 1
ATOM 5569 N N . ASN C 1 273 ? 23.477 -2.823 40.409 1.00 49.09 273 ASN C N 1
ATOM 5570 C CA . ASN C 1 273 ? 22.601 -2.788 39.241 1.00 52.44 273 ASN C CA 1
ATOM 5571 C C . ASN C 1 273 ? 23.119 -3.599 38.060 1.00 55.04 273 ASN C C 1
ATOM 5572 O O . ASN C 1 273 ? 22.374 -3.904 37.132 1.00 55.27 273 ASN C O 1
ATOM 5577 N N . THR C 1 274 ? 24.402 -3.920 38.090 1.00 57.77 274 THR C N 1
ATOM 5578 C CA . THR C 1 274 ? 25.019 -4.710 37.049 1.00 61.44 274 THR C CA 1
ATOM 5579 C C . THR C 1 274 ? 24.847 -6.160 37.453 1.00 64.01 274 THR C C 1
ATOM 5580 O O . THR C 1 274 ? 24.743 -7.047 36.608 1.00 64.77 274 THR C O 1
ATOM 5584 N N . ALA C 1 275 ? 24.825 -6.386 38.764 1.00 66.68 275 ALA C N 1
ATOM 5585 C CA . ALA C 1 275 ? 24.640 -7.715 39.331 1.00 68.39 275 ALA C CA 1
ATOM 5586 C C . ALA C 1 275 ? 23.136 -8.018 39.386 1.00 69.32 275 ALA C C 1
ATOM 5587 O O . ALA C 1 275 ? 22.682 -9.071 38.930 1.00 70.67 275 ALA C O 1
ATOM 5589 N N . LYS D 1 6 ? 65.700 35.381 49.931 1.00 46.74 6 LYS D N 1
ATOM 5590 C CA . LYS D 1 6 ? 64.209 35.422 49.742 1.00 47.96 6 LYS D CA 1
ATOM 5591 C C . LYS D 1 6 ? 63.642 36.815 49.988 1.00 48.27 6 LYS D C 1
ATOM 5592 O O . LYS D 1 6 ? 63.732 37.338 51.102 1.00 48.42 6 LYS D O 1
ATOM 5598 N N . THR D 1 7 ? 63.026 37.389 48.959 1.00 47.75 7 THR D N 1
ATOM 5599 C CA . THR D 1 7 ? 62.445 38.723 49.049 1.00 47.08 7 THR D CA 1
ATOM 5600 C C . THR D 1 7 ? 61.128 38.755 49.808 1.00 46.78 7 THR D C 1
ATOM 5601 O O . THR D 1 7 ? 60.202 37.998 49.495 1.00 46.25 7 THR D O 1
ATOM 5605 N N . GLU D 1 8 ? 61.042 39.638 50.800 1.00 45.81 8 GLU D N 1
ATOM 5606 C CA . GLU D 1 8 ? 59.811 39.777 51.571 1.00 43.57 8 GLU D CA 1
ATOM 5607 C C . GLU D 1 8 ? 58.891 40.677 50.776 1.00 41.66 8 GLU D C 1
ATOM 5608 O O . GLU D 1 8 ? 59.342 41.640 50.160 1.00 41.04 8 GLU D O 1
ATOM 5614 N N . VAL D 1 9 ? 57.598 40.374 50.797 1.00 39.42 9 VAL D N 1
ATOM 5615 C CA . VAL D 1 9 ? 56.673 41.160 50.027 1.00 37.78 9 VAL D CA 1
ATOM 5616 C C . VAL D 1 9 ? 55.377 41.462 50.731 1.00 35.61 9 VAL D C 1
ATOM 5617 O O . VAL D 1 9 ? 54.912 40.693 51.579 1.00 36.78 9 VAL D O 1
ATOM 5621 N N . VAL D 1 10 ? 54.833 42.631 50.405 1.00 32.20 10 VAL D N 1
ATOM 5622 C CA . VAL D 1 10 ? 53.567 43.093 50.936 1.00 27.77 10 VAL D CA 1
ATOM 5623 C C . VAL D 1 10 ? 52.636 43.218 49.725 1.00 27.92 10 VAL D C 1
ATOM 5624 O O . VAL D 1 10 ? 52.938 43.894 48.726 1.00 26.02 10 VAL D O 1
ATOM 5628 N N . LEU D 1 11 ? 51.526 42.503 49.798 1.00 25.04 11 LEU D N 1
ATOM 5629 C CA . LEU D 1 11 ? 50.559 42.513 48.745 1.00 25.33 11 LEU D CA 1
ATOM 5630 C C . LEU D 1 11 ? 49.582 43.606 49.126 1.00 26.16 11 LEU D C 1
ATOM 5631 O O . LEU D 1 11 ? 48.964 43.571 50.189 1.00 27.17 11 LEU D O 1
ATOM 5636 N N . LEU D 1 12 ? 49.448 44.571 48.241 1.00 27.59 12 LEU D N 1
ATOM 5637 C CA . LEU D 1 12 ? 48.565 45.713 48.428 1.00 28.85 12 LEU D CA 1
ATOM 5638 C C . LEU D 1 12 ? 47.453 45.641 47.406 1.00 28.19 12 LEU D C 1
ATOM 5639 O O . LEU D 1 12 ? 47.725 45.596 46.210 1.00 29.52 12 LEU D O 1
ATOM 5644 N N . ALA D 1 13 ? 46.209 45.646 47.849 1.00 27.43 13 ALA D N 1
ATOM 5645 C CA . ALA D 1 13 ? 45.104 45.616 46.896 1.00 26.65 13 ALA D CA 1
ATOM 5646 C C . ALA D 1 13 ? 44.245 46.875 47.001 1.00 27.19 13 ALA D C 1
ATOM 5647 O O . ALA D 1 13 ? 43.570 47.082 48.009 1.00 24.97 13 ALA D O 1
ATOM 5649 N N . CYS D 1 14 ? 44.298 47.720 45.965 1.00 26.97 14 CYS D N 1
ATOM 5650 C CA . CYS D 1 14 ? 43.472 48.919 45.898 1.00 25.11 14 CYS D CA 1
ATOM 5651 C C . CYS D 1 14 ? 42.195 48.499 45.181 1.00 24.74 14 CYS D C 1
ATOM 5652 O O . CYS D 1 14 ? 42.232 47.715 44.242 1.00 27.45 14 CYS D O 1
ATOM 5655 N N . GLY D 1 15 ? 41.064 49.021 45.606 1.00 23.35 15 GLY D N 1
ATOM 5656 C CA . GLY D 1 15 ? 39.813 48.670 44.973 1.00 23.76 15 GLY D CA 1
ATOM 5657 C C . GLY D 1 15 ? 38.717 49.414 45.696 1.00 25.47 15 GLY D C 1
ATOM 5658 O O . GLY D 1 15 ? 38.994 50.133 46.649 1.00 26.22 15 GLY D O 1
ATOM 5659 N N . SER D 1 16 ? 37.481 49.218 45.267 1.00 25.26 16 SER D N 1
ATOM 5660 C CA . SER D 1 16 ? 36.337 49.869 45.853 1.00 25.55 16 SER D CA 1
ATOM 5661 C C . SER D 1 16 ? 35.777 49.099 47.007 1.00 26.63 16 SER D C 1
ATOM 5662 O O . SER D 1 16 ? 35.170 49.675 47.915 1.00 26.57 16 SER D O 1
ATOM 5665 N N . PHE D 1 17 ? 35.949 47.782 46.961 1.00 24.74 17 PHE D N 1
ATOM 5666 C CA . PHE D 1 17 ? 35.434 46.931 48.015 1.00 24.07 17 PHE D CA 1
ATOM 5667 C C . PHE D 1 17 ? 34.044 47.405 48.392 1.00 25.63 17 PHE D C 1
ATOM 5668 O O . PHE D 1 17 ? 33.769 47.792 49.539 1.00 26.48 17 PHE D O 1
ATOM 5676 N N . ASN D 1 18 ? 33.177 47.356 47.389 1.00 23.87 18 ASN D N 1
ATOM 5677 C CA . ASN D 1 18 ? 31.814 47.820 47.484 1.00 24.53 18 ASN D CA 1
ATOM 5678 C C . ASN D 1 18 ? 30.709 46.768 47.209 1.00 23.72 18 ASN D C 1
ATOM 5679 O O . ASN D 1 18 ? 29.984 46.861 46.246 1.00 25.60 18 ASN D O 1
ATOM 5684 N N . PRO D 1 19 ? 30.542 45.785 48.085 1.00 23.65 19 PRO D N 1
ATOM 5685 C CA . PRO D 1 19 ? 31.265 45.516 49.332 1.00 21.79 19 PRO D CA 1
ATOM 5686 C C . PRO D 1 19 ? 32.395 44.520 49.101 1.00 24.64 19 PRO D C 1
ATOM 5687 O O . PRO D 1 19 ? 32.496 43.930 48.027 1.00 24.78 19 PRO D O 1
ATOM 5691 N N . ILE D 1 20 ? 33.241 44.327 50.103 1.00 22.39 20 ILE D N 1
ATOM 5692 C CA . ILE D 1 20 ? 34.278 43.330 50.005 1.00 22.50 20 ILE D CA 1
ATOM 5693 C C . ILE D 1 20 ? 33.476 42.020 50.014 1.00 22.00 20 ILE D C 1
ATOM 5694 O O . ILE D 1 20 ? 32.338 41.993 50.496 1.00 21.62 20 ILE D O 1
ATOM 5699 N N . THR D 1 21 ? 34.051 40.955 49.471 1.00 20.93 21 THR D N 1
ATOM 5700 C CA . THR D 1 21 ? 33.385 39.643 49.428 1.00 21.13 21 THR D CA 1
ATOM 5701 C C . THR D 1 21 ? 34.431 38.516 49.642 1.00 21.61 21 THR D C 1
ATOM 5702 O O . THR D 1 21 ? 35.639 38.767 49.659 1.00 19.10 21 THR D O 1
ATOM 5706 N N . ASN D 1 22 ? 33.961 37.277 49.740 1.00 22.96 22 ASN D N 1
ATOM 5707 C CA . ASN D 1 22 ? 34.876 36.137 49.902 1.00 24.32 22 ASN D CA 1
ATOM 5708 C C . ASN D 1 22 ? 35.930 36.057 48.824 1.00 23.49 22 ASN D C 1
ATOM 5709 O O . ASN D 1 22 ? 37.055 35.611 49.047 1.00 24.44 22 ASN D O 1
ATOM 5714 N N . MET D 1 23 ? 35.566 36.496 47.637 1.00 23.67 23 MET D N 1
ATOM 5715 C CA . MET D 1 23 ? 36.477 36.453 46.529 1.00 24.77 23 MET D CA 1
ATOM 5716 C C . MET D 1 23 ? 37.672 37.416 46.699 1.00 24.45 23 MET D C 1
ATOM 5717 O O . MET D 1 23 ? 38.803 37.077 46.344 1.00 21.18 23 MET D O 1
ATOM 5722 N N . HIS D 1 24 ? 37.447 38.606 47.248 1.00 23.19 24 HIS D N 1
ATOM 5723 C CA . HIS D 1 24 ? 38.563 39.532 47.446 1.00 24.94 24 HIS D CA 1
ATOM 5724 C C 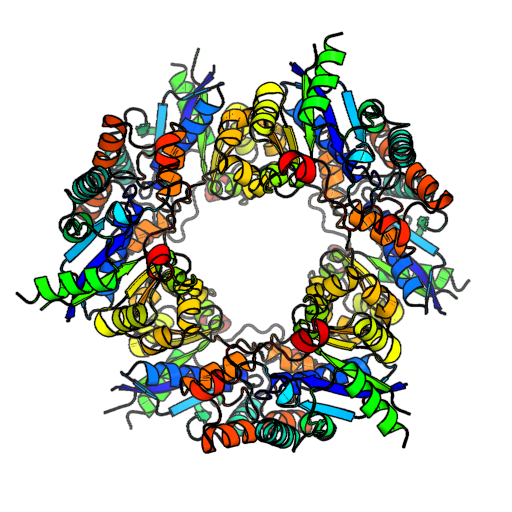. HIS D 1 24 ? 39.545 38.913 48.455 1.00 24.14 24 HIS D C 1
ATOM 5725 O O . HIS D 1 24 ? 40.757 39.081 48.350 1.00 21.41 24 HIS D O 1
ATOM 5732 N N . LEU D 1 25 ? 38.999 38.182 49.429 1.00 25.87 25 LEU D N 1
ATOM 5733 C CA . LEU D 1 25 ? 39.818 37.570 50.482 1.00 25.73 25 LEU D CA 1
ATOM 5734 C C . LEU D 1 25 ? 40.552 36.382 49.890 1.00 26.98 25 LEU D C 1
ATOM 5735 O O . LEU D 1 25 ? 41.720 36.116 50.179 1.00 25.07 25 LEU D O 1
ATOM 5740 N N . ARG D 1 26 ? 39.845 35.691 49.016 1.00 27.41 26 ARG D N 1
ATOM 5741 C CA . ARG D 1 26 ? 40.381 34.521 48.352 1.00 27.93 26 ARG D CA 1
ATOM 5742 C C . ARG D 1 26 ? 41.589 34.935 47.505 1.00 27.15 26 ARG D C 1
ATOM 5743 O O . ARG D 1 26 ? 42.621 34.266 47.453 1.00 26.66 26 ARG D O 1
ATOM 5751 N N . LEU D 1 27 ? 41.470 36.093 46.881 1.00 27.87 27 LEU D N 1
ATOM 5752 C CA . LEU D 1 27 ? 42.518 36.643 46.047 1.00 25.80 27 LEU D CA 1
ATOM 5753 C C . LEU D 1 27 ? 43.839 36.663 46.806 1.00 24.94 27 LEU D C 1
ATOM 5754 O O . LEU D 1 27 ? 44.879 36.226 46.290 1.00 24.44 27 LEU D O 1
ATOM 5759 N N . PHE D 1 28 ? 43.801 37.174 48.040 1.00 24.74 28 PHE D N 1
ATOM 5760 C CA . PHE D 1 28 ? 45.002 37.232 48.888 1.00 21.16 28 PHE D CA 1
ATOM 5761 C C . PHE D 1 28 ? 45.559 35.836 49.184 1.00 21.33 28 PHE D C 1
ATOM 5762 O O . PHE D 1 28 ? 46.755 35.633 49.090 1.00 20.04 28 PHE D O 1
ATOM 5770 N N . GLU D 1 29 ? 44.700 34.888 49.574 1.00 19.86 29 GLU D N 1
ATOM 5771 C CA . GLU D 1 29 ? 45.164 33.520 49.824 1.00 24.05 29 GLU D CA 1
ATOM 5772 C C . GLU D 1 29 ? 45.899 32.899 48.613 1.00 23.88 29 GLU D C 1
ATOM 5773 O O . GLU D 1 29 ? 46.972 32.269 48.754 1.00 23.71 29 GLU D O 1
ATOM 5779 N N . LEU D 1 30 ? 45.296 33.074 47.432 1.00 24.88 30 LEU D N 1
ATOM 5780 C CA . LEU D 1 30 ? 45.865 32.565 46.193 1.00 25.74 30 LEU D CA 1
ATOM 5781 C C . LEU D 1 30 ? 47.203 33.238 45.902 1.00 24.62 30 LEU D C 1
ATOM 5782 O O . LEU D 1 30 ? 48.205 32.580 45.613 1.00 23.29 30 LEU D O 1
ATOM 5787 N N . ALA D 1 31 ? 47.219 34.553 45.953 1.00 23.64 31 ALA D N 1
ATOM 5788 C CA . ALA D 1 31 ? 48.479 35.242 45.674 1.00 24.47 31 ALA D CA 1
ATOM 5789 C C . ALA D 1 31 ? 49.562 34.786 46.658 1.00 25.60 31 ALA D C 1
ATOM 5790 O O . ALA D 1 31 ? 50.701 34.553 46.266 1.00 25.74 31 ALA D O 1
ATOM 5792 N N . LYS D 1 32 ? 49.206 34.621 47.932 1.00 25.41 32 LYS D N 1
ATOM 5793 C CA . LYS D 1 32 ? 50.213 34.247 48.909 1.00 26.36 32 LYS D CA 1
ATOM 5794 C C . LYS D 1 32 ? 50.781 32.859 48.632 1.00 26.35 32 LYS D C 1
ATOM 5795 O O . LYS D 1 32 ? 51.995 32.662 48.637 1.00 24.91 32 LYS D O 1
ATOM 5801 N N . ASP D 1 33 ? 49.894 31.903 48.401 1.00 26.10 33 ASP D N 1
ATOM 5802 C CA . ASP D 1 33 ? 50.330 30.548 48.135 1.00 27.49 33 ASP D CA 1
ATOM 5803 C C . ASP D 1 33 ? 51.245 30.529 46.919 1.00 27.19 33 ASP D C 1
ATOM 5804 O O . ASP D 1 33 ? 52.267 29.829 46.918 1.00 28.29 33 ASP D O 1
ATOM 5809 N N . TYR D 1 34 ? 50.876 31.283 45.885 1.00 26.27 34 TYR D N 1
ATOM 5810 C CA . TYR D 1 34 ? 51.679 31.328 44.681 1.00 28.72 34 TYR D CA 1
ATOM 5811 C C . TYR D 1 34 ? 53.044 31.948 44.980 1.00 30.42 34 TYR D C 1
ATOM 5812 O O . TYR D 1 34 ? 54.084 31.321 44.732 1.00 30.02 34 TYR D O 1
ATOM 5821 N N . MET D 1 35 ? 53.054 33.172 45.508 1.00 29.19 35 MET D N 1
ATOM 5822 C CA . MET D 1 35 ? 54.339 33.819 45.778 1.00 31.94 35 MET D CA 1
ATOM 5823 C C . MET D 1 35 ? 55.249 33.002 46.693 1.00 30.56 35 MET D C 1
ATOM 5824 O O . MET D 1 35 ? 56.405 32.835 46.392 1.00 31.69 35 MET D O 1
ATOM 5829 N N . ASN D 1 36 ? 54.742 32.468 47.800 1.00 32.82 36 ASN D N 1
ATOM 5830 C CA . ASN D 1 36 ? 55.594 31.645 48.666 1.00 32.96 36 ASN D CA 1
ATOM 5831 C C . ASN D 1 36 ? 56.033 30.365 47.938 1.00 36.02 36 ASN D C 1
ATOM 5832 O O . ASN D 1 36 ? 57.173 29.922 48.069 1.00 37.82 36 ASN D O 1
ATOM 5837 N N . GLY D 1 37 ? 55.115 29.789 47.164 1.00 37.54 37 GLY D N 1
ATOM 5838 C CA . GLY D 1 37 ? 55.389 28.577 46.416 1.00 38.68 37 GLY D CA 1
ATOM 5839 C C . GLY D 1 37 ? 56.550 28.662 45.436 1.00 40.62 37 GLY D C 1
ATOM 5840 O O . GLY D 1 37 ? 57.202 27.644 45.152 1.00 40.04 37 GLY D O 1
ATOM 5841 N N . THR D 1 38 ? 56.824 29.860 44.921 1.00 39.96 38 THR D N 1
ATOM 5842 C CA . THR D 1 38 ? 57.919 30.026 43.977 1.00 40.74 38 THR D CA 1
ATOM 5843 C C . THR D 1 38 ? 59.220 29.749 44.682 1.00 42.79 38 THR D C 1
ATOM 5844 O O . THR D 1 38 ? 60.253 29.609 44.040 1.00 43.72 38 THR D O 1
ATOM 5848 N N . GLY D 1 39 ? 59.173 29.710 46.009 1.00 44.29 39 GLY D N 1
ATOM 5849 C CA . GLY D 1 39 ? 60.375 29.440 46.772 1.00 45.82 39 GLY D CA 1
ATOM 5850 C C . GLY D 1 39 ? 61.328 30.618 46.887 1.00 47.08 39 GLY D C 1
ATOM 5851 O O . GLY D 1 39 ? 62.342 30.513 47.565 1.00 47.23 39 GLY D O 1
ATOM 5852 N N . ARG D 1 40 ? 61.025 31.733 46.232 1.00 47.57 40 ARG D N 1
ATOM 5853 C CA . ARG D 1 40 ? 61.897 32.891 46.329 1.00 48.74 40 ARG D CA 1
ATOM 5854 C C . ARG D 1 40 ? 61.227 34.138 46.911 1.00 47.42 40 ARG D C 1
ATOM 5855 O O . ARG D 1 40 ? 61.761 35.245 46.837 1.00 46.75 40 ARG D O 1
ATOM 5863 N N . TYR D 1 41 ? 60.063 33.943 47.520 1.00 46.55 41 TYR D N 1
ATOM 5864 C CA . TYR D 1 41 ? 59.322 35.043 48.123 1.00 44.03 41 TYR D CA 1
ATOM 5865 C C . TYR D 1 41 ? 58.737 34.625 49.442 1.00 42.81 41 TYR D C 1
ATOM 5866 O O . TYR D 1 41 ? 58.465 33.454 49.665 1.00 43.32 41 TYR D O 1
ATOM 5875 N N . THR D 1 42 ? 58.547 35.597 50.322 1.00 42.20 42 THR D N 1
ATOM 5876 C CA . THR D 1 42 ? 57.916 35.355 51.607 1.00 40.47 42 THR D CA 1
ATOM 5877 C C . THR D 1 42 ? 56.954 36.512 51.797 1.00 38.73 42 THR D C 1
ATOM 5878 O O . THR D 1 42 ? 57.370 37.678 51.873 1.00 36.96 42 THR D O 1
ATOM 5882 N N . VAL D 1 43 ? 55.665 36.184 51.848 1.00 35.94 43 VAL D N 1
ATOM 5883 C CA . VAL D 1 43 ? 54.639 37.195 51.988 1.00 32.51 43 VAL D CA 1
ATOM 5884 C C . VAL D 1 43 ? 54.463 37.521 53.443 1.00 33.39 43 VAL D C 1
ATOM 5885 O O . VAL D 1 43 ? 53.920 36.739 54.200 1.00 34.55 43 VAL D O 1
ATOM 5889 N N . VAL D 1 44 ? 54.901 38.698 53.839 1.00 34.01 44 VAL D N 1
ATOM 5890 C CA . VAL D 1 44 ? 54.791 39.058 55.239 1.00 34.87 44 VAL D CA 1
ATOM 5891 C C . VAL D 1 44 ? 53.496 39.794 55.609 1.00 34.76 44 VAL D C 1
ATOM 5892 O O . VAL D 1 44 ? 53.147 39.877 56.787 1.00 34.16 44 VAL D O 1
ATOM 5896 N N . LYS D 1 45 ? 52.761 40.289 54.617 1.00 34.25 45 LYS D N 1
ATOM 5897 C CA . LYS D 1 45 ? 51.539 41.031 54.914 1.00 34.16 45 LYS D CA 1
ATOM 5898 C C . LYS D 1 45 ? 50.649 41.312 53.708 1.00 32.92 45 LYS D C 1
ATOM 5899 O O . LYS D 1 45 ? 51.121 41.442 52.589 1.00 31.84 45 LYS D O 1
ATOM 5905 N N . GLY D 1 46 ? 49.353 41.421 53.978 1.00 31.77 46 GLY D N 1
ATOM 5906 C CA . GLY D 1 46 ? 48.376 41.745 52.967 1.00 29.20 46 GLY D CA 1
ATOM 5907 C C . GLY D 1 46 ? 47.682 43.034 53.414 1.00 29.82 46 GLY D C 1
ATOM 5908 O O . GLY D 1 46 ? 47.330 43.196 54.594 1.00 27.25 46 GLY D O 1
ATOM 5909 N N . ILE D 1 47 ? 47.489 43.946 52.459 1.00 29.15 47 ILE D N 1
ATOM 5910 C CA . ILE D 1 47 ? 46.849 45.228 52.712 1.00 28.34 47 ILE D CA 1
ATOM 5911 C C . ILE D 1 47 ? 45.704 45.553 51.774 1.00 27.62 47 ILE D C 1
ATOM 5912 O O . ILE D 1 47 ? 45.862 45.579 50.562 1.00 28.91 47 ILE D O 1
ATOM 5917 N N . ILE D 1 48 ? 44.547 45.783 52.365 1.00 26.19 48 ILE D N 1
ATOM 5918 C CA . ILE D 1 48 ? 43.365 46.175 51.643 1.00 25.34 48 ILE D CA 1
ATOM 5919 C C . ILE D 1 48 ? 43.244 47.696 51.815 1.00 25.80 48 ILE D C 1
ATOM 5920 O O . ILE D 1 48 ? 43.131 48.178 52.947 1.00 24.96 48 ILE D O 1
ATOM 5925 N N . SER D 1 49 ? 43.280 48.430 50.698 1.00 23.75 49 SER D N 1
ATOM 5926 C CA . SER D 1 49 ? 43.198 49.885 50.673 1.00 23.29 49 SER D CA 1
ATOM 5927 C C . SER D 1 49 ? 41.930 50.345 49.947 1.00 23.59 49 SER D C 1
ATOM 5928 O O . SER D 1 49 ? 41.924 50.538 48.716 1.00 23.44 49 SER D O 1
ATOM 5931 N N . PRO D 1 50 ? 40.824 50.522 50.686 1.00 22.42 50 PRO D N 1
ATOM 5932 C CA . PRO D 1 50 ? 39.605 50.949 50.003 1.00 21.21 50 PRO D CA 1
ATOM 5933 C C . PRO D 1 50 ? 39.782 52.300 49.358 1.00 23.29 50 PRO D C 1
ATOM 5934 O O . PRO D 1 50 ? 40.517 53.139 49.886 1.00 23.61 50 PRO D O 1
ATOM 5938 N N . VAL D 1 51 ? 39.116 52.502 48.212 1.00 23.66 51 VAL D N 1
ATOM 5939 C CA . VAL D 1 51 ? 39.208 53.754 47.450 1.00 23.85 51 VAL D CA 1
ATOM 5940 C C . VAL D 1 51 ? 38.369 54.852 48.132 1.00 23.93 51 VAL D C 1
ATOM 5941 O O . VAL D 1 51 ? 37.319 54.586 48.759 1.00 19.87 51 VAL D O 1
ATOM 5945 N N . GLY D 1 52 ? 38.835 56.085 47.993 1.00 26.28 52 GLY D N 1
ATOM 5946 C CA . GLY D 1 52 ? 38.115 57.184 48.625 1.00 30.14 52 GLY D CA 1
ATOM 5947 C C . GLY D 1 52 ? 36.863 57.565 47.870 1.00 30.80 52 GLY D C 1
ATOM 5948 O O . GLY D 1 52 ? 36.739 57.254 46.702 1.00 30.93 52 GLY D O 1
ATOM 5949 N N . ASP D 1 53 ? 35.935 58.247 48.528 1.00 34.70 53 ASP D N 1
ATOM 5950 C CA . ASP D 1 53 ? 34.705 58.688 47.870 1.00 37.31 53 ASP D CA 1
ATOM 5951 C C . ASP D 1 53 ? 34.930 59.628 46.671 1.00 37.53 53 ASP D C 1
ATOM 5952 O O . ASP D 1 53 ? 34.118 59.665 45.756 1.00 38.83 53 ASP D O 1
ATOM 5957 N N . ALA D 1 54 ? 36.032 60.369 46.662 1.00 37.64 54 ALA D N 1
ATOM 5958 C CA . ALA D 1 54 ? 36.330 61.269 45.550 1.00 38.59 54 ALA D CA 1
ATOM 5959 C C . ALA D 1 54 ? 36.462 60.534 44.191 1.00 40.23 54 ALA D C 1
ATOM 5960 O O . ALA D 1 54 ? 36.479 61.182 43.129 1.00 38.15 54 ALA D O 1
ATOM 5962 N N . TYR D 1 55 ? 36.578 59.200 44.229 1.00 39.91 55 TYR D N 1
ATOM 5963 C CA . TYR D 1 55 ? 36.714 58.387 43.007 1.00 41.47 55 TYR D CA 1
ATOM 5964 C C . TYR D 1 55 ? 35.452 58.548 42.145 1.00 41.76 55 TYR D C 1
ATOM 5965 O O . TYR D 1 55 ? 35.503 58.432 40.915 1.00 40.95 55 TYR D O 1
ATOM 5974 N N . LYS D 1 56 ? 34.330 58.808 42.818 1.00 42.30 56 LYS D N 1
ATOM 5975 C CA . LYS D 1 56 ? 33.025 59.033 42.191 1.00 43.86 56 LYS D CA 1
ATOM 5976 C C . LYS D 1 56 ? 32.418 57.899 41.350 1.00 44.04 56 LYS D C 1
ATOM 5977 O O . LYS D 1 56 ? 31.458 58.117 40.631 1.00 42.09 56 LYS D O 1
ATOM 5983 N N . LYS D 1 57 ? 32.972 56.696 41.447 1.00 44.00 57 LYS D N 1
ATOM 5984 C CA . LYS D 1 57 ? 32.434 55.550 40.718 1.00 44.15 57 LYS D CA 1
ATOM 5985 C C . LYS D 1 57 ? 30.944 55.428 41.007 1.00 42.49 57 LYS D C 1
ATOM 5986 O O . LYS D 1 57 ? 30.490 55.724 42.105 1.00 41.81 57 LYS D O 1
ATOM 5992 N N . LYS D 1 58 ? 30.181 55.002 40.011 1.00 41.05 58 LYS D N 1
ATOM 5993 C CA . LYS D 1 58 ? 28.742 54.868 40.181 1.00 40.14 58 LYS D CA 1
ATOM 5994 C C . LYS D 1 58 ? 28.409 53.792 41.217 1.00 37.03 58 LYS D C 1
ATOM 5995 O O . LYS D 1 58 ? 29.128 52.794 41.339 1.00 38.67 58 LYS D O 1
ATOM 6001 N N . GLY D 1 59 ? 27.321 53.994 41.955 1.00 34.79 59 GLY D N 1
ATOM 6002 C CA . GLY D 1 59 ? 26.903 53.049 42.988 1.00 31.95 59 GLY D CA 1
ATOM 6003 C C . GLY D 1 59 ? 27.771 52.945 44.259 1.00 30.64 59 GLY D C 1
ATOM 6004 O O . GLY D 1 59 ? 27.416 52.244 45.207 1.00 29.06 59 GLY D O 1
ATOM 6005 N N . LEU D 1 60 ? 28.909 53.626 44.264 1.00 29.53 60 LEU D N 1
ATOM 6006 C CA . LEU D 1 60 ? 29.855 53.629 45.387 1.00 30.39 60 LEU D CA 1
ATOM 6007 C C . LEU D 1 60 ? 29.346 54.254 46.683 1.00 30.70 60 LEU D C 1
ATOM 6008 O O . LEU D 1 60 ? 29.210 55.482 46.760 1.00 30.72 60 LEU D O 1
ATOM 6013 N N . ILE D 1 61 ? 29.079 53.431 47.696 1.00 29.25 61 ILE D N 1
ATOM 6014 C CA . ILE D 1 61 ? 28.626 53.941 48.981 1.00 29.30 61 ILE D CA 1
ATOM 6015 C C . ILE D 1 61 ? 29.789 54.577 49.786 1.00 30.42 61 ILE D C 1
ATOM 6016 O O . ILE D 1 61 ? 30.967 54.344 49.507 1.00 28.83 61 ILE D O 1
ATOM 6021 N N . PRO D 1 62 ? 29.462 55.403 50.794 1.00 31.29 62 PRO D N 1
ATOM 6022 C CA . PRO D 1 62 ? 30.483 56.078 51.618 1.00 31.58 62 PRO D CA 1
ATOM 6023 C C . PRO D 1 62 ? 31.660 55.185 52.069 1.00 30.88 62 PRO D C 1
ATOM 6024 O O . PRO D 1 62 ? 31.470 54.039 52.486 1.00 30.30 62 PRO D O 1
ATOM 6028 N N . ALA D 1 63 ? 32.868 55.723 51.981 1.00 29.98 63 ALA D N 1
ATOM 6029 C CA . ALA D 1 63 ? 34.069 55.012 52.389 1.00 31.66 63 ALA D CA 1
ATOM 6030 C C . ALA D 1 63 ? 34.004 54.417 53.808 1.00 33.65 63 ALA D C 1
ATOM 6031 O O . ALA D 1 63 ? 34.448 53.273 54.059 1.00 34.89 63 ALA D O 1
ATOM 6033 N N . TYR D 1 64 ? 33.436 55.164 54.745 1.00 31.91 64 TYR D N 1
ATOM 6034 C CA . TYR D 1 64 ? 33.419 54.660 56.096 1.00 31.30 64 TYR D CA 1
ATOM 6035 C C . TYR D 1 64 ? 32.747 53.299 56.196 1.00 30.39 64 TYR D C 1
ATOM 6036 O O . TYR D 1 64 ? 33.203 52.440 56.944 1.00 31.38 64 TYR D O 1
ATOM 6045 N N . HIS D 1 65 ? 31.692 53.073 55.427 1.00 29.34 65 HIS D N 1
ATOM 6046 C CA . HIS D 1 65 ? 31.040 51.764 55.447 1.00 29.49 65 HIS D CA 1
ATOM 6047 C C . HIS D 1 65 ? 31.937 50.666 54.820 1.00 28.68 65 HIS D C 1
ATOM 6048 O O . HIS D 1 65 ? 32.010 49.529 55.297 1.00 30.66 65 HIS D O 1
ATOM 6055 N N . ARG D 1 66 ? 32.645 51.039 53.776 1.00 28.28 66 ARG D N 1
ATOM 6056 C CA . ARG D 1 66 ? 33.475 50.106 53.057 1.00 28.83 66 ARG D CA 1
ATOM 6057 C C . ARG D 1 66 ? 34.706 49.738 53.860 1.00 30.08 66 ARG D C 1
ATOM 6058 O O . ARG D 1 66 ? 35.116 48.559 53.875 1.00 29.00 66 ARG D O 1
ATOM 6066 N N . VAL D 1 67 ? 35.282 50.733 54.548 1.00 30.46 67 VAL D N 1
ATOM 6067 C CA . VAL D 1 67 ? 36.439 50.486 55.408 1.00 27.70 67 VAL D CA 1
ATOM 6068 C C . VAL D 1 67 ? 36.023 49.567 56.557 1.00 26.88 67 VAL D C 1
ATOM 6069 O O . VAL D 1 67 ? 36.703 48.599 56.912 1.00 27.79 67 VAL D O 1
ATOM 6073 N N . ILE D 1 68 ? 34.879 49.849 57.127 1.00 25.94 68 ILE D N 1
ATOM 6074 C CA . ILE D 1 68 ? 34.464 49.058 58.255 1.00 27.73 68 ILE D CA 1
ATOM 6075 C C . ILE D 1 68 ? 34.208 47.620 57.848 1.00 28.28 68 ILE D C 1
ATOM 6076 O O . ILE D 1 68 ? 34.561 46.682 58.578 1.00 29.57 68 ILE D O 1
ATOM 6081 N N . MET D 1 69 ? 33.568 47.441 56.695 1.00 27.40 69 MET D N 1
ATOM 6082 C CA . MET D 1 69 ? 33.254 46.086 56.230 1.00 25.50 69 MET D CA 1
ATOM 6083 C C . MET D 1 69 ? 34.551 45.305 55.978 1.00 22.68 69 MET D C 1
ATOM 6084 O O . MET D 1 69 ? 34.629 44.121 56.320 1.00 21.77 69 MET D O 1
ATOM 6089 N N . ALA D 1 70 ? 35.553 45.984 55.419 1.00 19.89 70 ALA D N 1
ATOM 6090 C CA . ALA D 1 70 ? 36.842 45.361 55.139 1.00 23.41 70 ALA D CA 1
ATOM 6091 C C . ALA D 1 70 ? 37.529 44.930 56.471 1.00 25.34 70 ALA D C 1
ATOM 6092 O O . ALA D 1 70 ? 38.184 43.875 56.556 1.00 25.19 70 ALA D O 1
ATOM 6094 N N . GLU D 1 71 ? 37.358 45.734 57.519 1.00 26.47 71 GLU D N 1
ATOM 6095 C CA . GLU D 1 71 ? 37.965 45.389 58.805 1.00 26.37 71 GLU D CA 1
ATOM 6096 C C . GLU D 1 71 ? 37.184 44.215 59.377 1.00 26.57 71 GLU D C 1
ATOM 6097 O O . GLU D 1 71 ? 37.773 43.265 59.874 1.00 27.02 71 GLU D O 1
ATOM 6103 N N . LEU D 1 72 ? 35.858 44.250 59.303 1.00 24.80 72 LEU D N 1
ATOM 6104 C CA . LEU D 1 72 ? 35.105 43.106 59.817 1.00 25.16 72 LEU D CA 1
ATOM 6105 C C . LEU D 1 72 ? 35.543 41.842 59.083 1.00 26.55 72 LEU D C 1
ATOM 6106 O O . LEU D 1 72 ? 35.667 40.776 59.678 1.00 25.66 72 LEU D O 1
ATOM 6111 N N . ALA D 1 73 ? 35.815 41.985 57.784 1.00 26.54 73 ALA D N 1
ATOM 6112 C CA . ALA D 1 73 ? 36.201 40.855 56.965 1.00 27.28 73 ALA D CA 1
ATOM 6113 C C . ALA D 1 73 ? 37.541 40.287 57.360 1.00 28.05 73 ALA D C 1
ATOM 6114 O O . ALA D 1 73 ? 37.724 39.075 57.333 1.00 28.46 73 ALA D O 1
ATOM 6116 N N . THR D 1 74 ? 38.467 41.170 57.730 1.00 27.58 74 THR D N 1
ATOM 6117 C CA . THR D 1 74 ? 39.822 40.759 58.095 1.00 27.97 74 THR D CA 1
ATOM 6118 C C . THR D 1 74 ? 40.082 40.637 59.603 1.00 29.71 74 THR D C 1
ATOM 6119 O O . THR D 1 74 ? 41.202 40.379 60.030 1.00 29.77 74 THR D O 1
ATOM 6123 N N . LYS D 1 75 ? 39.042 40.815 60.402 1.00 30.86 75 LYS D N 1
ATOM 6124 C CA . LYS D 1 75 ? 39.170 40.724 61.850 1.00 33.55 75 LYS D CA 1
ATOM 6125 C C . LYS D 1 75 ? 39.825 39.379 62.187 1.00 35.59 75 LYS D C 1
ATOM 6126 O O . LYS D 1 75 ? 40.749 39.304 63.011 1.00 34.20 75 LYS D O 1
ATOM 6132 N N . ASN D 1 76 ? 39.351 38.336 61.500 1.00 35.99 76 ASN D N 1
ATOM 6133 C CA . ASN D 1 76 ? 39.821 36.973 61.673 1.00 37.23 76 ASN D CA 1
ATOM 6134 C C . ASN D 1 76 ? 40.941 36.568 60.763 1.00 37.49 76 ASN D C 1
ATOM 6135 O O . ASN D 1 76 ? 41.156 35.365 60.556 1.00 39.42 76 ASN D O 1
ATOM 6140 N N . SER D 1 77 ? 41.633 37.534 60.183 1.00 33.33 77 SER D N 1
ATOM 6141 C CA . SER D 1 77 ? 42.740 37.182 59.343 1.00 31.37 77 SER D CA 1
ATOM 6142 C C . SER D 1 77 ? 43.960 37.447 60.162 1.00 31.36 77 SER D C 1
ATOM 6143 O O . SER D 1 77 ? 44.046 38.440 60.859 1.00 31.86 77 SER D O 1
ATOM 6146 N N . LYS D 1 78 ? 44.933 36.579 60.017 1.00 31.38 78 LYS D N 1
ATOM 6147 C CA . LYS D 1 78 ? 46.174 36.688 60.732 1.00 32.76 78 LYS D CA 1
ATOM 6148 C C . LYS D 1 78 ? 47.187 37.536 59.961 1.00 32.58 78 LYS D C 1
ATOM 6149 O O . LYS D 1 78 ? 48.190 38.003 60.521 1.00 32.98 78 LYS D O 1
ATOM 6155 N N . TRP D 1 79 ? 46.943 37.766 58.676 1.00 29.12 79 TRP D N 1
ATOM 6156 C CA . TRP D 1 79 ? 47.952 38.483 57.926 1.00 26.34 79 TRP D CA 1
ATOM 6157 C C . TRP D 1 79 ? 47.458 39.538 56.985 1.00 24.27 79 TRP D C 1
ATOM 6158 O O . TRP D 1 79 ? 48.265 40.275 56.430 1.00 24.60 79 TRP D O 1
ATOM 6169 N N . VAL D 1 80 ? 46.153 39.600 56.779 1.00 23.52 80 VAL D N 1
ATOM 6170 C CA . VAL D 1 80 ? 45.600 40.621 55.889 1.00 23.97 80 VAL D CA 1
ATOM 6171 C C . VAL D 1 80 ? 44.943 41.723 56.691 1.00 24.24 80 VAL D C 1
ATOM 6172 O O . VAL D 1 80 ? 44.112 41.461 57.539 1.00 21.93 80 VAL D O 1
ATOM 6176 N N . GLU D 1 81 ? 45.298 42.969 56.412 1.00 25.80 81 GLU D N 1
ATOM 6177 C CA . GLU D 1 81 ? 44.677 44.058 57.146 1.00 27.31 81 GLU D CA 1
ATOM 6178 C C . GLU D 1 81 ? 44.268 45.224 56.270 1.00 27.41 81 GLU D C 1
ATOM 6179 O O . GLU D 1 81 ? 44.656 45.282 55.114 1.00 25.68 81 GLU D O 1
ATOM 6185 N N . VAL D 1 82 ? 43.482 46.149 56.832 1.00 26.40 82 VAL D N 1
ATOM 6186 C CA . VAL D 1 82 ? 42.993 47.305 56.095 1.00 26.31 82 VAL D CA 1
ATOM 6187 C C . VAL D 1 82 ? 43.883 48.540 56.326 1.00 27.80 82 VAL D C 1
ATOM 6188 O O . VAL D 1 82 ? 44.413 48.715 57.409 1.00 31.10 82 VAL D O 1
ATOM 6192 N N . ASP D 1 83 ? 44.100 49.355 55.301 1.00 27.72 83 ASP D N 1
ATOM 6193 C CA . ASP D 1 83 ? 44.865 50.584 55.450 1.00 27.67 83 ASP D CA 1
ATOM 6194 C C . ASP D 1 83 ? 43.971 51.680 54.919 1.00 28.58 83 ASP D C 1
ATOM 6195 O O . ASP D 1 83 ? 43.545 51.659 53.768 1.00 30.08 83 ASP D O 1
ATOM 6200 N N . THR D 1 84 ? 43.694 52.650 55.772 1.00 27.38 84 THR D N 1
ATOM 6201 C CA . THR D 1 84 ? 42.804 53.763 55.451 1.00 25.49 84 THR D CA 1
ATOM 6202 C C . THR D 1 84 ? 43.424 55.027 54.839 1.00 25.06 84 THR D C 1
ATOM 6203 O O . THR D 1 84 ? 42.691 55.972 54.542 1.00 25.14 84 THR D O 1
ATOM 6207 N N . TRP D 1 85 ? 44.730 55.053 54.601 1.00 24.43 85 TRP D N 1
ATOM 6208 C CA . TRP D 1 85 ? 45.345 56.286 54.113 1.00 29.97 85 TRP D CA 1
ATOM 6209 C C . TRP D 1 85 ? 44.633 56.889 52.917 1.00 34.11 85 TRP D C 1
ATOM 6210 O O . TRP D 1 85 ? 44.068 57.995 52.978 1.00 34.98 85 TRP D O 1
ATOM 6221 N N . GLU D 1 86 ? 44.697 56.141 51.821 1.00 35.38 86 GLU D N 1
ATOM 6222 C CA . GLU D 1 86 ? 44.084 56.513 50.573 1.00 34.97 86 GLU D CA 1
ATOM 6223 C C . GLU D 1 86 ? 42.690 57.072 50.794 1.00 33.62 86 GLU D C 1
ATOM 6224 O O . GLU D 1 86 ? 42.388 58.175 50.348 1.00 33.75 86 GLU D O 1
ATOM 6230 N N . SER D 1 87 ? 41.839 56.338 51.496 1.00 32.56 87 SER D N 1
ATOM 6231 C CA . SER D 1 87 ? 40.487 56.834 51.689 1.00 34.51 87 SER D CA 1
ATOM 6232 C C . SER D 1 87 ? 40.381 58.135 52.513 1.00 37.70 87 SER D C 1
ATOM 6233 O O . SER D 1 87 ? 39.389 58.857 52.415 1.00 38.11 87 SER D O 1
ATOM 6236 N N . LEU D 1 88 ? 41.393 58.454 53.314 1.00 38.02 88 LEU D N 1
ATOM 6237 C CA . LEU D 1 88 ? 41.287 59.662 54.113 1.00 38.58 88 LEU D CA 1
ATOM 6238 C C . LEU D 1 88 ? 41.672 60.918 53.339 1.00 40.53 88 LEU D C 1
ATOM 6239 O O . LEU D 1 88 ? 41.380 62.033 53.781 1.00 39.05 88 LEU D O 1
ATOM 6244 N N . GLN D 1 89 ? 42.302 60.747 52.179 1.00 42.20 89 GLN D N 1
ATOM 6245 C CA . GLN D 1 89 ? 42.690 61.905 51.369 1.00 43.89 89 GLN D CA 1
ATOM 6246 C C . GLN D 1 89 ? 41.447 62.635 50.808 1.00 46.29 89 GLN D C 1
ATOM 6247 O O . GLN D 1 89 ? 40.374 62.036 50.647 1.00 45.91 89 GLN D O 1
ATOM 6253 N N . LYS D 1 90 ? 41.577 63.937 50.540 1.00 48.91 90 LYS D N 1
ATOM 6254 C CA . LYS D 1 90 ? 40.432 64.689 50.025 1.00 51.18 90 LYS D CA 1
ATOM 6255 C C . LYS D 1 90 ? 40.284 64.493 48.536 1.00 49.90 90 LYS D C 1
ATOM 6256 O O . LYS D 1 90 ? 39.171 64.420 48.030 1.00 50.20 90 LYS D O 1
ATOM 6262 N N . GLU D 1 91 ? 41.405 64.403 47.838 1.00 49.55 91 GLU D N 1
ATOM 6263 C CA . GLU D 1 91 ? 41.360 64.179 46.397 1.00 50.60 91 GLU D CA 1
ATOM 6264 C C . GLU D 1 91 ? 41.647 62.695 46.094 1.00 49.15 91 GLU D C 1
ATOM 6265 O O . GLU D 1 91 ? 42.506 62.072 46.742 1.00 48.65 91 GLU D O 1
ATOM 6271 N N . TRP D 1 92 ? 40.906 62.129 45.137 1.00 47.12 92 TRP D N 1
ATOM 6272 C CA . TRP D 1 92 ? 41.108 60.745 44.711 1.00 43.69 92 TRP D CA 1
ATOM 6273 C C . TRP D 1 92 ? 42.590 60.564 44.433 1.00 41.88 92 TRP D C 1
ATOM 6274 O O . TRP D 1 92 ? 43.222 61.427 43.831 1.00 41.27 92 TRP D O 1
ATOM 6285 N N . LYS D 1 93 ? 43.144 59.433 44.838 1.00 41.04 93 LYS D N 1
ATOM 6286 C CA . LYS D 1 93 ? 44.571 59.187 44.643 1.00 41.51 93 LYS D CA 1
ATOM 6287 C C . LYS D 1 93 ? 44.948 58.123 43.580 1.00 40.15 93 LYS D C 1
ATOM 6288 O O . LYS D 1 93 ? 44.419 57.020 43.588 1.00 39.21 93 LYS D O 1
ATOM 6294 N N . GLU D 1 94 ? 45.872 58.470 42.684 1.00 38.72 94 GLU D N 1
ATOM 6295 C CA . GLU D 1 94 ? 46.349 57.547 41.659 1.00 37.64 94 GLU D CA 1
ATOM 6296 C C . GLU D 1 94 ? 46.860 56.319 42.413 1.00 36.99 94 GLU D C 1
ATOM 6297 O O . GLU D 1 94 ? 47.417 56.431 43.500 1.00 34.78 94 GLU D O 1
ATOM 6303 N N . THR D 1 95 ? 46.690 55.148 41.820 1.00 34.83 95 THR D N 1
ATOM 6304 C CA . THR D 1 95 ? 47.155 53.935 42.445 1.00 33.02 95 THR D CA 1
ATOM 6305 C C . THR D 1 95 ? 48.672 53.933 42.611 1.00 32.49 95 THR D C 1
ATOM 6306 O O . THR D 1 95 ? 49.188 53.410 43.589 1.00 30.92 95 THR D O 1
ATOM 6310 N N . LEU D 1 96 ? 49.402 54.521 41.679 1.00 33.34 96 LEU D N 1
ATOM 6311 C CA . LEU D 1 96 ? 50.855 54.536 41.838 1.00 35.08 96 LEU D CA 1
ATOM 6312 C C . LEU D 1 96 ? 51.245 55.294 43.120 1.00 35.80 96 LEU D C 1
ATOM 6313 O O . LEU D 1 96 ? 52.247 54.982 43.768 1.00 35.76 96 LEU D O 1
ATOM 6318 N N . LYS D 1 97 ? 50.452 56.296 43.473 1.00 35.95 97 LYS D N 1
ATOM 6319 C CA . LYS D 1 97 ? 50.745 57.093 44.655 1.00 37.52 97 LYS D CA 1
ATOM 6320 C C . LYS D 1 97 ? 50.489 56.274 45.914 1.00 36.70 97 LYS D C 1
ATOM 6321 O O . LYS D 1 97 ? 51.304 56.305 46.845 1.00 35.32 97 LYS D O 1
ATOM 6327 N N . VAL D 1 98 ? 49.360 55.549 45.927 1.00 34.54 98 VAL D N 1
ATOM 6328 C CA . VAL D 1 98 ? 49.017 54.716 47.054 1.00 33.12 98 VAL D CA 1
ATOM 6329 C C . VAL D 1 98 ? 50.149 53.729 47.206 1.00 34.41 98 VAL D C 1
ATOM 6330 O O . VAL D 1 98 ? 50.566 53.450 48.328 1.00 35.94 98 VAL D O 1
ATOM 6334 N N . LEU D 1 99 ? 50.669 53.211 46.095 1.00 33.94 99 LEU D N 1
ATOM 6335 C CA . LEU D 1 99 ? 51.770 52.266 46.181 1.00 36.15 99 LEU D CA 1
ATOM 6336 C C . LEU D 1 99 ? 53.027 52.918 46.762 1.00 38.71 99 LEU D C 1
ATOM 6337 O O . LEU D 1 99 ? 53.639 52.363 47.672 1.00 39.18 99 LEU D O 1
ATOM 6342 N N . ARG D 1 100 ? 53.411 54.079 46.225 1.00 39.88 100 ARG D N 1
ATOM 6343 C CA . ARG D 1 100 ? 54.605 54.805 46.668 1.00 41.89 100 ARG D CA 1
ATOM 6344 C C . ARG D 1 100 ? 54.497 55.081 48.169 1.00 41.41 100 ARG D C 1
ATOM 6345 O O . ARG D 1 100 ? 55.457 54.909 48.920 1.00 41.29 100 ARG D O 1
ATOM 6353 N N . HIS D 1 101 ? 53.313 55.485 48.600 1.00 41.30 101 HIS D N 1
ATOM 6354 C CA . HIS D 1 101 ? 53.071 55.751 50.003 1.00 42.94 101 HIS D CA 1
ATOM 6355 C C . HIS D 1 101 ? 53.491 54.563 50.873 1.00 43.57 101 HIS D C 1
ATOM 6356 O O . HIS D 1 101 ? 54.379 54.679 51.726 1.00 44.77 101 HIS D O 1
ATOM 6363 N N . HIS D 1 102 ? 52.853 53.418 50.650 1.00 42.18 102 HIS D N 1
ATOM 6364 C CA . HIS D 1 102 ? 53.146 52.219 51.421 1.00 41.70 102 HIS D CA 1
ATOM 6365 C C . HIS D 1 102 ? 54.574 51.757 51.346 1.00 41.68 102 HIS D C 1
ATOM 6366 O O . HIS D 1 102 ? 55.102 51.202 52.307 1.00 41.58 102 HIS D O 1
ATOM 6373 N N . GLN D 1 103 ? 55.214 51.984 50.218 1.00 41.74 103 GLN D N 1
ATOM 6374 C CA . GLN D 1 103 ? 56.583 51.566 50.116 1.00 44.64 103 GLN D CA 1
ATOM 6375 C C . GLN D 1 103 ? 57.438 52.457 51.033 1.00 47.78 103 GLN D C 1
ATOM 6376 O O . GLN D 1 103 ? 58.343 51.964 51.717 1.00 47.43 103 GLN D O 1
ATOM 6382 N N . GLU D 1 104 ? 57.139 53.758 51.070 1.00 50.64 104 GLU D N 1
ATOM 6383 C CA . GLU D 1 104 ? 57.920 54.682 51.900 1.00 54.07 104 GLU D CA 1
ATOM 6384 C C . GLU D 1 104 ? 57.653 54.472 53.383 1.00 54.98 104 GLU D C 1
ATOM 6385 O O . GLU D 1 104 ? 58.560 54.553 54.205 1.00 56.26 104 GLU D O 1
ATOM 6391 N N . LYS D 1 105 ? 56.408 54.179 53.720 1.00 57.04 105 LYS D N 1
ATOM 6392 C CA . LYS D 1 105 ? 56.018 53.931 55.097 1.00 58.15 105 LYS D CA 1
ATOM 6393 C C . LYS D 1 105 ? 56.730 52.708 55.651 1.00 60.62 105 LYS D C 1
ATOM 6394 O O . LYS D 1 105 ? 56.938 52.610 56.857 1.00 61.67 105 LYS D O 1
ATOM 6400 N N . LEU D 1 106 ? 57.098 51.775 54.773 1.00 62.83 106 LEU D N 1
ATOM 6401 C CA . LEU D 1 106 ? 57.800 50.570 55.193 1.00 64.94 106 LEU D CA 1
ATOM 6402 C C . LEU D 1 106 ? 59.247 50.916 55.436 1.00 67.54 106 LEU D C 1
ATOM 6403 O O . LEU D 1 106 ? 59.867 50.381 56.355 1.00 67.44 106 LEU D O 1
ATOM 6408 N N . GLU D 1 107 ? 59.777 51.812 54.604 1.00 70.59 107 GLU D N 1
ATOM 6409 C CA . GLU D 1 107 ? 61.163 52.259 54.712 1.00 74.29 107 GLU D CA 1
ATOM 6410 C C . GLU D 1 107 ? 61.293 53.215 55.900 1.00 76.14 107 GLU D C 1
ATOM 6411 O O . GLU D 1 107 ? 62.029 54.202 55.840 1.00 76.63 107 GLU D O 1
ATOM 6417 N N . ALA D 1 108 ? 60.563 52.904 56.974 1.00 77.98 108 ALA D N 1
ATOM 6418 C CA . ALA D 1 108 ? 60.555 53.694 58.209 1.00 78.83 108 ALA D CA 1
ATOM 6419 C C . ALA D 1 108 ? 60.391 52.783 59.436 1.00 79.04 108 ALA D C 1
ATOM 6420 O O . ALA D 1 108 ? 60.872 51.641 59.457 1.00 79.27 108 ALA D O 1
ATOM 6422 N N . VAL D 1 148 ? 63.953 45.730 53.649 1.00 51.52 148 VAL D N 1
ATOM 6423 C CA . VAL D 1 148 ? 62.631 46.338 53.653 1.00 51.58 148 VAL D CA 1
ATOM 6424 C C . VAL D 1 148 ? 61.790 45.589 52.644 1.00 51.02 148 VAL D C 1
ATOM 6425 O O . VAL D 1 148 ? 62.174 45.447 51.479 1.00 52.15 148 VAL D O 1
ATOM 6429 N N . PRO D 1 149 ? 60.620 45.104 53.071 1.00 49.40 149 PRO D N 1
ATOM 6430 C CA . PRO D 1 149 ? 59.748 44.363 52.166 1.00 47.86 149 PRO D CA 1
ATOM 6431 C C . PRO D 1 149 ? 59.256 45.191 50.973 1.00 46.40 149 PRO D C 1
ATOM 6432 O O . PRO D 1 149 ? 58.944 46.375 51.091 1.00 45.67 149 PRO D O 1
ATOM 6436 N N . LYS D 1 150 ? 59.196 44.536 49.825 1.00 45.28 150 LYS D N 1
ATOM 6437 C CA . LYS D 1 150 ? 58.740 45.144 48.592 1.00 43.73 150 LYS D CA 1
ATOM 6438 C C . LYS D 1 150 ? 57.235 45.024 48.472 1.00 41.85 150 LYS D C 1
ATOM 6439 O O . LYS D 1 150 ? 56.662 43.934 48.637 1.00 42.25 150 LYS D O 1
ATOM 6445 N N . VAL D 1 151 ? 56.604 46.152 48.183 1.00 38.21 151 VAL D N 1
ATOM 6446 C CA . VAL D 1 151 ? 55.172 46.231 48.022 1.00 34.74 151 VAL D CA 1
ATOM 6447 C C . VAL D 1 151 ? 54.846 45.937 46.562 1.00 34.37 151 VAL D C 1
ATOM 6448 O O . VAL D 1 151 ? 55.532 46.442 45.668 1.00 33.54 151 VAL D O 1
ATOM 6452 N N . LYS D 1 152 ? 53.803 45.129 46.326 1.00 32.21 152 LYS D N 1
ATOM 6453 C CA . LYS D 1 152 ? 53.374 44.786 44.969 1.00 30.64 152 LYS D CA 1
ATOM 6454 C C . LYS D 1 152 ? 51.870 44.964 44.904 1.00 29.63 152 LYS D C 1
ATOM 6455 O O . LYS D 1 152 ? 51.187 44.726 45.885 1.00 31.52 152 LYS D O 1
ATOM 6461 N N . LEU D 1 153 ? 51.338 45.356 43.756 1.00 28.04 153 LEU D N 1
ATOM 6462 C CA . LEU D 1 153 ? 49.897 45.552 43.632 1.00 27.09 153 LEU D CA 1
ATOM 6463 C C . LEU D 1 153 ? 49.223 44.194 43.395 1.00 26.41 153 LEU D C 1
ATOM 6464 O O . LEU D 1 153 ? 49.683 43.414 42.556 1.00 28.25 153 LEU D O 1
ATOM 6469 N N . LEU D 1 154 ? 48.170 43.890 44.147 1.00 25.23 154 LEU D N 1
ATOM 6470 C CA . LEU D 1 154 ? 47.443 42.629 43.979 1.00 23.61 154 LEU D CA 1
ATOM 6471 C C . LEU D 1 154 ? 46.156 43.018 43.261 1.00 26.08 154 LEU D C 1
ATOM 6472 O O . LEU D 1 154 ? 45.414 43.898 43.752 1.00 24.84 154 LEU D O 1
ATOM 6477 N N . CYS D 1 155 ? 45.860 42.373 42.128 1.00 26.22 155 CYS D N 1
ATOM 6478 C CA . CYS D 1 155 ? 44.626 42.710 41.402 1.00 26.88 155 CYS D CA 1
ATOM 6479 C C . CYS D 1 155 ? 44.097 41.575 40.543 1.00 27.00 155 CYS D C 1
ATOM 6480 O O . CYS D 1 155 ? 44.762 40.560 40.347 1.00 25.38 155 CYS D O 1
ATOM 6483 N N . GLY D 1 156 ? 42.891 41.775 40.024 1.00 28.15 156 GLY D N 1
ATOM 6484 C CA . GLY D 1 156 ? 42.293 40.802 39.121 1.00 28.82 156 GLY D CA 1
ATOM 6485 C C . GLY D 1 156 ? 42.580 41.234 37.684 1.00 30.40 156 GLY D C 1
ATOM 6486 O O . GLY D 1 156 ? 43.226 42.266 37.455 1.00 29.01 156 GLY D O 1
ATOM 6487 N N . ALA D 1 157 ? 42.095 40.468 36.710 1.00 30.51 157 ALA D N 1
ATOM 6488 C CA . ALA D 1 157 ? 42.332 40.776 35.298 1.00 31.01 157 ALA D CA 1
ATOM 6489 C C . ALA D 1 157 ? 41.683 42.067 34.850 1.00 31.36 157 ALA D C 1
ATOM 6490 O O . ALA D 1 157 ? 42.247 42.763 34.031 1.00 29.95 157 ALA D O 1
ATOM 6492 N N . ASP D 1 158 ? 40.495 42.368 35.371 1.00 32.51 158 ASP D N 1
ATOM 6493 C CA . ASP D 1 158 ? 39.788 43.592 35.025 1.00 35.05 158 ASP D CA 1
ATOM 6494 C C . ASP D 1 158 ? 40.676 44.796 35.133 1.00 34.57 158 ASP D C 1
ATOM 6495 O O . ASP D 1 158 ? 40.819 45.559 34.197 1.00 33.65 158 ASP D O 1
ATOM 6500 N N . LEU D 1 159 ? 41.228 44.985 36.326 1.00 34.77 159 LEU D N 1
ATOM 6501 C CA . LEU D 1 159 ? 42.088 46.133 36.576 1.00 34.14 159 LEU D CA 1
ATOM 6502 C C . LEU D 1 159 ? 43.258 46.137 35.614 1.00 32.77 159 LEU D C 1
ATOM 6503 O O . LEU D 1 159 ? 43.537 47.171 35.009 1.00 33.96 159 LEU D O 1
ATOM 6508 N N . LEU D 1 160 ? 43.934 44.993 35.464 1.00 31.06 160 LEU D N 1
ATOM 6509 C CA . LEU D 1 160 ? 45.063 44.921 34.548 1.00 31.49 160 LEU D CA 1
ATOM 6510 C C . LEU D 1 160 ? 44.607 45.395 33.174 1.00 32.80 160 LEU D C 1
ATOM 6511 O O . LEU D 1 160 ? 45.207 46.298 32.580 1.00 34.64 160 LEU D O 1
ATOM 6516 N N . GLU D 1 161 ? 43.525 44.808 32.684 1.00 33.19 161 GLU D N 1
ATOM 6517 C CA . GLU D 1 161 ? 42.992 45.150 31.361 1.00 35.41 161 GLU D CA 1
ATOM 6518 C C . GLU D 1 161 ? 42.456 46.586 31.210 1.00 35.55 161 GLU D C 1
ATOM 6519 O O . GLU D 1 161 ? 42.483 47.154 30.108 1.00 33.76 161 GLU D O 1
ATOM 6525 N N . SER D 1 162 ? 42.011 47.192 32.317 1.00 34.71 162 SER D N 1
ATOM 6526 C CA . SER D 1 162 ? 41.511 48.560 32.238 1.00 34.42 162 SER D CA 1
ATOM 6527 C C . SER D 1 162 ? 42.698 49.481 31.961 1.00 34.71 162 SER D C 1
ATOM 6528 O O . SER D 1 162 ? 42.518 50.669 31.771 1.00 33.97 162 SER D O 1
ATOM 6531 N N . PHE D 1 163 ? 43.913 48.938 31.948 1.00 34.92 163 PHE D N 1
ATOM 6532 C CA . PHE D 1 163 ? 45.069 49.773 31.651 1.00 36.73 163 PHE D CA 1
ATOM 6533 C C . PHE D 1 163 ? 44.908 50.290 30.223 1.00 39.57 163 PHE D C 1
ATOM 6534 O O . PHE D 1 163 ? 45.575 51.241 29.830 1.00 41.12 163 PHE D O 1
ATOM 6542 N N . ALA D 1 164 ? 44.048 49.647 29.434 1.00 40.87 164 ALA D N 1
ATOM 6543 C CA . ALA D 1 164 ? 43.863 50.063 28.038 1.00 41.75 164 ALA D CA 1
ATOM 6544 C C . ALA D 1 164 ? 42.708 51.050 27.818 1.00 41.20 164 ALA D C 1
ATOM 6545 O O . ALA D 1 164 ? 42.540 51.573 26.721 1.00 41.79 164 ALA D O 1
ATOM 6547 N N . VAL D 1 165 ? 41.906 51.298 28.845 1.00 41.06 165 VAL D N 1
ATOM 6548 C CA . VAL D 1 165 ? 40.794 52.224 28.692 1.00 41.75 165 VAL D CA 1
ATOM 6549 C C . VAL D 1 165 ? 41.330 53.646 28.497 1.00 43.51 165 VAL D C 1
ATOM 6550 O O . VAL D 1 165 ? 42.154 54.151 29.283 1.00 43.84 165 VAL D O 1
ATOM 6554 N N . PRO D 1 166 ? 40.903 54.297 27.404 1.00 45.53 166 PRO D N 1
ATOM 6555 C CA . PRO D 1 166 ? 41.327 55.663 27.070 1.00 45.08 166 PRO D CA 1
ATOM 6556 C C . PRO D 1 166 ? 41.158 56.662 28.205 1.00 44.01 166 PRO D C 1
ATOM 6557 O O . PRO D 1 166 ? 40.042 56.871 28.717 1.00 42.27 166 PRO D O 1
ATOM 6561 N N . ASN D 1 167 ? 42.292 57.266 28.565 1.00 44.39 167 ASN D N 1
ATOM 6562 C CA . ASN D 1 167 ? 42.411 58.288 29.611 1.00 44.93 167 ASN D CA 1
ATOM 6563 C C . ASN D 1 167 ? 42.304 57.751 31.059 1.00 44.70 167 ASN D C 1
ATOM 6564 O O . ASN D 1 167 ? 42.460 58.525 32.001 1.00 44.68 167 ASN D O 1
ATOM 6569 N N . LEU D 1 168 ? 42.067 56.448 31.238 1.00 43.16 168 LEU D N 1
ATOM 6570 C CA . LEU D 1 168 ? 41.910 55.877 32.578 1.00 41.89 168 LEU D CA 1
ATOM 6571 C C . LEU D 1 168 ? 43.198 55.852 33.436 1.00 41.51 168 LEU D C 1
ATOM 6572 O O . LEU D 1 168 ? 43.137 56.063 34.652 1.00 42.25 168 LEU D O 1
ATOM 6577 N N . TRP D 1 169 ? 44.350 55.609 32.813 1.00 39.63 169 TRP D N 1
ATOM 6578 C CA . TRP D 1 169 ? 45.626 55.584 33.535 1.00 41.01 169 TRP D CA 1
ATOM 6579 C C . TRP D 1 169 ? 46.691 56.416 32.802 1.00 43.35 169 TRP D C 1
ATOM 6580 O O . TRP D 1 169 ? 46.780 56.366 31.563 1.00 43.88 169 TRP D O 1
ATOM 6591 N N . LYS D 1 170 ? 47.502 57.178 33.536 1.00 44.48 170 LYS D N 1
ATOM 6592 C CA . LYS D 1 170 ? 48.567 57.922 32.872 1.00 46.22 170 LYS D CA 1
ATOM 6593 C C . LYS D 1 170 ? 49.566 56.840 32.478 1.00 47.05 170 LYS D C 1
ATOM 6594 O O . LYS D 1 170 ? 49.847 55.929 33.265 1.00 47.28 170 LYS D O 1
ATOM 6600 N N . SER D 1 171 ? 50.087 56.918 31.261 1.00 47.14 171 SER D N 1
ATOM 6601 C CA . SER D 1 171 ? 51.024 55.912 30.795 1.00 48.01 171 SER D CA 1
ATOM 6602 C C . SER D 1 171 ? 52.301 55.843 31.629 1.00 47.61 171 SER D C 1
ATOM 6603 O O . SER D 1 171 ? 52.894 54.778 31.766 1.00 48.09 171 SER D O 1
ATOM 6606 N N . GLU D 1 172 ? 52.750 56.978 32.162 1.00 48.02 172 GLU D N 1
ATOM 6607 C CA . GLU D 1 172 ? 53.960 56.992 33.001 1.00 48.77 172 GLU D CA 1
ATOM 6608 C C . GLU D 1 172 ? 53.623 56.189 34.272 1.00 46.68 172 GLU D C 1
ATOM 6609 O O . GLU D 1 172 ? 54.469 55.500 34.839 1.00 44.52 172 GLU D O 1
ATOM 6615 N N . ASP D 1 173 ? 52.372 56.302 34.701 1.00 44.82 173 ASP D N 1
ATOM 6616 C CA . ASP D 1 173 ? 51.906 55.588 35.872 1.00 45.33 173 ASP D CA 1
ATOM 6617 C C . ASP D 1 173 ? 52.004 54.086 35.629 1.00 44.28 173 ASP D C 1
ATOM 6618 O O . ASP D 1 173 ? 52.553 53.360 36.459 1.00 44.45 173 ASP D O 1
ATOM 6623 N N . ILE D 1 174 ? 51.496 53.625 34.485 1.00 43.16 174 ILE D N 1
ATOM 6624 C CA . ILE D 1 174 ? 51.537 52.203 34.167 1.00 40.47 174 ILE D CA 1
ATOM 6625 C C . ILE D 1 174 ? 52.968 51.716 34.207 1.00 39.53 174 ILE D C 1
ATOM 6626 O O . ILE D 1 174 ? 53.268 50.695 34.838 1.00 37.27 174 ILE D O 1
ATOM 6631 N N . THR D 1 175 ? 53.864 52.473 33.580 1.00 38.44 175 THR D N 1
ATOM 6632 C CA . THR D 1 175 ? 55.266 52.081 33.547 1.00 38.88 175 THR D CA 1
ATOM 6633 C C . THR D 1 175 ? 55.951 52.010 34.918 1.00 39.28 175 THR D C 1
ATOM 6634 O O . THR D 1 175 ? 56.802 51.140 35.157 1.00 39.05 175 THR D O 1
ATOM 6638 N N . GLN D 1 176 ? 55.604 52.929 35.815 1.00 38.58 176 GLN D N 1
ATOM 6639 C CA . GLN D 1 176 ? 56.248 52.926 37.123 1.00 39.98 176 GLN D CA 1
ATOM 6640 C C . GLN D 1 176 ? 55.686 51.821 38.018 1.00 38.27 176 GLN D C 1
ATOM 6641 O O . GLN D 1 176 ? 56.414 51.213 38.807 1.00 38.39 176 GLN D O 1
ATOM 6647 N N . ILE D 1 177 ? 54.395 51.555 37.893 1.00 35.12 177 ILE D N 1
ATOM 6648 C CA . ILE D 1 177 ? 53.813 50.492 38.671 1.00 33.68 177 ILE D CA 1
ATOM 6649 C C . ILE D 1 177 ? 54.515 49.154 38.374 1.00 34.16 177 ILE D C 1
ATOM 6650 O O . ILE D 1 177 ? 55.098 48.524 39.266 1.00 35.52 177 ILE D O 1
ATOM 6655 N N . VAL D 1 178 ? 54.514 48.734 37.122 1.00 34.20 178 VAL D N 1
ATOM 6656 C CA . VAL D 1 178 ? 55.110 47.448 36.793 1.00 35.11 178 VAL D CA 1
ATOM 6657 C C . VAL D 1 178 ? 56.610 47.411 36.865 1.00 37.09 178 VAL D C 1
ATOM 6658 O O . VAL D 1 178 ? 57.203 46.365 37.153 1.00 39.33 178 VAL D O 1
ATOM 6662 N N . ALA D 1 179 ? 57.245 48.546 36.607 1.00 38.19 179 ALA D N 1
ATOM 6663 C CA . ALA D 1 179 ? 58.687 48.590 36.674 1.00 38.03 179 ALA D CA 1
ATOM 6664 C C . ALA D 1 179 ? 59.197 48.736 38.118 1.00 38.51 179 ALA D C 1
ATOM 6665 O O . ALA D 1 179 ? 60.083 48.006 38.546 1.00 38.37 179 ALA D O 1
ATOM 6667 N N . ASN D 1 180 ? 58.601 49.634 38.889 1.00 39.11 180 ASN D N 1
ATOM 6668 C CA . ASN D 1 180 ? 59.082 49.863 40.238 1.00 41.50 180 ASN D CA 1
ATOM 6669 C C . ASN D 1 180 ? 58.468 49.079 41.373 1.00 43.50 180 ASN D C 1
ATOM 6670 O O . ASN D 1 180 ? 59.045 49.047 42.449 1.00 44.21 180 ASN D O 1
ATOM 6675 N N . TYR D 1 181 ? 57.315 48.450 41.157 1.00 44.42 181 TYR D N 1
ATOM 6676 C CA . TYR D 1 181 ? 56.661 47.685 42.218 1.00 43.89 181 TYR D CA 1
ATOM 6677 C C . TYR D 1 181 ? 56.358 46.256 41.792 1.00 43.90 181 TYR D C 1
ATOM 6678 O O . TYR D 1 181 ? 57.022 45.319 42.236 1.00 45.56 181 TYR D O 1
ATOM 6687 N N . GLY D 1 182 ? 55.369 46.080 40.924 1.00 42.11 182 GLY D N 1
ATOM 6688 C CA . GLY D 1 182 ? 55.043 44.737 40.483 1.00 37.65 182 GLY D CA 1
ATOM 6689 C C . GLY D 1 182 ? 53.546 44.512 40.475 1.00 35.44 182 GLY D C 1
ATOM 6690 O O . GLY D 1 182 ? 52.800 45.241 41.129 1.00 34.04 182 GLY D O 1
ATOM 6691 N N . LEU D 1 183 ? 53.100 43.517 39.721 1.00 32.75 183 LEU D N 1
ATOM 6692 C CA . LEU D 1 183 ? 51.683 43.226 39.662 1.00 33.74 183 LEU D CA 1
ATOM 6693 C C . LEU D 1 183 ? 51.482 41.766 39.829 1.00 32.35 183 LEU D C 1
ATOM 6694 O O . LEU D 1 183 ? 52.128 40.970 39.145 1.00 33.61 183 LEU D O 1
ATOM 6699 N N . ILE D 1 184 ? 50.593 41.405 40.735 1.00 30.20 184 ILE D N 1
ATOM 6700 C CA . ILE D 1 184 ? 50.252 40.008 40.904 1.00 29.02 184 ILE D CA 1
ATOM 6701 C C . ILE D 1 184 ? 48.812 39.986 40.494 1.00 28.04 184 ILE D C 1
ATOM 6702 O O . ILE D 1 184 ? 47.945 40.513 41.190 1.00 28.35 184 ILE D O 1
ATOM 6707 N N . CYS D 1 185 ? 48.565 39.435 39.311 1.00 26.85 185 CYS D N 1
ATOM 6708 C CA . CYS D 1 185 ? 47.220 39.387 38.760 1.00 26.27 185 CYS D CA 1
ATOM 6709 C C . CYS D 1 185 ? 46.595 38.003 38.925 1.00 25.74 185 CYS D C 1
ATOM 6710 O O . CYS D 1 185 ? 47.052 37.024 38.343 1.00 25.52 185 CYS D O 1
ATOM 6713 N N . VAL D 1 186 ? 45.558 37.922 39.729 1.00 26.03 186 VAL D N 1
ATOM 6714 C CA . VAL D 1 186 ? 44.893 36.648 39.972 1.00 27.84 186 VAL D CA 1
ATOM 6715 C C . VAL D 1 186 ? 43.688 36.553 39.074 1.00 31.47 186 VAL D C 1
ATOM 6716 O O . VAL D 1 186 ? 42.832 37.434 39.094 1.00 32.44 186 VAL D O 1
ATOM 6720 N N . THR D 1 187 ? 43.592 35.478 38.298 1.00 33.26 187 THR D N 1
ATOM 6721 C CA . THR D 1 187 ? 42.448 35.371 37.417 1.00 34.13 187 THR D CA 1
ATOM 6722 C C . THR D 1 187 ? 42.035 34.004 36.869 1.00 37.14 187 THR D C 1
ATOM 6723 O O . THR D 1 187 ? 42.837 33.058 36.814 1.00 35.77 187 THR D O 1
ATOM 6727 N N . ARG D 1 188 ? 40.770 33.927 36.444 1.00 39.69 188 ARG D N 1
ATOM 6728 C CA . ARG D 1 188 ? 40.216 32.714 35.828 1.00 44.17 188 ARG D CA 1
ATOM 6729 C C . ARG D 1 188 ? 40.592 32.702 34.330 1.00 45.26 188 ARG D C 1
ATOM 6730 O O . ARG D 1 188 ? 40.681 31.632 33.711 1.00 47.20 188 ARG D O 1
ATOM 6738 N N . ALA D 1 189 ? 40.777 33.902 33.761 1.00 46.19 189 ALA D N 1
ATOM 6739 C CA . ALA D 1 189 ? 41.136 34.097 32.346 1.00 46.08 189 ALA D CA 1
ATOM 6740 C C . ALA D 1 189 ? 42.643 34.326 32.242 1.00 46.95 189 ALA D C 1
ATOM 6741 O O . ALA D 1 189 ? 43.110 35.421 31.864 1.00 45.74 189 ALA D O 1
ATOM 6743 N N . GLY D 1 190 ? 43.387 33.266 32.571 1.00 46.50 190 GLY D N 1
ATOM 6744 C CA . GLY D 1 190 ? 44.835 33.322 32.561 1.00 46.03 190 GLY D CA 1
ATOM 6745 C C . GLY D 1 190 ? 45.417 33.674 31.216 1.00 46.49 190 GLY D C 1
ATOM 6746 O O . GLY D 1 190 ? 46.212 34.616 31.109 1.00 45.68 190 GLY D O 1
ATOM 6747 N N . ASN D 1 191 ? 45.019 32.926 30.184 1.00 46.21 191 ASN D N 1
ATOM 6748 C CA . ASN D 1 191 ? 45.535 33.188 28.854 1.00 45.86 191 ASN D CA 1
ATOM 6749 C C . ASN D 1 191 ? 45.165 34.611 28.406 1.00 43.02 191 ASN D C 1
ATOM 6750 O O . ASN D 1 191 ? 45.977 35.287 27.819 1.00 42.11 191 ASN D O 1
ATOM 6755 N N . ASP D 1 192 ? 43.962 35.081 28.703 1.00 41.97 192 ASP D N 1
ATOM 6756 C CA . ASP D 1 192 ? 43.608 36.445 28.333 1.00 41.19 192 ASP D CA 1
ATOM 6757 C C . ASP D 1 192 ? 44.536 37.464 29.031 1.00 40.09 192 ASP D C 1
ATOM 6758 O O . ASP D 1 192 ? 44.989 38.450 28.418 1.00 35.98 192 ASP D O 1
ATOM 6763 N N . ALA D 1 193 ? 44.810 37.238 30.314 1.00 36.25 193 ALA D N 1
ATOM 6764 C CA . ALA D 1 193 ? 45.694 38.139 31.022 1.00 33.55 193 ALA D CA 1
ATOM 6765 C C . ALA D 1 193 ? 47.043 38.077 30.347 1.00 33.33 193 ALA D C 1
ATOM 6766 O O . ALA D 1 193 ? 47.699 39.100 30.148 1.00 33.24 193 ALA D O 1
ATOM 6768 N N . GLN D 1 194 ? 47.463 36.873 29.987 1.00 33.08 194 GLN D N 1
ATOM 6769 C CA . GLN D 1 194 ? 48.754 36.722 29.354 1.00 33.77 194 GLN D CA 1
ATOM 6770 C C . GLN D 1 194 ? 48.792 37.386 27.979 1.00 34.16 194 GLN D C 1
ATOM 6771 O O . GLN D 1 194 ? 49.787 38.010 27.610 1.00 32.45 194 GLN D O 1
ATOM 6777 N N . LYS D 1 195 ? 47.698 37.269 27.235 1.00 33.59 195 LYS D N 1
ATOM 6778 C CA . LYS D 1 195 ? 47.607 37.852 25.907 1.00 34.60 195 LYS D CA 1
ATOM 6779 C C . LYS D 1 195 ? 47.700 39.368 26.036 1.00 34.59 195 LYS D C 1
ATOM 6780 O O . LYS D 1 195 ? 48.410 40.037 25.256 1.00 34.09 195 LYS D O 1
ATOM 6786 N N . PHE D 1 196 ? 46.983 39.900 27.029 1.00 32.56 196 PHE D N 1
ATOM 6787 C CA . PHE D 1 196 ? 46.975 41.326 27.290 1.00 32.31 196 PHE D CA 1
ATOM 6788 C C . PHE D 1 196 ? 48.404 41.811 27.624 1.00 30.24 196 PHE D C 1
ATOM 6789 O O . PHE D 1 196 ? 48.855 42.848 27.154 1.00 29.30 196 PHE D O 1
ATOM 6797 N N . ILE D 1 197 ? 49.127 41.046 28.418 1.00 29.71 197 ILE D N 1
ATOM 6798 C CA . ILE D 1 197 ? 50.482 41.443 28.706 1.00 30.10 197 ILE D CA 1
ATOM 6799 C C . ILE D 1 197 ? 51.313 41.382 27.418 1.00 31.40 197 ILE D C 1
ATOM 6800 O O . ILE D 1 197 ? 52.099 42.304 27.133 1.00 31.57 197 ILE D O 1
ATOM 6805 N N . TYR D 1 198 ? 51.129 40.312 26.639 1.00 31.08 198 TYR D N 1
ATOM 6806 C CA . TYR D 1 198 ? 51.870 40.118 25.396 1.00 32.53 198 TYR D CA 1
ATOM 6807 C C . TYR D 1 198 ? 51.626 41.265 24.406 1.00 33.93 198 TYR D C 1
ATOM 6808 O O . TYR D 1 198 ? 52.545 41.691 23.693 1.00 33.57 198 TYR D O 1
ATOM 6817 N N . GLU D 1 199 ? 50.401 41.778 24.383 1.00 34.26 199 GLU D N 1
ATOM 6818 C CA . GLU D 1 199 ? 50.073 42.847 23.466 1.00 36.63 199 GLU D CA 1
ATOM 6819 C C . GLU D 1 199 ? 50.504 44.247 23.859 1.00 36.61 199 GLU D C 1
ATOM 6820 O O . GLU D 1 199 ? 50.266 45.181 23.108 1.00 36.07 199 GLU D O 1
ATOM 6826 N N . SER D 1 200 ? 51.131 44.401 25.020 1.00 37.50 200 SER D N 1
ATOM 6827 C CA . SER D 1 200 ? 51.584 45.724 25.461 1.00 36.80 200 SER D CA 1
ATOM 6828 C C . SER D 1 200 ? 53.069 45.744 25.646 1.00 35.94 200 SER D C 1
ATOM 6829 O O . SER D 1 200 ? 53.615 44.974 26.422 1.00 35.13 200 SER D O 1
ATOM 6832 N N . ASP D 1 201 ? 53.730 46.636 24.924 1.00 35.64 201 ASP D N 1
ATOM 6833 C CA . ASP D 1 201 ? 55.174 46.742 25.020 1.00 36.19 201 ASP D CA 1
ATOM 6834 C C . ASP D 1 201 ? 55.659 47.017 26.455 1.00 34.77 201 ASP D C 1
ATOM 6835 O O . ASP D 1 201 ? 56.574 46.350 26.950 1.00 34.17 201 ASP D O 1
ATOM 6840 N N . VAL D 1 202 ? 55.028 47.970 27.132 1.00 34.04 202 VAL D N 1
ATOM 6841 C CA . VAL D 1 202 ? 55.412 48.299 28.504 1.00 35.12 202 VAL D CA 1
ATOM 6842 C C . VAL D 1 202 ? 55.306 47.073 29.405 1.00 34.45 202 VAL D C 1
ATOM 6843 O O . VAL D 1 202 ? 56.264 46.688 30.074 1.00 37.08 202 VAL D O 1
ATOM 6847 N N . LEU D 1 203 ? 54.129 46.465 29.437 1.00 33.35 203 LEU D N 1
ATOM 6848 C CA . LEU D 1 203 ? 53.924 45.291 30.272 1.00 31.98 203 LEU D CA 1
ATOM 6849 C C . LEU D 1 203 ? 54.860 44.163 29.887 1.00 32.14 203 LEU D C 1
ATOM 6850 O O . LEU D 1 203 ? 55.447 43.552 30.766 1.00 33.75 203 LEU D O 1
ATOM 6855 N N . TRP D 1 204 ? 55.042 43.898 28.594 1.00 32.54 204 TRP D N 1
ATOM 6856 C CA . TRP D 1 204 ? 55.923 42.802 28.187 1.00 34.45 204 TRP D CA 1
ATOM 6857 C C . TRP D 1 204 ? 57.340 43.033 28.667 1.00 34.80 204 TRP D C 1
ATOM 6858 O O . TRP D 1 204 ? 57.999 42.113 29.164 1.00 32.79 204 TRP D O 1
ATOM 6869 N N . LYS D 1 205 ? 57.809 44.270 28.505 1.00 36.86 205 LYS D N 1
ATOM 6870 C CA . LYS D 1 205 ? 59.167 44.634 28.904 1.00 38.66 205 LYS D CA 1
ATOM 6871 C C . LYS D 1 205 ? 59.444 44.297 30.360 1.00 38.83 205 LYS D C 1
ATOM 6872 O O . LYS D 1 205 ? 60.520 43.804 30.694 1.00 38.15 205 LYS D O 1
ATOM 6878 N N . HIS D 1 206 ? 58.466 44.545 31.225 1.00 38.71 206 HIS D N 1
ATOM 6879 C CA . HIS D 1 206 ? 58.638 44.272 32.654 1.00 39.54 206 HIS D CA 1
ATOM 6880 C C . HIS D 1 206 ? 57.915 43.020 33.135 1.00 40.45 206 HIS D C 1
ATOM 6881 O O . HIS D 1 206 ? 57.689 42.847 34.342 1.00 40.83 206 HIS D O 1
ATOM 6888 N N . ARG D 1 207 ? 57.567 42.144 32.186 1.00 40.15 207 ARG D N 1
ATOM 6889 C CA . ARG D 1 207 ? 56.824 40.930 32.496 1.00 39.55 207 ARG D CA 1
ATOM 6890 C C . ARG D 1 207 ? 57.402 40.138 33.647 1.00 40.26 207 ARG D C 1
ATOM 6891 O O . ARG D 1 207 ? 56.693 39.371 34.302 1.00 40.26 207 ARG D O 1
ATOM 6899 N N . SER D 1 208 ? 58.693 40.302 33.899 1.00 40.82 208 SER D N 1
ATOM 6900 C CA . SER D 1 208 ? 59.287 39.562 34.999 1.00 42.12 208 SER D CA 1
ATOM 6901 C C . SER D 1 208 ? 58.776 40.075 36.345 1.00 41.70 208 SER D C 1
ATOM 6902 O O . SER D 1 208 ? 58.918 39.412 37.365 1.00 42.33 208 SER D O 1
ATOM 6905 N N . ASN D 1 209 ? 58.208 41.273 36.358 1.00 42.26 209 ASN D N 1
ATOM 6906 C CA . ASN D 1 209 ? 57.703 41.836 37.610 1.00 41.31 209 ASN D CA 1
ATOM 6907 C C . ASN D 1 209 ? 56.185 41.672 37.692 1.00 38.75 209 ASN D C 1
ATOM 6908 O O . ASN D 1 209 ? 55.527 42.229 38.573 1.00 37.05 209 ASN D O 1
ATOM 6913 N N . ILE D 1 210 ? 55.650 40.890 36.754 1.00 36.90 210 ILE D N 1
ATOM 6914 C CA . ILE D 1 210 ? 54.217 40.616 36.665 1.00 35.46 210 ILE D CA 1
ATOM 6915 C C . ILE D 1 210 ? 53.991 39.103 36.760 1.00 34.72 210 ILE D C 1
ATOM 6916 O O . ILE D 1 210 ? 54.624 38.311 36.045 1.00 35.75 210 ILE D O 1
ATOM 6921 N N . HIS D 1 211 ? 53.119 38.700 37.670 1.00 33.57 211 HIS D N 1
ATOM 6922 C CA . HIS D 1 211 ? 52.832 37.290 37.871 1.00 32.61 211 HIS D CA 1
ATOM 6923 C C . HIS D 1 211 ? 51.350 37.053 37.726 1.00 31.49 211 HIS D C 1
ATOM 6924 O O . HIS D 1 211 ? 50.536 37.632 38.464 1.00 30.11 211 HIS D O 1
ATOM 6931 N N . VAL D 1 212 ? 50.997 36.228 36.747 1.00 30.26 212 VAL D N 1
ATOM 6932 C CA . VAL D 1 212 ? 49.602 35.881 36.530 1.00 28.12 212 VAL D CA 1
ATOM 6933 C C . VAL D 1 212 ? 49.376 34.637 37.366 1.00 27.85 212 VAL D C 1
ATOM 6934 O O . VAL D 1 212 ? 50.086 33.649 37.247 1.00 28.07 212 VAL D O 1
ATOM 6938 N N . VAL D 1 213 ? 48.428 34.704 38.273 1.00 27.42 213 VAL D N 1
ATOM 6939 C CA . VAL D 1 213 ? 48.163 33.541 39.094 1.00 26.37 213 VAL D CA 1
ATOM 6940 C C . VAL D 1 213 ? 46.846 32.922 38.625 1.00 26.38 213 VAL D C 1
ATOM 6941 O O . VAL D 1 213 ? 45.804 33.584 38.554 1.00 23.61 213 VAL D O 1
ATOM 6945 N N . ASN D 1 214 ? 46.915 31.657 38.273 1.00 26.59 214 ASN D N 1
ATOM 6946 C CA . ASN D 1 214 ? 45.731 30.961 37.823 1.00 30.08 214 ASN D CA 1
ATOM 6947 C C . ASN D 1 214 ? 44.823 30.609 38.988 1.00 29.50 214 ASN D C 1
ATOM 6948 O O . ASN D 1 214 ? 45.266 30.141 40.020 1.00 30.32 214 ASN D O 1
ATOM 6953 N N . GLU D 1 215 ? 43.538 30.815 38.777 1.00 29.67 215 GLU D N 1
ATOM 6954 C CA . GLU D 1 215 ? 42.523 30.538 39.749 1.00 31.29 215 GLU D CA 1
ATOM 6955 C C . GLU D 1 215 ? 41.761 29.325 39.216 1.00 30.33 215 GLU D C 1
ATOM 6956 O O . GLU D 1 215 ? 40.775 29.472 38.531 1.00 30.04 215 GLU D O 1
ATOM 6962 N N . TRP D 1 216 ? 42.220 28.127 39.540 1.00 30.71 216 TRP D N 1
ATOM 6963 C CA . TRP D 1 216 ? 41.559 26.913 39.090 1.00 32.88 216 TRP D CA 1
ATOM 6964 C C . TRP D 1 216 ? 40.191 26.664 39.700 1.00 34.78 216 TRP D C 1
ATOM 6965 O O . TRP D 1 216 ? 39.387 25.937 39.132 1.00 35.25 216 TRP D O 1
ATOM 6976 N N . ILE D 1 217 ? 39.930 27.242 40.859 1.00 38.23 217 ILE D N 1
ATOM 6977 C CA . ILE D 1 217 ? 38.627 27.098 41.489 1.00 41.42 217 ILE D CA 1
ATOM 6978 C C . ILE D 1 217 ? 37.909 28.388 41.188 1.00 44.01 217 ILE D C 1
ATOM 6979 O O . ILE D 1 217 ? 38.050 29.368 41.903 1.00 45.07 217 ILE D O 1
ATOM 6984 N N . ALA D 1 218 ? 37.168 28.379 40.092 1.00 46.78 218 ALA D N 1
ATOM 6985 C CA . ALA D 1 218 ? 36.412 29.526 39.632 1.00 50.51 218 ALA D CA 1
ATOM 6986 C C . ALA D 1 218 ? 35.510 30.189 40.664 1.00 53.10 218 ALA D C 1
ATOM 6987 O O . ALA D 1 218 ? 34.653 29.561 41.297 1.00 53.56 218 ALA D O 1
ATOM 6989 N N . ASN D 1 219 ? 35.728 31.487 40.819 1.00 55.42 219 ASN D N 1
ATOM 6990 C CA . ASN D 1 219 ? 34.932 32.304 41.704 1.00 56.60 219 ASN D CA 1
ATOM 6991 C C . ASN D 1 219 ? 34.606 33.528 40.865 1.00 54.79 219 ASN D C 1
ATOM 6992 O O . ASN D 1 219 ? 35.394 33.986 40.026 1.00 55.60 219 ASN D O 1
ATOM 6997 N N . ASP D 1 220 ? 33.419 34.045 41.068 1.00 51.29 220 ASP D N 1
ATOM 6998 C CA . ASP D 1 220 ? 32.995 35.180 40.306 1.00 47.45 220 ASP D CA 1
ATOM 6999 C C . ASP D 1 220 ? 31.985 35.875 41.188 1.00 42.29 220 ASP D C 1
ATOM 7000 O O . ASP D 1 220 ? 30.902 36.223 40.740 1.00 40.75 220 ASP D O 1
ATOM 7005 N N . ILE D 1 221 ? 32.340 36.049 42.462 1.00 37.18 221 ILE D N 1
ATOM 7006 C CA . ILE D 1 221 ? 31.443 36.724 43.388 1.00 35.46 221 ILE D CA 1
ATOM 7007 C C . ILE D 1 221 ? 31.774 38.211 43.330 1.00 33.75 221 ILE D C 1
ATOM 7008 O O . ILE D 1 221 ? 32.419 38.756 44.240 1.00 32.69 221 ILE D O 1
ATOM 7013 N N . SER D 1 222 ? 31.335 38.831 42.227 1.00 30.08 222 SER D N 1
ATOM 7014 C CA . SER D 1 222 ? 31.555 40.245 41.933 1.00 26.79 222 SER D CA 1
ATOM 7015 C C . SER D 1 222 ? 30.715 41.083 42.876 1.00 24.70 222 SER D C 1
ATOM 7016 O O . SER D 1 222 ? 29.644 40.655 43.332 1.00 23.46 222 SER D O 1
ATOM 7019 N N . SER D 1 223 ? 31.174 42.295 43.141 1.00 24.67 223 SER D N 1
ATOM 7020 C CA . SER D 1 223 ? 30.422 43.139 44.062 1.00 26.10 223 SER D CA 1
ATOM 7021 C C . SER D 1 223 ? 29.125 43.501 43.410 1.00 23.24 223 SER D C 1
ATOM 7022 O O . SER D 1 223 ? 28.099 43.545 44.063 1.00 24.71 223 SER D O 1
ATOM 7025 N N . THR D 1 224 ? 29.173 43.728 42.103 1.00 24.49 224 THR D N 1
ATOM 7026 C CA . THR D 1 224 ? 27.968 44.103 41.361 1.00 24.78 224 THR D CA 1
ATOM 7027 C C . THR D 1 224 ? 26.890 43.085 41.577 1.00 24.24 224 THR D C 1
ATOM 7028 O O . THR D 1 224 ? 25.738 43.430 41.895 1.00 28.15 224 THR D O 1
ATOM 7032 N N . LYS D 1 225 ? 27.244 41.820 41.451 1.00 23.72 225 LYS D N 1
ATOM 7033 C CA . LYS D 1 225 ? 26.257 40.772 41.677 1.00 23.02 225 LYS D CA 1
ATOM 7034 C C . LYS D 1 225 ? 25.786 40.737 43.108 1.00 21.02 225 LYS D C 1
ATOM 7035 O O . LYS D 1 225 ? 24.637 40.414 43.388 1.00 20.29 225 LYS D O 1
ATOM 7041 N N . ILE D 1 226 ? 26.673 41.073 44.044 1.00 21.74 226 ILE D N 1
ATOM 7042 C CA . ILE D 1 226 ? 26.238 41.058 45.430 1.00 20.83 226 ILE D CA 1
ATOM 7043 C C . ILE D 1 226 ? 25.192 42.176 45.614 1.00 20.66 226 ILE D C 1
ATOM 7044 O O . ILE D 1 226 ? 24.120 41.964 46.221 1.00 19.36 226 ILE D O 1
ATOM 7049 N N . ARG D 1 227 ? 25.503 43.361 45.086 1.00 20.86 227 ARG D N 1
ATOM 7050 C CA . ARG D 1 227 ? 24.567 44.499 45.218 1.00 23.25 227 ARG D CA 1
ATOM 7051 C C . ARG D 1 227 ? 23.235 44.173 44.575 1.00 22.74 227 ARG D C 1
ATOM 7052 O O . ARG D 1 227 ? 22.191 44.421 45.171 1.00 23.30 227 ARG D O 1
ATOM 7060 N N . ARG D 1 228 ? 23.280 43.604 43.361 1.00 23.43 228 ARG D N 1
ATOM 7061 C CA . ARG D 1 228 ? 22.069 43.206 42.655 1.00 21.68 228 ARG D CA 1
ATOM 7062 C C . ARG D 1 228 ? 21.285 42.235 43.533 1.00 22.36 228 ARG D C 1
ATOM 7063 O O . ARG D 1 228 ? 20.063 42.379 43.708 1.00 22.91 228 ARG D O 1
ATOM 7071 N N . ALA D 1 229 ? 21.976 41.252 44.121 1.00 21.51 229 ALA D N 1
ATOM 7072 C CA . ALA D 1 229 ? 21.268 40.291 44.988 1.00 23.00 229 ALA D CA 1
ATOM 7073 C C . ALA D 1 229 ? 20.606 40.977 46.190 1.00 23.58 229 ALA D C 1
ATOM 7074 O O . ALA D 1 229 ? 19.478 40.633 46.597 1.00 25.16 229 ALA D O 1
ATOM 7076 N N . LEU D 1 230 ? 21.331 41.916 46.790 1.00 24.29 230 LEU D N 1
ATOM 7077 C CA . LEU D 1 230 ? 20.786 42.655 47.938 1.00 24.36 230 LEU D CA 1
ATOM 7078 C C . LEU D 1 230 ? 19.550 43.464 47.519 1.00 25.24 230 LEU D C 1
ATOM 7079 O O . LEU D 1 230 ? 18.534 43.424 48.200 1.00 24.13 230 LEU D O 1
ATOM 7084 N N . ARG D 1 231 ? 19.625 44.178 46.390 1.00 26.14 231 ARG D N 1
ATOM 7085 C CA . ARG D 1 231 ? 18.445 44.935 45.924 1.00 26.95 231 ARG D CA 1
ATOM 7086 C C . ARG D 1 231 ? 17.193 44.062 45.809 1.00 25.69 231 ARG D C 1
ATOM 7087 O O . ARG D 1 231 ? 16.109 44.509 46.136 1.00 26.69 231 ARG D O 1
ATOM 7095 N N . ARG D 1 232 ? 17.347 42.807 45.395 1.00 26.14 232 ARG D N 1
ATOM 7096 C CA . ARG D 1 232 ? 16.198 41.918 45.213 1.00 25.11 232 ARG D CA 1
ATOM 7097 C C . ARG D 1 232 ? 15.861 41.059 46.421 1.00 26.51 232 ARG D C 1
ATOM 7098 O O . ARG D 1 232 ? 14.989 40.187 46.336 1.00 24.52 232 ARG D O 1
ATOM 7106 N N . GLY D 1 233 ? 16.549 41.284 47.541 1.00 27.27 233 GLY D N 1
ATOM 7107 C CA . GLY D 1 233 ? 16.243 40.510 48.736 1.00 25.43 233 GLY D CA 1
ATOM 7108 C C . GLY D 1 233 ? 16.729 39.070 48.669 1.00 27.10 233 GLY D C 1
ATOM 7109 O O . GLY D 1 233 ? 16.204 38.195 49.365 1.00 26.35 233 GLY D O 1
ATOM 7110 N N . GLN D 1 234 ? 17.730 38.798 47.837 1.00 27.14 234 GLN D N 1
ATOM 7111 C CA . GLN D 1 234 ? 18.218 37.422 47.772 1.00 28.85 234 GLN D CA 1
ATOM 7112 C C . GLN D 1 234 ? 19.315 37.224 48.778 1.00 27.97 234 GLN D C 1
ATOM 7113 O O . GLN D 1 234 ? 20.004 38.158 49.120 1.00 28.14 234 GLN D O 1
ATOM 7119 N N . SER D 1 235 ? 19.488 35.998 49.244 1.00 28.44 235 SER D N 1
ATOM 7120 C CA . SER D 1 235 ? 20.538 35.686 50.213 1.00 25.69 235 SER D CA 1
ATOM 7121 C C . SER D 1 235 ? 21.959 35.861 49.716 1.00 24.75 235 SER D C 1
ATOM 7122 O O . SER D 1 235 ? 22.263 35.501 48.607 1.00 24.88 235 SER D O 1
ATOM 7125 N N . ILE D 1 236 ? 22.846 36.426 50.527 1.00 25.37 236 ILE D N 1
ATOM 7126 C CA . ILE D 1 236 ? 24.243 36.502 50.104 1.00 24.13 236 ILE D CA 1
ATOM 7127 C C . ILE D 1 236 ? 25.103 35.763 51.121 1.00 23.45 236 ILE D C 1
ATOM 7128 O O . ILE D 1 236 ? 26.330 35.929 51.156 1.00 22.58 236 ILE D O 1
ATOM 7133 N N . ARG D 1 237 ? 24.439 34.952 51.943 1.00 24.19 237 ARG D N 1
ATOM 7134 C CA . ARG D 1 237 ? 25.113 34.138 52.959 1.00 27.13 237 ARG 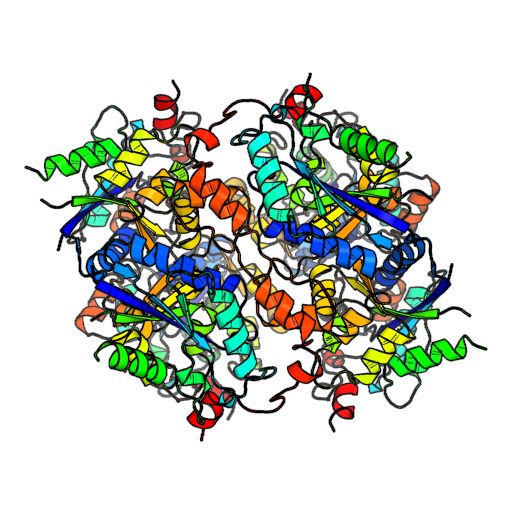D CA 1
ATOM 7135 C C . ARG D 1 237 ? 26.076 33.165 52.219 1.00 26.88 237 ARG D C 1
ATOM 7136 O O . ARG D 1 237 ? 25.749 32.584 51.198 1.00 25.61 237 ARG D O 1
ATOM 7144 N N . TYR D 1 238 ? 27.279 33.073 52.746 1.00 25.87 238 TYR D N 1
ATOM 7145 C CA . TYR D 1 238 ? 28.360 32.262 52.238 1.00 25.75 238 TYR D CA 1
ATOM 7146 C C . TYR D 1 238 ? 29.059 32.867 51.059 1.00 25.27 238 TYR D C 1
ATOM 7147 O O . TYR D 1 238 ? 29.917 32.215 50.491 1.00 26.14 238 TYR D O 1
ATOM 7156 N N . LEU D 1 239 ? 28.721 34.109 50.698 1.00 25.40 239 LEU D N 1
ATOM 7157 C CA . LEU D 1 239 ? 29.415 34.804 49.577 1.00 25.07 239 LEU D CA 1
ATOM 7158 C C . LEU D 1 239 ? 30.286 35.890 50.157 1.00 24.01 239 LEU D C 1
ATOM 7159 O O . LEU D 1 239 ? 31.220 36.355 49.530 1.00 22.43 239 LEU D O 1
ATOM 7164 N N . VAL D 1 240 ? 29.953 36.286 51.384 1.00 27.18 240 VAL D N 1
ATOM 7165 C CA . VAL D 1 240 ? 30.687 37.309 52.120 1.00 28.05 240 VAL D CA 1
ATOM 7166 C C . VAL D 1 240 ? 30.850 36.855 53.574 1.00 29.14 240 VAL D C 1
ATOM 7167 O O . VAL D 1 240 ? 30.097 36.024 54.081 1.00 27.71 240 VAL D O 1
ATOM 7171 N N . PRO D 1 241 ? 31.832 37.415 54.272 1.00 28.06 241 PRO D N 1
ATOM 7172 C CA . PRO D 1 241 ? 31.976 36.965 55.657 1.00 28.37 241 PRO D CA 1
ATOM 7173 C C . PRO D 1 241 ? 30.720 37.296 56.447 1.00 30.65 241 PRO D C 1
ATOM 7174 O O . PRO D 1 241 ? 30.117 38.360 56.235 1.00 31.73 241 PRO D O 1
ATOM 7178 N N . ASP D 1 242 ? 30.327 36.386 57.346 1.00 31.63 242 ASP D N 1
ATOM 7179 C CA . ASP D 1 242 ? 29.153 36.555 58.200 1.00 33.72 242 ASP D CA 1
ATOM 7180 C C . ASP D 1 242 ? 29.065 37.966 58.818 1.00 33.29 242 ASP D C 1
ATOM 7181 O O . ASP D 1 242 ? 28.003 38.586 58.792 1.00 33.68 242 ASP D O 1
ATOM 7186 N N . LEU D 1 243 ? 30.172 38.491 59.346 1.00 31.79 243 LEU D N 1
ATOM 7187 C CA . LEU D 1 243 ? 30.144 39.832 59.958 1.00 32.54 243 LEU D CA 1
ATOM 7188 C C . LEU D 1 243 ? 29.852 40.941 58.930 1.00 32.01 243 LEU D C 1
ATOM 7189 O O . LEU D 1 243 ? 29.223 41.945 59.240 1.00 28.91 243 LEU D O 1
ATOM 7194 N N . VAL D 1 244 ? 30.338 40.769 57.706 1.00 32.87 244 VAL D N 1
ATOM 7195 C CA . VAL D 1 244 ? 30.082 41.779 56.676 1.00 31.58 244 VAL D CA 1
ATOM 7196 C C . VAL D 1 244 ? 28.606 41.719 56.357 1.00 32.04 244 VAL D C 1
ATOM 7197 O O . VAL D 1 244 ? 27.912 42.738 56.299 1.00 30.96 244 VAL D O 1
ATOM 7201 N N . GLN D 1 245 ? 28.128 40.498 56.225 1.00 33.54 245 GLN D N 1
ATOM 7202 C CA . GLN D 1 245 ? 26.745 40.263 55.922 1.00 36.43 245 GLN D CA 1
ATOM 7203 C C . GLN D 1 245 ? 25.859 40.892 56.968 1.00 39.00 245 GLN D C 1
ATOM 7204 O O . GLN D 1 245 ? 24.884 41.570 56.635 1.00 39.06 245 GLN D O 1
ATOM 7210 N N . GLU D 1 246 ? 26.198 40.669 58.240 1.00 40.97 246 GLU D N 1
ATOM 7211 C CA . GLU D 1 246 ? 25.414 41.209 59.351 1.00 40.65 246 GLU D CA 1
ATOM 7212 C C . GLU D 1 246 ? 25.456 42.726 59.348 1.00 37.62 246 GLU D C 1
ATOM 7213 O O . GLU D 1 246 ? 24.459 43.386 59.619 1.00 36.23 246 GLU D O 1
ATOM 7219 N N . TYR D 1 247 ? 26.609 43.282 59.013 1.00 34.40 247 TYR D N 1
ATOM 7220 C CA . TYR D 1 247 ? 26.730 44.720 58.982 1.00 32.91 247 TYR D CA 1
ATOM 7221 C C . TYR D 1 247 ? 25.826 45.304 57.896 1.00 33.98 247 TYR D C 1
ATOM 7222 O O . TYR D 1 247 ? 25.082 46.267 58.129 1.00 33.05 247 TYR D O 1
ATOM 7231 N N . ILE D 1 248 ? 25.902 44.714 56.703 1.00 33.65 248 ILE D N 1
ATOM 7232 C CA . ILE D 1 248 ? 25.082 45.137 55.579 1.00 32.76 248 ILE D CA 1
ATOM 7233 C C . ILE D 1 248 ? 23.588 45.088 55.931 1.00 34.57 248 ILE D C 1
ATOM 7234 O O . ILE D 1 248 ? 22.862 46.016 55.601 1.00 33.60 248 ILE D O 1
ATOM 7239 N N . GLU D 1 249 ? 23.136 44.012 56.575 1.00 36.18 249 GLU D N 1
ATOM 7240 C CA . GLU D 1 249 ? 21.737 43.883 56.965 1.00 42.07 249 GLU D CA 1
ATOM 7241 C C . GLU D 1 249 ? 21.318 44.915 58.019 1.00 44.49 249 GLU D C 1
ATOM 7242 O O . GLU D 1 249 ? 20.245 45.526 57.928 1.00 46.69 249 GLU D O 1
ATOM 7248 N N . LYS D 1 250 ? 22.165 45.124 59.018 1.00 45.31 250 LYS D N 1
ATOM 7249 C CA . LYS D 1 250 ? 21.833 46.061 60.072 1.00 45.70 250 LYS D CA 1
ATOM 7250 C C . LYS D 1 250 ? 21.680 47.478 59.530 1.00 45.12 250 LYS D C 1
ATOM 7251 O O . LYS D 1 250 ? 20.744 48.178 59.895 1.00 45.09 250 LYS D O 1
ATOM 7257 N N . HIS D 1 251 ? 22.587 47.902 58.662 1.00 43.92 251 HIS D N 1
ATOM 7258 C CA . HIS D 1 251 ? 22.509 49.239 58.098 1.00 42.70 251 HIS D CA 1
ATOM 7259 C C . HIS D 1 251 ? 21.812 49.331 56.745 1.00 41.90 251 HIS D C 1
ATOM 7260 O O . HIS D 1 251 ? 21.864 50.388 56.113 1.00 40.27 251 HIS D O 1
ATOM 7267 N N . ASN D 1 252 ? 21.178 48.242 56.295 1.00 41.69 252 ASN D N 1
ATOM 7268 C CA . ASN D 1 252 ? 20.476 48.210 54.997 1.00 41.16 252 ASN D CA 1
ATOM 7269 C C . ASN D 1 252 ? 21.243 48.954 53.905 1.00 38.66 252 ASN D C 1
ATOM 7270 O O . ASN D 1 252 ? 20.693 49.780 53.176 1.00 38.03 252 ASN D O 1
ATOM 7275 N N . LEU D 1 253 ? 22.515 48.618 53.793 1.00 35.74 253 LEU D N 1
ATOM 7276 C CA . LEU D 1 253 ? 23.405 49.258 52.880 1.00 34.92 253 LEU D CA 1
ATOM 7277 C C . LEU D 1 253 ? 23.137 49.306 51.389 1.00 37.29 253 LEU D C 1
ATOM 7278 O O . LEU D 1 253 ? 23.465 50.315 50.738 1.00 39.07 253 LEU D O 1
ATOM 7283 N N . TYR D 1 254 ? 22.576 48.264 50.800 1.00 34.66 254 TYR D N 1
ATOM 7284 C CA . TYR D 1 254 ? 22.447 48.391 49.350 1.00 34.94 254 TYR D CA 1
ATOM 7285 C C . TYR D 1 254 ? 21.035 48.443 48.801 1.00 34.46 254 TYR D C 1
ATOM 7286 O O . TYR D 1 254 ? 20.137 47.695 49.218 1.00 34.77 254 TYR D O 1
ATOM 7295 N N . SER D 1 255 ? 20.843 49.360 47.862 1.00 36.51 255 SER D N 1
ATOM 7296 C CA . SER D 1 255 ? 19.512 49.570 47.290 1.00 37.13 255 SER D CA 1
ATOM 7297 C C . SER D 1 255 ? 19.578 50.275 45.940 1.00 37.25 255 SER D C 1
ATOM 7298 O O . SER D 1 255 ? 20.666 50.656 45.472 1.00 33.64 255 SER D O 1
ATOM 7301 N N . SER D 1 256 ? 18.401 50.470 45.339 1.00 38.59 256 SER D N 1
ATOM 7302 C CA . SER D 1 256 ? 18.289 51.170 44.060 1.00 41.44 256 SER D CA 1
ATOM 7303 C C . SER D 1 256 ? 18.856 52.584 44.198 1.00 42.22 256 SER D C 1
ATOM 7304 O O . SER D 1 256 ? 19.567 53.053 43.306 1.00 40.51 256 SER D O 1
ATOM 7307 N N . GLU D 1 257 ? 18.551 53.247 45.325 1.00 43.94 257 GLU D N 1
ATOM 7308 C CA . GLU D 1 257 ? 19.060 54.596 45.589 1.00 45.08 257 GLU D CA 1
ATOM 7309 C C . GLU D 1 257 ? 20.574 54.573 45.516 1.00 43.43 257 GLU D C 1
ATOM 7310 O O . GLU D 1 257 ? 21.172 55.232 44.659 1.00 42.49 257 GLU D O 1
ATOM 7316 N N . SER D 1 258 ? 21.191 53.796 46.411 1.00 41.28 258 SER D N 1
ATOM 7317 C CA . SER D 1 258 ? 22.657 53.718 46.457 1.00 40.86 258 SER D CA 1
ATOM 7318 C C . SER D 1 258 ? 23.267 53.450 45.089 1.00 41.43 258 SER D C 1
ATOM 7319 O O . SER D 1 258 ? 24.322 54.012 44.734 1.00 41.17 258 SER D O 1
ATOM 7322 N N . GLU D 1 259 ? 22.598 52.594 44.316 1.00 41.61 259 GLU D N 1
ATOM 7323 C CA . GLU D 1 259 ? 23.093 52.244 42.993 1.00 42.75 259 GLU D CA 1
ATOM 7324 C C . GLU D 1 259 ? 23.104 53.502 42.127 1.00 44.16 259 GLU D C 1
ATOM 7325 O O . GLU D 1 259 ? 23.917 53.621 41.197 1.00 43.12 259 GLU D O 1
ATOM 7331 N N . ASP D 1 260 ? 22.230 54.459 42.444 1.00 45.19 260 ASP D N 1
ATOM 7332 C CA . ASP D 1 260 ? 22.213 55.696 41.671 1.00 47.64 260 ASP D CA 1
ATOM 7333 C C . ASP D 1 260 ? 23.362 56.658 41.941 1.00 47.09 260 ASP D C 1
ATOM 7334 O O . ASP D 1 260 ? 23.635 57.526 41.121 1.00 46.63 260 ASP D O 1
ATOM 7339 N N . ARG D 1 261 ? 24.018 56.514 43.091 1.00 47.36 261 ARG D N 1
ATOM 7340 C CA . ARG D 1 261 ? 25.129 57.384 43.468 1.00 47.32 261 ARG D CA 1
ATOM 7341 C C . ARG D 1 261 ? 26.110 57.638 42.333 1.00 47.83 261 ARG D C 1
ATOM 7342 O O . ARG D 1 261 ? 26.538 56.704 41.638 1.00 47.67 261 ARG D O 1
ATOM 7350 N N . ASN D 1 262 ? 26.481 58.905 42.170 1.00 47.30 262 ASN D N 1
ATOM 7351 C CA . ASN D 1 262 ? 27.420 59.316 41.139 1.00 47.73 262 ASN D CA 1
ATOM 7352 C C . ASN D 1 262 ? 26.925 59.069 39.733 1.00 47.13 262 ASN D C 1
ATOM 7353 O O . ASN D 1 262 ? 27.713 59.099 38.786 1.00 46.67 262 ASN D O 1
ATOM 7358 N N . ALA D 1 263 ? 25.634 58.798 39.593 1.00 46.27 263 ALA D N 1
ATOM 7359 C CA . ALA D 1 263 ? 25.081 58.584 38.267 1.00 48.28 263 ALA D CA 1
ATOM 7360 C C . ALA D 1 263 ? 25.297 59.872 37.471 1.00 48.11 263 ALA D C 1
ATOM 7361 O O . ALA D 1 263 ? 25.005 60.969 37.941 1.00 48.12 263 ALA D O 1
ATOM 7363 N N . GLY D 1 264 ? 25.833 59.734 36.270 1.00 49.17 264 GLY D N 1
ATOM 7364 C CA . GLY D 1 264 ? 26.049 60.906 35.448 1.00 50.05 264 GLY D CA 1
ATOM 7365 C C . GLY D 1 264 ? 27.362 61.584 35.745 1.00 50.59 264 GLY D C 1
ATOM 7366 O O . GLY D 1 264 ? 27.805 62.420 34.953 1.00 52.35 264 GLY D O 1
ATOM 7367 N N . VAL D 1 265 ? 27.991 61.240 36.869 1.00 49.30 265 VAL D N 1
ATOM 7368 C CA . VAL D 1 265 ? 29.277 61.846 37.239 1.00 48.50 265 VAL D CA 1
ATOM 7369 C C . VAL D 1 265 ? 30.460 61.162 36.530 1.00 49.43 265 VAL D C 1
ATOM 7370 O O . VAL D 1 265 ? 30.458 59.955 36.338 1.00 49.98 265 VAL D O 1
ATOM 7374 N N . ILE D 1 266 ? 31.471 61.922 36.142 1.00 49.78 266 ILE D N 1
ATOM 7375 C CA . ILE D 1 266 ? 32.619 61.333 35.458 1.00 51.35 266 ILE D CA 1
ATOM 7376 C C . ILE D 1 266 ? 33.619 60.798 36.471 1.00 51.71 266 ILE D C 1
ATOM 7377 O O . ILE D 1 266 ? 34.039 61.545 37.366 1.00 54.27 266 ILE D O 1
ATOM 7382 N N . LEU D 1 267 ? 34.012 59.529 36.318 1.00 50.02 267 LEU D N 1
ATOM 7383 C CA . LEU D 1 267 ? 34.977 58.875 37.209 1.00 46.79 267 LEU D CA 1
ATOM 7384 C C . LEU D 1 267 ? 36.231 59.747 37.356 1.00 46.15 267 LEU D C 1
ATOM 7385 O O . LEU D 1 267 ? 36.795 60.213 36.363 1.00 44.80 267 LEU D O 1
ATOM 7390 N N . ALA D 1 268 ? 36.668 59.939 38.599 1.00 44.77 268 ALA D N 1
ATOM 7391 C CA . ALA D 1 268 ? 37.803 60.793 38.911 1.00 45.40 268 ALA D CA 1
ATOM 7392 C C . ALA D 1 268 ? 39.029 60.756 38.011 1.00 46.88 268 ALA D C 1
ATOM 7393 O O . ALA D 1 268 ? 39.526 61.804 37.607 1.00 46.54 268 ALA D O 1
ATOM 7395 N N . PRO D 1 269 ? 39.549 59.560 37.690 1.00 48.07 269 PRO D N 1
ATOM 7396 C CA . PRO D 1 269 ? 40.742 59.486 36.827 1.00 48.79 269 PRO D CA 1
ATOM 7397 C C . PRO D 1 269 ? 40.504 60.048 35.428 1.00 50.29 269 PRO D C 1
ATOM 7398 O O . PRO D 1 269 ? 41.380 60.675 34.837 1.00 49.67 269 PRO D O 1
ATOM 7402 N N . LEU D 1 270 ? 39.325 59.781 34.882 1.00 52.18 270 LEU D N 1
ATOM 7403 C CA . LEU D 1 270 ? 39.020 60.258 33.547 1.00 55.11 270 LEU D CA 1
ATOM 7404 C C . LEU D 1 270 ? 38.899 61.763 33.630 1.00 57.11 270 LEU D C 1
ATOM 7405 O O . LEU D 1 270 ? 39.459 62.485 32.805 1.00 57.25 270 LEU D O 1
ATOM 7410 N N . GLN D 1 271 ? 38.182 62.236 34.640 1.00 59.58 271 GLN D N 1
ATOM 7411 C CA . GLN D 1 271 ? 38.029 63.667 34.807 1.00 62.26 271 GLN D CA 1
ATOM 7412 C C . GLN D 1 271 ? 39.415 64.309 34.827 1.00 62.42 271 GLN D C 1
ATOM 7413 O O . GLN D 1 271 ? 39.740 65.154 33.993 1.00 62.73 271 GLN D O 1
ATOM 7419 N N . ARG D 1 272 ? 40.246 63.874 35.763 1.00 62.82 272 ARG D N 1
ATOM 7420 C CA . ARG D 1 272 ? 41.577 64.428 35.898 1.00 62.32 272 ARG D CA 1
ATOM 7421 C C . ARG D 1 272 ? 42.420 64.397 34.628 1.00 64.06 272 ARG D C 1
ATOM 7422 O O . ARG D 1 272 ? 42.688 65.441 34.050 1.00 64.40 272 ARG D O 1
ATOM 7430 N N . ASN D 1 273 ? 42.831 63.206 34.200 1.00 66.77 273 ASN D N 1
ATOM 7431 C CA . ASN D 1 273 ? 43.666 63.023 33.011 1.00 69.00 273 ASN D CA 1
ATOM 7432 C C . ASN D 1 273 ? 43.143 63.677 31.737 1.00 71.40 273 ASN D C 1
ATOM 7433 O O . ASN D 1 273 ? 43.909 63.942 30.816 1.00 71.08 273 ASN D O 1
ATOM 7438 N N . THR D 1 274 ? 41.837 63.921 31.691 1.00 73.97 274 THR D N 1
ATOM 7439 C CA . THR D 1 274 ? 41.181 64.553 30.547 1.00 76.18 274 THR D CA 1
ATOM 7440 C C . THR D 1 274 ? 41.231 66.093 30.626 1.00 77.62 274 THR D C 1
ATOM 7441 O O . THR D 1 274 ? 41.873 66.741 29.792 1.00 77.91 274 THR D O 1
ATOM 7445 N N . ALA D 1 275 ? 40.564 66.669 31.627 1.00 78.80 275 ALA D N 1
ATOM 7446 C CA . ALA D 1 275 ? 40.549 68.120 31.819 1.00 79.89 275 ALA D CA 1
ATOM 7447 C C . ALA D 1 275 ? 41.971 68.672 31.993 1.00 80.42 275 ALA D C 1
ATOM 7448 O O . ALA D 1 275 ? 42.622 69.073 31.021 1.00 81.23 275 ALA D O 1
ATOM 7450 N N . LYS E 1 6 ? 41.368 26.968 -21.499 1.00 58.60 6 LYS E N 1
ATOM 7451 C CA . LYS E 1 6 ? 41.907 27.395 -20.167 1.00 59.32 6 LYS E CA 1
ATOM 7452 C C . LYS E 1 6 ? 42.285 28.870 -20.123 1.00 59.26 6 LYS E C 1
ATOM 7453 O O . LYS E 1 6 ? 43.015 29.353 -20.986 1.00 59.00 6 LYS E O 1
ATOM 7459 N N . THR E 1 7 ? 41.812 29.584 -19.106 1.00 59.34 7 THR E N 1
ATOM 7460 C CA . THR E 1 7 ? 42.154 30.997 -18.990 1.00 58.91 7 THR E CA 1
ATOM 7461 C C . THR E 1 7 ? 43.460 31.227 -18.255 1.00 58.13 7 THR E C 1
ATOM 7462 O O . THR E 1 7 ? 43.686 30.679 -17.173 1.00 57.61 7 THR E O 1
ATOM 7466 N N . GLU E 1 8 ? 44.317 32.045 -18.852 1.00 57.28 8 GLU E N 1
ATOM 7467 C CA . GLU E 1 8 ? 45.582 32.383 -18.227 1.00 55.58 8 GLU E CA 1
ATOM 7468 C C . GLU E 1 8 ? 45.262 33.502 -17.265 1.00 54.19 8 GLU E C 1
ATOM 7469 O O . GLU E 1 8 ? 44.502 34.429 -17.589 1.00 54.12 8 GLU E O 1
ATOM 7475 N N . VAL E 1 9 ? 45.840 33.426 -16.076 1.00 51.63 9 VAL E N 1
ATOM 7476 C CA . VAL E 1 9 ? 45.554 34.443 -15.095 1.00 48.30 9 VAL E CA 1
ATOM 7477 C C . VAL E 1 9 ? 46.744 34.930 -14.306 1.00 45.30 9 VAL E C 1
ATOM 7478 O O . VAL E 1 9 ? 47.684 34.184 -14.028 1.00 44.15 9 VAL E O 1
ATOM 7482 N N . VAL E 1 10 ? 46.677 36.214 -13.977 1.00 42.65 10 VAL E N 1
ATOM 7483 C CA . VAL E 1 10 ? 47.679 36.912 -13.203 1.00 40.91 10 VAL E CA 1
ATOM 7484 C C . VAL E 1 10 ? 47.101 37.312 -11.838 1.00 38.62 10 VAL E C 1
ATOM 7485 O O . VAL E 1 10 ? 46.136 38.076 -11.769 1.00 38.72 10 VAL E O 1
ATOM 7489 N N . LEU E 1 11 ? 47.692 36.803 -10.763 1.00 35.54 11 LEU E N 1
ATOM 7490 C CA . LEU E 1 11 ? 47.267 37.131 -9.395 1.00 33.51 11 LEU E CA 1
ATOM 7491 C C . LEU E 1 11 ? 47.983 38.407 -8.946 1.00 33.89 11 LEU E C 1
ATOM 7492 O O . LEU E 1 11 ? 49.213 38.483 -8.923 1.00 32.19 11 LEU E O 1
ATOM 7497 N N . LEU E 1 12 ? 47.215 39.428 -8.615 1.00 33.75 12 LEU E N 1
ATOM 7498 C CA . LEU E 1 12 ? 47.810 40.678 -8.186 1.00 33.86 12 LEU E CA 1
ATOM 7499 C C . LEU E 1 12 ? 47.447 40.942 -6.724 1.00 35.08 12 LEU E C 1
ATOM 7500 O O . LEU E 1 12 ? 46.294 41.236 -6.393 1.00 36.60 12 LEU E O 1
ATOM 7505 N N . ALA E 1 13 ? 48.430 40.815 -5.845 1.00 35.59 13 ALA E N 1
ATOM 7506 C CA . ALA E 1 13 ? 48.206 41.055 -4.418 1.00 35.74 13 ALA E CA 1
ATOM 7507 C C . ALA E 1 13 ? 48.603 42.469 -4.000 1.00 36.15 13 ALA E C 1
ATOM 7508 O O . ALA E 1 13 ? 49.783 42.773 -3.919 1.00 35.03 13 ALA E O 1
ATOM 7510 N N . CYS E 1 14 ? 47.610 43.328 -3.772 1.00 36.17 14 CYS E N 1
ATOM 7511 C CA . CYS E 1 14 ? 47.843 44.683 -3.311 1.00 36.98 14 CYS E CA 1
ATOM 7512 C C . CYS E 1 14 ? 47.852 44.662 -1.775 1.00 38.82 14 CYS E C 1
ATOM 7513 O O . CYS E 1 14 ? 46.896 44.198 -1.148 1.00 41.67 14 CYS E O 1
ATOM 7516 N N . GLY E 1 15 ? 48.918 45.150 -1.156 1.00 38.14 15 GLY E N 1
ATOM 7517 C CA . GLY E 1 15 ? 48.974 45.154 0.296 1.00 37.38 15 GLY E CA 1
ATOM 7518 C C . GLY E 1 15 ? 50.051 46.070 0.839 1.00 37.52 15 GLY E C 1
ATOM 7519 O O . GLY E 1 15 ? 50.799 46.674 0.074 1.00 36.61 15 GLY E O 1
ATOM 7520 N N . SER E 1 16 ? 50.135 46.178 2.163 1.00 36.42 16 SER E N 1
ATOM 7521 C CA . SER E 1 16 ? 51.134 47.016 2.797 1.00 35.00 16 SER E CA 1
ATOM 7522 C C . SER E 1 16 ? 52.487 46.311 2.919 1.00 36.30 16 SER E C 1
ATOM 7523 O O . SER E 1 16 ? 53.536 46.971 2.833 1.00 37.50 16 SER E O 1
ATOM 7526 N N . PHE E 1 17 ? 52.462 44.988 3.100 1.00 34.55 17 PHE E N 1
ATOM 7527 C CA . PHE E 1 17 ? 53.673 44.172 3.281 1.00 35.60 17 PHE E CA 1
ATOM 7528 C C . PHE E 1 17 ? 54.675 44.891 4.175 1.00 36.17 17 PHE E C 1
ATOM 7529 O O . PHE E 1 17 ? 55.787 45.260 3.762 1.00 36.60 17 PHE E O 1
ATOM 7537 N N . ASN E 1 18 ? 54.242 45.079 5.417 1.00 34.76 18 ASN E N 1
ATOM 7538 C CA . ASN E 1 18 ? 54.989 45.813 6.416 1.00 33.48 18 ASN E CA 1
ATOM 7539 C C . ASN E 1 18 ? 55.326 45.056 7.682 1.00 32.21 18 ASN E C 1
ATOM 7540 O O . ASN E 1 18 ? 54.852 45.402 8.747 1.00 32.65 18 ASN E O 1
ATOM 7545 N N . PRO E 1 19 ? 56.190 44.048 7.596 1.00 31.62 19 PRO E N 1
ATOM 7546 C CA . PRO E 1 19 ? 56.877 43.579 6.388 1.00 33.04 19 PRO E CA 1
ATOM 7547 C C . PRO E 1 19 ? 56.178 42.391 5.745 1.00 34.12 19 PRO E C 1
ATOM 7548 O O . PRO E 1 19 ? 55.180 41.914 6.246 1.00 35.71 19 PRO E O 1
ATOM 7552 N N . ILE E 1 20 ? 56.707 41.918 4.628 1.00 33.91 20 ILE E N 1
ATOM 7553 C CA . ILE E 1 20 ? 56.160 40.750 3.981 1.00 34.34 20 ILE E CA 1
ATOM 7554 C C . ILE E 1 20 ? 56.653 39.593 4.871 1.00 34.19 20 ILE E C 1
ATOM 7555 O O . ILE E 1 20 ? 57.679 39.722 5.532 1.00 33.30 20 ILE E O 1
ATOM 7560 N N . THR E 1 21 ? 55.928 38.473 4.901 1.00 35.49 21 THR E N 1
ATOM 7561 C CA . THR E 1 21 ? 56.304 37.325 5.736 1.00 36.59 21 THR E CA 1
ATOM 7562 C C . THR E 1 21 ? 56.061 36.003 5.000 1.00 37.73 21 THR E C 1
ATOM 7563 O O . THR E 1 21 ? 55.511 35.995 3.906 1.00 37.20 21 THR E O 1
ATOM 7567 N N . ASN E 1 22 ? 56.426 34.882 5.617 1.00 38.30 22 ASN E N 1
ATOM 7568 C CA . ASN E 1 22 ? 56.223 33.598 4.956 1.00 39.20 22 ASN E CA 1
ATOM 7569 C C . ASN E 1 22 ? 54.774 33.352 4.618 1.00 40.87 22 ASN E C 1
ATOM 7570 O O . ASN E 1 22 ? 54.461 32.586 3.704 1.00 40.86 22 ASN E O 1
ATOM 7575 N N . MET E 1 23 ? 53.884 34.001 5.354 1.00 41.50 23 MET E N 1
ATOM 7576 C CA . MET E 1 23 ? 52.470 33.833 5.119 1.00 42.44 23 MET E CA 1
ATOM 7577 C C . MET E 1 23 ? 51.988 34.533 3.832 1.00 40.92 23 MET E C 1
ATOM 7578 O O . MET E 1 23 ? 51.124 34.013 3.142 1.00 39.25 23 MET E O 1
ATOM 7583 N N . HIS E 1 24 ? 52.531 35.702 3.501 1.00 39.86 24 HIS E N 1
ATOM 7584 C CA . HIS E 1 24 ? 52.123 36.366 2.261 1.00 39.11 24 HIS E CA 1
ATOM 7585 C C . HIS E 1 24 ? 52.596 35.498 1.070 1.00 38.67 24 HIS E C 1
ATOM 7586 O O . HIS E 1 24 ? 51.861 35.273 0.084 1.00 37.64 24 HIS E O 1
ATOM 7593 N N . LEU E 1 25 ? 53.828 35.012 1.168 1.00 36.30 25 LEU E N 1
ATOM 7594 C CA . LEU E 1 25 ? 54.381 34.153 0.137 1.00 35.89 25 LEU E CA 1
ATOM 7595 C C . LEU E 1 25 ? 53.483 32.936 0.027 1.00 36.73 25 LEU E C 1
ATOM 7596 O O . LEU E 1 25 ? 53.145 32.480 -1.070 1.00 36.62 25 LEU E O 1
ATOM 7601 N N . ARG E 1 26 ? 53.076 32.422 1.175 1.00 37.56 26 ARG E N 1
ATOM 7602 C CA . ARG E 1 26 ? 52.206 31.253 1.212 1.00 40.08 26 ARG E CA 1
ATOM 7603 C C . ARG E 1 26 ? 50.859 31.529 0.542 1.00 40.09 26 ARG E C 1
ATOM 7604 O O . ARG E 1 26 ? 50.302 30.656 -0.121 1.00 41.25 26 ARG E O 1
ATOM 7612 N N . LEU E 1 27 ? 50.348 32.748 0.679 1.00 39.42 27 LEU E N 1
ATOM 7613 C CA . LEU E 1 27 ? 49.076 33.078 0.070 1.00 40.60 27 LEU E CA 1
ATOM 7614 C C . LEU E 1 27 ? 49.140 32.801 -1.436 1.00 41.01 27 LEU E C 1
ATOM 7615 O O . LEU E 1 27 ? 48.238 32.176 -2.008 1.00 41.52 27 LEU E O 1
ATOM 7620 N N . PHE E 1 28 ? 50.208 33.269 -2.078 1.00 39.73 28 PHE E N 1
ATOM 7621 C CA . PHE E 1 28 ? 50.382 33.040 -3.510 1.00 37.63 28 PHE E CA 1
ATOM 7622 C C . PHE E 1 28 ? 50.441 31.545 -3.875 1.00 37.04 28 PHE E C 1
ATOM 7623 O O . PHE E 1 28 ? 49.754 31.121 -4.809 1.00 38.49 28 PHE E O 1
ATOM 7631 N N . GLU E 1 29 ? 51.229 30.746 -3.159 1.00 35.62 29 GLU E N 1
ATOM 7632 C CA . GLU E 1 29 ? 51.325 29.313 -3.491 1.00 37.50 29 GLU E CA 1
ATOM 7633 C C . GLU E 1 29 ? 49.987 28.615 -3.423 1.00 38.74 29 GLU E C 1
ATOM 7634 O O . GLU E 1 29 ? 49.668 27.761 -4.256 1.00 39.35 29 GLU E O 1
ATOM 7640 N N . LEU E 1 30 ? 49.224 28.964 -2.393 1.00 38.83 30 LEU E N 1
ATOM 7641 C CA . LEU E 1 30 ? 47.916 28.395 -2.164 1.00 37.95 30 LEU E CA 1
ATOM 7642 C C . LEU E 1 30 ? 46.956 28.765 -3.270 1.00 38.35 30 LEU E C 1
ATOM 7643 O O . LEU E 1 30 ? 46.275 27.903 -3.815 1.00 38.56 30 LEU E O 1
ATOM 7648 N N . ALA E 1 31 ? 46.888 30.050 -3.592 1.00 38.68 31 ALA E N 1
ATOM 7649 C CA . ALA E 1 31 ? 45.979 30.505 -4.637 1.00 39.16 31 ALA E CA 1
ATOM 7650 C C . ALA E 1 31 ? 46.278 29.892 -6.009 1.00 39.77 31 ALA E C 1
ATOM 7651 O O . ALA E 1 31 ? 45.359 29.581 -6.761 1.00 39.47 31 ALA E O 1
ATOM 7653 N N . LYS E 1 32 ? 47.561 29.731 -6.343 1.00 41.29 32 LYS E N 1
ATOM 7654 C CA . LYS E 1 32 ? 47.942 29.162 -7.638 1.00 40.30 32 LYS E CA 1
ATOM 7655 C C . LYS E 1 32 ? 47.531 27.696 -7.718 1.00 40.14 32 LYS E C 1
ATOM 7656 O O . LYS E 1 32 ? 46.995 27.253 -8.725 1.00 39.84 32 LYS E O 1
ATOM 7662 N N . ASP E 1 33 ? 47.768 26.950 -6.647 1.00 39.70 33 ASP E N 1
ATOM 7663 C CA . ASP E 1 33 ? 47.398 25.549 -6.593 1.00 40.25 33 ASP E CA 1
ATOM 7664 C C . ASP E 1 33 ? 45.897 25.409 -6.788 1.00 41.07 33 ASP E C 1
ATOM 7665 O O . ASP E 1 33 ? 45.427 24.538 -7.518 1.00 40.63 33 ASP E O 1
ATOM 7670 N N . TYR E 1 34 ? 45.143 26.271 -6.116 1.00 41.51 34 TYR E N 1
ATOM 7671 C CA . TYR E 1 34 ? 43.698 26.227 -6.208 1.00 41.76 34 TYR E CA 1
ATOM 7672 C C . TYR E 1 34 ? 43.224 26.468 -7.642 1.00 42.23 34 TYR E C 1
ATOM 7673 O O . TYR E 1 34 ? 42.448 25.680 -8.203 1.00 40.79 34 TYR E O 1
ATOM 7682 N N . MET E 1 35 ? 43.672 27.587 -8.208 1.00 42.10 35 MET E N 1
ATOM 7683 C CA . MET E 1 35 ? 43.291 27.973 -9.551 1.00 43.34 35 MET E CA 1
ATOM 7684 C C . MET E 1 35 ? 43.657 26.914 -10.598 1.00 45.55 35 MET E C 1
ATOM 7685 O O . MET E 1 35 ? 42.788 26.426 -11.320 1.00 45.95 35 MET E O 1
ATOM 7690 N N . ASN E 1 36 ? 44.937 26.552 -10.684 1.00 45.88 36 ASN E N 1
ATOM 7691 C CA . ASN E 1 36 ? 45.350 25.524 -11.631 1.00 45.28 36 ASN E CA 1
ATOM 7692 C C . ASN E 1 36 ? 44.574 24.253 -11.334 1.00 45.32 36 ASN E C 1
ATOM 7693 O O . ASN E 1 36 ? 44.118 23.582 -12.229 1.00 46.56 36 ASN E O 1
ATOM 7698 N N . GLY E 1 37 ? 44.412 23.932 -10.064 1.00 45.80 37 GLY E N 1
ATOM 7699 C CA . GLY E 1 37 ? 43.709 22.718 -9.713 1.00 46.93 37 GLY E CA 1
ATOM 7700 C C . GLY E 1 37 ? 42.263 22.607 -10.165 1.00 48.44 37 GLY E C 1
ATOM 7701 O O . GLY E 1 37 ? 41.765 21.493 -10.288 1.00 49.62 37 GLY E O 1
ATOM 7702 N N . THR E 1 38 ? 41.574 23.725 -10.391 1.00 48.72 38 THR E N 1
ATOM 7703 C CA . THR E 1 38 ? 40.176 23.676 -10.825 1.00 49.40 38 THR E CA 1
ATOM 7704 C C . THR E 1 38 ? 40.061 23.008 -12.190 1.00 51.43 38 THR E C 1
ATOM 7705 O O . THR E 1 38 ? 39.061 22.363 -12.499 1.00 51.88 38 THR E O 1
ATOM 7709 N N . GLY E 1 39 ? 41.086 23.187 -13.013 1.00 51.55 39 GLY E N 1
ATOM 7710 C CA . GLY E 1 39 ? 41.068 22.595 -14.327 1.00 51.87 39 GLY E CA 1
ATOM 7711 C C . GLY E 1 39 ? 40.736 23.617 -15.391 1.00 52.71 39 GLY E C 1
ATOM 7712 O O . GLY E 1 39 ? 40.944 23.365 -16.577 1.00 52.09 39 GLY E O 1
ATOM 7713 N N . ARG E 1 40 ? 40.232 24.779 -14.993 1.00 52.69 40 ARG E N 1
ATOM 7714 C CA . ARG E 1 40 ? 39.906 25.766 -15.999 1.00 53.46 40 ARG E CA 1
ATOM 7715 C C . ARG E 1 40 ? 40.827 26.983 -16.059 1.00 52.83 40 ARG E C 1
ATOM 7716 O O . ARG E 1 40 ? 40.659 27.856 -16.917 1.00 53.30 40 ARG E O 1
ATOM 7724 N N . TYR E 1 41 ? 41.816 27.046 -15.172 1.00 51.12 41 TYR E N 1
ATOM 7725 C CA . TYR E 1 41 ? 42.740 28.172 -15.215 1.00 48.50 41 TYR E CA 1
ATOM 7726 C C . TYR E 1 41 ? 44.197 27.726 -15.311 1.00 47.42 41 TYR E C 1
ATOM 7727 O O . TYR E 1 41 ? 44.531 26.550 -15.154 1.00 46.23 41 TYR E O 1
ATOM 7736 N N . THR E 1 42 ? 45.054 28.682 -15.621 1.00 46.69 42 THR E N 1
ATOM 7737 C CA . THR E 1 42 ? 46.485 28.450 -15.685 1.00 47.26 42 THR E CA 1
ATOM 7738 C C . THR E 1 42 ? 47.110 29.736 -15.171 1.00 47.30 42 THR E C 1
ATOM 7739 O O . THR E 1 42 ? 47.067 30.777 -15.846 1.00 46.83 42 THR E O 1
ATOM 7743 N N . VAL E 1 43 ? 47.659 29.659 -13.957 1.00 46.57 43 VAL E N 1
ATOM 7744 C CA . VAL E 1 43 ? 48.260 30.812 -13.306 1.00 46.08 43 VAL E CA 1
ATOM 7745 C C . VAL E 1 43 ? 49.625 31.030 -13.909 1.00 46.09 43 VAL E C 1
ATOM 7746 O O . VAL E 1 43 ? 50.501 30.175 -13.817 1.00 46.47 43 VAL E O 1
ATOM 7750 N N . VAL E 1 44 ? 49.812 32.184 -14.516 1.00 45.12 44 VAL E N 1
ATOM 7751 C CA . VAL E 1 44 ? 51.069 32.433 -15.173 1.00 47.36 44 VAL E CA 1
ATOM 7752 C C . VAL E 1 44 ? 51.997 33.329 -14.407 1.00 48.45 44 VAL E C 1
ATOM 7753 O O . VAL E 1 44 ? 53.206 33.161 -14.480 1.00 49.36 44 VAL E O 1
ATOM 7757 N N . LYS E 1 45 ? 51.450 34.269 -13.651 1.00 48.95 45 LYS E N 1
ATOM 7758 C CA . LYS E 1 45 ? 52.316 35.173 -12.921 1.00 49.79 45 LYS E CA 1
ATOM 7759 C C . LYS E 1 45 ? 51.679 35.694 -11.629 1.00 49.57 45 LYS E C 1
ATOM 7760 O O . LYS E 1 45 ? 50.455 35.798 -11.516 1.00 50.29 45 LYS E O 1
ATOM 7766 N N . GLY E 1 46 ? 52.531 36.014 -10.660 1.00 48.17 46 GLY E N 1
ATOM 7767 C CA . GLY E 1 46 ? 52.077 36.560 -9.399 1.00 45.61 46 GLY E CA 1
ATOM 7768 C C . GLY E 1 46 ? 52.758 37.908 -9.258 1.00 44.31 46 GLY E C 1
ATOM 7769 O O . GLY E 1 46 ? 53.958 38.014 -9.495 1.00 44.70 46 GLY E O 1
ATOM 7770 N N . ILE E 1 47 ? 51.998 38.931 -8.888 1.00 42.51 47 ILE E N 1
ATOM 7771 C CA . ILE E 1 47 ? 52.526 40.276 -8.726 1.00 41.57 47 ILE E CA 1
ATOM 7772 C C . ILE E 1 47 ? 52.274 40.895 -7.345 1.00 41.01 47 ILE E C 1
ATOM 7773 O O . ILE E 1 47 ? 51.129 41.096 -6.951 1.00 41.33 47 ILE E O 1
ATOM 7778 N N . ILE E 1 48 ? 53.347 41.217 -6.628 1.00 38.72 48 ILE E N 1
ATOM 7779 C CA . ILE E 1 48 ? 53.226 41.840 -5.322 1.00 36.67 48 ILE E CA 1
ATOM 7780 C C . ILE E 1 48 ? 53.340 43.337 -5.506 1.00 36.55 48 ILE E C 1
ATOM 7781 O O . ILE E 1 48 ? 54.365 43.835 -5.963 1.00 37.64 48 ILE E O 1
ATOM 7786 N N . SER E 1 49 ? 52.290 44.067 -5.169 1.00 35.04 49 SER E N 1
ATOM 7787 C CA . SER E 1 49 ? 52.338 45.507 -5.328 1.00 35.99 49 SER E CA 1
ATOM 7788 C C . SER E 1 49 ? 52.167 46.212 -3.981 1.00 36.19 49 SER E C 1
ATOM 7789 O O . SER E 1 49 ? 51.051 46.399 -3.493 1.00 35.35 49 SER E O 1
ATOM 7792 N N . PRO E 1 50 ? 53.299 46.576 -3.348 1.00 36.35 50 PRO E N 1
ATOM 7793 C CA . PRO E 1 50 ? 53.340 47.255 -2.052 1.00 36.28 50 PRO E CA 1
ATOM 7794 C C . PRO E 1 50 ? 52.655 48.568 -2.168 1.00 36.99 50 PRO E C 1
ATOM 7795 O O . PRO E 1 50 ? 52.753 49.204 -3.192 1.00 39.30 50 PRO E O 1
ATOM 7799 N N . VAL E 1 51 ? 51.969 48.988 -1.121 1.00 37.45 51 VAL E N 1
ATOM 7800 C CA . VAL E 1 51 ? 51.233 50.241 -1.176 1.00 38.92 51 VAL E CA 1
ATOM 7801 C C . VAL E 1 51 ? 52.126 51.487 -0.963 1.00 40.29 51 VAL E C 1
ATOM 7802 O O . VAL E 1 51 ? 53.115 51.453 -0.222 1.00 39.62 51 VAL E O 1
ATOM 7806 N N . GLY E 1 52 ? 51.754 52.579 -1.624 1.00 40.98 52 GLY E N 1
ATOM 7807 C CA . GLY E 1 52 ? 52.514 53.806 -1.528 1.00 41.74 52 GLY E CA 1
ATOM 7808 C C . GLY E 1 52 ? 52.498 54.338 -0.124 1.00 42.34 52 GLY E C 1
ATOM 7809 O O . GLY E 1 52 ? 51.579 54.035 0.631 1.00 42.66 52 GLY E O 1
ATOM 7810 N N . ASP E 1 53 ? 53.510 55.127 0.234 1.00 42.81 53 ASP E N 1
ATOM 7811 C CA . ASP E 1 53 ? 53.586 55.696 1.578 1.00 43.03 53 ASP E CA 1
ATOM 7812 C C . ASP E 1 53 ? 52.416 56.644 1.828 1.00 43.10 53 ASP E C 1
ATOM 7813 O O . ASP E 1 53 ? 52.067 56.919 2.987 1.00 42.44 53 ASP E O 1
ATOM 7818 N N . ALA E 1 54 ? 51.800 57.127 0.745 1.00 43.23 54 ALA E N 1
ATOM 7819 C CA . ALA E 1 54 ? 50.663 58.044 0.864 1.00 43.19 54 ALA E CA 1
ATOM 7820 C C . ALA E 1 54 ? 49.443 57.382 1.505 1.00 43.19 54 ALA E C 1
ATOM 7821 O O . ALA E 1 54 ? 48.454 58.069 1.806 1.00 42.40 54 ALA E O 1
ATOM 7823 N N . TYR E 1 55 ? 49.505 56.055 1.690 1.00 44.04 55 TYR E N 1
ATOM 7824 C CA . TYR E 1 55 ? 48.414 55.289 2.331 1.00 45.39 55 TYR E CA 1
ATOM 7825 C C . TYR E 1 55 ? 48.237 55.820 3.761 1.00 45.79 55 TYR E C 1
ATOM 7826 O O . TYR E 1 55 ? 47.123 55.908 4.267 1.00 45.92 55 TYR E O 1
ATOM 7835 N N . LYS E 1 56 ? 49.353 56.182 4.394 1.00 47.26 56 LYS E N 1
ATOM 7836 C CA . LYS E 1 56 ? 49.360 56.755 5.740 1.00 48.94 56 LYS E CA 1
ATOM 7837 C C . LYS E 1 56 ? 48.909 55.796 6.835 1.00 49.44 56 LYS E C 1
ATOM 7838 O O . LYS E 1 56 ? 48.402 56.212 7.886 1.00 51.04 56 LYS E O 1
ATOM 7844 N N . LYS E 1 57 ? 49.085 54.507 6.600 1.00 47.84 57 LYS E N 1
ATOM 7845 C CA . LYS E 1 57 ? 48.695 53.540 7.600 1.00 46.23 57 LYS E CA 1
ATOM 7846 C C . LYS E 1 57 ? 49.640 53.688 8.792 1.00 46.16 57 LYS E C 1
ATOM 7847 O O . LYS E 1 57 ? 50.856 53.865 8.633 1.00 45.83 57 LYS E O 1
ATOM 7853 N N . LYS E 1 58 ? 49.090 53.617 9.995 1.00 46.06 58 LYS E N 1
ATOM 7854 C CA . LYS E 1 58 ? 49.942 53.723 11.160 1.00 44.92 58 LYS E CA 1
ATOM 7855 C C . LYS E 1 58 ? 51.023 52.647 11.106 1.00 43.03 58 LYS E C 1
ATOM 7856 O O . LYS E 1 58 ? 50.748 51.495 10.753 1.00 41.73 58 LYS E O 1
ATOM 7862 N N . GLY E 1 59 ? 52.249 53.049 11.443 1.00 40.53 59 GLY E N 1
ATOM 7863 C CA . GLY E 1 59 ? 53.361 52.126 11.462 1.00 37.73 59 GLY E CA 1
ATOM 7864 C C . GLY E 1 59 ? 53.902 51.748 10.107 1.00 36.71 59 GLY E C 1
ATOM 7865 O O . GLY E 1 59 ? 54.874 51.003 10.031 1.00 35.75 59 GLY E O 1
ATOM 7866 N N . LEU E 1 60 ? 53.294 52.250 9.036 1.00 36.47 60 LEU E N 1
ATOM 7867 C CA . LEU E 1 60 ? 53.773 51.930 7.689 1.00 37.40 60 LEU E CA 1
ATOM 7868 C C . LEU E 1 60 ? 55.183 52.520 7.446 1.00 37.10 60 LEU E C 1
ATOM 7869 O O . LEU E 1 60 ? 55.329 53.730 7.360 1.00 35.67 60 LEU E O 1
ATOM 7874 N N . ILE E 1 61 ? 56.214 51.683 7.345 1.00 37.45 61 ILE E N 1
ATOM 7875 C CA . ILE E 1 61 ? 57.529 52.235 7.116 1.00 38.84 61 ILE E CA 1
ATOM 7876 C C . ILE E 1 61 ? 57.648 52.678 5.646 1.00 43.00 61 ILE E C 1
ATOM 7877 O O . ILE E 1 61 ? 56.752 52.396 4.839 1.00 43.68 61 ILE E O 1
ATOM 7882 N N . PRO E 1 62 ? 58.743 53.402 5.281 1.00 44.36 62 PRO E N 1
ATOM 7883 C CA . PRO E 1 62 ? 58.927 53.873 3.897 1.00 43.51 62 PRO E CA 1
ATOM 7884 C C . PRO E 1 62 ? 58.836 52.813 2.814 1.00 42.14 62 PRO E C 1
ATOM 7885 O O . PRO E 1 62 ? 59.535 51.783 2.835 1.00 42.28 62 PRO E O 1
ATOM 7889 N N . ALA E 1 63 ? 57.969 53.100 1.849 1.00 40.20 63 ALA E N 1
ATOM 7890 C CA . ALA E 1 63 ? 57.717 52.191 0.748 1.00 39.72 63 ALA E CA 1
ATOM 7891 C C . ALA E 1 63 ? 58.939 51.500 0.135 1.00 39.83 63 ALA E C 1
ATOM 7892 O O . ALA E 1 63 ? 58.870 50.321 -0.247 1.00 39.57 63 ALA E O 1
ATOM 7894 N N . TYR E 1 64 ? 60.072 52.190 0.054 1.00 40.06 64 TYR E N 1
ATOM 7895 C CA . TYR E 1 64 ? 61.214 51.536 -0.579 1.00 40.33 64 TYR E CA 1
ATOM 7896 C C . TYR E 1 64 ? 61.745 50.277 0.109 1.00 39.49 64 TYR E C 1
ATOM 7897 O O . TYR E 1 64 ? 62.113 49.304 -0.578 1.00 39.84 64 TYR E O 1
ATOM 7906 N N . HIS E 1 65 ? 61.768 50.271 1.441 1.00 39.88 65 HIS E N 1
ATOM 7907 C CA . HIS E 1 65 ? 62.232 49.087 2.183 1.00 39.62 65 HIS E CA 1
ATOM 7908 C C . HIS E 1 65 ? 61.329 47.873 1.951 1.00 38.75 65 HIS E C 1
ATOM 7909 O O . HIS E 1 65 ? 61.808 46.732 1.776 1.00 38.34 65 HIS E O 1
ATOM 7916 N N . ARG E 1 66 ? 60.020 48.137 1.941 1.00 38.47 66 ARG E N 1
ATOM 7917 C CA . ARG E 1 66 ? 59.004 47.086 1.739 1.00 37.28 66 ARG E CA 1
ATOM 7918 C C . ARG E 1 66 ? 59.180 46.425 0.380 1.00 37.35 66 ARG E C 1
ATOM 7919 O O . ARG E 1 66 ? 59.145 45.190 0.276 1.00 36.21 66 ARG E O 1
ATOM 7927 N N . VAL E 1 67 ? 59.427 47.240 -0.656 1.00 37.78 67 VAL E N 1
ATOM 7928 C CA . VAL E 1 67 ? 59.621 46.693 -2.004 1.00 37.67 67 VAL E CA 1
ATOM 7929 C C . VAL E 1 67 ? 60.830 45.752 -2.021 1.00 38.00 67 VAL E C 1
ATOM 7930 O O . VAL E 1 67 ? 60.804 44.651 -2.601 1.00 36.91 67 VAL E O 1
ATOM 7934 N N . ILE E 1 68 ? 61.886 46.183 -1.339 1.00 38.87 68 ILE E N 1
ATOM 7935 C CA . ILE E 1 68 ? 63.124 45.419 -1.301 1.00 39.81 68 ILE E CA 1
ATOM 7936 C C . ILE E 1 68 ? 62.945 44.079 -0.610 1.00 39.85 68 ILE E C 1
ATOM 7937 O O . ILE E 1 68 ? 63.369 43.029 -1.145 1.00 40.27 68 ILE E O 1
ATOM 7942 N N . MET E 1 69 ? 62.325 44.099 0.574 1.00 38.68 69 MET E N 1
ATOM 7943 C CA . MET E 1 69 ? 62.079 42.835 1.284 1.00 38.10 69 MET E CA 1
ATOM 7944 C C . MET E 1 69 ? 61.185 41.989 0.382 1.00 36.27 69 MET E C 1
ATOM 7945 O O . MET E 1 69 ? 61.375 40.782 0.254 1.00 36.02 69 MET E O 1
ATOM 7950 N N . ALA E 1 70 ? 60.219 42.643 -0.262 1.00 35.95 70 ALA E N 1
ATOM 7951 C CA . ALA E 1 70 ? 59.313 41.950 -1.169 1.00 36.03 70 ALA E CA 1
ATOM 7952 C C . ALA E 1 70 ? 60.138 41.276 -2.258 1.00 37.42 70 ALA E C 1
ATOM 7953 O O . ALA E 1 70 ? 59.926 40.100 -2.558 1.00 36.45 70 ALA E O 1
ATOM 7955 N N . GLU E 1 71 ? 61.099 42.016 -2.828 1.00 38.55 71 GLU E N 1
ATOM 7956 C CA . GLU E 1 71 ? 61.995 41.467 -3.867 1.00 39.51 71 GLU E CA 1
ATOM 7957 C C . GLU E 1 71 ? 62.933 40.411 -3.276 1.00 39.17 71 GLU E C 1
ATOM 7958 O O . GLU E 1 71 ? 63.151 39.334 -3.857 1.00 36.41 71 GLU E O 1
ATOM 7964 N N . LEU E 1 72 ? 63.475 40.694 -2.100 1.00 39.55 72 LEU E N 1
ATOM 7965 C CA . LEU E 1 72 ? 64.351 39.708 -1.478 1.00 41.67 72 LEU E CA 1
ATOM 7966 C C . LEU E 1 72 ? 63.637 38.359 -1.267 1.00 42.40 72 LEU E C 1
ATOM 7967 O O . LEU E 1 72 ? 64.170 37.287 -1.571 1.00 41.83 72 LEU E O 1
ATOM 7972 N N . ALA E 1 73 ? 62.415 38.435 -0.744 1.00 45.02 73 ALA E N 1
ATOM 7973 C CA . ALA E 1 73 ? 61.577 37.263 -0.451 1.00 45.51 73 ALA E CA 1
ATOM 7974 C C . ALA E 1 73 ? 61.240 36.465 -1.687 1.00 46.31 73 ALA E C 1
ATOM 7975 O O . ALA E 1 73 ? 61.044 35.247 -1.617 1.00 45.67 73 ALA E O 1
ATOM 7977 N N . THR E 1 74 ? 61.162 37.160 -2.819 1.00 48.31 74 THR E N 1
ATOM 7978 C CA . THR E 1 74 ? 60.828 36.517 -4.086 1.00 51.62 74 THR E CA 1
ATOM 7979 C C . THR E 1 74 ? 61.992 36.314 -5.064 1.00 54.03 74 THR E C 1
ATOM 7980 O O . THR E 1 74 ? 61.785 35.816 -6.174 1.00 54.17 74 THR E O 1
ATOM 7984 N N . LYS E 1 75 ? 63.204 36.698 -4.644 1.00 56.80 75 LYS E N 1
ATOM 7985 C CA . LYS E 1 75 ? 64.427 36.529 -5.447 1.00 58.65 75 LYS E CA 1
ATOM 7986 C C . LYS E 1 75 ? 64.492 35.102 -6.020 1.00 59.70 75 LYS E C 1
ATOM 7987 O O . LYS E 1 75 ? 64.820 34.909 -7.189 1.00 59.77 75 LYS E O 1
ATOM 7993 N N . ASN E 1 76 ? 64.171 34.100 -5.211 1.00 60.47 76 ASN E N 1
ATOM 7994 C CA . ASN E 1 76 ? 64.199 32.746 -5.726 1.00 62.82 76 ASN E CA 1
ATOM 7995 C C . ASN E 1 76 ? 62.837 32.259 -6.180 1.00 62.90 76 ASN E C 1
ATOM 7996 O O . ASN E 1 76 ? 62.621 31.058 -6.362 1.00 63.08 76 ASN E O 1
ATOM 8001 N N . SER E 1 77 ? 61.905 33.186 -6.359 1.00 62.45 77 SER E N 1
ATOM 8002 C CA . SER E 1 77 ? 60.595 32.789 -6.843 1.00 62.40 77 SER E CA 1
ATOM 8003 C C . SER E 1 77 ? 60.598 32.847 -8.353 1.00 61.47 77 SER E C 1
ATOM 8004 O O . SER E 1 77 ? 60.799 33.917 -8.943 1.00 61.55 77 SER E O 1
ATOM 8007 N N . LYS E 1 78 ? 60.359 31.690 -8.959 1.00 59.88 78 LYS E N 1
ATOM 8008 C CA . LYS E 1 78 ? 60.303 31.561 -10.400 1.00 59.20 78 LYS E CA 1
ATOM 8009 C C . LYS E 1 78 ? 5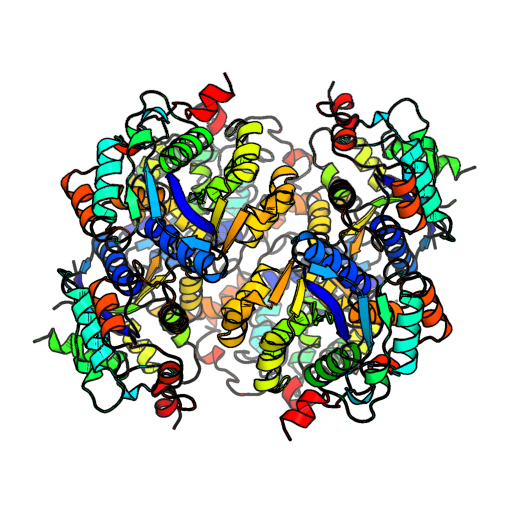9.156 32.389 -10.986 1.00 57.95 78 LYS E C 1
ATOM 8010 O O . LYS E 1 78 ? 59.345 33.079 -11.995 1.00 57.84 78 LYS E O 1
ATOM 8016 N N . TRP E 1 79 ? 57.989 32.354 -10.327 1.00 55.23 79 TRP E N 1
ATOM 8017 C CA . TRP E 1 79 ? 56.788 33.034 -10.831 1.00 52.06 79 TRP E CA 1
ATOM 8018 C C . TRP E 1 79 ? 56.223 34.290 -10.178 1.00 49.16 79 TRP E C 1
ATOM 8019 O O . TRP E 1 79 ? 55.397 34.975 -10.780 1.00 46.89 79 TRP E O 1
ATOM 8030 N N . VAL E 1 80 ? 56.623 34.589 -8.951 1.00 47.03 80 VAL E N 1
ATOM 8031 C CA . VAL E 1 80 ? 56.115 35.791 -8.304 1.00 44.68 80 VAL E CA 1
ATOM 8032 C C . VAL E 1 80 ? 57.159 36.878 -8.402 1.00 44.61 80 VAL E C 1
ATOM 8033 O O . VAL E 1 80 ? 58.354 36.614 -8.294 1.00 45.83 80 VAL E O 1
ATOM 8037 N N . GLU E 1 81 ? 56.708 38.101 -8.614 1.00 43.63 81 GLU E N 1
ATOM 8038 C CA . GLU E 1 81 ? 57.619 39.221 -8.733 1.00 44.71 81 GLU E CA 1
ATOM 8039 C C . GLU E 1 81 ? 57.006 40.438 -8.062 1.00 43.41 81 GLU E C 1
ATOM 8040 O O . GLU E 1 81 ? 55.846 40.423 -7.673 1.00 43.15 81 GLU E O 1
ATOM 8046 N N . VAL E 1 82 ? 57.789 41.493 -7.948 1.00 41.33 82 VAL E N 1
ATOM 8047 C CA . VAL E 1 82 ? 57.330 42.702 -7.304 1.00 41.19 82 VAL E CA 1
ATOM 8048 C C . VAL E 1 82 ? 57.170 43.827 -8.317 1.00 42.86 82 VAL E C 1
ATOM 8049 O O . VAL E 1 82 ? 57.974 43.956 -9.233 1.00 44.64 82 VAL E O 1
ATOM 8053 N N . ASP E 1 83 ? 56.148 44.651 -8.135 1.00 43.20 83 ASP E N 1
ATOM 8054 C CA . ASP E 1 83 ? 55.895 45.748 -9.033 1.00 44.07 83 ASP E CA 1
ATOM 8055 C C . ASP E 1 83 ? 55.870 47.031 -8.233 1.00 44.50 83 ASP E C 1
ATOM 8056 O O . ASP E 1 83 ? 55.143 47.109 -7.242 1.00 45.94 83 ASP E O 1
ATOM 8061 N N . THR E 1 84 ? 56.624 48.045 -8.664 1.00 42.75 84 THR E N 1
ATOM 8062 C CA . THR E 1 84 ? 56.678 49.313 -7.937 1.00 42.18 84 THR E CA 1
ATOM 8063 C C . THR E 1 84 ? 55.857 50.456 -8.481 1.00 41.59 84 THR E C 1
ATOM 8064 O O . THR E 1 84 ? 55.872 51.552 -7.914 1.00 41.98 84 THR E O 1
ATOM 8068 N N . TRP E 1 85 ? 55.124 50.214 -9.561 1.00 42.39 85 TRP E N 1
ATOM 8069 C CA . TRP E 1 85 ? 54.335 51.278 -10.168 1.00 42.99 85 TRP E CA 1
ATOM 8070 C C . TRP E 1 85 ? 53.423 52.007 -9.194 1.00 42.70 85 TRP E C 1
ATOM 8071 O O . TRP E 1 85 ? 53.345 53.247 -9.190 1.00 42.81 85 TRP E O 1
ATOM 8082 N N . GLU E 1 86 ? 52.714 51.230 -8.374 1.00 43.22 86 GLU E N 1
ATOM 8083 C CA . GLU E 1 86 ? 51.764 51.783 -7.405 1.00 41.45 86 GLU E CA 1
ATOM 8084 C C . GLU E 1 86 ? 52.445 52.593 -6.313 1.00 40.41 86 GLU E C 1
ATOM 8085 O O . GLU E 1 86 ? 51.966 53.670 -5.941 1.00 37.09 86 GLU E O 1
ATOM 8091 N N . SER E 1 87 ? 53.549 52.061 -5.790 1.00 41.37 87 SER E N 1
ATOM 8092 C CA . SER E 1 87 ? 54.265 52.761 -4.727 1.00 44.45 87 SER E CA 1
ATOM 8093 C C . SER E 1 87 ? 54.899 54.055 -5.232 1.00 46.09 87 SER E C 1
ATOM 8094 O O . SER E 1 87 ? 55.031 55.022 -4.463 1.00 46.57 87 SER E O 1
ATOM 8097 N N . LEU E 1 88 ? 55.259 54.096 -6.517 1.00 47.15 88 LEU E N 1
ATOM 8098 C CA . LEU E 1 88 ? 55.898 55.292 -7.063 1.00 49.26 88 LEU E CA 1
ATOM 8099 C C . LEU E 1 88 ? 54.959 56.457 -7.309 1.00 51.00 88 LEU E C 1
ATOM 8100 O O . LEU E 1 88 ? 55.400 57.602 -7.439 1.00 51.87 88 LEU E O 1
ATOM 8105 N N . GLN E 1 89 ? 53.662 56.183 -7.355 1.00 52.23 89 GLN E N 1
ATOM 8106 C CA . GLN E 1 89 ? 52.698 57.249 -7.606 1.00 53.74 89 GLN E CA 1
ATOM 8107 C C . GLN E 1 89 ? 52.670 58.255 -6.479 1.00 55.13 89 GLN E C 1
ATOM 8108 O O . GLN E 1 89 ? 52.980 57.929 -5.339 1.00 55.72 89 GLN E O 1
ATOM 8114 N N . LYS E 1 90 ? 52.284 59.482 -6.784 1.00 57.27 90 LYS E N 1
ATOM 8115 C CA . LYS E 1 90 ? 52.273 60.509 -5.751 1.00 60.02 90 LYS E CA 1
ATOM 8116 C C . LYS E 1 90 ? 51.066 60.488 -4.832 1.00 59.45 90 LYS E C 1
ATOM 8117 O O . LYS E 1 90 ? 51.199 60.684 -3.620 1.00 59.36 90 LYS E O 1
ATOM 8123 N N . GLU E 1 91 ? 49.887 60.269 -5.394 1.00 59.26 91 GLU E N 1
ATOM 8124 C CA . GLU E 1 91 ? 48.690 60.191 -4.566 1.00 59.10 91 GLU E CA 1
ATOM 8125 C C . GLU E 1 91 ? 48.472 58.713 -4.271 1.00 57.01 91 GLU E C 1
ATOM 8126 O O . GLU E 1 91 ? 49.001 57.847 -4.982 1.00 56.41 91 GLU E O 1
ATOM 8132 N N . TRP E 1 92 ? 47.727 58.418 -3.211 1.00 54.71 92 TRP E N 1
ATOM 8133 C CA . TRP E 1 92 ? 47.423 57.023 -2.897 1.00 52.24 92 TRP E CA 1
ATOM 8134 C C . TRP E 1 92 ? 46.517 56.506 -4.017 1.00 50.09 92 TRP E C 1
ATOM 8135 O O . TRP E 1 92 ? 45.614 57.207 -4.471 1.00 49.23 92 TRP E O 1
ATOM 8146 N N . LYS E 1 93 ? 46.762 55.273 -4.436 1.00 48.55 93 LYS E N 1
ATOM 8147 C CA . LYS E 1 93 ? 46.042 54.647 -5.541 1.00 48.29 93 LYS E CA 1
ATOM 8148 C C . LYS E 1 93 ? 44.967 53.588 -5.189 1.00 46.95 93 LYS E C 1
ATOM 8149 O O . LYS E 1 93 ? 45.298 52.529 -4.628 1.00 45.38 93 LYS E O 1
ATOM 8155 N N . GLU E 1 94 ? 43.704 53.862 -5.551 1.00 44.64 94 GLU E N 1
ATOM 8156 C CA . GLU E 1 94 ? 42.596 52.928 -5.305 1.00 43.18 94 GLU E CA 1
ATOM 8157 C C . GLU E 1 94 ? 42.982 51.595 -5.907 1.00 42.42 94 GLU E C 1
ATOM 8158 O O . GLU E 1 94 ? 43.536 51.546 -6.995 1.00 43.08 94 GLU E O 1
ATOM 8164 N N . THR E 1 95 ? 42.687 50.505 -5.204 1.00 41.56 95 THR E N 1
ATOM 8165 C CA . THR E 1 95 ? 43.032 49.184 -5.714 1.00 39.12 95 THR E CA 1
ATOM 8166 C C . THR E 1 95 ? 42.468 48.936 -7.119 1.00 39.27 95 THR E C 1
ATOM 8167 O O . THR E 1 95 ? 43.115 48.278 -7.941 1.00 40.27 95 THR E O 1
ATOM 8171 N N . LEU E 1 96 ? 41.277 49.457 -7.410 1.00 38.00 96 LEU E N 1
ATOM 8172 C CA . LEU E 1 96 ? 40.699 49.256 -8.739 1.00 37.94 96 LEU E CA 1
ATOM 8173 C C . LEU E 1 96 ? 41.620 49.822 -9.825 1.00 37.51 96 LEU E C 1
ATOM 8174 O O . LEU E 1 96 ? 41.796 49.208 -10.874 1.00 37.64 96 LEU E O 1
ATOM 8179 N N . LYS E 1 97 ? 42.199 50.991 -9.577 1.00 37.43 97 LYS E N 1
ATOM 8180 C CA . LYS E 1 97 ? 43.088 51.600 -10.566 1.00 38.00 97 LYS E CA 1
ATOM 8181 C C . LYS E 1 97 ? 44.347 50.761 -10.732 1.00 38.53 97 LYS E C 1
ATOM 8182 O O . LYS E 1 97 ? 44.827 50.563 -11.842 1.00 39.40 97 LYS E O 1
ATOM 8188 N N . VAL E 1 98 ? 44.878 50.248 -9.628 1.00 37.80 98 VAL E N 1
ATOM 8189 C CA . VAL E 1 98 ? 46.071 49.420 -9.704 1.00 36.80 98 VAL E CA 1
ATOM 8190 C C . VAL E 1 98 ? 45.779 48.208 -10.582 1.00 37.25 98 VAL E C 1
ATOM 8191 O O . VAL E 1 98 ? 46.581 47.826 -11.419 1.00 36.39 98 VAL E O 1
ATOM 8195 N N . LEU E 1 99 ? 44.622 47.589 -10.370 1.00 39.97 99 LEU E N 1
ATOM 8196 C CA . LEU E 1 99 ? 44.228 46.416 -11.143 1.00 40.22 99 LEU E CA 1
ATOM 8197 C C . LEU E 1 99 ? 44.137 46.802 -12.619 1.00 41.36 99 LEU E C 1
ATOM 8198 O O . LEU E 1 99 ? 44.675 46.116 -13.490 1.00 38.99 99 LEU E O 1
ATOM 8203 N N . ARG E 1 100 ? 43.443 47.906 -12.887 1.00 44.80 100 ARG E N 1
ATOM 8204 C CA . ARG E 1 100 ? 43.272 48.394 -14.257 1.00 48.06 100 ARG E CA 1
ATOM 8205 C C . ARG E 1 100 ? 44.652 48.578 -14.877 1.00 48.93 100 ARG E C 1
ATOM 8206 O O . ARG E 1 100 ? 44.962 47.974 -15.912 1.00 48.52 100 ARG E O 1
ATOM 8214 N N . HIS E 1 101 ? 45.482 49.395 -14.230 1.00 50.13 101 HIS E N 1
ATOM 8215 C CA . HIS E 1 101 ? 46.839 49.640 -14.714 1.00 52.00 101 HIS E CA 1
ATOM 8216 C C . HIS E 1 101 ? 47.525 48.338 -15.109 1.00 52.37 101 HIS E C 1
ATOM 8217 O O . HIS E 1 101 ? 48.123 48.232 -16.172 1.00 52.94 101 HIS E O 1
ATOM 8224 N N . HIS E 1 102 ? 47.437 47.331 -14.265 1.00 52.72 102 HIS E N 1
ATOM 8225 C CA . HIS E 1 102 ? 48.094 46.093 -14.606 1.00 53.80 102 HIS E CA 1
ATOM 8226 C C . HIS E 1 102 ? 47.423 45.287 -15.698 1.00 54.61 102 HIS E C 1
ATOM 8227 O O . HIS E 1 102 ? 48.063 44.416 -16.295 1.00 54.54 102 HIS E O 1
ATOM 8234 N N . GLN E 1 103 ? 46.145 45.563 -15.959 1.00 54.66 103 GLN E N 1
ATOM 8235 C CA . GLN E 1 103 ? 45.421 44.850 -17.013 1.00 55.05 103 GLN E CA 1
ATOM 8236 C C . GLN E 1 103 ? 45.732 45.538 -18.354 1.00 55.99 103 GLN E C 1
ATOM 8237 O O . GLN E 1 103 ? 46.046 44.885 -19.345 1.00 53.93 103 GLN E O 1
ATOM 8243 N N . GLU E 1 104 ? 45.653 46.861 -18.369 1.00 57.72 104 GLU E N 1
ATOM 8244 C CA . GLU E 1 104 ? 45.964 47.597 -19.576 1.00 60.70 104 GLU E CA 1
ATOM 8245 C C . GLU E 1 104 ? 47.378 47.186 -19.972 1.00 62.93 104 GLU E C 1
ATOM 8246 O O . GLU E 1 104 ? 47.633 46.818 -21.121 1.00 63.47 104 GLU E O 1
ATOM 8252 N N . LYS E 1 105 ? 48.282 47.210 -19.001 1.00 64.78 105 LYS E N 1
ATOM 8253 C CA . LYS E 1 105 ? 49.673 46.848 -19.228 1.00 66.82 105 LYS E CA 1
ATOM 8254 C C . LYS E 1 105 ? 49.859 45.482 -19.886 1.00 67.86 105 LYS E C 1
ATOM 8255 O O . LYS E 1 105 ? 50.743 45.320 -20.716 1.00 68.11 105 LYS E O 1
ATOM 8261 N N . LEU E 1 106 ? 49.044 44.498 -19.523 1.00 69.29 106 LEU E N 1
ATOM 8262 C CA . LEU E 1 106 ? 49.175 43.168 -20.120 1.00 70.97 106 LEU E CA 1
ATOM 8263 C C . LEU E 1 106 ? 48.720 43.140 -21.577 1.00 72.62 106 LEU E C 1
ATOM 8264 O O . LEU E 1 106 ? 49.134 42.272 -22.350 1.00 72.94 106 LEU E O 1
ATOM 8269 N N . GLU E 1 107 ? 47.854 44.079 -21.946 1.00 74.47 107 GLU E N 1
ATOM 8270 C CA . GLU E 1 107 ? 47.356 44.164 -23.317 1.00 76.14 107 GLU E CA 1
ATOM 8271 C C . GLU E 1 107 ? 48.339 45.031 -24.119 1.00 76.84 107 GLU E C 1
ATOM 8272 O O . GLU E 1 107 ? 47.974 46.074 -24.654 1.00 77.12 107 GLU E O 1
ATOM 8278 N N . ALA E 1 108 ? 49.595 44.587 -24.179 1.00 77.40 108 ALA E N 1
ATOM 8279 C CA . ALA E 1 108 ? 50.655 45.306 -24.886 1.00 77.63 108 ALA E CA 1
ATOM 8280 C C . ALA E 1 108 ? 51.913 44.439 -25.040 1.00 77.87 108 ALA E C 1
ATOM 8281 O O . ALA E 1 108 ? 51.863 43.209 -24.914 1.00 77.97 108 ALA E O 1
ATOM 8283 N N . ALA E 1 147 ? 44.348 37.103 -26.936 1.00 66.89 147 ALA E N 1
ATOM 8284 C CA . ALA E 1 147 ? 44.869 35.917 -26.193 1.00 66.40 147 ALA E CA 1
ATOM 8285 C C . ALA E 1 147 ? 45.356 36.362 -24.779 1.00 66.49 147 ALA E C 1
ATOM 8286 O O . ALA E 1 147 ? 46.076 35.569 -24.105 1.00 65.64 147 ALA E O 1
ATOM 8288 N N . VAL E 1 148 ? 44.978 37.574 -24.323 1.00 64.78 148 VAL E N 1
ATOM 8289 C CA . VAL E 1 148 ? 45.467 38.155 -23.051 1.00 63.52 148 VAL E CA 1
ATOM 8290 C C . VAL E 1 148 ? 45.079 37.623 -21.656 1.00 63.25 148 VAL E C 1
ATOM 8291 O O . VAL E 1 148 ? 43.889 37.484 -21.338 1.00 62.47 148 VAL E O 1
ATOM 8295 N N . PRO E 1 149 ? 46.088 37.399 -20.780 1.00 61.02 149 PRO E N 1
ATOM 8296 C CA . PRO E 1 149 ? 45.863 36.901 -19.414 1.00 59.50 149 PRO E CA 1
ATOM 8297 C C . PRO E 1 149 ? 45.051 37.883 -18.569 1.00 58.48 149 PRO E C 1
ATOM 8298 O O . PRO E 1 149 ? 45.211 39.104 -18.690 1.00 57.68 149 PRO E O 1
ATOM 8302 N N . LYS E 1 150 ? 44.181 37.345 -17.718 1.00 57.30 150 LYS E N 1
ATOM 8303 C CA . LYS E 1 150 ? 43.353 38.179 -16.856 1.00 55.69 150 LYS E CA 1
ATOM 8304 C C . LYS E 1 150 ? 43.907 38.354 -15.442 1.00 52.79 150 LYS E C 1
ATOM 8305 O O . LYS E 1 150 ? 44.294 37.379 -14.772 1.00 50.28 150 LYS E O 1
ATOM 8311 N N . VAL E 1 151 ? 43.921 39.609 -15.000 1.00 49.75 151 VAL E N 1
ATOM 8312 C CA . VAL E 1 151 ? 44.371 39.970 -13.669 1.00 47.77 151 VAL E CA 1
ATOM 8313 C C . VAL E 1 151 ? 43.231 39.757 -12.677 1.00 46.59 151 VAL E C 1
ATOM 8314 O O . VAL E 1 151 ? 42.086 40.199 -12.883 1.00 46.13 151 VAL E O 1
ATOM 8318 N N . LYS E 1 152 ? 43.562 39.058 -11.605 1.00 44.81 152 LYS E N 1
ATOM 8319 C CA . LYS E 1 152 ? 42.611 38.780 -10.535 1.00 43.30 152 LYS E CA 1
ATOM 8320 C C . LYS E 1 152 ? 43.234 39.296 -9.228 1.00 40.83 152 LYS E C 1
ATOM 8321 O O . LYS E 1 152 ? 44.393 39.080 -9.008 1.00 40.72 152 LYS E O 1
ATOM 8327 N N . LEU E 1 153 ? 42.431 39.942 -8.370 1.00 37.75 153 LEU E N 1
ATOM 8328 C CA . LEU E 1 153 ? 42.944 40.523 -7.134 1.00 34.40 153 LEU E CA 1
ATOM 8329 C C . LEU E 1 153 ? 43.013 39.314 -6.184 1.00 34.61 153 LEU E C 1
ATOM 8330 O O . LEU E 1 153 ? 42.028 38.529 -6.010 1.00 35.21 153 LEU E O 1
ATOM 8335 N N . LEU E 1 154 ? 44.183 39.152 -5.582 1.00 33.87 154 LEU E N 1
ATOM 8336 C CA . LEU E 1 154 ? 44.489 38.094 -4.613 1.00 32.94 154 LEU E CA 1
ATOM 8337 C C . LEU E 1 154 ? 44.504 38.747 -3.243 1.00 32.50 154 LEU E C 1
ATOM 8338 O O . LEU E 1 154 ? 45.163 39.755 -3.043 1.00 33.05 154 LEU E O 1
ATOM 8343 N N . CYS E 1 155 ? 43.815 38.150 -2.283 1.00 32.11 155 CYS E N 1
ATOM 8344 C CA . CYS E 1 155 ? 43.757 38.752 -0.965 1.00 31.35 155 CYS E CA 1
ATOM 8345 C C . CYS E 1 155 ? 43.360 37.751 0.103 1.00 30.85 155 CYS E C 1
ATOM 8346 O O . CYS E 1 155 ? 43.158 36.566 -0.167 1.00 30.03 155 CYS E O 1
ATOM 8349 N N . GLY E 1 156 ? 43.255 38.271 1.324 1.00 30.96 156 GLY E N 1
ATOM 8350 C CA . GLY E 1 156 ? 42.843 37.489 2.472 1.00 30.71 156 GLY E CA 1
ATOM 8351 C C . GLY E 1 156 ? 41.441 37.951 2.848 1.00 32.65 156 GLY E C 1
ATOM 8352 O O . GLY E 1 156 ? 40.906 38.916 2.293 1.00 31.03 156 GLY E O 1
ATOM 8353 N N . ALA E 1 157 ? 40.847 37.271 3.820 1.00 34.94 157 ALA E N 1
ATOM 8354 C CA . ALA E 1 157 ? 39.508 37.593 4.259 1.00 35.38 157 ALA E CA 1
ATOM 8355 C C . ALA E 1 157 ? 39.347 39.020 4.823 1.00 35.62 157 ALA E C 1
ATOM 8356 O O . ALA E 1 157 ? 38.353 39.693 4.547 1.00 34.76 157 ALA E O 1
ATOM 8358 N N . ASP E 1 158 ? 40.313 39.467 5.610 1.00 35.93 158 ASP E N 1
ATOM 8359 C CA . ASP E 1 158 ? 40.270 40.791 6.199 1.00 38.40 158 ASP E CA 1
ATOM 8360 C C . ASP E 1 158 ? 40.009 41.857 5.111 1.00 37.52 158 ASP E C 1
ATOM 8361 O O . ASP E 1 158 ? 39.193 42.761 5.307 1.00 37.57 158 ASP E O 1
ATOM 8366 N N . LEU E 1 159 ? 40.688 41.750 3.969 1.00 36.19 159 LEU E N 1
ATOM 8367 C CA . LEU E 1 159 ? 40.534 42.730 2.887 1.00 37.35 159 LEU E CA 1
ATOM 8368 C C . LEU E 1 159 ? 39.135 42.640 2.306 1.00 36.55 159 LEU E C 1
ATOM 8369 O O . LEU E 1 159 ? 38.482 43.672 2.059 1.00 36.68 159 LEU E O 1
ATOM 8374 N N . LEU E 1 160 ? 38.676 41.411 2.091 1.00 35.13 160 LEU E N 1
ATOM 8375 C CA . LEU E 1 160 ? 37.329 41.201 1.563 1.00 33.85 160 LEU E CA 1
ATOM 8376 C C . LEU E 1 160 ? 36.307 41.856 2.482 1.00 33.57 160 LEU E C 1
ATOM 8377 O O . LEU E 1 160 ? 35.475 42.672 2.061 1.00 32.13 160 LEU E O 1
ATOM 8382 N N . GLU E 1 161 ? 36.401 41.515 3.754 1.00 34.63 161 GLU E N 1
ATOM 8383 C CA . GLU E 1 161 ? 35.474 42.040 4.735 1.00 37.07 161 GLU E CA 1
ATOM 8384 C C . GLU E 1 161 ? 35.566 43.529 4.955 1.00 36.71 161 GLU E C 1
ATOM 8385 O O . GLU E 1 161 ? 34.592 44.144 5.381 1.00 36.07 161 GLU E O 1
ATOM 8391 N N . SER E 1 162 ? 36.730 44.109 4.659 1.00 35.45 162 SER E N 1
ATOM 8392 C CA . SER E 1 162 ? 36.894 45.543 4.823 1.00 36.36 162 SER E CA 1
ATOM 8393 C C . SER E 1 162 ? 35.991 46.289 3.852 1.00 35.86 162 SER E C 1
ATOM 8394 O O . SER E 1 162 ? 35.760 47.481 4.022 1.00 38.07 162 SER E O 1
ATOM 8397 N N . PHE E 1 163 ? 35.480 45.595 2.840 1.00 35.78 163 PHE E N 1
ATOM 8398 C CA . PHE E 1 163 ? 34.564 46.219 1.879 1.00 34.96 163 PHE E CA 1
ATOM 8399 C C . PHE E 1 163 ? 33.378 46.829 2.619 1.00 34.30 163 PHE E C 1
ATOM 8400 O O . PHE E 1 163 ? 32.671 47.675 2.082 1.00 34.03 163 PHE E O 1
ATOM 8408 N N . ALA E 1 164 ? 33.136 46.361 3.832 1.00 33.75 164 ALA E N 1
ATOM 8409 C CA . ALA E 1 164 ? 32.008 46.838 4.600 1.00 35.31 164 ALA E CA 1
ATOM 8410 C C . ALA E 1 164 ? 32.297 48.055 5.452 1.00 35.90 164 ALA E C 1
ATOM 8411 O O . ALA E 1 164 ? 31.359 48.701 5.942 1.00 35.15 164 ALA E O 1
ATOM 8413 N N . VAL E 1 165 ? 33.579 48.369 5.652 1.00 36.23 165 VAL E N 1
ATOM 8414 C CA . VAL E 1 165 ? 33.935 49.541 6.455 1.00 36.58 165 VAL E CA 1
ATOM 8415 C C . VAL E 1 165 ? 33.371 50.805 5.777 1.00 37.05 165 VAL E C 1
ATOM 8416 O O . VAL E 1 165 ? 33.636 51.082 4.601 1.00 35.84 165 VAL E O 1
ATOM 8420 N N . PRO E 1 166 ? 32.570 51.588 6.510 1.00 38.48 166 PRO E N 1
ATOM 8421 C CA . PRO E 1 166 ? 32.020 52.784 5.848 1.00 40.41 166 PRO E CA 1
ATOM 8422 C C . PRO E 1 166 ? 33.079 53.762 5.316 1.00 40.79 166 PRO E C 1
ATOM 8423 O O . PRO E 1 166 ? 34.079 54.065 5.991 1.00 39.98 166 PRO E O 1
ATOM 8427 N N . ASN E 1 167 ? 32.842 54.208 4.084 1.00 41.27 167 ASN E N 1
ATOM 8428 C CA . ASN E 1 167 ? 33.699 55.170 3.372 1.00 42.65 167 ASN E CA 1
ATOM 8429 C C . ASN E 1 167 ? 35.077 54.620 3.007 1.00 42.25 167 ASN E C 1
ATOM 8430 O O . ASN E 1 167 ? 35.944 55.377 2.562 1.00 43.34 167 ASN E O 1
ATOM 8435 N N . LEU E 1 168 ? 35.286 53.317 3.186 1.00 40.76 168 LEU E N 1
ATOM 8436 C CA . LEU E 1 168 ? 36.586 52.760 2.885 1.00 40.74 168 LEU E CA 1
ATOM 8437 C C . LEU E 1 168 ? 36.740 52.439 1.413 1.00 40.49 168 LEU E C 1
ATOM 8438 O O . LEU E 1 168 ? 37.802 52.687 0.823 1.00 43.23 168 LEU E O 1
ATOM 8443 N N . TRP E 1 169 ? 35.688 51.902 0.811 1.00 38.86 169 TRP E N 1
ATOM 8444 C CA . TRP E 1 169 ? 35.711 51.577 -0.608 1.00 38.40 169 TRP E CA 1
ATOM 8445 C C . TRP E 1 169 ? 34.493 52.184 -1.291 1.00 40.01 169 TRP E C 1
ATOM 8446 O O . TRP E 1 169 ? 33.372 52.048 -0.789 1.00 40.22 169 TRP E O 1
ATOM 8457 N N . LYS E 1 170 ? 34.708 52.856 -2.423 1.00 41.67 170 LYS E N 1
ATOM 8458 C CA . LYS E 1 170 ? 33.594 53.421 -3.180 1.00 44.15 170 LYS E CA 1
ATOM 8459 C C . LYS E 1 170 ? 32.805 52.203 -3.672 1.00 44.15 170 LYS E C 1
ATOM 8460 O O . LYS E 1 170 ? 33.391 51.227 -4.148 1.00 43.22 170 LYS E O 1
ATOM 8466 N N . SER E 1 171 ? 31.485 52.248 -3.557 1.00 43.82 171 SER E N 1
ATOM 8467 C CA . SER E 1 171 ? 30.701 51.100 -3.976 1.00 44.73 171 SER E CA 1
ATOM 8468 C C . SER E 1 171 ? 30.850 50.719 -5.428 1.00 45.37 171 SER E C 1
ATOM 8469 O O . SER E 1 171 ? 30.870 49.523 -5.745 1.00 45.03 171 SER E O 1
ATOM 8472 N N . GLU E 1 172 ? 30.968 51.694 -6.324 1.00 45.77 172 GLU E N 1
ATOM 8473 C CA . GLU E 1 172 ? 31.129 51.323 -7.720 1.00 47.73 172 GLU E CA 1
ATOM 8474 C C . GLU E 1 172 ? 32.471 50.608 -7.910 1.00 46.90 172 GLU E C 1
ATOM 8475 O O . GLU E 1 172 ? 32.617 49.791 -8.822 1.00 47.61 172 GLU E O 1
ATOM 8481 N N . ASP E 1 173 ? 33.446 50.901 -7.051 1.00 45.09 173 ASP E N 1
ATOM 8482 C CA . ASP E 1 173 ? 34.749 50.239 -7.149 1.00 43.86 173 ASP E CA 1
ATOM 8483 C C . ASP E 1 173 ? 34.609 48.743 -6.844 1.00 42.27 173 ASP E C 1
ATOM 8484 O O . ASP E 1 173 ? 35.140 47.884 -7.575 1.00 41.64 173 ASP E O 1
ATOM 8489 N N . ILE E 1 174 ? 33.893 48.436 -5.763 1.00 39.49 174 ILE E N 1
ATOM 8490 C CA . ILE E 1 174 ? 33.658 47.048 -5.405 1.00 37.18 174 ILE E CA 1
ATOM 8491 C C . ILE E 1 174 ? 33.010 46.343 -6.599 1.00 35.27 174 ILE E C 1
ATOM 8492 O O . ILE E 1 174 ? 33.504 45.317 -7.075 1.00 32.66 174 ILE E O 1
ATOM 8497 N N . THR E 1 175 ? 31.926 46.925 -7.100 1.00 35.78 175 THR E N 1
ATOM 8498 C CA . THR E 1 175 ? 31.217 46.356 -8.241 1.00 37.10 175 THR E CA 1
ATOM 8499 C C . THR E 1 175 ? 32.164 46.059 -9.400 1.00 37.87 175 THR E C 1
ATOM 8500 O O . THR E 1 175 ? 32.196 44.947 -9.913 1.00 37.19 175 THR E O 1
ATOM 8504 N N . GLN E 1 176 ? 32.959 47.045 -9.798 1.00 39.87 176 GLN E N 1
ATOM 8505 C CA . GLN E 1 176 ? 33.873 46.826 -10.906 1.00 41.95 176 GLN E CA 1
ATOM 8506 C C . GLN E 1 176 ? 34.961 45.817 -10.577 1.00 41.70 176 GLN E C 1
ATOM 8507 O O . GLN E 1 176 ? 35.367 45.045 -11.445 1.00 42.86 176 GLN E O 1
ATOM 8513 N N . ILE E 1 177 ? 35.447 45.808 -9.342 1.00 39.59 177 ILE E N 1
ATOM 8514 C CA . ILE E 1 177 ? 36.475 44.841 -9.032 1.00 38.28 177 ILE E CA 1
ATOM 8515 C C . ILE E 1 177 ? 35.972 43.420 -9.204 1.00 38.14 177 ILE E C 1
ATOM 8516 O O . ILE E 1 177 ? 36.583 42.622 -9.914 1.00 38.10 177 ILE E O 1
ATOM 8521 N N . VAL E 1 178 ? 34.851 43.090 -8.584 1.00 37.21 178 VAL E N 1
ATOM 8522 C CA . VAL E 1 178 ? 34.374 41.716 -8.715 1.00 37.41 178 VAL E CA 1
ATOM 8523 C C . VAL E 1 178 ? 33.794 41.370 -10.070 1.00 38.93 178 VAL E C 1
ATOM 8524 O O . VAL E 1 178 ? 33.804 40.201 -10.470 1.00 39.94 178 VAL E O 1
ATOM 8528 N N . ALA E 1 179 ? 33.304 42.368 -10.796 1.00 39.60 179 ALA E N 1
ATOM 8529 C CA . ALA E 1 179 ? 32.722 42.088 -12.093 1.00 40.16 179 ALA E CA 1
ATOM 8530 C C . ALA E 1 179 ? 33.752 42.025 -13.214 1.00 40.98 179 ALA E C 1
ATOM 8531 O O . ALA E 1 179 ? 33.789 41.061 -13.992 1.00 40.78 179 ALA E O 1
ATOM 8533 N N . ASN E 1 180 ? 34.613 43.029 -13.284 1.00 41.13 180 ASN E N 1
ATOM 8534 C CA . ASN E 1 180 ? 35.600 43.079 -14.344 1.00 42.52 180 ASN E CA 1
ATOM 8535 C C . ASN E 1 180 ? 36.942 42.400 -14.072 1.00 43.70 180 ASN E C 1
ATOM 8536 O O . ASN E 1 180 ? 37.736 42.215 -14.989 1.00 44.71 180 ASN E O 1
ATOM 8541 N N . TYR E 1 181 ? 37.219 42.022 -12.831 1.00 44.05 181 TYR E N 1
ATOM 8542 C CA . TYR E 1 181 ? 38.481 41.344 -12.563 1.00 44.37 181 TYR E CA 1
ATOM 8543 C C . TYR E 1 181 ? 38.252 40.084 -11.774 1.00 44.12 181 TYR E C 1
ATOM 8544 O O . TYR E 1 181 ? 38.441 38.998 -12.296 1.00 46.64 181 TYR E O 1
ATOM 8553 N N . GLY E 1 182 ? 37.825 40.223 -10.526 1.00 43.36 182 GLY E N 1
ATOM 8554 C CA . GLY E 1 182 ? 37.579 39.055 -9.700 1.00 41.79 182 GLY E CA 1
ATOM 8555 C C . GLY E 1 182 ? 38.495 38.987 -8.492 1.00 40.51 182 GLY E C 1
ATOM 8556 O O . GLY E 1 182 ? 39.571 39.601 -8.491 1.00 40.35 182 GLY E O 1
ATOM 8557 N N . LEU E 1 183 ? 38.065 38.238 -7.475 1.00 38.89 183 LEU E N 1
ATOM 8558 C CA . LEU E 1 183 ? 38.814 38.072 -6.235 1.00 37.66 183 LEU E CA 1
ATOM 8559 C C . LEU E 1 183 ? 39.104 36.631 -5.928 1.00 37.00 183 LEU E C 1
ATOM 8560 O O . LEU E 1 183 ? 38.238 35.761 -6.076 1.00 38.55 183 LEU E O 1
ATOM 8565 N N . ILE E 1 184 ? 40.317 36.383 -5.480 1.00 34.58 184 ILE E N 1
ATOM 8566 C CA . ILE E 1 184 ? 40.707 35.070 -5.047 1.00 35.39 184 ILE E CA 1
ATOM 8567 C C . ILE E 1 184 ? 41.069 35.394 -3.617 1.00 36.76 184 ILE E C 1
ATOM 8568 O O . ILE E 1 184 ? 42.073 36.085 -3.355 1.00 38.37 184 ILE E O 1
ATOM 8573 N N . CYS E 1 185 ? 40.210 34.923 -2.707 1.00 35.80 185 CYS E N 1
ATOM 8574 C CA . CYS E 1 185 ? 40.303 35.163 -1.276 1.00 34.44 185 CYS E CA 1
ATOM 8575 C C . CYS E 1 185 ? 40.749 33.962 -0.472 1.00 33.26 185 CYS E C 1
ATOM 8576 O O . CYS E 1 185 ? 40.004 32.999 -0.314 1.00 32.38 185 CYS E O 1
ATOM 8579 N N . VAL E 1 186 ? 41.968 34.033 0.042 1.00 33.75 186 VAL E N 1
ATOM 8580 C CA . VAL E 1 186 ? 42.517 32.942 0.833 1.00 36.71 186 VAL E CA 1
ATOM 8581 C C . VAL E 1 186 ? 42.226 33.266 2.276 1.00 38.63 186 VAL E C 1
ATOM 8582 O O . VAL E 1 186 ? 42.290 34.432 2.676 1.00 39.23 186 VAL E O 1
ATOM 8586 N N . THR E 1 187 ? 41.906 32.230 3.049 1.00 40.51 187 THR E N 1
ATOM 8587 C CA . THR E 1 187 ? 41.554 32.409 4.439 1.00 41.44 187 THR E CA 1
ATOM 8588 C C . THR E 1 187 ? 41.318 31.103 5.174 1.00 44.07 187 THR E C 1
ATOM 8589 O O . THR E 1 187 ? 40.894 30.089 4.606 1.00 42.30 187 THR E O 1
ATOM 8593 N N . ARG E 1 188 ? 41.533 31.177 6.474 1.00 47.12 188 ARG E N 1
ATOM 8594 C CA . ARG E 1 188 ? 41.353 30.051 7.374 1.00 51.12 188 ARG E CA 1
ATOM 8595 C C . ARG E 1 188 ? 39.902 30.031 7.929 1.00 50.98 188 ARG E C 1
ATOM 8596 O O . ARG E 1 188 ? 39.491 29.064 8.587 1.00 51.03 188 ARG E O 1
ATOM 8604 N N . ALA E 1 189 ? 39.157 31.116 7.676 1.00 50.80 189 ALA E N 1
ATOM 8605 C CA . ALA E 1 189 ? 37.753 31.268 8.100 1.00 50.79 189 ALA E CA 1
ATOM 8606 C C . ALA E 1 189 ? 36.907 31.256 6.828 1.00 51.37 189 ALA E C 1
ATOM 8607 O O . ALA E 1 189 ? 36.393 32.290 6.382 1.00 51.92 189 ALA E O 1
ATOM 8609 N N . GLY E 1 190 ? 36.798 30.073 6.240 1.00 51.71 190 GLY E N 1
ATOM 8610 C CA . GLY E 1 190 ? 36.045 29.915 5.013 1.00 52.95 190 GLY E CA 1
ATOM 8611 C C . GLY E 1 190 ? 34.581 30.313 5.095 1.00 53.42 190 GLY E C 1
ATOM 8612 O O . GLY E 1 190 ? 34.105 31.047 4.227 1.00 53.18 190 GLY E O 1
ATOM 8613 N N . ASN E 1 191 ? 33.867 29.827 6.114 1.00 53.24 191 ASN E N 1
ATOM 8614 C CA . ASN E 1 191 ? 32.446 30.145 6.271 1.00 53.59 191 ASN E CA 1
ATOM 8615 C C . ASN E 1 191 ? 32.232 31.650 6.400 1.00 51.09 191 ASN E C 1
ATOM 8616 O O . ASN E 1 191 ? 31.283 32.178 5.843 1.00 49.84 191 ASN E O 1
ATOM 8621 N N . ASP E 1 192 ? 33.125 32.328 7.121 1.00 48.69 192 ASP E N 1
ATOM 8622 C CA . ASP E 1 192 ? 33.027 33.761 7.292 1.00 45.59 192 ASP E CA 1
ATOM 8623 C C . ASP E 1 192 ? 33.115 34.519 5.986 1.00 42.11 192 ASP E C 1
ATOM 8624 O O . ASP E 1 192 ? 32.369 35.460 5.778 1.00 40.51 192 ASP E O 1
ATOM 8629 N N . ALA E 1 193 ? 34.029 34.112 5.113 1.00 38.26 193 ALA E N 1
ATOM 8630 C CA . ALA E 1 193 ? 34.176 34.739 3.802 1.00 36.80 193 ALA E CA 1
ATOM 8631 C C . ALA E 1 193 ? 32.925 34.423 2.961 1.00 35.94 193 ALA E C 1
ATOM 8632 O O . ALA E 1 193 ? 32.371 35.287 2.270 1.00 34.36 193 ALA E O 1
ATOM 8634 N N . GLN E 1 194 ? 32.475 33.175 3.033 1.00 35.30 194 GLN E N 1
ATOM 8635 C CA . GLN E 1 194 ? 31.285 32.767 2.289 1.00 35.59 194 GLN E CA 1
ATOM 8636 C C . GLN E 1 194 ? 30.073 33.498 2.807 1.00 32.64 194 GLN E C 1
ATOM 8637 O O . GLN E 1 194 ? 29.212 33.923 2.041 1.00 33.80 194 GLN E O 1
ATOM 8643 N N . LYS E 1 195 ? 30.002 33.648 4.116 1.00 30.48 195 LYS E N 1
ATOM 8644 C CA . LYS E 1 195 ? 28.873 34.331 4.709 1.00 30.21 195 LYS E CA 1
ATOM 8645 C C . LYS E 1 195 ? 28.867 35.810 4.266 1.00 29.07 195 LYS E C 1
ATOM 8646 O O . LYS E 1 195 ? 27.834 36.359 3.836 1.00 28.49 195 LYS E O 1
ATOM 8652 N N . PHE E 1 196 ? 30.039 36.434 4.338 1.00 26.75 196 PHE E N 1
ATOM 8653 C CA . PHE E 1 196 ? 30.189 37.821 3.951 1.00 24.66 196 PHE E CA 1
ATOM 8654 C C . PHE E 1 196 ? 29.692 38.019 2.530 1.00 24.14 196 PHE E C 1
ATOM 8655 O O . PHE E 1 196 ? 28.947 38.954 2.221 1.00 24.72 196 PHE E O 1
ATOM 8663 N N . ILE E 1 197 ? 30.131 37.141 1.653 1.00 24.22 197 ILE E N 1
ATOM 8664 C CA . ILE E 1 197 ? 29.719 37.191 0.264 1.00 26.29 197 ILE E CA 1
ATOM 8665 C C . ILE E 1 197 ? 28.208 36.998 0.131 1.00 27.84 197 ILE E C 1
ATOM 8666 O O . ILE E 1 197 ? 27.561 37.637 -0.691 1.00 26.98 197 ILE E O 1
ATOM 8671 N N . TYR E 1 198 ? 27.672 36.070 0.935 1.00 28.72 198 TYR E N 1
ATOM 8672 C CA . TYR E 1 198 ? 26.258 35.733 0.912 1.00 27.75 198 TYR E CA 1
ATOM 8673 C C . TYR E 1 198 ? 25.429 36.919 1.380 1.00 28.78 198 TYR E C 1
ATOM 8674 O O . TYR E 1 198 ? 24.345 37.162 0.881 1.00 28.97 198 TYR E O 1
ATOM 8683 N N . GLU E 1 199 ? 25.944 37.679 2.331 1.00 29.79 199 GLU E N 1
ATOM 8684 C CA . GLU E 1 199 ? 25.177 38.807 2.802 1.00 30.11 199 GLU E CA 1
ATOM 8685 C C . GLU E 1 199 ? 25.216 40.036 1.904 1.00 30.95 199 GLU E C 1
ATOM 8686 O O . GLU E 1 199 ? 24.509 41.015 2.154 1.00 31.06 199 GLU E O 1
ATOM 8692 N N . SER E 1 200 ? 25.987 39.977 0.827 1.00 31.10 200 SER E N 1
ATOM 8693 C CA . SER E 1 200 ? 26.044 41.134 -0.065 1.00 31.97 200 SER E CA 1
ATOM 8694 C C . SER E 1 200 ? 25.477 40.897 -1.460 1.00 31.61 200 SER E C 1
ATOM 8695 O O . SER E 1 200 ? 25.965 40.039 -2.197 1.00 32.51 200 SER E O 1
ATOM 8698 N N . ASP E 1 201 ? 24.461 41.665 -1.850 1.00 31.31 201 ASP E N 1
ATOM 8699 C CA . ASP E 1 201 ? 23.880 41.479 -3.179 1.00 31.47 201 ASP E CA 1
ATOM 8700 C C . ASP E 1 201 ? 24.876 41.588 -4.309 1.00 30.54 201 ASP E C 1
ATOM 8701 O O . ASP E 1 201 ? 24.845 40.793 -5.244 1.00 30.96 201 ASP E O 1
ATOM 8706 N N . VAL E 1 202 ? 25.767 42.569 -4.242 1.00 30.40 202 VAL E N 1
ATOM 8707 C CA . VAL E 1 202 ? 26.742 42.737 -5.307 1.00 30.55 202 VAL E CA 1
ATOM 8708 C C . VAL E 1 202 ? 27.740 41.595 -5.306 1.00 30.20 202 VAL E C 1
ATOM 8709 O O . VAL E 1 202 ? 28.093 41.078 -6.361 1.00 30.32 202 VAL E O 1
ATOM 8713 N N . LEU E 1 203 ? 28.216 41.201 -4.133 1.00 29.65 203 LEU E N 1
ATOM 8714 C CA . LEU E 1 203 ? 29.172 40.104 -4.128 1.00 30.88 203 LEU E CA 1
ATOM 8715 C C . LEU E 1 203 ? 28.490 38.801 -4.581 1.00 32.80 203 LEU E C 1
ATOM 8716 O O . LEU E 1 203 ? 29.027 38.091 -5.445 1.00 31.95 203 LEU E O 1
ATOM 8721 N N . TRP E 1 204 ? 27.320 38.489 -4.012 1.00 34.02 204 TRP E N 1
ATOM 8722 C CA . TRP E 1 204 ? 26.605 37.271 -4.387 1.00 36.03 204 TRP E CA 1
ATOM 8723 C C . TRP E 1 204 ? 26.401 37.227 -5.892 1.00 36.60 204 TRP E C 1
ATOM 8724 O O . TRP E 1 204 ? 26.646 36.203 -6.555 1.00 34.52 204 TRP E O 1
ATOM 8735 N N . LYS E 1 205 ? 25.949 38.343 -6.441 1.00 36.57 205 LYS E N 1
ATOM 8736 C CA . LYS E 1 205 ? 25.731 38.397 -7.870 1.00 37.29 205 LYS E CA 1
ATOM 8737 C C . LYS E 1 205 ? 26.973 38.033 -8.700 1.00 37.79 205 LYS E C 1
ATOM 8738 O O . LYS E 1 205 ? 26.872 37.344 -9.718 1.00 37.77 205 LYS E O 1
ATOM 8744 N N . HIS E 1 206 ? 28.148 38.485 -8.284 1.00 36.98 206 HIS E N 1
ATOM 8745 C CA . HIS E 1 206 ? 29.343 38.177 -9.063 1.00 36.81 206 HIS E CA 1
ATOM 8746 C C . HIS E 1 206 ? 30.171 37.091 -8.384 1.00 36.90 206 HIS E C 1
ATOM 8747 O O . HIS E 1 206 ? 31.397 37.048 -8.513 1.00 36.59 206 HIS E O 1
ATOM 8754 N N . ARG E 1 207 ? 29.462 36.193 -7.694 1.00 36.71 207 ARG E N 1
ATOM 8755 C CA . ARG E 1 207 ? 30.047 35.106 -6.926 1.00 37.28 207 ARG E CA 1
ATOM 8756 C C . ARG E 1 207 ? 30.884 34.138 -7.747 1.00 37.70 207 ARG E C 1
ATOM 8757 O O . ARG E 1 207 ? 31.791 33.496 -7.224 1.00 38.27 207 ARG E O 1
ATOM 8765 N N . SER E 1 208 ? 30.578 34.031 -9.033 1.00 38.61 208 SER E N 1
ATOM 8766 C CA . SER E 1 208 ? 31.315 33.141 -9.910 1.00 40.01 208 SER E CA 1
ATOM 8767 C C . SER E 1 208 ? 32.683 33.752 -10.176 1.00 40.01 208 SER E C 1
ATOM 8768 O O . SER E 1 208 ? 33.602 33.072 -10.580 1.00 40.41 208 SER E O 1
ATOM 8771 N N . ASN E 1 209 ? 32.823 35.046 -9.963 1.00 39.89 209 ASN E N 1
ATOM 8772 C CA . ASN E 1 209 ? 34.114 35.636 -10.199 1.00 39.61 209 ASN E CA 1
ATOM 8773 C C . ASN E 1 209 ? 34.889 35.810 -8.887 1.00 38.56 209 ASN E C 1
ATOM 8774 O O . ASN E 1 209 ? 35.947 36.434 -8.868 1.00 38.35 209 ASN E O 1
ATOM 8779 N N . ILE E 1 210 ? 34.365 35.243 -7.800 1.00 36.52 210 ILE E N 1
ATOM 8780 C CA . ILE E 1 210 ? 34.994 35.323 -6.480 1.00 35.49 210 ILE E CA 1
ATOM 8781 C C . ILE E 1 210 ? 35.246 33.906 -6.016 1.00 37.24 210 ILE E C 1
ATOM 8782 O O . ILE E 1 210 ? 34.305 33.131 -5.887 1.00 40.38 210 ILE E O 1
ATOM 8787 N N . HIS E 1 211 ? 36.504 33.570 -5.759 1.00 37.85 211 HIS E N 1
ATOM 8788 C CA . HIS E 1 211 ? 36.875 32.229 -5.333 1.00 37.78 211 HIS E CA 1
ATOM 8789 C C . HIS E 1 211 ? 37.444 32.230 -3.921 1.00 36.98 211 HIS E C 1
ATOM 8790 O O . HIS E 1 211 ? 38.455 32.901 -3.640 1.00 37.34 211 HIS E O 1
ATOM 8797 N N . VAL E 1 212 ? 36.821 31.462 -3.033 1.00 34.28 212 VAL E N 1
ATOM 8798 C CA . VAL E 1 212 ? 37.297 31.389 -1.681 1.00 33.12 212 VAL E CA 1
ATOM 8799 C C . VAL E 1 212 ? 38.165 30.160 -1.560 1.00 34.92 212 VAL E C 1
ATOM 8800 O O . VAL E 1 212 ? 37.729 29.040 -1.843 1.00 34.78 212 VAL E O 1
ATOM 8804 N N . VAL E 1 213 ? 39.410 30.377 -1.147 1.00 34.60 213 VAL E N 1
ATOM 8805 C CA . VAL E 1 213 ? 40.376 29.289 -1.009 1.00 33.82 213 VAL E CA 1
ATOM 8806 C C . VAL E 1 213 ? 40.702 29.020 0.448 1.00 34.28 213 VAL E C 1
ATOM 8807 O O . VAL E 1 213 ? 41.249 29.894 1.124 1.00 34.78 213 VAL E O 1
ATOM 8811 N N . ASN E 1 214 ? 40.386 27.814 0.908 1.00 33.64 214 ASN E N 1
ATOM 8812 C CA . ASN E 1 214 ? 40.622 27.394 2.279 1.00 36.46 214 ASN E CA 1
ATOM 8813 C C . ASN E 1 214 ? 42.085 27.112 2.656 1.00 37.38 214 ASN E C 1
ATOM 8814 O O . ASN E 1 214 ? 42.769 26.356 1.968 1.00 39.12 214 ASN E O 1
ATOM 8819 N N . GLU E 1 215 ? 42.563 27.686 3.751 1.00 36.76 215 GLU E N 1
ATOM 8820 C CA . GLU E 1 215 ? 43.933 27.398 4.190 1.00 37.80 215 GLU E CA 1
ATOM 8821 C C . GLU E 1 215 ? 43.749 26.485 5.374 1.00 37.15 215 GLU E C 1
ATOM 8822 O O . GLU E 1 215 ? 43.378 26.910 6.472 1.00 36.11 215 GLU E O 1
ATOM 8828 N N . TRP E 1 216 ? 43.984 25.206 5.134 1.00 35.95 216 TRP E N 1
ATOM 8829 C CA . TRP E 1 216 ? 43.833 24.216 6.178 1.00 37.87 216 TRP E CA 1
ATOM 8830 C C . TRP E 1 216 ? 45.013 24.168 7.124 1.00 38.47 216 TRP E C 1
ATOM 8831 O O . TRP E 1 216 ? 44.873 23.718 8.252 1.00 38.66 216 TRP E O 1
ATOM 8842 N N . ILE E 1 217 ? 46.163 24.641 6.665 1.00 40.49 217 ILE E N 1
ATOM 8843 C CA . ILE E 1 217 ? 47.370 24.660 7.484 1.00 45.10 217 ILE E CA 1
ATOM 8844 C C . ILE E 1 217 ? 47.520 26.072 7.955 1.00 47.14 217 ILE E C 1
ATOM 8845 O O . ILE E 1 217 ? 48.272 26.840 7.366 1.00 48.10 217 ILE E O 1
ATOM 8850 N N . ALA E 1 218 ? 46.791 26.402 9.014 1.00 49.23 218 ALA E N 1
ATOM 8851 C CA . ALA E 1 218 ? 46.803 27.733 9.587 1.00 52.64 218 ALA E CA 1
ATOM 8852 C C . ALA E 1 218 ? 48.183 28.165 10.076 1.00 55.19 218 ALA E C 1
ATOM 8853 O O . ALA E 1 218 ? 48.949 27.386 10.663 1.00 56.25 218 ALA E O 1
ATOM 8855 N N . ASN E 1 219 ? 48.492 29.426 9.824 1.00 56.43 219 ASN E N 1
ATOM 8856 C CA . ASN E 1 219 ? 49.737 30.002 10.283 1.00 57.05 219 ASN E CA 1
ATOM 8857 C C . ASN E 1 219 ? 49.639 31.496 10.050 1.00 55.67 219 ASN E C 1
ATOM 8858 O O . ASN E 1 219 ? 50.093 31.999 9.012 1.00 56.89 219 ASN E O 1
ATOM 8863 N N . ASP E 1 220 ? 49.018 32.183 11.017 1.00 52.84 220 ASP E N 1
ATOM 8864 C CA . ASP E 1 220 ? 48.814 33.623 10.951 1.00 50.61 220 ASP E CA 1
ATOM 8865 C C . ASP E 1 220 ? 50.063 34.438 11.332 1.00 46.74 220 ASP E C 1
ATOM 8866 O O . ASP E 1 220 ? 50.078 35.181 12.313 1.00 44.73 220 ASP E O 1
ATOM 8871 N N . ILE E 1 221 ? 51.124 34.275 10.547 1.00 43.21 221 ILE E N 1
ATOM 8872 C CA . ILE E 1 221 ? 52.347 35.043 10.777 1.00 41.13 221 ILE E CA 1
ATOM 8873 C C . ILE E 1 221 ? 52.049 36.464 10.277 1.00 39.02 221 ILE E C 1
ATOM 8874 O O . ILE E 1 221 ? 52.427 36.811 9.158 1.00 37.97 221 ILE E O 1
ATOM 8879 N N . SER E 1 222 ? 51.351 37.270 11.089 1.00 37.38 222 SER E N 1
ATOM 8880 C CA . SER E 1 222 ? 50.977 38.623 10.692 1.00 36.68 222 SER E CA 1
ATOM 8881 C C . SER E 1 222 ? 52.121 39.641 10.813 1.00 36.65 222 SER E C 1
ATOM 8882 O O . SER E 1 222 ? 53.069 39.456 11.590 1.00 36.03 222 SER E O 1
ATOM 8885 N N . SER E 1 223 ? 52.036 40.720 10.048 1.00 34.67 223 SER E N 1
ATOM 8886 C CA . SER E 1 223 ? 53.111 41.717 10.101 1.00 35.55 223 SER E CA 1
ATOM 8887 C C . SER E 1 223 ? 53.231 42.329 11.501 1.00 35.24 223 SER E C 1
ATOM 8888 O O . SER E 1 223 ? 54.334 42.503 12.038 1.00 35.46 223 SER E O 1
ATOM 8891 N N . THR E 1 224 ? 52.077 42.665 12.063 1.00 34.59 224 THR E N 1
ATOM 8892 C CA . THR E 1 224 ? 51.986 43.230 13.390 1.00 34.30 224 THR E CA 1
ATOM 8893 C C . THR E 1 224 ? 52.784 42.407 14.407 1.00 35.25 224 THR E C 1
ATOM 8894 O O . THR E 1 224 ? 53.602 42.957 15.143 1.00 36.39 224 THR E O 1
ATOM 8898 N N . LYS E 1 225 ? 52.592 41.095 14.434 1.00 33.41 225 LYS E N 1
ATOM 8899 C CA . LYS E 1 225 ? 53.334 40.294 15.380 1.00 33.82 225 LYS E CA 1
ATOM 8900 C C . LYS E 1 225 ? 54.841 40.215 15.085 1.00 34.50 225 LYS E C 1
ATOM 8901 O O . LYS E 1 225 ? 55.669 39.950 15.992 1.00 32.50 225 LYS E O 1
ATOM 8907 N N . ILE E 1 226 ? 55.195 40.425 13.817 1.00 34.12 226 ILE E N 1
ATOM 8908 C CA . ILE E 1 226 ? 56.598 40.378 13.414 1.00 33.58 226 ILE E CA 1
ATOM 8909 C C . ILE E 1 226 ? 57.235 41.671 13.907 1.00 31.95 226 ILE E C 1
ATOM 8910 O O . ILE E 1 226 ? 58.291 41.639 14.490 1.00 31.74 226 ILE E O 1
ATOM 8915 N N . ARG E 1 227 ? 56.553 42.790 13.687 1.00 31.58 227 ARG E N 1
ATOM 8916 C CA . ARG E 1 227 ? 57.010 44.105 14.127 1.00 34.01 227 ARG E CA 1
ATOM 8917 C C . ARG E 1 227 ? 57.170 44.175 15.653 1.00 35.32 227 ARG E C 1
ATOM 8918 O O . ARG E 1 227 ? 58.134 44.772 16.171 1.00 36.77 227 ARG E O 1
ATOM 8926 N N . ARG E 1 228 ? 56.225 43.567 16.366 1.00 34.85 228 ARG E N 1
ATOM 8927 C CA . ARG E 1 228 ? 56.259 43.511 17.818 1.00 34.49 228 ARG E CA 1
ATOM 8928 C C . ARG E 1 228 ? 57.423 42.640 18.290 1.00 34.32 228 ARG E C 1
ATOM 8929 O O . ARG E 1 228 ? 58.127 42.998 19.231 1.00 31.16 228 ARG E O 1
ATOM 8937 N N . ALA E 1 229 ? 57.616 41.491 17.642 1.00 33.91 229 ALA E N 1
ATOM 8938 C CA . ALA E 1 229 ? 58.719 40.612 18.012 1.00 35.45 229 ALA E CA 1
ATOM 8939 C C . ALA E 1 229 ? 60.061 41.336 17.846 1.00 36.73 229 ALA E C 1
ATOM 8940 O O . ALA E 1 229 ? 60.969 41.206 18.685 1.00 37.47 229 ALA E O 1
ATOM 8942 N N . LEU E 1 230 ? 60.177 42.094 16.755 1.00 37.08 230 LEU E N 1
ATOM 8943 C CA . LEU E 1 230 ? 61.404 42.830 16.463 1.00 37.60 230 LEU E CA 1
ATOM 8944 C C . LEU E 1 230 ? 61.642 43.912 17.499 1.00 37.55 230 LEU E C 1
ATOM 8945 O O . LEU E 1 230 ? 62.760 44.043 17.980 1.00 38.31 230 LEU E O 1
ATOM 8950 N N . ARG E 1 231 ? 60.597 44.676 17.840 1.00 36.76 231 ARG E N 1
ATOM 8951 C CA . ARG E 1 231 ? 60.728 45.718 18.837 1.00 37.22 231 ARG E CA 1
ATOM 8952 C C . ARG E 1 231 ? 61.242 45.163 20.174 1.00 38.91 231 ARG E C 1
ATOM 8953 O O . ARG E 1 231 ? 61.826 45.901 20.968 1.00 40.71 231 ARG E O 1
ATOM 8961 N N . ARG E 1 232 ? 61.036 43.867 20.410 1.00 37.65 232 ARG E N 1
ATOM 8962 C CA . ARG E 1 232 ? 61.445 43.227 21.650 1.00 36.12 232 ARG E CA 1
ATOM 8963 C C . ARG E 1 232 ? 62.687 42.379 21.491 1.00 36.05 232 ARG E C 1
ATOM 8964 O O . ARG E 1 232 ? 63.053 41.640 22.388 1.00 34.46 232 ARG E O 1
ATOM 8972 N N . GLY E 1 233 ? 63.338 42.483 20.338 1.00 37.58 233 GLY E N 1
ATOM 8973 C CA . GLY E 1 233 ? 64.546 41.698 20.101 1.00 37.33 233 GLY E CA 1
ATOM 8974 C C . GLY E 1 233 ? 64.322 40.198 20.032 1.00 37.75 233 GLY E C 1
ATOM 8975 O O . GLY E 1 233 ? 65.227 39.409 20.264 1.00 36.82 233 GLY E O 1
ATOM 8976 N N . GLN E 1 234 ? 63.110 39.774 19.718 1.00 38.97 234 GLN E N 1
ATOM 8977 C CA . GLN E 1 234 ? 62.877 38.341 19.625 1.00 41.75 234 GLN E CA 1
ATOM 8978 C C . GLN E 1 234 ? 63.216 37.900 18.219 1.00 40.96 234 GLN E C 1
ATOM 8979 O O . GLN E 1 234 ? 63.181 38.704 17.291 1.00 39.91 234 GLN E O 1
ATOM 8985 N N . SER E 1 235 ? 63.543 36.627 18.058 1.00 40.12 235 SER E N 1
ATOM 8986 C CA . SER E 1 235 ? 63.871 36.102 16.742 1.00 39.59 235 SER E CA 1
ATOM 8987 C C . SER E 1 235 ? 62.643 35.946 15.854 1.00 38.87 235 SER E C 1
ATOM 8988 O O . SER E 1 235 ? 61.576 35.562 16.337 1.00 39.87 235 SER E O 1
ATOM 8991 N N . ILE E 1 236 ? 62.779 36.256 14.568 1.00 37.29 236 ILE E N 1
ATOM 8992 C CA . ILE E 1 236 ? 61.676 36.050 13.632 1.00 36.10 236 ILE E CA 1
ATOM 8993 C C . ILE E 1 236 ? 62.138 35.068 12.559 1.00 37.04 236 ILE E C 1
ATOM 8994 O O . ILE E 1 236 ? 61.493 34.928 11.529 1.00 37.94 236 ILE E O 1
ATOM 8999 N N . ARG E 1 237 ? 63.262 34.400 12.819 1.00 38.08 237 ARG E N 1
ATOM 9000 C CA . ARG E 1 237 ? 63.830 33.400 11.922 1.00 39.32 237 ARG E CA 1
ATOM 9001 C C . ARG E 1 237 ? 62.750 32.339 11.654 1.00 39.95 237 ARG E C 1
ATOM 9002 O O . ARG E 1 237 ? 62.088 31.872 12.576 1.00 39.89 237 ARG E O 1
ATOM 9010 N N . TYR E 1 238 ? 62.589 31.959 10.390 1.00 40.13 238 TYR E N 1
ATOM 9011 C CA . TYR E 1 238 ? 61.602 30.967 9.970 1.00 38.95 238 TYR E CA 1
ATOM 9012 C C . TYR E 1 238 ? 60.173 31.519 9.901 1.00 37.76 238 TYR E C 1
ATOM 9013 O O . TYR E 1 238 ? 59.203 30.768 9.755 1.00 35.50 238 TYR E O 1
ATOM 9022 N N . LEU E 1 239 ? 60.050 32.833 10.010 1.00 36.82 239 LEU E N 1
ATOM 9023 C CA . LEU E 1 239 ? 58.748 33.477 9.929 1.00 37.24 239 LEU E CA 1
ATOM 9024 C C . LEU E 1 239 ? 58.777 34.341 8.682 1.00 38.03 239 LEU E C 1
ATOM 9025 O O . LEU E 1 239 ? 57.746 34.744 8.135 1.00 38.43 239 LEU E O 1
ATOM 9030 N N . VAL E 1 240 ? 59.995 34.652 8.263 1.00 38.57 240 VAL E N 1
ATOM 9031 C CA . VAL E 1 240 ? 60.211 35.422 7.064 1.00 39.13 240 VAL E CA 1
ATOM 9032 C C . VAL E 1 240 ? 61.348 34.721 6.323 1.00 40.33 240 VAL E C 1
ATOM 9033 O O . VAL E 1 240 ? 62.054 33.864 6.875 1.00 41.13 240 VAL E O 1
ATOM 9037 N N . PRO E 1 241 ? 61.502 35.023 5.043 1.00 41.04 241 PRO E N 1
ATOM 9038 C CA . PRO E 1 241 ? 62.611 34.319 4.392 1.00 42.01 241 PRO E CA 1
ATOM 9039 C C . PRO E 1 241 ? 63.913 34.900 4.995 1.00 42.79 241 PRO E C 1
ATOM 9040 O O . PRO E 1 241 ? 63.969 36.099 5.335 1.00 40.79 241 PRO E O 1
ATOM 9044 N N . ASP E 1 242 ? 64.934 34.047 5.133 1.00 43.59 242 ASP E N 1
ATOM 9045 C CA . ASP E 1 242 ? 66.242 34.442 5.680 1.00 45.33 242 ASP E CA 1
ATOM 9046 C C . ASP E 1 242 ? 66.772 35.802 5.240 1.00 43.59 242 ASP E C 1
ATOM 9047 O O . ASP E 1 242 ? 67.224 36.588 6.065 1.00 43.48 242 ASP E O 1
ATOM 9052 N N . LEU E 1 243 ? 66.716 36.074 3.943 1.00 41.88 243 LEU E N 1
ATOM 9053 C CA . LEU E 1 243 ? 67.186 37.341 3.404 1.00 42.46 243 LEU E CA 1
ATOM 9054 C C . LEU E 1 243 ? 66.388 38.533 3.870 1.00 42.98 243 LEU E C 1
ATOM 9055 O O . LEU E 1 243 ? 66.913 39.644 3.907 1.00 43.28 243 LEU E O 1
ATOM 9060 N N . VAL E 1 244 ? 65.106 38.329 4.177 1.00 43.76 244 VAL E N 1
ATOM 9061 C CA . VAL E 1 244 ? 64.280 39.441 4.638 1.00 44.34 244 VAL E CA 1
ATOM 9062 C C . VAL E 1 244 ? 64.651 39.698 6.084 1.00 44.66 244 VAL E C 1
ATOM 9063 O O . VAL E 1 244 ? 64.793 40.842 6.511 1.00 43.11 244 VAL E O 1
ATOM 9067 N N . GLN E 1 245 ? 64.836 38.618 6.827 1.00 46.12 245 GLN E N 1
ATOM 9068 C CA . GLN E 1 245 ? 65.198 38.753 8.225 1.00 49.37 245 GLN E CA 1
ATOM 9069 C C . GLN E 1 245 ? 66.471 39.578 8.351 1.00 50.30 245 GLN E C 1
ATOM 9070 O O . GLN E 1 245 ? 66.528 40.570 9.091 1.00 50.18 245 GLN E O 1
ATOM 9076 N N . GLU E 1 246 ? 67.486 39.141 7.608 1.00 50.90 246 GLU E N 1
ATOM 9077 C CA . GLU E 1 246 ? 68.787 39.785 7.591 1.00 50.95 246 GLU E CA 1
ATOM 9078 C C . GLU E 1 246 ? 68.696 41.231 7.161 1.00 49.52 246 GLU E C 1
ATOM 9079 O O . GLU E 1 246 ? 69.310 42.101 7.766 1.00 50.60 246 GLU E O 1
ATOM 9085 N N . TYR E 1 247 ? 67.902 41.503 6.140 1.00 48.73 247 TYR E N 1
ATOM 9086 C CA . TYR E 1 247 ? 67.759 42.870 5.678 1.00 48.26 247 TYR E CA 1
ATOM 9087 C C . TYR E 1 247 ? 67.242 43.734 6.823 1.00 49.45 247 TYR E C 1
ATOM 9088 O O . TYR E 1 247 ? 67.766 44.826 7.085 1.00 48.99 247 TYR E O 1
ATOM 9097 N N . ILE E 1 248 ? 66.223 43.229 7.518 1.00 50.86 248 ILE E N 1
ATOM 9098 C CA . ILE E 1 248 ? 65.608 43.954 8.626 1.00 51.52 248 ILE E CA 1
ATOM 9099 C C . ILE E 1 248 ? 66.623 44.190 9.731 1.00 52.15 248 ILE E C 1
ATOM 9100 O O . ILE E 1 248 ? 66.709 45.293 10.298 1.00 50.03 248 ILE E O 1
ATOM 9105 N N . GLU E 1 249 ? 67.369 43.129 10.027 1.00 53.88 249 GLU E N 1
ATOM 9106 C CA . GLU E 1 249 ? 68.431 43.143 11.024 1.00 57.39 249 GLU E CA 1
ATOM 9107 C C . GLU E 1 249 ? 69.290 44.366 10.706 1.00 58.45 249 GLU E C 1
ATOM 9108 O O . GLU E 1 249 ? 69.154 45.438 11.311 1.00 59.18 249 GLU E O 1
ATOM 9114 N N . LYS E 1 250 ? 70.145 44.192 9.705 1.00 58.74 250 LYS E N 1
ATOM 9115 C CA . LYS E 1 250 ? 71.052 45.225 9.256 1.00 58.44 250 LYS E CA 1
ATOM 9116 C C . LYS E 1 250 ? 70.543 46.659 9.264 1.00 57.91 250 LYS E C 1
ATOM 9117 O O . LYS E 1 250 ? 71.256 47.559 9.706 1.00 59.07 250 LYS E O 1
ATOM 9123 N N . HIS E 1 251 ? 69.332 46.898 8.782 1.00 56.02 251 HIS E N 1
ATOM 9124 C CA . HIS E 1 251 ? 68.834 48.269 8.754 1.00 55.27 251 HIS E CA 1
ATOM 9125 C C . HIS E 1 251 ? 68.027 48.659 9.981 1.00 55.10 251 HIS E C 1
ATOM 9126 O O . HIS E 1 251 ? 67.506 49.791 10.034 1.00 53.94 251 HIS E O 1
ATOM 9133 N N . ASN E 1 252 ? 67.945 47.733 10.955 1.00 55.32 252 ASN E N 1
ATOM 9134 C CA . ASN E 1 252 ? 67.181 47.915 12.210 1.00 54.93 252 ASN E CA 1
ATOM 9135 C C . ASN E 1 252 ? 65.855 48.588 11.865 1.00 52.58 252 ASN E C 1
ATOM 9136 O O . ASN E 1 252 ? 65.511 49.657 12.395 1.00 51.59 252 ASN E O 1
ATOM 9141 N N . LEU E 1 253 ? 65.102 47.925 10.989 1.00 49.99 253 LEU E N 1
ATOM 9142 C CA . LEU E 1 253 ? 63.869 48.485 10.475 1.00 48.07 253 LEU E CA 1
ATOM 9143 C C . LEU E 1 253 ? 62.708 48.814 11.405 1.00 47.68 253 LEU E C 1
ATOM 9144 O O . LEU E 1 253 ? 62.155 49.927 11.328 1.00 48.90 253 LEU E O 1
ATOM 9149 N N . TYR E 1 254 ? 62.333 47.897 12.294 1.00 44.07 254 TYR E N 1
ATOM 9150 C CA . TYR E 1 254 ? 61.183 48.180 13.150 1.00 41.78 254 TYR E CA 1
ATOM 9151 C C . TYR E 1 254 ? 61.443 48.566 14.629 1.00 41.37 254 TYR E C 1
ATOM 9152 O O . TYR E 1 254 ? 62.309 47.999 15.296 1.00 41.71 254 TYR E O 1
ATOM 9161 N N . SER E 1 255 ? 60.660 49.522 15.129 1.00 40.67 255 SER E N 1
ATOM 9162 C CA . SER E 1 255 ? 60.839 50.056 16.478 1.00 41.74 255 SER E CA 1
ATOM 9163 C C . SER E 1 255 ? 59.612 50.847 16.927 1.00 41.62 255 SER E C 1
ATOM 9164 O O . SER E 1 255 ? 58.695 51.067 16.137 1.00 39.87 255 SER E O 1
ATOM 9167 N N . SER E 1 256 ? 59.629 51.311 18.177 1.00 42.90 256 SER E N 1
ATOM 9168 C CA . SER E 1 256 ? 58.515 52.100 18.731 1.00 45.13 256 SER E CA 1
ATOM 9169 C C . SER E 1 256 ? 58.322 53.314 17.875 1.00 45.86 256 SER E C 1
ATOM 9170 O O . SER E 1 256 ? 57.191 53.778 17.659 1.00 45.04 256 SER E O 1
ATOM 9173 N N . GLU E 1 257 ? 59.450 53.853 17.423 1.00 47.31 257 GLU E N 1
ATOM 9174 C CA . GLU E 1 257 ? 59.428 55.025 16.563 1.00 48.39 257 GLU E CA 1
ATOM 9175 C C . GLU E 1 257 ? 58.700 54.705 15.242 1.00 47.18 257 GLU E C 1
ATOM 9176 O O . GLU E 1 257 ? 57.714 55.380 14.898 1.00 45.43 257 GLU E O 1
ATOM 9182 N N . SER E 1 258 ? 59.163 53.686 14.505 1.00 45.73 258 SER E N 1
ATOM 9183 C CA . SER E 1 258 ? 58.494 53.346 13.238 1.00 46.06 258 SER E CA 1
ATOM 9184 C C . SER E 1 258 ? 56.993 53.083 13.462 1.00 46.89 258 SER E C 1
ATOM 9185 O O . SER E 1 258 ? 56.149 53.612 12.737 1.00 46.50 258 SER E O 1
ATOM 9188 N N . GLU E 1 259 ? 56.665 52.326 14.511 1.00 47.00 259 GLU E N 1
ATOM 9189 C CA . GLU E 1 259 ? 55.283 51.991 14.820 1.00 47.59 259 GLU E CA 1
ATOM 9190 C C . GLU E 1 259 ? 54.390 53.202 15.046 1.00 49.51 259 GLU E C 1
ATOM 9191 O O . GLU E 1 259 ? 53.164 53.108 14.911 1.00 49.21 259 GLU E O 1
ATOM 9197 N N . ASP E 1 260 ? 54.986 54.339 15.407 1.00 50.68 260 ASP E N 1
ATOM 9198 C CA . ASP E 1 260 ? 54.187 55.541 15.630 1.00 52.28 260 ASP E CA 1
ATOM 9199 C C . ASP E 1 260 ? 53.953 56.381 14.389 1.00 51.85 260 ASP E C 1
ATOM 9200 O O . ASP E 1 260 ? 53.172 57.332 14.427 1.00 52.67 260 ASP E O 1
ATOM 9205 N N . ARG E 1 261 ? 54.622 56.044 13.292 1.00 51.10 261 ARG E N 1
ATOM 9206 C CA . ARG E 1 261 ? 54.430 56.794 12.062 1.00 50.40 261 ARG E CA 1
ATOM 9207 C C . ARG E 1 261 ? 52.944 56.927 11.773 1.00 50.56 261 ARG E C 1
ATOM 9208 O O . ARG E 1 261 ? 52.170 55.991 11.976 1.00 49.77 261 ARG E O 1
ATOM 9216 N N . ASN E 1 262 ? 52.547 58.108 11.321 1.00 51.62 262 ASN E N 1
ATOM 9217 C CA . ASN E 1 262 ? 51.165 58.352 10.963 1.00 52.98 262 ASN E CA 1
ATOM 9218 C C . ASN E 1 262 ? 50.194 58.359 12.108 1.00 53.52 262 ASN E C 1
ATOM 9219 O O . ASN E 1 262 ? 48.998 58.510 11.876 1.00 54.04 262 ASN E O 1
ATOM 9224 N N . ALA E 1 263 ? 50.685 58.176 13.331 1.00 54.18 263 ALA E N 1
ATOM 9225 C CA . ALA E 1 263 ? 49.812 58.187 14.507 1.00 54.93 263 ALA E CA 1
ATOM 9226 C C . ALA E 1 263 ? 48.874 59.395 14.407 1.00 55.15 263 ALA E C 1
ATOM 9227 O O . ALA E 1 263 ? 49.324 60.535 14.261 1.00 55.83 263 ALA E O 1
ATOM 9229 N N . GLY E 1 264 ? 47.572 59.150 14.448 1.00 54.97 264 GLY E N 1
ATOM 9230 C CA . GLY E 1 264 ? 46.635 60.254 14.345 1.00 55.75 264 GLY E CA 1
ATOM 9231 C C . GLY E 1 264 ? 46.268 60.736 12.945 1.00 55.75 264 GLY E C 1
ATOM 9232 O O . GLY E 1 264 ? 45.436 61.629 12.810 1.00 56.54 264 GLY E O 1
ATOM 9233 N N . VAL E 1 265 ? 46.882 60.185 11.903 1.00 55.87 265 VAL E N 1
ATOM 9234 C CA . VAL E 1 265 ? 46.547 60.584 10.531 1.00 56.17 265 VAL E CA 1
ATOM 9235 C C . VAL E 1 265 ? 45.438 59.678 9.970 1.00 56.80 265 VAL E C 1
ATOM 9236 O O . VAL E 1 265 ? 45.477 58.459 10.165 1.00 58.26 265 VAL E O 1
ATOM 9240 N N . ILE E 1 266 ? 44.453 60.254 9.284 1.00 55.92 266 ILE E N 1
ATOM 9241 C CA . ILE E 1 266 ? 43.369 59.453 8.691 1.00 54.47 266 ILE E CA 1
ATOM 9242 C C . ILE E 1 266 ? 43.847 58.709 7.428 1.00 53.95 266 ILE E C 1
ATOM 9243 O O . ILE E 1 266 ? 44.544 59.282 6.587 1.00 54.03 266 ILE E O 1
ATOM 9248 N N . LEU E 1 267 ? 43.479 57.431 7.306 1.00 53.05 267 LEU E N 1
ATOM 9249 C CA . LEU E 1 267 ? 43.866 56.587 6.161 1.00 50.84 267 LEU E CA 1
ATOM 9250 C C . LEU E 1 267 ? 43.395 57.246 4.863 1.00 50.25 267 LEU E C 1
ATOM 9251 O O . LEU E 1 267 ? 42.245 57.684 4.762 1.00 48.92 267 LEU E O 1
ATOM 9256 N N . ALA E 1 268 ? 44.289 57.331 3.881 1.00 49.98 268 ALA E N 1
ATOM 9257 C CA . ALA E 1 268 ? 43.974 57.969 2.591 1.00 50.94 268 ALA E CA 1
ATOM 9258 C C . ALA E 1 268 ? 42.539 57.736 2.071 1.00 50.93 268 ALA E C 1
ATOM 9259 O O . ALA E 1 268 ? 41.774 58.693 1.930 1.00 51.00 268 ALA E O 1
ATOM 9261 N N . PRO E 1 269 ? 42.157 56.467 1.790 1.00 51.31 269 PRO E N 1
ATOM 9262 C CA . PRO E 1 269 ? 40.811 56.140 1.292 1.00 50.82 269 PRO E CA 1
ATOM 9263 C C . PRO E 1 269 ? 39.730 56.873 2.079 1.00 50.41 269 PRO E C 1
ATOM 9264 O O . PRO E 1 269 ? 38.874 57.533 1.513 1.00 49.08 269 PRO E O 1
ATOM 9268 N N . LEU E 1 270 ? 39.788 56.736 3.399 1.00 51.15 270 LEU E N 1
ATOM 9269 C CA . LEU E 1 270 ? 38.817 57.354 4.298 1.00 52.96 270 LEU E CA 1
ATOM 9270 C C . LEU E 1 270 ? 38.831 58.873 4.178 1.00 55.10 270 LEU E C 1
ATOM 9271 O O . LEU E 1 270 ? 37.775 59.526 4.159 1.00 55.39 270 LEU E O 1
ATOM 9276 N N . GLN E 1 271 ? 40.039 59.425 4.100 1.00 57.79 271 GLN E N 1
ATOM 9277 C CA . GLN E 1 271 ? 40.238 60.864 3.959 1.00 60.41 271 GLN E CA 1
ATOM 9278 C C . GLN E 1 271 ? 39.596 61.304 2.638 1.00 60.50 271 GLN E C 1
ATOM 9279 O O . GLN E 1 271 ? 38.721 62.171 2.612 1.00 59.74 271 GLN E O 1
ATOM 9285 N N . ARG E 1 272 ? 40.021 60.670 1.548 1.00 61.03 272 ARG E N 1
ATOM 9286 C CA . ARG E 1 272 ? 39.510 60.979 0.220 1.00 61.38 272 ARG E CA 1
ATOM 9287 C C . ARG E 1 272 ? 38.006 60.784 0.112 1.00 63.70 272 ARG E C 1
ATOM 9288 O O . ARG E 1 272 ? 37.272 61.743 -0.134 1.00 64.74 272 ARG E O 1
ATOM 9296 N N . ASN E 1 273 ? 37.555 59.546 0.317 1.00 66.34 273 ASN E N 1
ATOM 9297 C CA . ASN E 1 273 ? 36.138 59.189 0.197 1.00 68.61 273 ASN E CA 1
ATOM 9298 C C . ASN E 1 273 ? 35.171 59.987 1.059 1.00 70.54 273 ASN E C 1
ATOM 9299 O O . ASN E 1 273 ? 33.963 59.953 0.837 1.00 70.09 273 ASN E O 1
ATOM 9304 N N . THR E 1 274 ? 35.693 60.718 2.031 1.00 73.51 274 THR E N 1
ATOM 9305 C CA . THR E 1 274 ? 34.829 61.523 2.878 1.00 76.51 274 THR E CA 1
ATOM 9306 C C . THR E 1 274 ? 34.785 62.971 2.383 1.00 77.73 274 THR E C 1
ATOM 9307 O O . THR E 1 274 ? 33.809 63.692 2.617 1.00 78.44 274 THR E O 1
ATOM 9311 N N . ALA E 1 275 ? 35.841 63.379 1.681 1.00 79.01 275 ALA E N 1
ATOM 9312 C CA . ALA E 1 275 ? 35.941 64.731 1.141 1.00 80.17 275 ALA E CA 1
ATOM 9313 C C . ALA E 1 275 ? 35.102 64.882 -0.133 1.00 81.18 275 ALA E C 1
ATOM 9314 O O . ALA E 1 275 ? 34.289 65.807 -0.256 1.00 82.08 275 ALA E O 1
ATOM 9316 N N . LYS F 1 6 ? 73.481 32.178 36.315 1.00 58.47 6 LYS F N 1
ATOM 9317 C CA . LYS F 1 6 ? 72.901 31.700 35.019 1.00 58.74 6 LYS F CA 1
ATOM 9318 C C . LYS F 1 6 ? 73.306 30.281 34.716 1.00 58.87 6 LYS F C 1
ATOM 9319 O O . LYS F 1 6 ? 74.486 29.987 34.531 1.00 59.11 6 LYS F O 1
ATOM 9325 N N . THR F 1 7 ? 72.306 29.406 34.680 1.00 59.06 7 THR F N 1
ATOM 9326 C CA . THR F 1 7 ? 72.494 27.991 34.387 1.00 58.69 7 THR F CA 1
ATOM 9327 C C . THR F 1 7 ? 72.587 27.789 32.883 1.00 59.20 7 THR F C 1
ATOM 9328 O O . THR F 1 7 ? 71.734 28.278 32.139 1.00 59.08 7 THR F O 1
ATOM 9332 N N . GLU F 1 8 ? 73.621 27.081 32.437 1.00 59.59 8 GLU F N 1
ATOM 9333 C CA . GLU F 1 8 ? 73.772 26.814 31.014 1.00 59.94 8 GLU F CA 1
ATOM 9334 C C . GLU F 1 8 ? 72.845 25.657 30.642 1.00 59.29 8 GLU F C 1
ATOM 9335 O O . GLU F 1 8 ? 72.824 24.605 31.303 1.00 58.22 8 GLU F O 1
ATOM 9341 N N . VAL F 1 9 ? 72.074 25.863 29.579 1.00 57.84 9 VAL F N 1
ATOM 9342 C CA . VAL F 1 9 ? 71.091 24.873 29.165 1.00 56.22 9 VAL F CA 1
ATOM 9343 C C . VAL F 1 9 ? 71.173 24.425 27.691 1.00 54.82 9 VAL F C 1
ATOM 9344 O O . VAL F 1 9 ? 71.525 25.207 26.786 1.00 54.13 9 VAL F O 1
ATOM 9348 N N . VAL F 1 10 ? 70.859 23.146 27.485 1.00 52.45 10 VAL F N 1
ATOM 9349 C CA . VAL F 1 10 ? 70.839 22.513 26.175 1.00 49.80 10 VAL F CA 1
ATOM 9350 C C . VAL F 1 10 ? 69.430 21.984 25.971 1.00 48.57 10 VAL F C 1
ATOM 9351 O O . VAL F 1 10 ? 68.920 21.194 26.777 1.00 48.62 10 VAL F O 1
ATOM 9355 N N . LEU F 1 11 ? 68.802 22.421 24.890 1.00 46.72 11 LEU F N 1
ATOM 9356 C CA . LEU F 1 11 ? 67.447 22.000 24.581 1.00 44.86 11 LEU F CA 1
ATOM 9357 C C . LEU F 1 11 ? 67.494 20.774 23.710 1.00 43.11 11 LEU F C 1
ATOM 9358 O O . LEU F 1 11 ? 68.060 20.806 22.621 1.00 42.26 11 LEU F O 1
ATOM 9363 N N . LEU F 1 12 ? 66.907 19.692 24.199 1.00 42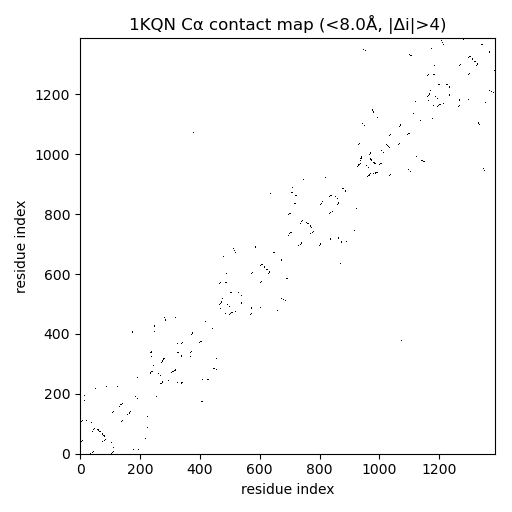.58 12 LEU F N 1
ATOM 9364 C CA . LEU F 1 12 ? 66.869 18.443 23.455 1.00 41.81 12 LEU F CA 1
ATOM 9365 C C . LEU F 1 12 ? 65.437 18.179 23.016 1.00 41.77 12 LEU F C 1
ATOM 9366 O O . LEU F 1 12 ? 64.552 17.972 23.849 1.00 41.93 12 LEU F O 1
ATOM 9371 N N . ALA F 1 13 ? 65.218 18.180 21.707 1.00 41.04 13 ALA F N 1
ATOM 9372 C CA . ALA F 1 13 ? 63.906 17.915 21.150 1.00 39.14 13 ALA F CA 1
ATOM 9373 C C . ALA F 1 13 ? 63.870 16.523 20.535 1.00 39.46 13 ALA F C 1
ATOM 9374 O O . ALA F 1 13 ? 64.516 16.277 19.522 1.00 39.70 13 ALA F O 1
ATOM 9376 N N . CYS F 1 14 ? 63.135 15.609 21.157 1.00 39.61 14 CYS F N 1
ATOM 9377 C CA . CYS F 1 14 ? 62.963 14.264 20.621 1.00 40.49 14 CYS F CA 1
ATOM 9378 C C . CYS F 1 14 ? 61.646 14.283 19.848 1.00 40.59 14 CYS F C 1
ATOM 9379 O O . CYS F 1 14 ? 60.655 14.827 20.330 1.00 41.33 14 CYS F O 1
ATOM 9382 N N . GLY F 1 15 ? 61.623 13.720 18.650 1.00 39.21 15 GLY F N 1
ATOM 9383 C CA . GLY F 1 15 ? 60.395 13.718 17.871 1.00 39.40 15 GLY F CA 1
ATOM 9384 C C . GLY F 1 15 ? 60.597 12.917 16.599 1.00 40.81 15 GLY F C 1
ATOM 9385 O O . GLY F 1 15 ? 61.699 12.408 16.364 1.00 42.29 15 GLY F O 1
ATOM 9386 N N . SER F 1 16 ? 59.565 12.782 15.771 1.00 39.86 16 SER F N 1
ATOM 9387 C CA . SER F 1 16 ? 59.716 12.029 14.533 1.00 37.33 16 SER F CA 1
ATOM 9388 C C . SER F 1 16 ? 60.245 12.894 13.394 1.00 36.99 16 SER F C 1
ATOM 9389 O O . SER F 1 16 ? 61.007 12.434 12.570 1.00 36.49 16 SER F O 1
ATOM 9392 N N . PHE F 1 17 ? 59.889 14.162 13.370 1.00 37.56 17 PHE F N 1
ATOM 9393 C CA . PHE F 1 17 ? 60.328 15.039 12.284 1.00 39.49 17 PHE F CA 1
ATOM 9394 C C . PHE F 1 17 ? 60.132 14.333 10.918 1.00 40.20 17 PHE F C 1
ATOM 9395 O O . PHE F 1 17 ? 61.060 14.153 10.104 1.00 39.88 17 PHE F O 1
ATOM 9403 N N . ASN F 1 18 ? 58.877 13.959 10.694 1.00 38.43 18 ASN F N 1
ATOM 9404 C CA . ASN F 1 18 ? 58.445 13.226 9.528 1.00 35.41 18 ASN F CA 1
ATOM 9405 C C . ASN F 1 18 ? 57.457 14.013 8.677 1.00 33.18 18 ASN F C 1
ATOM 9406 O O . ASN F 1 18 ? 56.328 13.597 8.497 1.00 33.26 18 ASN F O 1
ATOM 9411 N N . PRO F 1 19 ? 57.877 15.141 8.104 1.00 31.30 19 PRO F N 1
ATOM 9412 C CA . PRO F 1 19 ? 59.159 15.861 8.074 1.00 31.33 19 PRO F CA 1
ATOM 9413 C C . PRO F 1 19 ? 59.283 17.077 9.020 1.00 34.25 19 PRO F C 1
ATOM 9414 O O . PRO F 1 19 ? 58.288 17.646 9.469 1.00 33.65 19 PRO F O 1
ATOM 9418 N N . ILE F 1 20 ? 60.515 17.500 9.285 1.00 33.97 20 ILE F N 1
ATOM 9419 C CA . ILE F 1 20 ? 60.716 18.673 10.110 1.00 34.39 20 ILE F CA 1
ATOM 9420 C C . ILE F 1 20 ? 60.045 19.826 9.321 1.00 33.78 20 ILE F C 1
ATOM 9421 O O . ILE F 1 20 ? 59.987 19.770 8.101 1.00 34.46 20 ILE F O 1
ATOM 9426 N N . THR F 1 21 ? 59.533 20.859 9.992 1.00 33.95 21 THR F N 1
ATOM 9427 C CA . THR F 1 21 ? 58.898 21.973 9.268 1.00 33.39 21 THR F CA 1
ATOM 9428 C C . THR F 1 21 ? 59.325 23.303 9.893 1.00 34.45 21 THR F C 1
ATOM 9429 O O . THR F 1 21 ? 60.009 23.318 10.915 1.00 33.39 21 THR F O 1
ATOM 9433 N N . ASN F 1 22 ? 58.938 24.424 9.290 1.00 35.87 22 ASN F N 1
ATOM 9434 C CA . ASN F 1 22 ? 59.297 25.710 9.887 1.00 37.68 22 ASN F CA 1
ATOM 9435 C C . ASN F 1 22 ? 58.799 25.812 11.329 1.00 38.31 22 ASN F C 1
ATOM 9436 O O . ASN F 1 22 ? 59.275 26.615 12.115 1.00 38.87 22 ASN F O 1
ATOM 9441 N N . MET F 1 23 ? 57.840 24.981 11.681 1.00 39.26 23 MET F N 1
ATOM 9442 C CA . MET F 1 23 ? 57.300 25.020 13.018 1.00 40.63 23 MET F CA 1
ATOM 9443 C C . MET F 1 23 ? 58.243 24.363 14.042 1.00 38.78 23 MET F C 1
ATOM 9444 O O . MET F 1 23 ? 58.478 24.921 15.113 1.00 37.56 23 MET F O 1
ATOM 9449 N N . HIS F 1 24 ? 58.805 23.204 13.714 1.00 37.27 24 HIS F N 1
ATOM 9450 C CA . HIS F 1 24 ? 59.751 22.545 14.608 1.00 36.43 24 HIS F CA 1
ATOM 9451 C C . HIS F 1 24 ? 60.965 23.447 14.887 1.00 36.95 24 HIS F C 1
ATOM 9452 O O . HIS F 1 24 ? 61.472 23.505 16.014 1.00 37.28 24 HIS F O 1
ATOM 9459 N N . LEU F 1 25 ? 61.444 24.142 13.860 1.00 36.72 25 LEU F N 1
ATOM 9460 C CA . LEU F 1 25 ? 62.597 25.033 14.006 1.00 36.89 25 LEU F CA 1
ATOM 9461 C C . LEU F 1 25 ? 62.185 26.237 14.845 1.00 38.32 25 LEU F C 1
ATOM 9462 O O . LEU F 1 25 ? 62.930 26.763 15.675 1.00 38.12 25 LEU F O 1
ATOM 9467 N N . ARG F 1 26 ? 60.963 26.667 14.606 1.00 38.98 26 ARG F N 1
ATOM 9468 C CA . ARG F 1 26 ? 60.383 27.785 15.287 1.00 39.99 26 ARG F CA 1
ATOM 9469 C C . ARG F 1 26 ? 60.312 27.460 16.800 1.00 40.98 26 ARG F C 1
ATOM 9470 O O . ARG F 1 26 ? 60.512 28.332 17.650 1.00 40.77 26 ARG F O 1
ATOM 9478 N N . LEU F 1 27 ? 60.068 26.192 17.123 1.00 40.62 27 LEU F N 1
ATOM 9479 C CA . LEU F 1 27 ? 59.993 25.743 18.508 1.00 41.94 27 LEU F CA 1
ATOM 9480 C C . LEU F 1 27 ? 61.268 26.158 19.223 1.00 42.26 27 LEU F C 1
ATOM 9481 O O . LEU F 1 27 ? 61.214 26.812 20.257 1.00 41.78 27 LEU F O 1
ATOM 9486 N N . PHE F 1 28 ? 62.415 25.765 18.661 1.00 41.40 28 PHE F N 1
ATOM 9487 C CA . PHE F 1 28 ? 63.710 26.087 19.230 1.00 40.12 28 PHE F CA 1
ATOM 9488 C C . PHE F 1 28 ? 63.919 27.583 19.375 1.00 40.96 28 PHE F C 1
ATOM 9489 O O . PHE F 1 28 ? 64.458 28.047 20.378 1.00 42.25 28 PHE F O 1
ATOM 9497 N N . GLU F 1 29 ? 63.499 28.357 18.389 1.00 40.55 29 GLU F N 1
ATOM 9498 C CA . GLU F 1 29 ? 63.698 29.784 18.508 1.00 41.51 29 GLU F CA 1
ATOM 9499 C C . GLU F 1 29 ? 62.925 30.312 19.696 1.00 41.00 29 GLU F C 1
ATOM 9500 O O . GLU F 1 29 ? 63.450 31.104 20.480 1.00 40.45 29 GLU F O 1
ATOM 9506 N N . LEU F 1 30 ? 61.681 29.864 19.824 1.00 40.47 30 LEU F N 1
ATOM 9507 C CA . LEU F 1 30 ? 60.819 30.302 20.904 1.00 39.89 30 LEU F CA 1
ATOM 9508 C C . LEU F 1 30 ? 61.365 29.979 22.283 1.00 39.57 30 LEU F C 1
ATOM 9509 O O . LEU F 1 30 ? 61.477 30.866 23.140 1.00 37.51 30 LEU F O 1
ATOM 9514 N N . ALA F 1 31 ? 61.714 28.717 22.493 1.00 38.94 31 ALA F N 1
ATOM 9515 C CA . ALA F 1 31 ? 62.240 28.294 23.775 1.00 40.27 31 ALA F CA 1
ATOM 9516 C C . ALA F 1 31 ? 63.470 29.129 24.174 1.00 40.93 31 ALA F C 1
ATOM 9517 O O . ALA F 1 31 ? 63.548 29.644 25.284 1.00 41.15 31 ALA F O 1
ATOM 9519 N N . LYS F 1 32 ? 64.410 29.290 23.249 1.00 41.39 32 LYS F N 1
ATOM 9520 C CA . LYS F 1 32 ? 65.615 30.032 23.536 1.00 40.88 32 LYS F CA 1
ATOM 9521 C C . LYS F 1 32 ? 65.345 31.458 23.959 1.00 40.60 32 LYS F C 1
ATOM 9522 O O . LYS F 1 32 ? 65.850 31.901 24.978 1.00 40.58 32 LYS F O 1
ATOM 9528 N N . ASP F 1 33 ? 64.573 32.195 23.178 1.00 41.18 33 ASP F N 1
ATOM 9529 C CA . ASP F 1 33 ? 64.267 33.565 23.550 1.00 41.80 33 ASP F CA 1
ATOM 9530 C C . ASP F 1 33 ? 63.668 33.573 24.963 1.00 43.08 33 ASP F C 1
ATOM 9531 O O . ASP F 1 33 ? 63.991 34.435 25.773 1.00 43.49 33 ASP F O 1
ATOM 9536 N N . TYR F 1 34 ? 62.795 32.607 25.251 1.00 44.00 34 TYR F N 1
ATOM 9537 C CA . TYR F 1 34 ? 62.130 32.523 26.549 1.00 43.78 34 TYR F CA 1
ATOM 9538 C C . TYR F 1 34 ? 63.090 32.252 27.703 1.00 44.28 34 TYR F C 1
ATOM 9539 O O . TYR F 1 34 ? 63.113 32.984 28.697 1.00 43.52 34 TYR F O 1
ATOM 9548 N N . MET F 1 35 ? 63.857 31.176 27.587 1.00 43.63 35 MET F N 1
ATOM 9549 C CA . MET F 1 35 ? 64.794 30.834 28.629 1.00 44.73 35 MET F CA 1
ATOM 9550 C C . MET F 1 35 ? 65.804 31.950 28.830 1.00 45.97 35 MET F C 1
ATOM 9551 O O . MET F 1 35 ? 66.104 32.307 29.964 1.00 47.57 35 MET F O 1
ATOM 9556 N N . ASN F 1 36 ? 66.335 32.509 27.744 1.00 46.44 36 ASN F N 1
ATOM 9557 C CA . ASN F 1 36 ? 67.308 33.573 27.892 1.00 46.93 36 ASN F CA 1
ATOM 9558 C C . ASN F 1 36 ? 66.604 34.753 28.524 1.00 48.77 36 ASN F C 1
ATOM 9559 O O . ASN F 1 36 ? 67.168 35.420 29.395 1.00 50.05 36 ASN F O 1
ATOM 9564 N N . GLY F 1 37 ? 65.366 34.985 28.089 1.00 48.73 37 GLY F N 1
ATOM 9565 C CA . GLY F 1 37 ? 64.564 36.077 28.605 1.00 49.48 37 GLY F CA 1
ATOM 9566 C C . GLY F 1 37 ? 64.420 36.113 30.120 1.00 50.85 37 GLY F C 1
ATOM 9567 O O . GLY F 1 37 ? 64.474 37.199 30.700 1.00 50.49 37 GLY F O 1
ATOM 9568 N N . THR F 1 38 ? 64.236 34.957 30.763 1.00 51.61 38 THR F N 1
ATOM 9569 C CA . THR F 1 38 ? 64.085 34.911 32.222 1.00 53.39 38 THR F CA 1
ATOM 9570 C C . THR F 1 38 ? 65.236 35.617 32.929 1.00 55.40 38 THR F C 1
ATOM 9571 O O . THR F 1 38 ? 65.043 36.308 33.937 1.00 55.50 38 THR F O 1
ATOM 9575 N N . GLY F 1 39 ? 66.438 35.434 32.404 1.00 56.55 39 GLY F N 1
ATOM 9576 C CA . GLY F 1 39 ? 67.585 36.060 33.025 1.00 57.34 39 GLY F CA 1
ATOM 9577 C C . GLY F 1 39 ? 68.341 35.042 33.856 1.00 58.14 39 GLY F C 1
ATOM 9578 O O . GLY F 1 39 ? 69.504 35.258 34.207 1.00 58.61 39 GLY F O 1
ATOM 9579 N N . ARG F 1 40 ? 67.699 33.924 34.172 1.00 56.95 40 ARG F N 1
ATOM 9580 C CA . ARG F 1 40 ? 68.389 32.925 34.948 1.00 56.75 40 ARG F CA 1
ATOM 9581 C C . ARG F 1 40 ? 68.989 31.801 34.123 1.00 55.70 40 ARG F C 1
ATOM 9582 O O . ARG F 1 40 ? 69.468 30.809 34.677 1.00 55.71 40 ARG F O 1
ATOM 9590 N N . TYR F 1 41 ? 68.979 31.945 32.802 1.00 53.98 41 TYR F N 1
ATOM 9591 C CA . TYR F 1 41 ? 69.550 30.909 31.946 1.00 52.54 41 TYR F CA 1
ATOM 9592 C C . TYR F 1 41 ? 70.283 31.462 30.743 1.00 51.84 41 TYR F C 1
ATOM 9593 O O . TYR F 1 41 ? 70.129 32.636 30.362 1.00 51.26 41 TYR F O 1
ATOM 9602 N N . THR F 1 42 ? 71.072 30.572 30.152 1.00 50.68 42 THR F N 1
ATOM 9603 C CA . THR F 1 42 ? 71.818 30.845 28.943 1.00 51.08 42 THR F CA 1
ATOM 9604 C C . THR F 1 42 ? 71.751 29.580 28.087 1.00 51.28 42 THR F C 1
ATOM 9605 O O . THR F 1 42 ? 72.395 28.568 28.393 1.00 50.98 42 THR F O 1
ATOM 9609 N N . VAL F 1 43 ? 70.935 29.646 27.033 1.00 50.99 43 VAL F N 1
ATOM 9610 C CA . VAL F 1 43 ? 70.761 28.529 26.111 1.00 51.65 43 VAL F CA 1
ATOM 9611 C C . VAL F 1 43 ? 72.028 28.431 25.256 1.00 51.96 43 VAL F C 1
ATOM 9612 O O . VAL F 1 43 ? 72.351 29.341 24.476 1.00 50.98 43 VAL F O 1
ATOM 9616 N N . VAL F 1 44 ? 72.738 27.320 25.406 1.00 51.88 44 VAL F N 1
ATOM 9617 C CA . VAL F 1 44 ? 73.987 27.124 24.693 1.00 52.56 44 VAL F CA 1
ATOM 9618 C C . VAL F 1 44 ? 73.904 26.267 23.431 1.00 53.73 44 VAL F C 1
ATOM 9619 O O . VAL F 1 44 ? 74.757 26.362 22.552 1.00 54.22 44 VAL F O 1
ATOM 9623 N N . LYS F 1 45 ? 72.879 25.436 23.324 1.00 54.03 45 LYS F N 1
ATOM 9624 C CA . LYS F 1 45 ? 72.780 24.583 22.158 1.00 53.54 45 LYS F CA 1
ATOM 9625 C C . LYS F 1 45 ? 71.384 23.971 22.037 1.00 52.68 45 LYS F C 1
ATOM 9626 O O . LYS F 1 45 ? 70.686 23.763 23.036 1.00 52.08 45 LYS F O 1
ATOM 9632 N N . GLY F 1 46 ? 70.989 23.706 20.797 1.00 50.65 46 GLY F N 1
ATOM 9633 C CA . GLY F 1 46 ? 69.720 23.069 20.527 1.00 48.68 46 GLY F CA 1
ATOM 9634 C C . GLY F 1 46 ? 70.074 21.799 19.783 1.00 47.47 46 GLY F C 1
ATOM 9635 O O . GLY F 1 46 ? 70.906 21.840 18.887 1.00 47.21 46 GLY F O 1
ATOM 9636 N N . ILE F 1 47 ? 69.457 20.685 20.163 1.00 46.75 47 ILE F N 1
ATOM 9637 C CA . ILE F 1 47 ? 69.698 19.379 19.560 1.00 45.18 47 ILE F CA 1
ATOM 9638 C C . ILE F 1 47 ? 68.399 18.766 19.043 1.00 45.50 47 ILE F C 1
ATOM 9639 O O . ILE F 1 47 ? 67.441 18.626 19.801 1.00 46.20 47 ILE F O 1
ATOM 9644 N N . ILE F 1 48 ? 68.371 18.385 17.767 1.00 44.49 48 ILE F N 1
ATOM 9645 C CA . ILE F 1 48 ? 67.201 17.728 17.192 1.00 42.90 48 ILE F CA 1
ATOM 9646 C C . ILE F 1 48 ? 67.595 16.264 17.183 1.00 41.87 48 ILE F C 1
ATOM 9647 O O . ILE F 1 48 ? 68.693 15.928 16.780 1.00 43.22 48 ILE F O 1
ATOM 9652 N N . SER F 1 49 ? 66.724 15.387 17.636 1.00 40.87 49 SER F N 1
ATOM 9653 C CA . SER F 1 49 ? 67.071 13.981 17.668 1.00 39.76 49 SER F CA 1
ATOM 9654 C C . SER F 1 49 ? 65.890 13.191 17.170 1.00 40.12 49 SER F C 1
ATOM 9655 O O . SER F 1 49 ? 64.979 12.863 17.942 1.00 38.96 49 SER F O 1
ATOM 9658 N N . PRO F 1 50 ? 65.885 12.880 15.858 1.00 39.60 50 PRO F N 1
ATOM 9659 C CA . PRO F 1 50 ? 64.824 12.122 15.200 1.00 38.02 50 PRO F CA 1
ATOM 9660 C C . PRO F 1 50 ? 64.711 10.771 15.831 1.00 38.47 50 PRO F C 1
ATOM 9661 O O . PRO F 1 50 ? 65.702 10.187 16.212 1.00 40.19 50 PRO F O 1
ATOM 9665 N N . VAL F 1 51 ? 63.493 10.277 15.960 1.00 39.83 51 VAL F N 1
ATOM 9666 C CA . VAL F 1 51 ? 63.257 8.982 16.579 1.00 41.20 51 VAL F CA 1
ATOM 9667 C C . VAL F 1 51 ? 63.721 7.862 15.634 1.00 43.58 51 VAL F C 1
ATOM 9668 O O . VAL F 1 51 ? 63.719 8.040 14.419 1.00 43.85 51 VAL F O 1
ATOM 9672 N N . GLY F 1 52 ? 64.132 6.722 16.182 1.00 44.90 52 GLY F N 1
ATOM 9673 C CA . GLY F 1 52 ? 64.563 5.619 15.331 1.00 46.65 52 GLY F CA 1
ATOM 9674 C C . GLY F 1 52 ? 63.347 4.986 14.656 1.00 47.11 52 GLY F C 1
ATOM 9675 O O . GLY F 1 52 ? 62.232 5.082 15.198 1.00 46.57 52 GLY F O 1
ATOM 9676 N N . ASP F 1 53 ? 63.542 4.352 13.493 1.00 46.35 53 ASP F N 1
ATOM 9677 C CA . ASP F 1 53 ? 62.426 3.732 12.764 1.00 46.27 53 ASP F CA 1
ATOM 9678 C C . ASP F 1 53 ? 61.757 2.618 13.577 1.00 46.17 53 ASP F C 1
ATOM 9679 O O . ASP F 1 53 ? 60.633 2.203 13.267 1.00 46.45 53 ASP F O 1
ATOM 9684 N N . ALA F 1 54 ? 62.433 2.158 14.628 1.00 44.96 54 ALA F N 1
ATOM 9685 C CA . ALA F 1 54 ? 61.901 1.093 15.471 1.00 45.51 54 ALA F CA 1
ATOM 9686 C C . ALA F 1 54 ? 60.707 1.580 16.289 1.00 46.61 54 ALA F C 1
ATOM 9687 O O . ALA F 1 54 ? 60.015 0.789 16.959 1.00 46.35 54 ALA F O 1
ATOM 9689 N N . TYR F 1 55 ? 60.472 2.891 16.238 1.00 47.52 55 TYR F N 1
ATOM 9690 C CA . TYR F 1 55 ? 59.346 3.502 16.939 1.00 48.58 55 TYR F CA 1
ATOM 9691 C C . TYR F 1 55 ? 58.063 2.873 16.373 1.00 48.76 55 TYR F C 1
ATOM 9692 O O . TYR F 1 55 ? 57.142 2.546 17.124 1.00 48.66 55 TYR F O 1
ATOM 9701 N N . LYS F 1 56 ? 58.036 2.683 15.048 1.00 50.10 56 LYS F N 1
ATOM 9702 C CA . LYS F 1 56 ? 56.909 2.056 14.337 1.00 51.08 56 LYS F CA 1
ATOM 9703 C C . LYS F 1 56 ? 55.674 2.933 14.220 1.00 50.59 56 LYS F C 1
ATOM 9704 O O . LYS F 1 56 ? 54.535 2.433 14.228 1.00 49.96 56 LYS F O 1
ATOM 9710 N N . LYS F 1 57 ? 55.890 4.239 14.134 1.00 49.52 57 LYS F N 1
ATOM 9711 C CA . LYS F 1 57 ? 54.763 5.144 14.026 1.00 48.19 57 LYS F CA 1
ATOM 9712 C C . LYS F 1 57 ? 54.231 5.033 12.602 1.00 46.59 57 LYS F C 1
ATOM 9713 O O . LYS F 1 57 ? 55.013 5.009 11.628 1.00 43.31 57 LYS F O 1
ATOM 9719 N N . LYS F 1 58 ? 52.905 4.976 12.488 1.00 45.35 58 LYS F N 1
ATOM 9720 C CA . LYS F 1 58 ? 52.279 4.888 11.181 1.00 44.73 58 LYS F CA 1
ATOM 9721 C C . LYS F 1 58 ? 52.723 6.046 10.285 1.00 42.73 58 LYS F C 1
ATOM 9722 O O . LYS F 1 58 ? 52.765 7.208 10.726 1.00 42.05 58 LYS F O 1
ATOM 9728 N N . GLY F 1 59 ? 53.076 5.709 9.043 1.00 39.19 59 GLY F N 1
ATOM 9729 C CA . GLY F 1 59 ? 53.504 6.704 8.076 1.00 36.79 59 GLY F CA 1
ATOM 9730 C C . GLY F 1 59 ? 54.926 7.215 8.229 1.00 36.38 59 GLY F C 1
ATOM 9731 O O . GLY F 1 59 ? 55.369 8.106 7.495 1.00 35.45 59 GLY F O 1
ATOM 9732 N N . LEU F 1 60 ? 55.652 6.653 9.181 1.00 36.52 60 LEU F N 1
ATOM 9733 C CA . LEU F 1 60 ? 57.028 7.065 9.451 1.00 37.49 60 LEU F CA 1
ATOM 9734 C C . LEU F 1 60 ? 57.988 6.622 8.325 1.00 38.57 60 LEU F C 1
ATOM 9735 O O . LEU F 1 60 ? 58.072 5.437 8.026 1.00 37.46 60 LEU F O 1
ATOM 9740 N N . ILE F 1 61 ? 58.682 7.560 7.681 1.00 39.45 61 ILE F N 1
ATOM 9741 C CA . ILE F 1 61 ? 59.614 7.159 6.642 1.00 41.72 61 ILE F CA 1
ATOM 9742 C C . ILE F 1 61 ? 60.983 6.812 7.264 1.00 44.37 61 ILE F C 1
ATOM 9743 O O . ILE F 1 61 ? 61.152 6.857 8.491 1.00 44.97 61 ILE F O 1
ATOM 9748 N N . PRO F 1 62 ? 61.971 6.435 6.428 1.00 45.06 62 PRO F N 1
ATOM 9749 C CA . PRO F 1 62 ? 63.276 6.085 6.998 1.00 44.49 62 PRO F CA 1
ATOM 9750 C C . PRO F 1 62 ? 63.985 7.204 7.726 1.00 43.09 62 PRO F C 1
ATOM 9751 O O . PRO F 1 62 ? 64.105 8.324 7.210 1.00 42.54 62 PRO F O 1
ATOM 9755 N N . ALA F 1 63 ? 64.467 6.874 8.922 1.00 42.19 63 ALA F N 1
ATOM 9756 C CA . ALA F 1 63 ? 65.192 7.818 9.760 1.00 42.47 63 ALA F CA 1
ATOM 9757 C C . ALA F 1 63 ? 66.278 8.554 8.967 1.00 42.80 63 ALA F C 1
ATOM 9758 O O . ALA F 1 63 ? 66.594 9.720 9.249 1.00 42.94 63 ALA F O 1
ATOM 9760 N N . TYR F 1 64 ? 66.827 7.862 7.968 1.00 43.12 64 TYR F N 1
ATOM 9761 C CA . TYR F 1 64 ? 67.871 8.393 7.114 1.00 42.72 64 TYR F CA 1
ATOM 9762 C C . TYR F 1 64 ? 67.388 9.692 6.453 1.00 43.17 64 TYR F C 1
ATOM 9763 O O . TYR F 1 64 ? 68.133 10.694 6.364 1.00 43.15 64 TYR F O 1
ATOM 9772 N N . HIS F 1 65 ? 66.149 9.684 5.974 1.00 42.54 65 HIS F N 1
ATOM 9773 C CA . HIS F 1 65 ? 65.612 10.887 5.339 1.00 42.84 65 HIS F CA 1
ATOM 9774 C C . HIS F 1 65 ? 65.291 11.977 6.371 1.00 40.33 65 HIS F C 1
ATOM 9775 O O . HIS F 1 65 ? 65.542 13.175 6.154 1.00 40.44 65 HIS F O 1
ATOM 9782 N N . ARG F 1 66 ? 64.785 11.555 7.511 1.00 38.34 66 ARG F N 1
ATOM 9783 C CA . ARG F 1 66 ? 64.435 12.507 8.542 1.00 38.47 66 ARG F CA 1
ATOM 9784 C C . ARG F 1 66 ? 65.674 13.229 9.060 1.00 38.10 66 ARG F C 1
ATOM 9785 O O . ARG F 1 66 ? 65.654 14.457 9.253 1.00 36.31 66 ARG F O 1
ATOM 9793 N N . VAL F 1 67 ? 66.777 12.496 9.200 1.00 38.39 67 VAL F N 1
ATOM 9794 C CA . VAL F 1 67 ? 68.027 13.103 9.657 1.00 37.23 67 VAL F CA 1
ATOM 9795 C C . VAL F 1 67 ? 68.520 14.111 8.622 1.00 37.99 67 VAL F C 1
ATOM 9796 O O . VAL F 1 67 ? 68.878 15.263 8.934 1.00 34.37 67 VAL F O 1
ATOM 9800 N N . ILE F 1 68 ? 68.528 13.666 7.372 1.00 38.71 68 ILE F N 1
ATOM 9801 C CA . ILE F 1 68 ? 69.007 14.514 6.293 1.00 40.31 68 ILE F CA 1
ATOM 9802 C C . ILE F 1 68 ? 68.234 15.815 6.230 1.00 39.08 68 ILE F C 1
ATOM 9803 O O . ILE F 1 68 ? 68.834 16.901 6.121 1.00 39.03 68 ILE F O 1
ATOM 9808 N N . MET F 1 69 ? 66.906 15.697 6.285 1.00 38.08 69 MET F N 1
ATOM 9809 C CA . MET F 1 69 ? 66.041 16.875 6.247 1.00 37.53 69 MET F CA 1
ATOM 9810 C C . MET F 1 69 ? 66.363 17.781 7.437 1.00 36.74 69 MET F C 1
ATOM 9811 O O . MET F 1 69 ? 66.567 19.003 7.278 1.00 37.37 69 MET F O 1
ATOM 9816 N N . ALA F 1 70 ? 66.448 17.172 8.616 1.00 35.09 70 ALA F N 1
ATOM 9817 C CA . ALA F 1 70 ? 66.774 17.911 9.835 1.00 36.91 70 ALA F CA 1
ATOM 9818 C C . ALA F 1 70 ? 68.112 18.627 9.658 1.00 39.03 70 ALA F C 1
ATOM 9819 O O . ALA F 1 70 ? 68.254 19.813 9.994 1.00 38.91 70 ALA F O 1
ATOM 9821 N N . GLU F 1 71 ? 69.084 17.911 9.093 1.00 41.85 71 GLU F N 1
ATOM 9822 C CA . GLU F 1 71 ? 70.392 18.489 8.868 1.00 43.85 71 GLU F CA 1
ATOM 9823 C C . GLU F 1 71 ? 70.311 19.642 7.887 1.00 44.26 71 GLU F C 1
ATOM 9824 O O . GLU F 1 71 ? 70.938 20.687 8.090 1.00 43.86 71 GLU F O 1
ATOM 9830 N N . LEU F 1 72 ? 69.516 19.469 6.836 1.00 45.05 72 LEU F N 1
ATOM 9831 C CA . LEU F 1 72 ? 69.361 20.519 5.833 1.00 45.87 72 LEU F CA 1
ATOM 9832 C C . LEU F 1 72 ? 68.655 21.727 6.442 1.00 46.16 72 LEU F C 1
ATOM 9833 O O . LEU F 1 72 ? 68.984 22.888 6.153 1.00 45.40 72 LEU F O 1
ATOM 9838 N N . ALA F 1 73 ? 67.691 21.434 7.303 1.00 46.25 73 ALA F N 1
ATOM 9839 C CA . ALA F 1 73 ? 66.905 22.462 7.954 1.00 47.65 73 ALA F CA 1
ATOM 9840 C C . ALA F 1 73 ? 67.761 23.286 8.926 1.00 49.05 73 ALA F C 1
ATOM 9841 O O . ALA F 1 73 ? 67.496 24.475 9.153 1.00 47.86 73 ALA F O 1
ATOM 9843 N N . THR F 1 74 ? 68.807 22.667 9.470 1.00 50.61 74 THR F N 1
ATOM 9844 C CA . THR F 1 74 ? 69.670 23.358 10.424 1.00 53.04 74 THR F CA 1
ATOM 9845 C C . THR F 1 74 ? 71.029 23.778 9.879 1.00 55.38 74 THR F C 1
ATOM 9846 O O . THR F 1 74 ? 71.846 24.370 10.591 1.00 54.50 74 THR F O 1
ATOM 9850 N N . LYS F 1 75 ? 71.253 23.477 8.609 1.00 57.90 75 LYS F N 1
ATOM 9851 C CA . LYS F 1 75 ? 72.495 23.812 7.945 1.00 60.69 75 LYS F CA 1
ATOM 9852 C C . LYS F 1 75 ? 72.905 25.261 8.226 1.00 61.72 75 LYS F C 1
ATOM 9853 O O . LYS F 1 75 ? 74.062 25.544 8.518 1.00 61.38 75 LYS F O 1
ATOM 9859 N N . ASN F 1 76 ? 71.951 26.178 8.159 1.00 63.74 76 ASN F N 1
ATOM 9860 C CA . ASN F 1 76 ? 72.253 27.590 8.381 1.00 65.79 76 ASN F CA 1
ATOM 9861 C C . ASN F 1 76 ? 72.059 28.049 9.808 1.00 66.43 76 ASN F C 1
ATOM 9862 O O . ASN F 1 76 ? 72.208 29.240 10.094 1.00 66.46 76 ASN F O 1
ATOM 9867 N N . SER F 1 77 ? 71.696 27.132 10.699 1.00 66.28 77 SER F N 1
ATOM 9868 C CA . SER F 1 77 ? 71.488 27.517 12.088 1.00 65.91 77 SER F CA 1
ATOM 9869 C C . SER F 1 77 ? 72.792 27.516 12.842 1.00 65.01 77 SER F C 1
ATOM 9870 O O . SER F 1 77 ? 73.573 26.563 12.792 1.00 65.40 77 SER F O 1
ATOM 9873 N N . LYS F 1 78 ? 73.005 28.604 13.553 1.00 63.74 78 LYS F N 1
ATOM 9874 C CA . LYS F 1 78 ? 74.192 28.791 14.355 1.00 63.88 78 LYS F CA 1
ATOM 9875 C C . LYS F 1 78 ? 74.225 27.859 15.592 1.00 62.40 78 LYS F C 1
ATOM 9876 O O . LYS F 1 78 ? 75.184 27.102 15.803 1.00 63.57 78 LYS F O 1
ATOM 9882 N N . TRP F 1 79 ? 73.157 27.883 16.381 1.00 59.41 79 TRP F N 1
ATOM 9883 C CA . TRP F 1 79 ? 73.101 27.098 17.606 1.00 56.26 79 TRP F CA 1
ATOM 9884 C C . TRP F 1 79 ? 72.361 25.756 17.625 1.00 54.40 79 TRP F C 1
ATOM 9885 O O . TRP F 1 79 ? 72.504 25.002 18.591 1.00 52.88 79 TRP F O 1
ATOM 9896 N N . VAL F 1 80 ? 71.561 25.452 16.603 1.00 52.29 80 VAL F N 1
ATOM 9897 C CA . VAL F 1 80 ? 70.845 24.170 16.601 1.00 50.53 80 VAL F CA 1
ATOM 9898 C C . VAL F 1 80 ? 71.473 23.183 15.642 1.00 49.78 80 VAL F C 1
ATOM 9899 O O . VAL F 1 80 ? 71.846 23.541 14.527 1.00 49.58 80 VAL F O 1
ATOM 9903 N N . GLU F 1 81 ? 71.536 21.927 16.062 1.00 48.87 81 GLU F N 1
ATOM 9904 C CA . GLU F 1 81 ? 72.126 20.885 15.246 1.00 49.31 81 GLU F CA 1
ATOM 9905 C C . GLU F 1 81 ? 71.377 19.573 15.443 1.00 48.15 81 GLU F C 1
ATOM 9906 O O . GLU F 1 81 ? 70.477 19.482 16.270 1.00 47.62 81 GLU F O 1
ATOM 9912 N N . VAL F 1 82 ? 71.773 18.553 14.688 1.00 47.12 82 VAL F N 1
ATOM 9913 C CA . VAL F 1 82 ? 71.137 17.249 14.743 1.00 45.03 82 VAL F CA 1
ATOM 9914 C C . VAL F 1 82 ? 72.009 16.188 15.375 1.00 46.70 82 VAL F C 1
ATOM 9915 O O . VAL F 1 82 ? 73.215 16.141 15.131 1.00 47.69 82 VAL F O 1
ATOM 9919 N N . ASP F 1 83 ? 71.413 15.323 16.181 1.00 47.26 83 ASP F N 1
ATOM 9920 C CA . ASP F 1 83 ? 72.175 14.243 16.754 1.00 48.61 83 ASP F CA 1
ATOM 9921 C C . ASP F 1 83 ? 71.496 12.991 16.273 1.00 48.86 83 ASP F C 1
ATOM 9922 O O . ASP F 1 83 ? 70.292 12.831 16.458 1.00 48.19 83 ASP F O 1
ATOM 9927 N N . THR F 1 84 ? 72.288 12.097 15.679 1.00 49.32 84 THR F N 1
ATOM 9928 C CA . THR F 1 84 ? 71.791 10.853 15.093 1.00 49.09 84 THR F CA 1
ATOM 9929 C C . THR F 1 84 ? 71.868 9.596 15.946 1.00 48.60 84 THR F C 1
ATOM 9930 O O . THR F 1 84 ? 71.531 8.504 15.469 1.00 46.90 84 THR F O 1
ATOM 9934 N N . TRP F 1 85 ? 72.284 9.754 17.202 1.00 48.47 85 TRP F N 1
ATOM 9935 C CA . TRP F 1 85 ? 72.453 8.614 18.106 1.00 49.16 85 TRP F CA 1
ATOM 9936 C C . TRP F 1 85 ? 71.210 7.763 18.265 1.00 48.86 85 TRP F C 1
ATOM 9937 O O . TRP F 1 85 ? 71.240 6.538 18.100 1.00 48.94 85 TRP F O 1
ATOM 9948 N N . GLU F 1 86 ? 70.119 8.433 18.606 1.00 48.77 86 GLU F N 1
ATOM 9949 C CA . GLU F 1 86 ? 68.847 7.771 18.834 1.00 48.24 86 GLU F CA 1
ATOM 9950 C C . GLU F 1 86 ? 68.344 7.028 17.608 1.00 48.47 86 GLU F C 1
ATOM 9951 O O . GLU F 1 86 ? 67.901 5.885 17.707 1.00 47.97 86 GLU F O 1
ATOM 9957 N N . SER F 1 87 ? 68.416 7.691 16.457 1.00 49.75 87 SER F N 1
ATOM 9958 C CA . SER F 1 87 ? 67.941 7.121 15.198 1.00 51.23 87 SER F CA 1
ATOM 9959 C C . SER F 1 87 ? 68.710 5.873 14.782 1.00 52.21 87 SER F C 1
ATOM 9960 O O . SER F 1 87 ? 68.116 4.929 14.239 1.00 53.73 87 SER F O 1
ATOM 9963 N N . LEU F 1 88 ? 70.019 5.873 15.038 1.00 51.81 88 LEU F N 1
ATOM 9964 C CA . LEU F 1 88 ? 70.887 4.745 14.688 1.00 52.86 88 LEU F CA 1
ATOM 9965 C C . LEU F 1 88 ? 70.727 3.623 15.687 1.00 54.24 88 LEU F C 1
ATOM 9966 O O . LEU F 1 88 ? 71.421 2.624 15.615 1.00 54.67 88 LEU F O 1
ATOM 9971 N N . GLN F 1 89 ? 69.826 3.777 16.638 1.00 55.86 89 GLN F N 1
ATOM 9972 C CA . GLN F 1 89 ? 69.661 2.712 17.600 1.00 58.67 89 GLN F CA 1
ATOM 9973 C C . GLN F 1 89 ? 68.796 1.639 17.004 1.00 59.51 89 GLN F C 1
ATOM 9974 O O . GLN F 1 89 ? 67.843 1.935 16.291 1.00 60.16 89 GLN F O 1
ATOM 9980 N N . LYS F 1 90 ? 69.140 0.391 17.284 1.00 60.74 90 LYS F N 1
ATOM 9981 C CA . LYS F 1 90 ? 68.373 -0.731 16.775 1.00 62.52 90 LYS F CA 1
ATOM 9982 C C . LYS F 1 90 ? 67.045 -0.796 17.510 1.00 61.85 90 LYS F C 1
ATOM 9983 O O . LYS F 1 90 ? 66.003 -1.030 16.912 1.00 61.55 90 LYS F O 1
ATOM 9989 N N . GLU F 1 91 ? 67.086 -0.603 18.819 1.00 62.39 91 GLU F N 1
ATOM 9990 C CA . GLU F 1 91 ? 65.861 -0.649 19.609 1.00 63.06 91 GLU F CA 1
ATOM 9991 C C . GLU F 1 91 ? 65.295 0.739 19.861 1.00 61.30 91 GLU F C 1
ATOM 9992 O O . GLU F 1 91 ? 66.040 1.717 19.889 1.00 61.00 91 GLU F O 1
ATOM 9998 N N . TRP F 1 92 ? 63.981 0.836 20.014 1.00 59.49 92 TRP F N 1
ATOM 9999 C CA . TRP F 1 92 ? 63.393 2.137 20.279 1.00 57.74 92 TRP F CA 1
ATOM 10000 C C . TRP F 1 92 ? 63.751 2.517 21.716 1.00 56.78 92 TRP F C 1
ATOM 10001 O O . TRP F 1 92 ? 63.531 1.746 22.649 1.00 55.54 92 TRP F O 1
ATOM 10012 N N . LYS F 1 93 ? 64.306 3.712 21.876 1.00 56.09 93 LYS F N 1
ATOM 10013 C CA . LYS F 1 93 ? 64.733 4.214 23.176 1.00 55.64 93 LYS F CA 1
ATOM 10014 C C . LYS F 1 93 ? 63.747 5.209 23.825 1.00 54.38 93 LYS F C 1
ATOM 10015 O O . LYS F 1 93 ? 63.312 6.182 23.184 1.00 52.91 93 LYS F O 1
ATOM 10021 N N . GLU F 1 94 ? 63.390 4.945 25.087 1.00 52.49 94 GLU F N 1
ATOM 10022 C CA . GLU F 1 94 ? 62.488 5.824 25.840 1.00 50.43 94 GLU F CA 1
ATOM 10023 C C . GLU F 1 94 ? 63.149 7.182 25.869 1.00 48.81 94 GLU F C 1
ATOM 10024 O O . GLU F 1 94 ? 64.379 7.275 25.841 1.00 48.74 94 GLU F O 1
ATOM 10030 N N . THR F 1 95 ? 62.346 8.236 25.929 1.00 46.94 95 THR F N 1
ATOM 10031 C CA . THR F 1 95 ? 62.900 9.589 25.943 1.00 46.32 95 THR F CA 1
ATOM 10032 C C . THR F 1 95 ? 63.763 9.866 27.173 1.00 46.24 95 THR F C 1
ATOM 10033 O O . THR F 1 95 ? 64.701 10.680 27.117 1.00 44.72 95 THR F O 1
ATOM 10037 N N . LEU F 1 96 ? 63.445 9.199 28.279 1.00 45.95 96 LEU F N 1
ATOM 10038 C CA . LEU F 1 96 ? 64.234 9.363 29.492 1.00 47.22 96 LEU F CA 1
ATOM 10039 C C . LEU F 1 96 ? 65.666 8.970 29.136 1.00 47.49 96 LEU F C 1
ATOM 10040 O O . LEU F 1 96 ? 66.612 9.740 29.347 1.00 47.75 96 LEU F O 1
ATOM 10045 N N . LYS F 1 97 ? 65.810 7.782 28.549 1.00 48.64 97 LYS F N 1
ATOM 10046 C CA . LYS F 1 97 ? 67.124 7.275 28.179 1.00 48.54 97 LYS F CA 1
ATOM 10047 C C . LYS F 1 97 ? 67.837 8.197 27.204 1.00 47.98 97 LYS F C 1
ATOM 10048 O O . LYS F 1 97 ? 69.065 8.353 27.264 1.00 48.13 97 LYS F O 1
ATOM 10054 N N . VAL F 1 98 ? 67.077 8.820 26.314 1.00 46.51 98 VAL F N 1
ATOM 10055 C CA . VAL F 1 98 ? 67.700 9.708 25.350 1.00 46.65 98 VAL F CA 1
ATOM 10056 C C . VAL F 1 98 ? 68.202 10.951 26.076 1.00 47.71 98 VAL F C 1
ATOM 10057 O O . VAL F 1 98 ? 69.264 11.493 25.732 1.00 47.92 98 VAL F O 1
ATOM 10061 N N . LEU F 1 99 ? 67.440 11.394 27.083 1.00 48.27 99 LEU F N 1
ATOM 10062 C CA . LEU F 1 99 ? 67.814 12.564 27.890 1.00 49.20 99 LEU F CA 1
ATOM 10063 C C . LEU F 1 99 ? 69.098 12.251 28.661 1.00 50.61 99 LEU F C 1
ATOM 10064 O O . LEU F 1 99 ? 70.061 13.040 28.654 1.00 49.43 99 LEU F O 1
ATOM 10069 N N . ARG F 1 100 ? 69.077 11.099 29.333 1.00 52.66 100 ARG F N 1
ATOM 10070 C CA . ARG F 1 100 ? 70.205 10.596 30.116 1.00 56.21 100 ARG F CA 1
ATOM 10071 C C . ARG F 1 100 ? 71.485 10.557 29.268 1.00 57.31 100 ARG F C 1
ATOM 10072 O O . ARG F 1 100 ? 72.512 11.128 29.638 1.00 56.88 100 ARG F O 1
ATOM 10080 N N . HIS F 1 101 ? 71.403 9.873 28.130 1.00 58.04 101 HIS F N 1
ATOM 10081 C CA . HIS F 1 101 ? 72.522 9.749 27.211 1.00 59.05 101 HIS F CA 1
ATOM 10082 C C . HIS F 1 101 ? 73.166 11.109 26.916 1.00 59.69 101 HIS F C 1
ATOM 10083 O O . HIS F 1 101 ? 74.398 11.269 26.968 1.00 58.75 101 HIS F O 1
ATOM 10090 N N . HIS F 1 102 ? 72.326 12.092 26.613 1.00 60.19 102 HIS F N 1
ATOM 10091 C CA . HIS F 1 102 ? 72.828 13.421 26.299 1.00 60.67 102 HIS F CA 1
ATOM 10092 C C . HIS F 1 102 ? 73.353 14.192 27.488 1.00 61.55 102 HIS F C 1
ATOM 10093 O O . HIS F 1 102 ? 74.140 15.132 27.321 1.00 61.50 102 HIS F O 1
ATOM 10100 N N . GLN F 1 103 ? 72.905 13.824 28.685 1.00 62.20 103 GLN F N 1
ATOM 10101 C CA . GLN F 1 103 ? 73.397 14.492 29.884 1.00 62.54 103 GLN F CA 1
ATOM 10102 C C . GLN F 1 103 ? 74.798 13.911 30.101 1.00 63.47 103 GLN F C 1
ATOM 10103 O O . GLN F 1 103 ? 75.797 14.641 30.130 1.00 62.89 103 GLN F O 1
ATOM 10109 N N . GLU F 1 104 ? 74.859 12.586 30.208 1.00 64.47 104 GLU F N 1
ATOM 10110 C CA . GLU F 1 104 ? 76.117 11.888 30.409 1.00 66.98 104 GLU F CA 1
ATOM 10111 C C . GLU F 1 104 ? 77.136 12.315 29.369 1.00 68.35 104 GLU F C 1
ATOM 10112 O O . GLU F 1 104 ? 78.311 12.490 29.673 1.00 68.21 104 GLU F O 1
ATOM 10118 N N . LYS F 1 105 ? 76.682 12.497 28.138 1.00 70.58 105 LYS F N 1
ATOM 10119 C CA . LYS F 1 105 ? 77.578 12.929 27.087 1.00 72.49 105 LYS F CA 1
ATOM 10120 C C . LYS F 1 105 ? 78.214 14.262 27.484 1.00 74.02 105 LYS F C 1
ATOM 10121 O O . LYS F 1 105 ? 79.429 14.390 27.501 1.00 74.54 105 LYS F O 1
ATOM 10127 N N . LEU F 1 106 ? 77.394 15.253 27.815 1.00 75.80 106 LEU F N 1
ATOM 10128 C CA . LEU F 1 106 ? 77.903 16.572 28.183 1.00 77.20 106 LEU F CA 1
ATOM 10129 C C . LEU F 1 106 ? 78.892 16.594 29.345 1.00 78.59 106 LEU F C 1
ATOM 10130 O O . LEU F 1 106 ? 79.484 17.632 29.644 1.00 78.24 106 LEU F O 1
ATOM 10135 N N . GLU F 1 107 ? 79.071 15.458 30.006 1.00 80.04 107 GLU F N 1
ATOM 10136 C CA . GLU F 1 107 ? 79.990 15.400 31.132 1.00 81.89 107 GLU F CA 1
ATOM 10137 C C . GLU F 1 107 ? 81.337 14.783 30.757 1.00 82.48 107 GLU F C 1
ATOM 10138 O O . GLU F 1 107 ? 82.144 14.432 31.618 1.00 83.73 107 GLU F O 1
ATOM 10144 N N . ALA F 1 108 ? 81.576 14.674 29.454 1.00 82.67 108 ALA F N 1
ATOM 10145 C CA . ALA F 1 108 ? 82.820 14.132 28.923 1.00 82.39 108 ALA F CA 1
ATOM 10146 C C . ALA F 1 108 ? 83.608 15.277 28.276 1.00 82.32 108 ALA F C 1
ATOM 10147 O O . ALA F 1 108 ? 83.034 16.289 27.852 1.00 81.97 108 ALA F O 1
ATOM 10149 N N . VAL F 1 148 ? 78.682 22.171 34.094 1.00 64.23 148 VAL F N 1
ATOM 10150 C CA . VAL F 1 148 ? 78.120 21.379 32.987 1.00 65.07 148 VAL F CA 1
ATOM 10151 C C . VAL F 1 148 ? 76.681 21.749 32.689 1.00 64.48 148 VAL F C 1
ATOM 10152 O O . VAL F 1 148 ? 75.809 21.644 33.562 1.00 64.32 148 VAL F O 1
ATOM 10156 N N . PRO F 1 149 ? 76.405 22.148 31.432 1.00 63.79 149 PRO F N 1
ATOM 10157 C CA . PRO F 1 149 ? 75.064 22.541 31.002 1.00 62.48 149 PRO F CA 1
ATOM 10158 C C . PRO F 1 149 ? 74.032 21.466 31.272 1.00 61.36 149 PRO F C 1
ATOM 10159 O O . PRO F 1 149 ? 74.324 20.264 31.189 1.00 60.59 149 PRO F O 1
ATOM 10163 N N . LYS F 1 150 ? 72.830 21.913 31.622 1.00 60.44 150 LYS F N 1
ATOM 10164 C CA . LYS F 1 150 ? 71.733 21.006 31.909 1.00 59.93 150 LYS F CA 1
ATOM 10165 C C . LYS F 1 150 ? 70.895 20.752 30.658 1.00 57.40 150 LYS F C 1
ATOM 10166 O O . LYS F 1 150 ? 70.617 21.678 29.891 1.00 56.86 150 LYS F O 1
ATOM 10172 N N . VAL F 1 151 ? 70.490 19.503 30.461 1.00 54.37 151 VAL F N 1
ATOM 10173 C CA . VAL F 1 151 ? 69.692 19.156 29.299 1.00 52.12 151 VAL F CA 1
ATOM 10174 C C . VAL F 1 151 ? 68.187 19.113 29.611 1.00 50.22 151 VAL F C 1
ATOM 10175 O O . VAL F 1 151 ? 67.725 18.362 30.481 1.00 49.32 151 VAL F O 1
ATOM 10179 N N . LYS F 1 152 ? 67.425 19.925 28.883 1.00 48.00 152 LYS F N 1
ATOM 10180 C CA . LYS F 1 152 ? 65.971 19.991 29.061 1.00 45.51 152 LYS F CA 1
ATOM 10181 C C . LYS F 1 152 ? 65.243 19.509 27.806 1.00 44.02 152 LYS F C 1
ATOM 10182 O O . LYS F 1 152 ? 65.666 19.784 26.679 1.00 43.67 152 LYS F O 1
ATOM 10188 N N . LEU F 1 153 ? 64.133 18.810 28.011 1.00 42.14 153 LEU F N 1
ATOM 10189 C CA . LEU F 1 153 ? 63.312 18.297 26.924 1.00 40.03 153 LEU F CA 1
ATOM 10190 C C . LEU F 1 153 ? 62.498 19.434 26.296 1.00 40.25 153 LEU F C 1
ATOM 10191 O O . LEU F 1 153 ? 61.758 20.129 26.989 1.00 41.80 153 LEU F O 1
ATOM 10196 N N . LEU F 1 154 ? 62.679 19.659 25.004 1.00 38.77 154 LEU F N 1
ATOM 10197 C CA . LEU F 1 154 ? 61.942 20.697 24.299 1.00 39.66 154 LEU F CA 1
ATOM 10198 C C . LEU F 1 154 ? 60.796 19.950 23.635 1.00 39.53 154 LEU F C 1
ATOM 10199 O O . LEU F 1 154 ? 61.020 18.947 22.953 1.00 40.26 154 LEU F O 1
ATOM 10204 N N . CYS F 1 155 ? 59.574 20.423 23.845 1.00 38.52 155 CYS F N 1
ATOM 10205 C CA . CYS F 1 155 ? 58.409 19.764 23.269 1.00 38.45 155 CYS F CA 1
ATOM 10206 C C . CYS F 1 155 ? 57.181 20.684 23.135 1.00 38.81 155 CYS F C 1
ATOM 10207 O O . CYS F 1 155 ? 57.227 21.875 23.464 1.00 37.32 155 CYS F O 1
ATOM 10210 N N . GLY F 1 156 ? 56.092 20.102 22.646 1.00 38.64 156 GLY F N 1
ATOM 10211 C CA . GLY F 1 156 ? 54.865 20.844 22.467 1.00 39.08 156 GLY F CA 1
ATOM 10212 C C . GLY F 1 156 ? 53.872 20.255 23.428 1.00 38.65 156 GLY F C 1
ATOM 10213 O O . GLY F 1 156 ? 54.171 19.279 24.090 1.00 39.01 156 GLY F O 1
ATOM 10214 N N . ALA F 1 157 ? 52.690 20.837 23.495 1.00 39.59 157 ALA F N 1
ATOM 10215 C CA . ALA F 1 157 ? 51.663 20.374 24.407 1.00 40.13 157 ALA F CA 1
ATOM 10216 C C . ALA F 1 157 ? 51.147 18.957 24.125 1.00 39.86 157 ALA F C 1
ATOM 10217 O O . ALA F 1 157 ? 50.745 18.250 25.052 1.00 39.27 157 ALA F O 1
ATOM 10219 N N . ASP F 1 158 ? 51.140 18.543 22.858 1.00 40.40 158 ASP F N 1
ATOM 10220 C CA . ASP F 1 158 ? 50.695 17.194 22.508 1.00 41.62 158 ASP F CA 1
ATOM 10221 C C . ASP F 1 158 ? 51.581 16.193 23.220 1.00 39.67 158 ASP F C 1
ATOM 10222 O O . ASP F 1 158 ? 51.110 15.227 23.797 1.00 38.46 158 ASP F O 1
ATOM 10227 N N . LEU F 1 159 ? 52.885 16.419 23.157 1.00 38.47 159 LEU F N 1
ATOM 10228 C CA . LEU F 1 159 ? 53.805 15.494 23.798 1.00 39.07 159 LEU F CA 1
ATOM 10229 C C . LEU F 1 159 ? 53.525 15.459 25.302 1.00 38.10 159 LEU F C 1
ATOM 10230 O O . LEU F 1 159 ? 53.342 14.387 25.887 1.00 37.66 159 LEU F O 1
ATOM 10235 N N . LEU F 1 160 ? 53.483 16.630 25.922 1.00 36.23 160 LEU F N 1
ATOM 10236 C CA . LEU F 1 160 ? 53.217 16.682 27.357 1.00 36.29 160 LEU F CA 1
ATOM 10237 C C . LEU F 1 160 ? 51.928 15.953 27.742 1.00 36.52 160 LEU F C 1
ATOM 10238 O O . LEU F 1 160 ? 51.915 15.153 28.669 1.00 33.70 160 LEU F O 1
ATOM 10243 N N . GLU F 1 161 ? 50.854 16.245 27.020 1.00 37.51 161 GLU F N 1
ATOM 10244 C CA . GLU F 1 161 ? 49.575 15.632 27.312 1.00 40.23 161 GLU F CA 1
ATOM 10245 C C . GLU F 1 161 ? 49.491 14.151 26.993 1.00 40.35 161 GLU F C 1
ATOM 10246 O O . GLU F 1 161 ? 48.597 13.469 27.491 1.00 40.79 161 GLU F O 1
ATOM 10252 N N . SER F 1 162 ? 50.431 13.646 26.186 1.00 41.04 162 SER F N 1
ATOM 10253 C CA . SER F 1 162 ? 50.449 12.223 25.833 1.00 40.57 162 SER F CA 1
ATOM 10254 C C . SER F 1 162 ? 50.840 11.434 27.073 1.00 40.59 162 SER F C 1
ATOM 10255 O O . SER F 1 162 ? 50.709 10.211 27.106 1.00 40.83 162 SER F O 1
ATOM 10258 N N . PHE F 1 163 ? 51.317 12.144 28.095 1.00 39.92 163 PHE F N 1
ATOM 10259 C CA . PHE F 1 163 ? 51.690 11.501 29.345 1.00 39.45 163 PHE F CA 1
ATOM 10260 C C . PHE F 1 163 ? 50.486 10.778 29.920 1.00 39.15 163 PHE F C 1
ATOM 10261 O O . PHE F 1 163 ? 50.639 9.816 30.647 1.00 39.37 163 PHE F O 1
ATOM 10269 N N . ALA F 1 164 ? 49.288 11.252 29.605 1.00 40.14 164 ALA F N 1
ATOM 10270 C CA . ALA F 1 164 ? 48.063 10.642 30.118 1.00 41.52 164 ALA F CA 1
ATOM 10271 C C . ALA F 1 164 ? 47.559 9.434 29.318 1.00 42.89 164 ALA F C 1
ATOM 10272 O O . ALA F 1 164 ? 46.704 8.692 29.798 1.00 43.47 164 ALA F O 1
ATOM 10274 N N . VAL F 1 165 ? 48.068 9.245 28.101 1.00 44.31 165 VAL F N 1
ATOM 10275 C CA . VAL F 1 165 ? 47.671 8.100 27.274 1.00 44.16 165 VAL F CA 1
ATOM 10276 C C . VAL F 1 165 ? 48.118 6.826 28.007 1.00 44.92 165 VAL F C 1
ATOM 10277 O O . VAL F 1 165 ? 49.314 6.592 28.194 1.00 43.51 165 VAL F O 1
ATOM 10281 N N . PRO F 1 166 ? 47.158 5.986 28.435 1.00 46.79 166 PRO F N 1
ATOM 10282 C CA . PRO F 1 166 ? 47.425 4.731 29.158 1.00 48.07 166 PRO F CA 1
ATOM 10283 C C . PRO F 1 166 ? 48.564 3.903 28.557 1.00 48.26 166 PRO F C 1
ATOM 10284 O O . PRO F 1 166 ? 48.547 3.594 27.363 1.00 48.77 166 PRO F O 1
ATOM 10288 N N . ASN F 1 167 ? 49.541 3.555 29.389 1.00 48.26 167 ASN F N 1
ATOM 10289 C CA . ASN F 1 167 ? 50.695 2.742 28.975 1.00 48.46 167 ASN F CA 1
ATOM 10290 C C . ASN F 1 167 ? 51.665 3.401 28.012 1.00 48.77 167 ASN F C 1
ATOM 10291 O O . ASN F 1 167 ? 52.612 2.758 27.565 1.00 50.80 167 ASN F O 1
ATOM 10296 N N . LEU F 1 168 ? 51.463 4.662 27.666 1.00 47.42 168 LEU F N 1
ATOM 10297 C CA . LEU F 1 168 ? 52.388 5.264 26.725 1.00 46.12 168 LEU F CA 1
ATOM 10298 C C . LEU F 1 168 ? 53.723 5.634 27.383 1.00 45.85 168 LEU F C 1
ATOM 10299 O O . LEU F 1 168 ? 54.780 5.574 26.740 1.00 47.27 168 LEU F O 1
ATOM 10304 N N . TRP F 1 169 ? 53.684 6.014 28.660 1.00 45.24 169 TRP F N 1
ATOM 10305 C CA . TRP F 1 169 ? 54.902 6.373 29.390 1.00 44.66 169 TRP F CA 1
ATOM 10306 C C . TRP F 1 169 ? 54.936 5.685 30.749 1.00 46.44 169 TRP F C 1
ATOM 10307 O O . TRP F 1 169 ? 53.920 5.686 31.454 1.00 48.48 169 TRP F O 1
ATOM 10318 N N . LYS F 1 170 ? 56.081 5.097 31.114 1.00 48.07 170 LYS F N 1
ATOM 10319 C CA . LYS F 1 170 ? 56.236 4.473 32.437 1.00 50.15 170 LYS F CA 1
ATOM 10320 C C . LYS F 1 170 ? 56.165 5.657 33.405 1.00 50.75 170 LYS F C 1
ATOM 10321 O O . LYS F 1 170 ? 56.897 6.639 33.243 1.00 50.87 170 LYS F O 1
ATOM 10327 N N . SER F 1 171 ? 55.285 5.579 34.396 1.00 50.76 171 SER F N 1
ATOM 10328 C CA . SER F 1 171 ? 55.129 6.687 35.326 1.00 51.78 171 SER F CA 1
ATOM 10329 C C . SER F 1 171 ? 56.424 7.164 35.981 1.00 52.58 171 SER F C 1
ATOM 10330 O O . SER F 1 171 ? 56.553 8.349 36.309 1.00 52.15 171 SER F O 1
ATOM 10333 N N . GLU F 1 172 ? 57.387 6.268 36.173 1.00 53.40 172 GLU F N 1
ATOM 10334 C CA . GLU F 1 172 ? 58.631 6.699 36.789 1.00 54.97 172 GLU F CA 1
ATOM 10335 C C . GLU F 1 172 ? 59.360 7.589 35.804 1.00 53.90 172 GLU F C 1
ATOM 10336 O O . GLU F 1 172 ? 60.053 8.537 36.198 1.00 54.79 172 GLU F O 1
ATOM 10342 N N . ASP F 1 173 ? 59.206 7.275 34.522 1.00 51.20 173 ASP F N 1
ATOM 10343 C CA . ASP F 1 173 ? 59.856 8.046 33.469 1.00 50.13 173 ASP F CA 1
ATOM 10344 C C . ASP F 1 173 ? 59.359 9.482 33.562 1.00 48.01 173 ASP F C 1
ATOM 10345 O O . ASP F 1 173 ? 60.141 10.436 33.450 1.00 46.26 173 ASP F O 1
ATOM 10350 N N . ILE F 1 174 ? 58.048 9.622 33.759 1.00 47.03 174 ILE F N 1
ATOM 10351 C CA . ILE F 1 174 ? 57.445 10.942 33.867 1.00 45.34 174 ILE F CA 1
ATOM 10352 C C . ILE F 1 174 ? 58.071 11.658 35.036 1.00 44.58 174 ILE F C 1
ATOM 10353 O O . ILE F 1 174 ? 58.599 12.765 34.890 1.00 44.92 174 ILE F O 1
ATOM 10358 N N . THR F 1 175 ? 58.081 11.003 36.187 1.00 44.91 175 THR F N 1
ATOM 10359 C CA . THR F 1 175 ? 58.662 11.631 37.363 1.00 44.87 175 THR F CA 1
ATOM 10360 C C . THR F 1 175 ? 60.118 12.053 37.141 1.00 45.91 175 THR F C 1
ATOM 10361 O O . THR F 1 175 ? 60.488 13.204 37.387 1.00 42.88 175 THR F O 1
ATOM 10365 N N . GLN F 1 176 ? 60.937 11.129 36.651 1.00 46.19 176 GLN F N 1
ATOM 10366 C CA . GLN F 1 176 ? 62.336 11.436 36.430 1.00 47.07 176 GLN F CA 1
ATOM 10367 C C . GLN F 1 176 ? 62.592 12.480 35.347 1.00 46.63 176 GLN F C 1
ATOM 10368 O O . GLN F 1 176 ? 63.538 13.272 35.435 1.00 45.79 176 GLN F O 1
ATOM 10374 N N . ILE F 1 177 ? 61.762 12.500 34.318 1.00 45.54 177 ILE F N 1
ATOM 10375 C CA . ILE F 1 177 ? 61.984 13.484 33.282 1.00 43.50 177 ILE F CA 1
ATOM 10376 C C . ILE F 1 177 ? 61.781 14.878 33.865 1.00 43.99 177 ILE F C 1
ATOM 10377 O O . ILE F 1 177 ? 62.650 15.756 33.727 1.00 42.63 177 ILE F O 1
ATOM 10382 N N . VAL F 1 178 ? 60.643 15.085 34.523 1.00 43.10 178 VAL F N 1
ATOM 10383 C CA . VAL F 1 178 ? 60.360 16.409 35.063 1.00 44.33 178 VAL F CA 1
ATOM 10384 C C . VAL F 1 178 ? 61.177 16.722 36.302 1.00 46.40 178 VAL F C 1
ATOM 10385 O O . VAL F 1 178 ? 61.565 17.872 36.535 1.00 47.56 178 VAL F O 1
ATOM 10389 N N . ALA F 1 179 ? 61.478 15.693 37.077 1.00 47.89 179 ALA F N 1
ATOM 10390 C CA . ALA F 1 179 ? 62.263 15.870 38.283 1.00 48.88 179 ALA F CA 1
ATOM 10391 C C . ALA F 1 179 ? 63.718 16.149 37.978 1.00 49.79 179 ALA F C 1
ATOM 10392 O O . ALA F 1 179 ? 64.259 17.168 38.403 1.00 50.39 179 ALA F O 1
ATOM 10394 N N . ASN F 1 180 ? 64.339 15.263 37.204 1.00 50.32 180 ASN F N 1
ATOM 10395 C CA . ASN F 1 180 ? 65.760 15.388 36.907 1.00 50.01 180 ASN F CA 1
ATOM 10396 C C . ASN F 1 180 ? 66.227 16.104 35.654 1.00 50.05 180 ASN F C 1
ATOM 10397 O O . ASN F 1 180 ? 67.423 16.327 35.491 1.00 49.86 180 ASN F O 1
ATOM 10402 N N . TYR F 1 181 ? 65.311 16.465 34.763 1.00 50.03 181 TYR F N 1
ATOM 10403 C CA . TYR F 1 181 ? 65.713 17.193 33.570 1.00 49.63 181 TYR F CA 1
ATOM 10404 C C . TYR F 1 181 ? 64.793 18.392 33.360 1.00 48.57 181 TYR F C 1
ATOM 10405 O O . TYR F 1 181 ? 65.269 19.516 33.274 1.00 49.55 181 TYR F O 1
ATOM 10414 N N . GLY F 1 182 ? 63.484 18.164 33.294 1.00 47.58 182 GLY F N 1
ATOM 10415 C CA . GLY F 1 182 ? 62.559 19.270 33.090 1.00 46.50 182 GLY F CA 1
ATOM 10416 C C . GLY F 1 182 ? 62.092 19.432 31.650 1.00 46.36 182 GLY F C 1
ATOM 10417 O O . GLY F 1 182 ? 62.787 19.026 30.718 1.00 46.37 182 GLY F O 1
ATOM 10418 N N . LEU F 1 183 ? 60.904 20.012 31.471 1.00 45.11 183 LEU F N 1
ATOM 10419 C CA . LEU F 1 183 ? 60.328 20.244 30.156 1.00 42.59 183 LEU F CA 1
ATOM 10420 C C . LEU F 1 183 ? 60.171 21.709 29.875 1.00 41.95 183 LEU F C 1
ATOM 10421 O O . LEU F 1 183 ? 59.915 22.497 30.780 1.00 41.47 183 LEU F O 1
ATOM 10426 N N . ILE F 1 184 ? 60.309 22.052 28.601 1.00 40.63 184 ILE F N 1
ATOM 10427 C CA . ILE F 1 184 ? 60.083 23.397 28.107 1.00 39.68 184 ILE F CA 1
ATOM 10428 C C . ILE F 1 184 ? 59.038 23.032 27.073 1.00 39.54 184 ILE F C 1
ATOM 10429 O O . ILE F 1 184 ? 59.345 22.410 26.059 1.00 41.80 184 ILE F O 1
ATOM 10434 N N . CYS F 1 185 ? 57.792 23.366 27.367 1.00 38.18 185 CYS F N 1
ATOM 10435 C CA . CYS F 1 185 ? 56.686 23.027 26.506 1.00 35.93 185 CYS F CA 1
ATOM 10436 C C . CYS F 1 185 ? 56.107 24.248 25.812 1.00 36.46 185 CYS F C 1
ATOM 10437 O O . CYS F 1 185 ? 55.547 25.139 26.455 1.00 36.68 185 CYS F O 1
ATOM 10440 N N . VAL F 1 186 ? 56.258 24.288 24.488 1.00 35.92 186 VAL F N 1
ATOM 10441 C CA . VAL F 1 186 ? 55.772 25.398 23.690 1.00 36.97 186 VAL F CA 1
ATOM 10442 C C . VAL F 1 186 ? 54.365 25.107 23.230 1.00 39.93 186 VAL F C 1
ATOM 10443 O O . VAL F 1 186 ? 54.042 23.969 22.876 1.00 40.28 186 VAL F O 1
ATOM 10447 N N . THR F 1 187 ? 53.513 26.128 23.253 1.00 42.09 187 THR F N 1
ATOM 10448 C CA . THR F 1 187 ? 52.151 25.910 22.848 1.00 43.65 187 THR F CA 1
ATOM 10449 C C . THR F 1 187 ? 51.326 27.173 22.651 1.00 47.06 187 THR F C 1
ATOM 10450 O O . THR F 1 187 ? 51.585 28.231 23.242 1.00 44.11 187 THR F O 1
ATOM 10454 N N . ARG F 1 188 ? 50.316 27.003 21.798 1.00 51.07 188 ARG F N 1
ATOM 10455 C CA . ARG F 1 188 ? 49.362 28.020 21.379 1.00 54.34 188 ARG F CA 1
ATOM 10456 C C . ARG F 1 188 ? 48.157 27.955 22.324 1.00 55.10 188 ARG F C 1
ATOM 10457 O O . ARG F 1 188 ? 47.318 28.860 22.342 1.00 55.08 188 ARG F O 1
ATOM 10465 N N . ALA F 1 189 ? 48.072 26.856 23.083 1.00 55.48 189 ALA F N 1
ATOM 10466 C CA . ALA F 1 189 ? 47.016 26.628 24.091 1.00 55.31 189 ALA F CA 1
ATOM 10467 C C . ALA F 1 189 ? 47.789 26.572 25.403 1.00 55.40 189 ALA F C 1
ATOM 10468 O O . ALA F 1 189 ? 48.045 25.502 25.941 1.00 54.29 189 ALA F O 1
ATOM 10470 N N . GLY F 1 190 ? 48.209 27.735 25.883 1.00 56.68 190 GLY F N 1
ATOM 10471 C CA . GLY F 1 190 ? 48.973 27.776 27.113 1.00 57.31 190 GLY F CA 1
ATOM 10472 C C . GLY F 1 190 ? 48.185 27.263 28.299 1.00 58.07 190 GLY F C 1
ATOM 10473 O O . GLY F 1 190 ? 48.730 26.564 29.158 1.00 57.99 190 GLY F O 1
ATOM 10474 N N . ASN F 1 191 ? 46.896 27.601 28.323 1.00 58.12 191 ASN F N 1
ATOM 10475 C CA . ASN F 1 191 ? 46.001 27.234 29.406 1.00 58.03 191 ASN F CA 1
ATOM 10476 C C . ASN F 1 191 ? 45.701 25.729 29.498 1.00 55.71 191 ASN F C 1
ATOM 10477 O O . ASN F 1 191 ? 45.598 25.204 30.588 1.00 55.72 191 ASN F O 1
ATOM 10482 N N . ASP F 1 192 ? 45.555 25.031 28.376 1.00 54.46 192 ASP F N 1
ATOM 10483 C CA . ASP F 1 192 ? 45.317 23.586 28.427 1.00 52.05 192 ASP F CA 1
ATOM 10484 C C . ASP F 1 192 ? 46.545 22.895 29.038 1.00 47.69 192 ASP F C 1
ATOM 10485 O O . ASP F 1 192 ? 46.421 21.991 29.863 1.00 45.72 192 ASP F O 1
ATOM 10490 N N . ALA F 1 193 ? 47.729 23.347 28.641 1.00 43.80 193 ALA F N 1
ATOM 10491 C CA . ALA F 1 193 ? 48.988 22.802 29.142 1.00 41.27 193 ALA F CA 1
ATOM 10492 C C . ALA F 1 193 ? 49.076 23.087 30.650 1.00 39.62 193 ALA F C 1
ATOM 10493 O O . ALA F 1 193 ? 49.352 22.192 31.451 1.00 38.62 193 ALA F O 1
ATOM 10495 N N . GLN F 1 194 ? 48.834 24.341 31.023 1.00 37.63 194 GLN F N 1
ATOM 10496 C CA . GLN F 1 194 ? 48.843 24.746 32.423 1.00 37.56 194 GLN F CA 1
ATOM 10497 C C . GLN F 1 194 ? 47.779 23.957 33.180 1.00 34.83 194 GLN F C 1
ATOM 10498 O O . GLN F 1 194 ? 48.019 23.522 34.283 1.00 32.76 194 GLN F O 1
ATOM 10504 N N . LYS F 1 195 ? 46.610 23.758 32.572 1.00 33.76 195 LYS F N 1
ATOM 10505 C CA . LYS F 1 195 ? 45.554 22.982 33.215 1.00 33.83 195 LYS F CA 1
ATOM 10506 C C . LYS F 1 195 ? 46.018 21.518 33.386 1.00 32.87 195 LYS F C 1
ATOM 10507 O O . LYS F 1 195 ? 45.825 20.918 34.447 1.00 31.54 195 LYS F O 1
ATOM 10513 N N . PHE F 1 196 ? 46.633 20.949 32.347 1.00 31.96 196 PHE F N 1
ATOM 10514 C CA . PHE F 1 196 ? 47.115 19.568 32.428 1.00 32.06 196 PHE F CA 1
ATOM 10515 C C . PHE F 1 196 ? 48.138 19.418 33.568 1.00 30.78 196 PHE F C 1
ATOM 10516 O O . PHE F 1 196 ? 48.114 18.455 34.307 1.00 33.23 196 PHE F O 1
ATOM 10524 N N . ILE F 1 197 ? 49.034 20.379 33.712 1.00 30.14 197 ILE F N 1
ATOM 10525 C CA . ILE F 1 197 ? 50.000 20.335 34.781 1.00 28.85 197 ILE F CA 1
ATOM 10526 C C . ILE F 1 197 ? 49.269 20.424 36.125 1.00 29.83 197 ILE F C 1
ATOM 10527 O O . ILE F 1 197 ? 49.536 19.652 37.021 1.00 30.17 197 ILE F O 1
ATOM 10532 N N . TYR F 1 198 ? 48.338 21.364 36.256 1.00 30.35 198 TYR F N 1
ATOM 10533 C CA . TYR F 1 198 ? 47.602 21.541 37.503 1.00 32.12 198 TYR F CA 1
ATOM 10534 C C . TYR F 1 198 ? 46.806 20.285 37.896 1.00 33.13 198 TYR F C 1
ATOM 10535 O O . TYR F 1 198 ? 46.638 19.992 39.077 1.00 33.78 198 TYR F O 1
ATOM 10544 N N . GLU F 1 199 ? 46.326 19.531 36.922 1.00 32.60 199 GLU F N 1
ATOM 10545 C CA . GLU F 1 199 ? 45.563 18.343 37.250 1.00 32.55 199 GLU F CA 1
ATOM 10546 C C . GLU F 1 199 ? 46.372 17.109 37.650 1.00 31.43 199 GLU F C 1
ATOM 10547 O O . GLU F 1 199 ? 45.810 16.097 38.043 1.00 31.60 199 GLU F O 1
ATOM 10553 N N . SER F 1 200 ? 47.685 17.184 37.558 1.00 30.97 200 SER F N 1
ATOM 10554 C CA . SER F 1 200 ? 48.504 16.032 37.928 1.00 32.56 200 SER F CA 1
ATOM 10555 C C . SER F 1 200 ? 49.373 16.342 39.128 1.00 32.97 200 SER F C 1
ATOM 10556 O O . SER F 1 200 ? 50.212 17.247 39.076 1.00 33.08 200 SER F O 1
ATOM 10559 N N . ASP F 1 201 ? 49.194 15.596 40.214 1.00 33.97 201 ASP F N 1
ATOM 10560 C CA . ASP F 1 201 ? 50.011 15.873 41.388 1.00 35.69 201 ASP F CA 1
ATOM 10561 C C . ASP F 1 201 ? 51.513 15.855 41.082 1.00 35.76 201 ASP F C 1
ATOM 10562 O O . ASP F 1 201 ? 52.257 16.685 41.603 1.00 35.90 201 ASP F O 1
ATOM 10567 N N . VAL F 1 202 ? 51.952 14.937 40.223 1.00 35.08 202 VAL F N 1
ATOM 10568 C CA . VAL F 1 202 ? 53.374 14.820 39.884 1.00 35.49 202 VAL F CA 1
ATOM 10569 C C . VAL F 1 202 ? 53.896 16.011 39.103 1.00 35.48 202 VAL F C 1
ATOM 10570 O O . VAL F 1 202 ? 54.970 16.531 39.383 1.00 36.16 202 VAL F O 1
ATOM 10574 N N . LEU F 1 203 ? 53.138 16.436 38.107 1.00 35.14 203 LEU F N 1
ATOM 10575 C CA . LEU F 1 203 ? 53.577 17.552 37.292 1.00 34.65 203 LEU F CA 1
ATOM 10576 C C . LEU F 1 203 ? 53.546 18.797 38.150 1.00 36.51 203 LEU F C 1
ATOM 10577 O O . LEU F 1 203 ? 54.502 19.591 38.133 1.00 35.96 203 LEU F O 1
ATOM 10582 N N . TRP F 1 204 ? 52.466 18.971 38.912 1.00 36.22 204 TRP F N 1
ATOM 10583 C CA . TRP F 1 204 ? 52.390 20.143 39.770 1.00 38.56 204 TRP F CA 1
ATOM 10584 C C . TRP F 1 204 ? 53.549 20.162 40.786 1.00 38.84 204 TRP F C 1
ATOM 10585 O O . TRP F 1 204 ? 54.143 21.206 41.044 1.00 37.62 204 TRP F O 1
ATOM 10596 N N . LYS F 1 205 ? 53.879 19.013 41.362 1.00 38.02 205 LYS F N 1
ATOM 10597 C CA . LYS F 1 205 ? 54.957 19.003 42.327 1.00 40.09 205 LYS F CA 1
ATOM 10598 C C . LYS F 1 205 ? 56.264 19.532 41.737 1.00 40.00 205 LYS F C 1
ATOM 10599 O O . LYS F 1 205 ? 57.033 20.189 42.424 1.00 39.52 205 LYS F O 1
ATOM 10605 N N . HIS F 1 206 ? 56.505 19.269 40.457 1.00 39.56 206 HIS F N 1
ATOM 10606 C CA . HIS F 1 206 ? 57.744 19.716 39.834 1.00 38.92 206 HIS F CA 1
ATOM 10607 C C . HIS F 1 206 ? 57.542 20.846 38.822 1.00 39.00 206 HIS F C 1
ATOM 10608 O O . HIS F 1 206 ? 58.313 21.006 37.866 1.00 37.42 206 HIS F O 1
ATOM 10615 N N . ARG F 1 207 ? 56.512 21.644 39.067 1.00 38.18 207 ARG F N 1
ATOM 10616 C CA . ARG F 1 207 ? 56.167 22.724 38.187 1.00 37.60 207 ARG F CA 1
ATOM 10617 C C . ARG F 1 207 ? 57.292 23.727 37.991 1.00 38.64 207 ARG F C 1
ATOM 10618 O O . ARG F 1 207 ? 57.370 24.374 36.965 1.00 38.59 207 ARG F O 1
ATOM 10626 N N . SER F 1 208 ? 58.183 23.864 38.957 1.00 39.96 208 SER F N 1
ATOM 10627 C CA . SER F 1 208 ? 59.243 24.850 38.790 1.00 42.29 208 SER F CA 1
ATOM 10628 C C . SER F 1 208 ? 60.201 24.398 37.694 1.00 43.62 208 SER F C 1
ATOM 10629 O O . SER F 1 208 ? 60.963 25.198 37.134 1.00 44.22 208 SER F O 1
ATOM 10632 N N . ASN F 1 209 ? 60.140 23.113 37.373 1.00 43.86 209 ASN F N 1
ATOM 10633 C CA . ASN F 1 209 ? 61.011 22.558 36.359 1.00 45.01 209 ASN F CA 1
ATOM 10634 C C . ASN F 1 209 ? 60.307 22.325 34.995 1.00 43.81 209 ASN F C 1
ATOM 10635 O O . ASN F 1 209 ? 60.891 21.750 34.072 1.00 44.22 209 ASN F O 1
ATOM 10640 N N . ILE F 1 210 ? 59.061 22.777 34.882 1.00 41.91 210 ILE F N 1
ATOM 10641 C CA . ILE F 1 210 ? 58.279 22.649 33.653 1.00 41.05 210 ILE F CA 1
ATOM 10642 C C . ILE F 1 210 ? 57.947 24.061 33.193 1.00 42.17 210 ILE F C 1
ATOM 10643 O O . ILE F 1 210 ? 57.224 24.770 33.884 1.00 45.50 210 ILE F O 1
ATOM 10648 N N . HIS F 1 211 ? 58.468 24.487 32.046 1.00 41.18 211 HIS F N 1
ATOM 10649 C CA . HIS F 1 211 ? 58.214 25.852 31.578 1.00 40.14 211 HIS F CA 1
ATOM 10650 C C . HIS F 1 211 ? 57.321 25.902 30.329 1.00 38.06 211 HIS F C 1
ATOM 10651 O O . HIS F 1 211 ? 57.712 25.425 29.261 1.00 37.40 211 HIS F O 1
ATOM 10658 N N . VAL F 1 212 ? 56.129 26.475 30.480 1.00 33.31 212 VAL F N 1
ATOM 10659 C CA . VAL F 1 212 ? 55.181 26.610 29.399 1.00 31.02 212 VAL F CA 1
ATOM 10660 C C . VAL F 1 212 ? 55.469 27.911 28.671 1.00 32.05 212 VAL F C 1
ATOM 10661 O O . VAL F 1 212 ? 55.357 28.983 29.264 1.00 33.60 212 VAL F O 1
ATOM 10665 N N . VAL F 1 213 ? 55.834 27.815 27.392 1.00 30.91 213 VAL F N 1
ATOM 10666 C CA . VAL F 1 213 ? 56.171 28.984 26.577 1.00 31.19 213 VAL F CA 1
ATOM 10667 C C . VAL F 1 213 ? 55.046 29.229 25.612 1.00 32.03 213 VAL F C 1
ATOM 10668 O O . VAL F 1 213 ? 54.754 28.367 24.796 1.00 33.10 213 VAL F O 1
ATOM 10672 N N . ASN F 1 214 ? 54.410 30.388 25.693 1.00 32.65 214 ASN F N 1
ATOM 10673 C CA . ASN F 1 214 ? 53.300 30.683 24.811 1.00 36.19 214 ASN F CA 1
ATOM 10674 C C . ASN F 1 214 ? 53.715 31.001 23.392 1.00 38.45 214 ASN F C 1
ATOM 10675 O O . ASN F 1 214 ? 54.670 31.728 23.189 1.00 40.62 214 ASN F O 1
ATOM 10680 N N . GLU F 1 215 ? 53.003 30.465 22.405 1.00 40.30 215 GLU F N 1
ATOM 10681 C CA . GLU F 1 215 ? 53.305 30.786 21.012 1.00 41.12 215 GLU F CA 1
ATOM 10682 C C . GLU F 1 215 ? 52.127 31.652 20.594 1.00 39.07 215 GLU F C 1
ATOM 10683 O O . GLU F 1 215 ? 51.020 31.162 20.393 1.00 39.77 215 GLU F O 1
ATOM 10689 N N . TRP F 1 216 ? 52.362 32.955 20.506 1.00 38.82 216 TRP F N 1
ATOM 10690 C CA . TRP F 1 216 ? 51.312 33.900 20.135 1.00 38.77 216 TRP F CA 1
ATOM 10691 C C . TRP F 1 216 ? 51.073 33.974 18.633 1.00 39.87 216 TRP F C 1
ATOM 10692 O O . TRP F 1 216 ? 50.057 34.510 18.193 1.00 38.08 216 TRP F O 1
ATOM 10703 N N . ILE F 1 217 ? 52.006 33.451 17.839 1.00 42.25 217 ILE F N 1
ATOM 10704 C CA . ILE F 1 217 ? 51.820 33.418 16.381 1.00 45.42 217 ILE F CA 1
ATOM 10705 C C . ILE F 1 217 ? 51.325 32.026 16.083 1.00 48.63 217 ILE F C 1
ATOM 10706 O O . ILE F 1 217 ? 52.112 31.101 15.957 1.00 49.32 217 ILE F O 1
ATOM 10711 N N . ALA F 1 218 ? 50.007 31.897 16.012 1.00 51.87 218 ALA F N 1
ATOM 10712 C CA . ALA F 1 218 ? 49.307 30.642 15.761 1.00 56.40 218 ALA F CA 1
ATOM 10713 C C . ALA F 1 218 ? 49.868 29.712 14.668 1.00 59.20 218 ALA F C 1
ATOM 10714 O O . ALA F 1 218 ? 49.222 29.530 13.631 1.00 60.08 218 ALA F O 1
ATOM 10716 N N . ASN F 1 219 ? 51.036 29.109 14.932 1.00 61.52 219 ASN F N 1
ATOM 10717 C CA . ASN F 1 219 ? 51.747 28.175 14.023 1.00 62.97 219 ASN F CA 1
ATOM 10718 C C . ASN F 1 219 ? 51.040 26.799 14.034 1.00 61.99 219 ASN F C 1
ATOM 10719 O O . ASN F 1 219 ? 51.008 26.129 15.068 1.00 62.32 219 ASN F O 1
ATOM 10724 N N . ASP F 1 220 ? 50.503 26.363 12.895 1.00 60.55 220 ASP F N 1
ATOM 10725 C CA . ASP F 1 220 ? 49.785 25.073 12.840 1.00 58.31 220 ASP F CA 1
ATOM 10726 C C . ASP F 1 220 ? 50.344 24.095 11.780 1.00 55.12 220 ASP F C 1
ATOM 10727 O O . ASP F 1 220 ? 49.721 23.076 11.455 1.00 53.87 220 ASP F O 1
ATOM 10732 N N . ILE F 1 221 ? 51.538 24.396 11.278 1.00 51.55 221 ILE F N 1
ATOM 10733 C CA . ILE F 1 221 ? 52.177 23.576 10.246 1.00 48.78 221 ILE F CA 1
ATOM 10734 C C . ILE F 1 221 ? 52.527 22.169 10.716 1.00 47.32 221 ILE F C 1
ATOM 10735 O O . ILE F 1 221 ? 53.706 21.898 10.955 1.00 47.83 221 ILE F O 1
ATOM 10740 N N . SER F 1 222 ? 51.547 21.265 10.833 1.00 44.43 222 SER F N 1
ATOM 10741 C CA . SER F 1 222 ? 51.859 19.911 11.282 1.00 42.36 222 SER F CA 1
ATOM 10742 C C . SER F 1 222 ? 52.442 18.974 10.185 1.00 42.63 222 SER F C 1
ATOM 10743 O O . SER F 1 222 ? 52.199 19.143 8.980 1.00 39.92 222 SER F O 1
ATOM 10746 N N . SER F 1 223 ? 53.240 18.000 10.618 1.00 43.11 223 SER F N 1
ATOM 10747 C CA . SER F 1 223 ? 53.850 17.048 9.692 1.00 43.38 223 SER F CA 1
ATOM 10748 C C . SER F 1 223 ? 52.783 16.332 8.860 1.00 42.05 223 SER F C 1
ATOM 10749 O O . SER F 1 223 ? 52.958 16.122 7.662 1.00 42.40 223 SER F O 1
ATOM 10752 N N . THR F 1 224 ? 51.688 15.956 9.510 1.00 40.61 224 THR F N 1
ATOM 10753 C CA . THR F 1 224 ? 50.585 15.282 8.843 1.00 39.22 224 THR F CA 1
ATOM 10754 C C . THR F 1 224 ? 50.030 16.131 7.695 1.00 38.41 224 THR F C 1
ATOM 10755 O O . THR F 1 224 ? 49.819 15.641 6.588 1.00 39.58 224 THR F O 1
ATOM 10759 N N . LYS F 1 225 ? 49.785 17.404 7.943 1.00 35.87 225 LYS F N 1
ATOM 10760 C CA . LYS F 1 225 ? 49.258 18.233 6.874 1.00 35.66 225 LYS F CA 1
ATOM 10761 C C . LYS F 1 225 ? 50.300 18.474 5.793 1.00 35.44 225 LYS F C 1
ATOM 10762 O O . LYS F 1 225 ? 49.959 18.763 4.642 1.00 34.67 225 LYS F O 1
ATOM 10768 N N . ILE F 1 226 ? 51.576 18.363 6.139 1.00 34.85 226 ILE F N 1
ATOM 10769 C CA . ILE F 1 226 ? 52.582 18.550 5.103 1.00 34.51 226 ILE F CA 1
ATOM 10770 C C . ILE F 1 226 ? 52.569 17.307 4.203 1.00 33.87 226 ILE F C 1
ATOM 10771 O O . ILE F 1 226 ? 52.597 17.429 2.979 1.00 32.04 226 ILE F O 1
ATOM 10776 N N . ARG F 1 227 ? 52.468 16.133 4.817 1.00 34.21 227 ARG F N 1
ATOM 10777 C CA . ARG F 1 227 ? 52.404 14.887 4.071 1.00 36.66 227 ARG F CA 1
ATOM 10778 C C . ARG F 1 227 ? 51.161 14.838 3.167 1.00 38.17 227 ARG F C 1
ATOM 10779 O O . ARG F 1 227 ? 51.243 14.423 2.003 1.00 40.36 227 ARG F O 1
ATOM 10787 N N . ARG F 1 228 ? 50.014 15.241 3.705 1.00 38.40 228 ARG F N 1
ATOM 10788 C CA . ARG F 1 228 ? 48.776 15.256 2.937 1.00 37.69 228 ARG F CA 1
ATOM 10789 C C . ARG F 1 228 ? 49.001 16.113 1.708 1.00 36.72 228 ARG F C 1
ATOM 10790 O O . ARG F 1 228 ? 48.690 15.706 0.596 1.00 38.53 228 ARG F O 1
ATOM 10798 N N . ALA F 1 229 ? 49.569 17.294 1.902 1.00 35.54 229 ALA F N 1
ATOM 10799 C CA . ALA F 1 229 ? 49.829 18.198 0.788 1.00 35.39 229 ALA F CA 1
ATOM 10800 C C . ALA F 1 229 ? 50.658 17.581 -0.359 1.00 35.91 229 ALA F C 1
ATOM 10801 O O . ALA F 1 229 ? 50.290 17.681 -1.540 1.00 36.54 229 ALA F O 1
ATOM 10803 N N . LEU F 1 230 ? 51.791 16.973 -0.007 1.00 37.00 230 LEU F N 1
ATOM 10804 C CA . LEU F 1 230 ? 52.679 16.317 -0.988 1.00 35.77 230 LEU F CA 1
ATOM 10805 C C . LEU F 1 230 ? 51.928 15.226 -1.752 1.00 35.87 230 LEU F C 1
ATOM 10806 O O . LEU F 1 230 ? 51.997 15.188 -2.978 1.00 36.74 230 LEU F O 1
ATOM 10811 N N . ARG F 1 231 ? 51.206 14.351 -1.039 1.00 36.09 231 ARG F N 1
ATOM 10812 C CA . ARG F 1 231 ? 50.445 13.285 -1.709 1.00 37.29 231 ARG F CA 1
ATOM 10813 C C . ARG F 1 231 ? 49.501 13.837 -2.789 1.00 40.08 231 ARG F C 1
ATOM 10814 O O . ARG F 1 231 ? 49.262 13.184 -3.808 1.00 42.52 231 ARG F O 1
ATOM 10822 N N . ARG F 1 232 ? 48.962 15.036 -2.555 1.00 40.15 232 ARG F N 1
ATOM 10823 C CA . ARG F 1 232 ? 48.060 15.690 -3.480 1.00 38.12 232 ARG F CA 1
ATOM 10824 C C . ARG F 1 232 ? 48.827 16.620 -4.383 1.00 38.54 232 ARG F C 1
ATOM 10825 O O . ARG F 1 232 ? 48.247 17.370 -5.152 1.00 37.73 232 ARG F O 1
ATOM 10833 N N . GLY F 1 233 ? 50.147 16.573 -4.298 1.00 39.36 233 GLY F N 1
ATOM 10834 C CA . GLY F 1 233 ? 50.946 17.414 -5.171 1.00 39.84 233 GLY F CA 1
ATOM 10835 C C . GLY F 1 233 ? 50.793 18.917 -4.997 1.00 41.03 233 GLY F C 1
ATOM 10836 O O . GLY F 1 233 ? 50.944 19.673 -5.955 1.00 40.79 233 GLY F O 1
ATOM 10837 N N . GLN F 1 234 ? 50.513 19.377 -3.783 1.00 42.47 234 GLN F N 1
ATOM 10838 C CA . GLN F 1 234 ? 50.378 20.819 -3.570 1.00 43.91 234 GLN F CA 1
ATOM 10839 C C . GLN F 1 234 ? 51.718 21.376 -3.114 1.00 41.71 234 GLN F C 1
ATOM 10840 O O . GLN F 1 234 ? 52.567 20.637 -2.616 1.00 42.01 234 GLN F O 1
ATOM 10846 N N . SER F 1 235 ? 51.909 22.673 -3.308 1.00 40.82 235 SER F N 1
ATOM 10847 C CA . SER F 1 235 ? 53.146 23.341 -2.893 1.00 41.69 235 SER F CA 1
ATOM 10848 C C . SER F 1 235 ? 53.281 23.381 -1.366 1.00 41.82 235 SER F C 1
ATOM 10849 O O . SER F 1 235 ? 52.284 23.507 -0.659 1.00 42.29 235 SER F O 1
ATOM 10852 N N . ILE F 1 236 ? 54.499 23.212 -0.852 1.00 40.83 236 ILE F N 1
ATOM 10853 C CA . ILE F 1 236 ? 54.718 23.319 0.586 1.00 39.73 236 ILE F CA 1
ATOM 10854 C C . ILE F 1 236 ? 55.819 24.336 0.809 1.00 39.31 236 ILE F C 1
ATOM 10855 O O . ILE F 1 236 ? 56.371 24.417 1.894 1.00 38.14 236 ILE F O 1
ATOM 10860 N N . ARG F 1 237 ? 56.131 25.106 -0.232 1.00 39.89 237 ARG F N 1
ATOM 10861 C CA . ARG F 1 237 ? 57.148 26.150 -0.143 1.00 42.07 237 ARG F CA 1
ATOM 10862 C C . ARG F 1 237 ? 56.712 27.167 0.931 1.00 42.62 237 ARG F C 1
ATOM 10863 O O . ARG F 1 237 ? 55.541 27.577 0.991 1.00 41.82 237 ARG F O 1
ATOM 10871 N N . TYR F 1 238 ? 57.669 27.549 1.779 1.00 42.31 238 TYR F N 1
ATOM 10872 C CA . TYR F 1 238 ? 57.457 28.501 2.853 1.00 41.57 238 TYR F CA 1
ATOM 10873 C C . TYR F 1 238 ? 56.838 27.874 4.103 1.00 41.29 238 TYR F C 1
ATOM 10874 O O . TYR F 1 238 ? 56.553 28.577 5.065 1.00 41.68 238 TYR F O 1
ATOM 10883 N N . LEU F 1 239 ? 56.624 26.557 4.089 1.00 40.22 239 LEU F N 1
ATOM 10884 C CA . LEU F 1 239 ? 56.100 25.840 5.259 1.00 39.85 239 LEU F CA 1
ATOM 10885 C C . LEU F 1 239 ? 57.270 25.043 5.845 1.00 40.13 239 LEU F C 1
ATOM 10886 O O . LEU F 1 239 ? 57.268 24.691 7.027 1.00 40.24 239 LEU F O 1
ATOM 10891 N N . VAL F 1 240 ? 58.248 24.727 4.985 1.00 40.01 240 VAL F N 1
ATOM 10892 C CA . VAL F 1 240 ? 59.482 24.053 5.395 1.00 38.39 240 VAL F CA 1
ATOM 10893 C C . VAL F 1 240 ? 60.644 24.808 4.748 1.00 39.01 240 VAL F C 1
ATOM 10894 O O . VAL F 1 240 ? 60.435 25.657 3.876 1.00 39.26 240 VAL F O 1
ATOM 10898 N N . PRO F 1 241 ? 61.883 24.557 5.202 1.00 39.59 241 PRO F N 1
ATOM 10899 C CA . PRO F 1 241 ? 62.968 25.300 4.552 1.00 38.67 241 PRO F CA 1
ATOM 10900 C C . PRO F 1 241 ? 63.147 24.864 3.079 1.00 38.41 241 PRO F C 1
ATOM 10901 O O . PRO F 1 241 ? 62.852 23.719 2.707 1.00 34.52 241 PRO F O 1
ATOM 10905 N N . ASP F 1 242 ? 63.582 25.813 2.253 1.00 38.86 242 ASP F N 1
ATOM 10906 C CA . ASP F 1 242 ? 63.805 25.573 0.835 1.00 42.28 242 ASP F CA 1
ATOM 10907 C C . ASP F 1 242 ? 64.514 24.237 0.558 1.00 43.04 242 ASP F C 1
ATOM 10908 O O . ASP F 1 242 ? 64.027 23.428 -0.225 1.00 43.25 242 ASP F O 1
ATOM 10913 N N . LEU F 1 243 ? 65.651 23.998 1.212 1.00 43.80 243 LEU F N 1
ATOM 10914 C CA . LEU F 1 243 ? 66.404 22.758 0.992 1.00 43.99 243 LEU F CA 1
ATOM 10915 C C . LEU F 1 243 ? 65.603 21.526 1.360 1.00 43.25 243 LEU F C 1
ATOM 10916 O O . LEU F 1 243 ? 65.744 20.483 0.741 1.00 43.68 243 LEU F O 1
ATOM 10921 N N . VAL F 1 244 ? 64.765 21.635 2.380 1.00 43.10 244 VAL F N 1
ATOM 10922 C CA . VAL F 1 244 ? 63.963 20.492 2.765 1.00 42.66 244 VAL F CA 1
ATOM 10923 C C . VAL F 1 244 ? 62.873 20.280 1.722 1.00 43.24 244 VAL F C 1
ATOM 10924 O O . VAL F 1 244 ? 62.577 19.142 1.362 1.00 42.33 244 VAL F O 1
ATOM 10928 N N . GLN F 1 245 ? 62.282 21.371 1.238 1.00 43.92 245 GLN F N 1
ATOM 10929 C CA . GLN F 1 245 ? 61.240 21.254 0.217 1.00 46.17 245 GLN F CA 1
ATOM 10930 C C . GLN F 1 245 ? 61.853 20.671 -1.049 1.00 46.75 245 GLN F C 1
ATOM 10931 O O . GLN F 1 245 ? 61.284 19.746 -1.652 1.00 46.80 245 GLN F O 1
ATOM 10937 N N . GLU F 1 246 ? 63.003 21.223 -1.443 1.00 46.46 246 GLU F N 1
ATOM 10938 C CA . GLU F 1 246 ? 63.741 20.744 -2.611 1.00 47.25 246 GLU F CA 1
ATOM 10939 C C . GLU F 1 246 ? 64.140 19.272 -2.447 1.00 46.03 246 GLU F C 1
ATOM 10940 O O . GLU F 1 246 ? 63.963 18.485 -3.365 1.00 46.66 246 GLU F O 1
ATOM 10946 N N . TYR F 1 247 ? 64.641 18.883 -1.283 1.00 45.25 247 TYR F N 1
ATOM 10947 C CA . TYR F 1 247 ? 65.012 17.488 -1.078 1.00 45.85 247 TYR F CA 1
ATOM 10948 C C . TYR F 1 247 ? 63.818 16.552 -1.234 1.00 47.01 247 TYR F C 1
ATOM 10949 O O . TYR F 1 247 ? 63.934 15.481 -1.828 1.00 46.76 247 TYR F O 1
ATOM 10958 N N . ILE F 1 248 ? 62.673 16.961 -0.691 1.00 48.74 248 ILE F N 1
ATOM 10959 C CA . ILE F 1 248 ? 61.458 16.144 -0.715 1.00 49.65 248 ILE F CA 1
ATOM 10960 C C . ILE F 1 248 ? 60.889 15.937 -2.112 1.00 51.07 248 ILE F C 1
ATOM 10961 O O . ILE F 1 248 ? 60.533 14.810 -2.499 1.00 50.30 248 ILE F O 1
ATOM 10966 N N . GLU F 1 249 ? 60.782 17.029 -2.853 1.00 52.35 249 GLU F N 1
ATOM 10967 C CA . GLU F 1 249 ? 60.267 16.965 -4.208 1.00 55.88 249 GLU F CA 1
ATOM 10968 C C . GLU F 1 249 ? 61.181 16.039 -5.020 1.00 56.80 249 GLU F C 1
ATOM 10969 O O . GLU F 1 249 ? 60.752 14.971 -5.463 1.00 58.20 249 GLU F O 1
ATOM 10975 N N . LYS F 1 250 ? 62.444 16.438 -5.179 1.00 56.89 250 LYS F N 1
ATOM 10976 C CA . LYS F 1 250 ? 63.418 15.650 -5.930 1.00 57.20 250 LYS F CA 1
ATOM 10977 C C . LYS F 1 250 ? 63.264 14.141 -5.710 1.00 56.04 250 LYS F C 1
ATOM 10978 O O . LYS F 1 250 ? 63.386 13.373 -6.655 1.00 57.03 250 LYS F O 1
ATOM 10984 N N . HIS F 1 251 ? 62.966 13.695 -4.499 1.00 54.46 251 HIS F N 1
ATOM 10985 C CA . HIS F 1 251 ? 62.841 12.255 -4.303 1.00 54.15 251 HIS F CA 1
ATOM 10986 C C . HIS F 1 251 ? 61.447 11.768 -4.025 1.00 53.25 251 HIS F C 1
ATOM 10987 O O . HIS F 1 251 ? 61.273 10.605 -3.6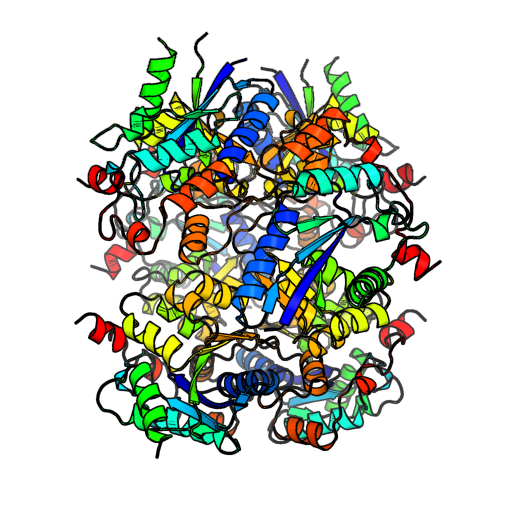46 1.00 51.54 251 HIS F O 1
ATOM 10994 N N . ASN F 1 252 ? 60.458 12.645 -4.207 1.00 52.90 252 ASN F N 1
ATOM 10995 C CA . ASN F 1 252 ? 59.055 12.295 -3.944 1.00 51.52 252 ASN F CA 1
ATOM 10996 C C . ASN F 1 252 ? 58.987 11.361 -2.756 1.00 48.62 252 ASN F C 1
ATOM 10997 O O . ASN F 1 252 ? 58.504 10.239 -2.847 1.00 47.20 252 ASN F O 1
ATOM 11002 N N . LEU F 1 253 ? 59.462 11.855 -1.621 1.00 47.31 253 LEU F N 1
ATOM 11003 C CA . LEU F 1 253 ? 59.507 11.054 -0.406 1.00 46.15 253 LEU F CA 1
ATOM 11004 C C . LEU F 1 253 ? 58.186 10.589 0.185 1.00 44.61 253 LEU F C 1
ATOM 11005 O O . LEU F 1 253 ? 58.075 9.456 0.675 1.00 44.66 253 LEU F O 1
ATOM 11010 N N . TYR F 1 254 ? 57.181 11.459 0.151 1.00 41.11 254 TYR F N 1
ATOM 11011 C CA . TYR F 1 254 ? 55.917 11.097 0.766 1.00 38.39 254 TYR F CA 1
ATOM 11012 C C . TYR F 1 254 ? 54.844 10.738 -0.219 1.00 36.87 254 TYR F C 1
ATOM 11013 O O . TYR F 1 254 ? 54.671 11.396 -1.239 1.00 37.15 254 TYR F O 1
ATOM 11022 N N . SER F 1 255 ? 54.101 9.694 0.114 1.00 36.29 255 SER F N 1
ATOM 11023 C CA . SER F 1 255 ? 53.073 9.202 -0.790 1.00 36.73 255 SER F CA 1
ATOM 11024 C C . SER F 1 255 ? 52.086 8.341 -0.024 1.00 35.78 255 SER F C 1
ATOM 11025 O O . SER F 1 255 ? 52.274 8.063 1.154 1.00 35.60 255 SER F O 1
ATOM 11028 N N . SER F 1 256 ? 51.067 7.873 -0.729 1.00 37.10 256 SER F N 1
ATOM 11029 C CA . SER F 1 256 ? 50.037 7.030 -0.133 1.00 39.71 256 SER F CA 1
ATOM 11030 C C . SER F 1 256 ? 50.728 5.822 0.402 1.00 41.38 256 SER F C 1
ATOM 11031 O O . SER F 1 256 ? 50.343 5.292 1.446 1.00 42.39 256 SER F O 1
ATOM 11034 N N . GLU F 1 257 ? 51.752 5.380 -0.334 1.00 42.53 257 GLU F N 1
ATOM 11035 C CA . GLU F 1 257 ? 52.531 4.207 0.049 1.00 44.58 257 GLU F CA 1
ATOM 11036 C C . GLU F 1 257 ? 53.220 4.420 1.378 1.00 43.20 257 GLU F C 1
ATOM 11037 O O . GLU F 1 257 ? 53.012 3.653 2.323 1.00 40.52 257 GLU F O 1
ATOM 11043 N N . SER F 1 258 ? 54.054 5.464 1.429 1.00 42.95 258 SER F N 1
ATOM 11044 C CA . SER F 1 258 ? 54.781 5.798 2.653 1.00 44.13 258 SER F CA 1
ATOM 11045 C C . SER F 1 258 ? 53.813 5.976 3.822 1.00 44.54 258 SER F C 1
ATOM 11046 O O . SER F 1 258 ? 54.056 5.448 4.902 1.00 43.38 258 SER F O 1
ATOM 11049 N N . GLU F 1 259 ? 52.695 6.666 3.595 1.00 45.64 259 GLU F N 1
ATOM 11050 C CA . GLU F 1 259 ? 51.734 6.910 4.676 1.00 48.11 259 GLU F CA 1
ATOM 11051 C C . GLU F 1 259 ? 51.205 5.637 5.295 1.00 48.89 259 GLU F C 1
ATOM 11052 O O . GLU F 1 259 ? 50.665 5.636 6.411 1.00 48.67 259 GLU F O 1
ATOM 11058 N N . ASP F 1 260 ? 51.373 4.555 4.554 1.00 50.14 260 ASP F N 1
ATOM 11059 C CA . ASP F 1 260 ? 50.894 3.258 4.968 1.00 51.52 260 ASP F CA 1
ATOM 11060 C C . ASP F 1 260 ? 51.859 2.459 5.825 1.00 51.35 260 ASP F C 1
ATOM 11061 O O . ASP F 1 260 ? 51.449 1.495 6.479 1.00 50.18 260 ASP F O 1
ATOM 11066 N N . ARG F 1 261 ? 53.135 2.843 5.835 1.00 51.64 261 ARG F N 1
ATOM 11067 C CA . ARG F 1 261 ? 54.105 2.089 6.629 1.00 52.85 261 ARG F CA 1
ATOM 11068 C C . ARG F 1 261 ? 53.599 1.891 8.049 1.00 52.62 261 ARG F C 1
ATOM 11069 O O . ARG F 1 261 ? 52.836 2.705 8.577 1.00 53.15 261 ARG F O 1
ATOM 11077 N N . ASN F 1 262 ? 54.028 0.787 8.648 1.00 53.36 262 ASN F N 1
ATOM 11078 C CA . ASN F 1 262 ? 53.684 0.419 10.020 1.00 53.34 262 ASN F CA 1
ATOM 11079 C C . ASN F 1 262 ? 52.191 0.288 10.270 1.00 53.26 262 ASN F C 1
ATOM 11080 O O . ASN F 1 262 ? 51.778 0.033 11.405 1.00 51.86 262 ASN F O 1
ATOM 11085 N N . ALA F 1 263 ? 51.391 0.460 9.212 1.00 53.62 263 ALA F N 1
ATOM 11086 C CA . ALA F 1 263 ? 49.927 0.338 9.310 1.00 54.09 263 ALA F CA 1
ATOM 11087 C C . ALA F 1 263 ? 49.586 -0.965 10.018 1.00 53.86 263 ALA F C 1
ATOM 11088 O O . ALA F 1 263 ? 50.122 -2.010 9.672 1.00 53.38 263 ALA F O 1
ATOM 11090 N N . GLY F 1 264 ? 48.703 -0.907 11.005 1.00 54.95 264 GLY F N 1
ATOM 11091 C CA . GLY F 1 264 ? 48.343 -2.117 11.726 1.00 56.98 264 GLY F CA 1
ATOM 11092 C C . GLY F 1 264 ? 49.310 -2.478 12.853 1.00 58.84 264 GLY F C 1
ATOM 11093 O O . GLY F 1 264 ? 49.057 -3.410 13.630 1.00 59.51 264 GLY F O 1
ATOM 11094 N N . VAL F 1 265 ? 50.414 -1.746 12.969 1.00 58.85 265 VAL F N 1
ATOM 11095 C CA . VAL F 1 265 ? 51.386 -2.049 14.012 1.00 60.35 265 VAL F CA 1
ATOM 11096 C C . VAL F 1 265 ? 51.249 -1.191 15.273 1.00 61.78 265 VAL F C 1
ATOM 11097 O O . VAL F 1 265 ? 50.989 0.019 15.203 1.00 62.73 265 VAL F O 1
ATOM 11101 N N . ILE F 1 266 ? 51.434 -1.829 16.428 1.00 61.59 266 ILE F N 1
ATOM 11102 C CA . ILE F 1 266 ? 51.362 -1.140 17.710 1.00 60.73 266 ILE F CA 1
ATOM 11103 C C . ILE F 1 266 ? 52.591 -0.249 17.873 1.00 60.09 266 ILE F C 1
ATOM 11104 O O . ILE F 1 266 ? 53.688 -0.608 17.425 1.00 59.94 266 ILE F O 1
ATOM 11109 N N . LEU F 1 267 ? 52.411 0.912 18.503 1.00 58.49 267 LEU F N 1
ATOM 11110 C CA . LEU F 1 267 ? 53.525 1.844 18.716 1.00 56.14 267 LEU F CA 1
ATOM 11111 C C . LEU F 1 267 ? 54.499 1.184 19.709 1.00 54.97 267 LEU F C 1
ATOM 11112 O O . LEU F 1 267 ? 54.074 0.567 20.688 1.00 53.56 267 LEU F O 1
ATOM 11117 N N . ALA F 1 268 ? 55.798 1.294 19.436 1.00 54.90 268 ALA F N 1
ATOM 11118 C CA . ALA F 1 268 ? 56.818 0.674 20.287 1.00 55.50 268 ALA F CA 1
ATOM 11119 C C . ALA F 1 268 ? 56.548 0.790 21.802 1.00 56.49 268 ALA F C 1
ATOM 11120 O O . ALA F 1 268 ? 56.440 -0.225 22.507 1.00 56.17 268 ALA F O 1
ATOM 11122 N N . PRO F 1 269 ? 56.441 2.029 22.322 1.00 57.13 269 PRO F N 1
ATOM 11123 C CA . PRO F 1 269 ? 56.179 2.248 23.749 1.00 57.18 269 PRO F CA 1
ATOM 11124 C C . PRO F 1 269 ? 55.010 1.403 24.237 1.00 57.20 269 PRO F C 1
ATOM 11125 O O . PRO F 1 269 ? 55.064 0.767 25.281 1.00 56.52 269 PRO F O 1
ATOM 11129 N N . LEU F 1 270 ? 53.938 1.409 23.469 1.00 58.96 270 LEU F N 1
ATOM 11130 C CA . LEU F 1 270 ? 52.751 0.661 23.852 1.00 61.51 270 LEU F CA 1
ATOM 11131 C C . LEU F 1 270 ? 52.975 -0.837 23.956 1.00 62.33 270 LEU F C 1
ATOM 11132 O O . LEU F 1 270 ? 52.464 -1.479 24.873 1.00 61.79 270 LEU F O 1
ATOM 11137 N N . GLN F 1 271 ? 53.730 -1.390 23.012 1.00 63.95 271 GLN F N 1
ATOM 11138 C CA . GLN F 1 271 ? 54.008 -2.825 23.020 1.00 65.95 271 GLN F CA 1
ATOM 11139 C C . GLN F 1 271 ? 54.920 -3.183 24.197 1.00 66.08 271 GLN F C 1
ATOM 11140 O O . GLN F 1 271 ? 54.617 -4.097 24.976 1.00 66.09 271 GLN F O 1
ATOM 11146 N N . ARG F 1 272 ? 56.022 -2.445 24.325 1.00 65.94 272 ARG F N 1
ATOM 11147 C CA . ARG F 1 272 ? 56.991 -2.673 25.387 1.00 66.45 272 ARG F CA 1
ATOM 11148 C C . ARG F 1 272 ? 56.402 -2.548 26.793 1.00 68.22 272 ARG F C 1
ATOM 11149 O O . ARG F 1 272 ? 56.718 -3.352 27.673 1.00 68.52 272 ARG F O 1
ATOM 11157 N N . ASN F 1 273 ? 55.537 -1.551 26.995 1.00 70.31 273 ASN F N 1
ATOM 11158 C CA . ASN F 1 273 ? 54.935 -1.305 28.305 1.00 72.31 273 ASN F CA 1
ATOM 11159 C C . ASN F 1 273 ? 53.684 -2.118 28.626 1.00 74.19 273 ASN F C 1
ATOM 11160 O O . ASN F 1 273 ? 53.040 -1.895 29.646 1.00 74.12 273 ASN F O 1
ATOM 11165 N N . THR F 1 274 ? 53.331 -3.054 27.758 1.00 76.55 274 THR F N 1
ATOM 11166 C CA . THR F 1 274 ? 52.172 -3.902 28.016 1.00 79.26 274 THR F CA 1
ATOM 11167 C C . THR F 1 274 ? 52.699 -5.327 28.107 1.00 80.87 274 THR F C 1
ATOM 11168 O O . THR F 1 274 ? 52.206 -6.146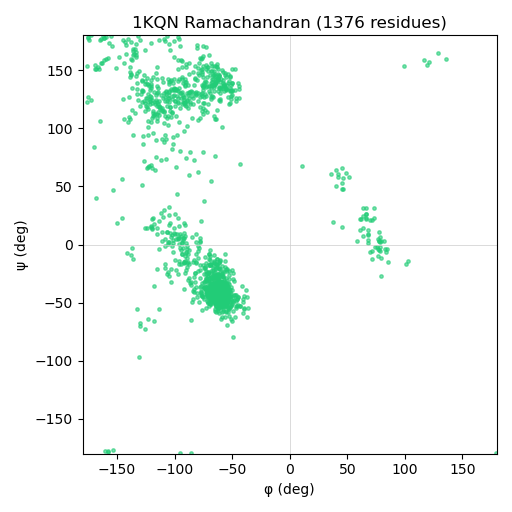 28.901 1.00 81.15 274 THR F O 1
ATOM 11172 N N . ALA F 1 275 ? 53.715 -5.596 27.284 1.00 82.25 275 ALA F N 1
ATOM 11173 C CA . ALA F 1 275 ? 54.363 -6.905 27.208 1.00 83.25 275 ALA F CA 1
ATOM 11174 C C . ALA F 1 275 ? 55.054 -7.272 28.522 1.00 83.60 275 ALA F C 1
ATOM 11175 O O . ALA F 1 275 ? 54.662 -8.235 29.189 1.00 84.03 275 ALA F O 1
#

CATH classification: 3.40.50.620

GO terms:
  GO:1990966 ATP generation from poly-ADP-D-ribose (P, IDA)
  GO:0000309 nicotinamide-nucleotide adenylyltransferase activity (F, EXP)
  GO:0004515 nicotinate-nucleotide adenylyltransferase activity (F, EXP)
  GO:0005654 nucleoplasm (C, TAS)
  GO:0042802 identical protein binding (F, IPI)
  GO:0005515 protein binding (F, IPI)
  GO:0005654 nucleoplasm (C, IDA)
  GO:0016604 nuclear body (C, IDA)
  GO:0000309 nicotinamide-nucleotide adenylyltransferase activity (F, IDA)
  GO:0005634 nucleus (C, IDA)
  GO:0004515 nicotinate-nucleotide adenylyltransferase activity (F, IDA)
  GO:0009165 nucleotide biosynthetic process (P, IC)
  GO:0005634 nucleus (C, HDA)

Radius of gyration: 34.63 Å; Cα contacts (8 Å, |Δi|>4): 2464; chains: 6; bounding box: 99×79×89 Å

B-factor: mean 38.88, std 12.55, range [10.89, 200.0]

InterPro domains:
  IPR004821 Cytidyltransferase-like domain [PF01467] (12-228)
  IPR005248 Nicotinate/nicotinamide nucleotide adenylyltransferase [TIGR00482] (12-254)
  IPR014729 Rossmann-like alpha/beta/alpha sandwich fold [G3DSA:3.40.50.620] (6-267)
  IPR045094 Nicotinamide/nicotinate mononucleotide adenylyltransferase, eukaryotic [cd09286] (9-254)
  IPR051182 Eukaryotic NMN adenylyltransferase [PTHR12039] (1-262)

Nearest PDB structures (foldseek):
  1kqn-assembly1_F  TM=1.003E+00  e=3.857E-45  Homo sapiens
  1kqn-assembly1_A  TM=1.002E+00  e=5.607E-45  Homo sapiens
  1kku-assembly1_A  TM=9.831E-01  e=1.485E-37  Homo sapiens
  8qe8-assembly1_2  TM=9.796E-01  e=2.950E-37  Homo sapiens
  1nup-assembly1_A  TM=9.804E-01  e=9.423E-30  Homo sapiens